Protein AF-A0A974PK27-F1 (afdb_monomer_lite)

InterPro domains:
  IPR002821 Hydantoinase A/oxoprolinase [PF01968] (205-498)
  IPR008040 Hydantoinase/oxoprolinase, N-terminal [PF05378] (9-183)
  IPR045079 Oxoprolinase-like [PTHR11365] (3-705)

Sequence (883 aa):
MTDTVRLSFDIGGTFTDFVLQDPARGRTRFWKTLSTPHAPEKAVVKGIKELLEAEGVPASRVGMLLHATTVATNAILERKGSKTALITTKGFRDVLLLGRQKRYSTYNMHLAKPEPLIQRRDIFELDERMFLRGRAPKAPNAAEIDALLAQITQAGYEAVAVCLLHAYQDPAHERLVGERAQALGLAIDVSLSSDVSPRYREYERTSTVVANAYVKPIVARYVKRLETALKAEGIGADLYIMQSNGGLVSPELATGMPVRIVESGPAAGVLMCRAVGIEENIKDLLTFDMGGTTAKLGAIDNGEPAILPTFEVDQVQYTKGSGLPLNISAIELLEIGAGGGSIATPHLGGIRIGPESAGSEPGPVCYGRGGTKPTVTDANLVLGYLNPGAFNGGNMQLDLAGAREAIRVHVAGPLGLSIEEAALGIHLMATANMDRALRIVSVERGRDPRRYALVGFGGAGPVHAARLARSLNIPQLILPRGAGVGSAVGLLAADPKVDYALTRLIPIAPGSATAIRLLRDELRARADSDLDRLSGTGERTRGLVASARYTGQGYEISFPVPDPDMPEAEFLASFRAAFGEAYKRTYGYHDAERAIEAVDWTFHAALGIGAGLSATSTQGDGDSVIGRRRAWFDPGTQGIEIDIHDRYRMAPGVAVTGPCVIEEAETTIVLLAGDRAEISACGNLVIAIGGRHERQSHHPVAGLEHPRLHRRGNGLNPAPHRLLGSRARGGRLLHRRVRPSRPPAFAGQFHPRPSRLHAGGGGHRLRHVSRRDAEARRCGGAQRQRPRLRSFPRLLHGDAGLRGRPLLRLDRQHRPSCGRGRRGAGLAEGHRCDRGLSGRHPHPAGEAGARRRVRCRADAHHHRQCAHPGGGGRRSRRPAQRQ

Secondary structure (DSSP, 8-state):
-TT-EEEEEEE-SSEEEEEEEEGGGTEEEEEEEE--TT-HHHHHHHHHHHHHHHTT--GGGEEEEEEE-SHHHHHHHTT----EEEEEETT-TTHHHHTT---SSSS-SSPPPPPPSS-GGGEEEE--B--TTS--SBPPPHHHHHHHHHHHHHTT-SEEEEE-TTTTT--HHHHHHHHHHHHTT---EEEEHHHH---S-HHHHHHHHHHHHHHHHHHHHHHHHHHHHHHHTT--PEEEEE-TTS-EE-HHHHHHSGGGGTTHHHHHHHHHHHHHHHHTT--SEEEEEE-SS-EEEEEEETTEE-EESSEEES-GGG-TTSSEEE-S-EE-EEEES-STTEEEEEETTEEEEEEEE-TTTT--GGG-SS--S-BHHHHHHHTT-S-TTTBTTTTB---HHHHHHHHIIIIIHHHT--HHHHHHHHHHHHHHHHHHHHHHHTGGGT--GGGSEEEEESSSHHHHHHHHHHHHT-SEEEE-TTGGGHHHHHHHTPPBEEEEEEEEEEESSTTHHHHHHHHHHHHHHHHHHHHTTS-----EEEEEEEEEEETT-S--EEEEPP-TTS-HHHHHHHHHHHHHHHHHHHHS---SSS-EEEEEEEEEEEES-PPP---------S--EEEEEEE--STT---EEEEEEEGGGPPTT-EEESSEEEE-SS-EEEEPTT-EEEE-TTS-EEEEPPPP-----PPPPP---------------PPPPP----------------PPPP---------PPP---------------------------------------------------------------------------------------------------------------------------------

pLDDT: mean 76.93, std 25.9, range [23.77, 98.75]

Organism: NCBI:txid2528964

Structure (mmCIF, N/CA/C/O backbone):
data_AF-A0A974PK27-F1
#
_entry.id   AF-A0A974PK27-F1
#
loop_
_atom_site.group_PDB
_atom_site.id
_atom_site.type_symbol
_atom_site.label_atom_id
_atom_site.label_alt_id
_atom_site.label_comp_id
_atom_site.label_asym_id
_atom_site.label_entity_id
_atom_site.label_seq_id
_atom_site.pdbx_PDB_ins_code
_atom_site.Cartn_x
_atom_site.Cartn_y
_atom_site.Cartn_z
_atom_site.occupancy
_atom_site.B_iso_or_equiv
_atom_site.auth_seq_id
_atom_site.auth_comp_id
_atom_site.auth_asym_id
_atom_site.auth_atom_id
_atom_site.pdbx_PDB_model_num
ATOM 1 N N . MET A 1 1 ? 24.725 -12.686 19.088 1.00 44.31 1 MET A N 1
ATOM 2 C CA . MET A 1 1 ? 23.774 -11.779 18.401 1.00 44.31 1 MET A CA 1
ATOM 3 C C . MET A 1 1 ? 22.470 -11.565 19.178 1.00 44.31 1 MET A C 1
ATOM 5 O O . MET A 1 1 ? 21.659 -10.769 18.745 1.00 44.31 1 MET A O 1
ATOM 9 N N . THR A 1 2 ? 22.251 -12.227 20.317 1.00 50.44 2 THR A N 1
ATOM 10 C CA . THR A 1 2 ? 20.979 -12.221 21.067 1.00 50.44 2 THR A CA 1
ATOM 11 C C . THR A 1 2 ? 20.660 -10.939 21.843 1.00 50.44 2 THR A C 1
ATOM 13 O O . THR A 1 2 ? 19.598 -10.878 22.445 1.00 50.44 2 THR A O 1
ATOM 16 N N . ASP A 1 3 ? 21.544 -9.938 21.858 1.00 67.56 3 ASP A N 1
ATOM 17 C CA . ASP A 1 3 ? 21.475 -8.798 22.790 1.00 67.56 3 ASP A CA 1
ATOM 18 C C . ASP A 1 3 ? 21.112 -7.452 22.124 1.00 67.56 3 ASP A C 1
ATOM 20 O O . ASP A 1 3 ? 21.290 -6.385 22.709 1.00 67.56 3 ASP A O 1
ATOM 24 N N . THR A 1 4 ? 20.614 -7.483 20.884 1.00 85.38 4 THR A N 1
ATOM 25 C CA . THR A 1 4 ? 20.129 -6.292 20.172 1.00 85.38 4 THR A CA 1
ATOM 26 C C . THR A 1 4 ? 18.604 -6.210 20.156 1.00 85.38 4 THR A C 1
ATOM 28 O O . THR A 1 4 ? 17.903 -7.219 20.067 1.00 85.38 4 THR A O 1
ATOM 31 N N . VAL A 1 5 ? 18.085 -4.983 20.216 1.00 88.94 5 VAL A N 1
ATOM 32 C CA . VAL A 1 5 ? 16.661 -4.671 20.052 1.00 88.94 5 VAL A CA 1
ATOM 33 C C . VAL A 1 5 ? 16.352 -4.300 18.602 1.00 88.94 5 VAL A C 1
ATOM 35 O O . VAL A 1 5 ? 17.207 -3.778 17.876 1.00 88.94 5 VAL A O 1
ATOM 38 N N . ARG A 1 6 ? 15.105 -4.542 18.196 1.00 90.62 6 ARG A N 1
ATOM 39 C CA . ARG A 1 6 ? 14.528 -4.066 16.933 1.00 90.62 6 ARG A CA 1
ATOM 40 C C . ARG A 1 6 ? 13.573 -2.919 17.240 1.00 90.62 6 ARG A C 1
ATOM 42 O O . ARG A 1 6 ? 12.838 -2.996 18.224 1.00 90.62 6 ARG A O 1
ATOM 49 N N . LEU A 1 7 ? 13.562 -1.882 16.411 1.00 91.88 7 LEU A N 1
ATOM 50 C CA . LEU A 1 7 ? 12.651 -0.751 16.573 1.00 91.88 7 LEU A CA 1
ATOM 51 C C . LEU A 1 7 ? 12.021 -0.389 15.226 1.00 91.88 7 LEU A C 1
ATOM 53 O O . LEU A 1 7 ? 12.726 -0.178 14.242 1.00 91.88 7 LEU A O 1
ATOM 57 N N . SER A 1 8 ? 10.695 -0.307 15.177 1.00 92.31 8 SER A N 1
ATOM 58 C CA . SER A 1 8 ? 9.945 0.153 14.008 1.00 92.31 8 SER A CA 1
ATOM 59 C C . SER A 1 8 ? 9.270 1.502 14.248 1.00 92.31 8 SER A C 1
ATOM 61 O O . SER A 1 8 ? 8.926 1.829 15.386 1.00 92.31 8 SER A O 1
ATOM 63 N N . PHE A 1 9 ? 9.067 2.282 13.182 1.00 91.00 9 PHE A N 1
ATOM 64 C CA . PHE A 1 9 ? 8.298 3.526 13.230 1.00 91.00 9 PHE A CA 1
ATOM 65 C C . PHE A 1 9 ? 7.570 3.867 11.918 1.00 91.00 9 PHE A C 1
ATOM 67 O O . PHE A 1 9 ? 8.159 3.876 10.830 1.00 91.00 9 PHE A O 1
ATOM 74 N N . ASP A 1 10 ? 6.286 4.212 12.039 1.00 87.00 10 ASP A N 1
ATOM 75 C CA . ASP A 1 10 ? 5.441 4.730 10.954 1.00 87.00 10 ASP A CA 1
ATOM 76 C C . ASP A 1 10 ? 5.075 6.198 11.227 1.00 87.00 10 ASP A C 1
ATOM 78 O O . ASP A 1 10 ? 4.744 6.570 12.356 1.00 87.00 10 ASP A O 1
ATOM 82 N N . ILE A 1 11 ? 5.161 7.050 10.202 1.00 81.50 11 ILE A N 1
ATOM 83 C CA . ILE A 1 11 ? 4.958 8.502 10.329 1.00 81.50 11 ILE A CA 1
ATOM 84 C C . ILE A 1 11 ? 3.573 8.872 9.794 1.00 81.50 11 ILE A C 1
ATOM 86 O O . ILE A 1 11 ? 3.398 9.224 8.621 1.00 81.50 11 ILE A O 1
ATOM 90 N N . GLY A 1 12 ? 2.585 8.809 10.687 1.00 70.38 12 GLY A N 1
ATOM 91 C CA . GLY A 1 12 ? 1.215 9.236 10.430 1.00 70.38 12 GLY A CA 1
ATOM 92 C C . GLY A 1 12 ? 1.042 10.761 10.418 1.00 70.38 12 GLY A C 1
ATOM 93 O O . GLY A 1 12 ? 1.946 11.533 10.747 1.00 70.38 12 GLY A O 1
ATOM 94 N N . GLY A 1 13 ? -0.160 11.218 10.050 1.00 65.00 13 GLY A N 1
ATOM 95 C CA . GLY A 1 13 ? -0.478 12.651 9.956 1.00 65.00 13 GLY A CA 1
ATOM 96 C C . GLY A 1 13 ? -0.530 13.384 11.304 1.00 65.00 13 GLY A C 1
ATOM 97 O O . GLY A 1 13 ? -0.137 14.545 11.375 1.00 65.00 13 GLY A O 1
ATOM 98 N N . THR A 1 14 ? -0.982 12.709 12.368 1.00 64.81 14 THR A N 1
ATOM 99 C CA . THR A 1 14 ? -1.138 13.291 13.720 1.00 64.81 14 THR A CA 1
ATOM 100 C C . THR A 1 14 ? -0.116 12.741 14.721 1.00 64.81 14 THR A C 1
ATOM 102 O O . THR A 1 14 ? 0.417 13.497 15.533 1.00 64.81 14 THR A O 1
ATOM 105 N N . PHE A 1 15 ? 0.181 11.441 14.647 1.00 73.75 15 PHE A N 1
ATOM 106 C CA . PHE A 1 15 ? 1.148 10.754 15.504 1.00 73.75 15 PHE A CA 1
ATOM 107 C C . PHE A 1 15 ? 2.158 9.970 14.662 1.00 73.75 15 PHE A C 1
ATOM 109 O O . PHE A 1 15 ? 1.799 9.395 13.630 1.00 73.75 15 PHE A O 1
ATOM 116 N N . THR A 1 16 ? 3.401 9.935 15.138 1.00 82.06 16 THR A N 1
ATOM 117 C CA . THR A 1 16 ? 4.390 8.925 14.770 1.00 82.06 16 THR A CA 1
ATOM 118 C C . THR A 1 16 ? 4.261 7.781 15.768 1.00 82.06 16 THR A C 1
ATOM 120 O O . THR A 1 16 ? 4.385 7.996 16.979 1.00 82.06 16 THR A O 1
ATOM 123 N N . ASP A 1 17 ? 4.022 6.581 15.253 1.00 85.25 17 ASP A N 1
ATOM 124 C CA . ASP A 1 17 ? 3.828 5.367 16.041 1.00 85.25 17 ASP A CA 1
ATOM 125 C C . ASP A 1 17 ? 5.118 4.550 16.036 1.00 85.25 17 ASP A C 1
ATOM 127 O O . ASP A 1 17 ? 5.694 4.322 14.971 1.00 85.25 17 ASP A O 1
ATOM 131 N N . PHE A 1 18 ? 5.558 4.088 17.207 1.00 88.19 18 PHE A N 1
ATOM 132 C CA . PHE A 1 18 ? 6.787 3.312 17.377 1.00 88.19 18 PHE A CA 1
ATOM 133 C C . PHE A 1 18 ? 6.501 1.976 18.066 1.00 88.19 18 PHE A C 1
ATOM 135 O O . PHE A 1 18 ? 5.677 1.904 18.984 1.00 88.19 18 PHE A O 1
ATOM 142 N N . VAL A 1 19 ? 7.250 0.935 17.692 1.00 88.94 19 VAL A N 1
ATOM 143 C CA . VAL A 1 19 ? 7.321 -0.315 18.461 1.00 88.94 19 VAL A CA 1
ATOM 144 C C . VAL A 1 19 ? 8.775 -0.696 18.706 1.00 88.94 19 VAL A C 1
ATOM 146 O O . VAL A 1 19 ? 9.557 -0.802 17.765 1.00 88.94 19 VAL A O 1
ATOM 149 N N . LEU A 1 20 ? 9.135 -0.943 19.965 1.00 90.06 20 LEU A N 1
ATOM 150 C CA . LEU A 1 20 ? 10.399 -1.572 20.349 1.00 90.06 20 LEU A CA 1
ATOM 151 C C . LEU A 1 20 ? 10.142 -3.035 20.712 1.00 90.06 20 LEU A C 1
ATOM 153 O O . LEU A 1 20 ? 9.235 -3.352 21.483 1.00 90.06 20 LEU A O 1
ATOM 157 N N . GLN A 1 21 ? 10.973 -3.925 20.181 1.00 87.94 21 GLN A N 1
ATOM 158 C CA . GLN A 1 21 ? 11.006 -5.339 20.528 1.00 87.94 21 GLN A CA 1
ATOM 159 C C . GLN A 1 21 ? 12.394 -5.679 21.083 1.00 87.94 21 GLN A C 1
ATOM 161 O O . GLN A 1 21 ? 13.405 -5.455 20.416 1.00 87.94 21 GLN A O 1
ATOM 166 N N . ASP A 1 22 ? 12.439 -6.231 22.297 1.00 86.75 22 ASP A N 1
ATOM 167 C CA . ASP A 1 22 ? 13.645 -6.747 22.956 1.00 86.75 22 ASP A CA 1
ATOM 168 C C . ASP A 1 22 ? 13.536 -8.283 23.046 1.00 86.75 22 ASP A C 1
ATOM 170 O O . ASP A 1 22 ? 12.944 -8.798 24.004 1.00 86.75 22 ASP A O 1
ATOM 174 N N . PRO A 1 23 ? 14.053 -9.035 22.047 1.00 78.50 23 PRO A N 1
ATOM 175 C CA . PRO A 1 23 ? 13.940 -10.493 22.010 1.00 78.50 23 PRO A CA 1
ATOM 176 C C . PRO A 1 23 ? 14.640 -11.173 23.189 1.00 78.50 23 PRO A C 1
ATOM 178 O O . PRO A 1 23 ? 14.166 -12.205 23.653 1.00 78.50 23 PRO A O 1
ATOM 181 N N . ALA A 1 24 ? 15.715 -10.576 23.721 1.00 78.25 24 ALA A N 1
ATOM 182 C CA . ALA A 1 24 ? 16.441 -11.099 24.880 1.00 78.25 24 ALA A CA 1
ATOM 183 C C . ALA A 1 24 ? 15.567 -11.148 26.142 1.00 78.25 24 ALA A C 1
ATOM 185 O O . ALA A 1 24 ? 15.741 -12.015 26.995 1.00 78.25 24 ALA A O 1
ATOM 186 N N . ARG A 1 25 ? 14.623 -10.205 26.256 1.00 76.19 25 ARG A N 1
ATOM 187 C CA . ARG A 1 25 ? 13.682 -10.089 27.379 1.00 76.19 25 ARG A CA 1
ATOM 188 C C . ARG A 1 25 ? 12.269 -10.582 27.043 1.00 76.19 25 ARG A C 1
ATOM 190 O O . ARG A 1 25 ? 11.398 -10.503 27.904 1.00 76.19 25 ARG A O 1
ATOM 197 N N . GLY A 1 26 ? 12.012 -11.008 25.803 1.00 74.44 26 GLY A N 1
ATOM 198 C CA . GLY A 1 26 ? 10.676 -11.361 25.298 1.00 74.44 26 GLY A CA 1
ATOM 199 C C . GLY A 1 26 ? 9.662 -10.204 25.279 1.00 74.44 26 GLY A C 1
ATOM 200 O O . GLY A 1 26 ? 8.463 -10.450 25.145 1.00 74.44 26 GLY A O 1
ATOM 201 N N . ARG A 1 27 ? 10.111 -8.948 25.439 1.00 77.31 27 ARG A N 1
ATOM 202 C CA . ARG A 1 27 ? 9.247 -7.777 25.686 1.00 77.31 27 ARG A CA 1
ATOM 203 C C . ARG A 1 27 ? 9.004 -6.976 24.408 1.00 77.31 27 ARG A C 1
ATOM 205 O O . ARG A 1 27 ? 9.947 -6.592 23.719 1.00 77.31 27 ARG A O 1
ATOM 212 N N . THR A 1 28 ? 7.735 -6.659 24.162 1.00 81.50 28 THR A N 1
ATOM 213 C CA . THR A 1 28 ? 7.287 -5.712 23.130 1.00 81.50 28 THR A CA 1
ATOM 214 C C . THR A 1 28 ? 6.751 -4.446 23.804 1.00 81.50 28 THR A C 1
ATOM 216 O O . THR A 1 28 ? 6.160 -4.511 24.892 1.00 81.50 28 THR A O 1
ATOM 219 N N . ARG A 1 29 ? 6.990 -3.283 23.193 1.00 84.38 29 ARG A N 1
ATOM 220 C CA . ARG A 1 29 ? 6.629 -1.966 23.728 1.00 84.38 29 ARG A CA 1
ATOM 221 C C . ARG A 1 29 ? 6.136 -1.027 22.646 1.00 84.38 29 ARG A C 1
ATOM 223 O O . ARG A 1 29 ? 6.773 -0.908 21.608 1.00 84.38 29 ARG A O 1
ATOM 230 N N . PHE A 1 30 ? 5.024 -0.357 22.923 1.00 84.19 30 PHE A N 1
ATOM 231 C CA . PHE A 1 30 ? 4.359 0.583 22.026 1.00 84.19 30 PHE A CA 1
ATOM 232 C C . PHE A 1 30 ? 4.574 2.011 22.535 1.00 84.19 30 PHE A C 1
ATOM 234 O O . PHE A 1 30 ? 4.524 2.245 23.742 1.00 84.19 30 PHE A O 1
ATOM 241 N N . TRP A 1 31 ? 4.813 2.960 21.631 1.00 83.69 31 TRP A N 1
ATOM 242 C CA . TRP A 1 31 ? 4.993 4.375 21.965 1.00 83.69 31 TRP A CA 1
ATOM 243 C C . TRP A 1 31 ? 4.398 5.263 20.873 1.00 83.69 31 TRP A C 1
ATOM 245 O O . TRP A 1 31 ? 4.343 4.871 19.706 1.00 83.69 31 TRP A O 1
ATOM 255 N N . LYS A 1 32 ? 3.963 6.469 21.244 1.00 81.06 32 LYS A N 1
ATOM 256 C CA . LYS A 1 32 ? 3.419 7.470 20.320 1.00 81.06 32 LYS A CA 1
ATOM 257 C C . LYS A 1 32 ? 3.998 8.841 20.645 1.00 81.06 32 LYS A C 1
ATOM 259 O O . LYS A 1 32 ? 3.929 9.288 21.786 1.00 81.06 32 LYS A O 1
ATOM 264 N N . THR A 1 33 ? 4.485 9.538 19.625 1.00 82.06 33 THR A N 1
ATOM 265 C CA . THR A 1 33 ? 4.924 10.940 19.722 1.00 82.06 33 THR A CA 1
ATOM 266 C C . THR A 1 33 ? 4.158 11.759 18.682 1.00 82.06 33 THR A C 1
ATOM 268 O O . THR A 1 33 ? 3.818 11.251 17.617 1.00 82.06 33 THR A O 1
ATOM 271 N N . LEU A 1 34 ? 3.854 13.029 18.966 1.00 74.50 34 LEU A N 1
ATOM 272 C CA . LEU A 1 34 ? 3.188 13.911 17.997 1.00 74.50 34 LEU A CA 1
ATOM 273 C C . LEU A 1 34 ? 4.033 14.074 16.722 1.00 74.50 34 LEU A C 1
ATOM 275 O O . LEU A 1 34 ? 5.234 14.355 16.795 1.00 74.50 34 LEU A O 1
ATOM 279 N N . SER A 1 35 ? 3.394 13.944 15.558 1.00 73.56 35 SER A N 1
ATOM 280 C CA . SER A 1 35 ? 4.042 14.157 14.260 1.00 73.56 35 SER A CA 1
ATOM 281 C C . SER A 1 35 ? 4.536 15.599 14.115 1.00 73.56 35 SER A C 1
ATOM 283 O O . SER A 1 35 ? 3.941 16.544 14.628 1.00 73.56 35 SER A O 1
ATOM 285 N N . THR A 1 36 ? 5.618 15.803 13.362 1.00 78.44 36 THR A N 1
ATOM 286 C CA . THR A 1 36 ? 6.130 17.143 13.019 1.00 78.44 36 THR A CA 1
ATOM 287 C C . THR A 1 36 ? 6.260 17.257 11.496 1.00 78.44 36 THR A C 1
ATOM 289 O O . THR A 1 36 ? 7.342 17.010 10.962 1.00 78.44 36 THR A O 1
ATOM 292 N N . PRO A 1 37 ? 5.184 17.611 10.761 1.00 70.06 37 PRO A N 1
ATOM 293 C CA . PRO A 1 37 ? 5.133 17.472 9.298 1.00 70.06 37 PRO A CA 1
ATOM 294 C C . PRO A 1 37 ? 6.232 18.212 8.520 1.00 70.06 37 PRO A C 1
ATOM 296 O O . PRO A 1 37 ? 6.652 17.761 7.459 1.00 70.06 37 PRO A O 1
ATOM 299 N N . HIS A 1 38 ? 6.735 19.332 9.049 1.00 71.88 38 HIS A N 1
ATOM 30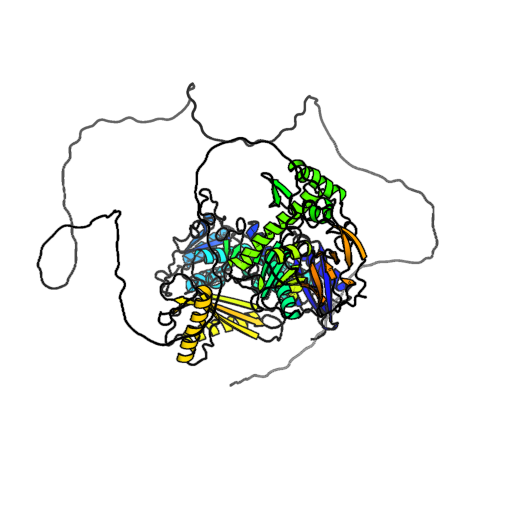0 C CA . HIS A 1 38 ? 7.798 20.123 8.414 1.00 71.88 38 HIS A CA 1
ATOM 301 C C . HIS A 1 38 ? 9.226 19.645 8.739 1.00 71.88 38 HIS A C 1
ATOM 303 O O . HIS A 1 38 ? 10.176 20.118 8.119 1.00 71.88 38 HIS A O 1
ATOM 309 N N . ALA A 1 39 ? 9.390 18.740 9.708 1.00 76.94 39 ALA A N 1
ATOM 310 C CA . ALA A 1 39 ? 10.678 18.182 10.125 1.00 76.94 39 ALA A CA 1
ATOM 311 C C . ALA A 1 39 ? 10.494 16.760 10.707 1.00 76.94 39 ALA A C 1
ATOM 313 O O . ALA A 1 39 ? 10.780 16.534 11.888 1.00 76.94 39 ALA A O 1
ATOM 314 N N . PRO A 1 40 ? 9.968 15.798 9.918 1.00 81.69 40 PRO A N 1
ATOM 315 C CA . PRO A 1 40 ? 9.559 14.482 10.419 1.00 81.69 40 PRO A CA 1
ATOM 316 C C . PRO A 1 40 ? 10.716 13.701 11.053 1.00 81.69 40 PRO A C 1
ATOM 318 O O . PRO A 1 40 ? 10.512 12.996 12.038 1.00 81.69 40 PRO A O 1
ATOM 321 N N . GLU A 1 41 ? 11.947 13.891 10.564 1.00 84.75 41 GLU A N 1
ATOM 322 C CA . GLU A 1 41 ? 13.147 13.291 11.159 1.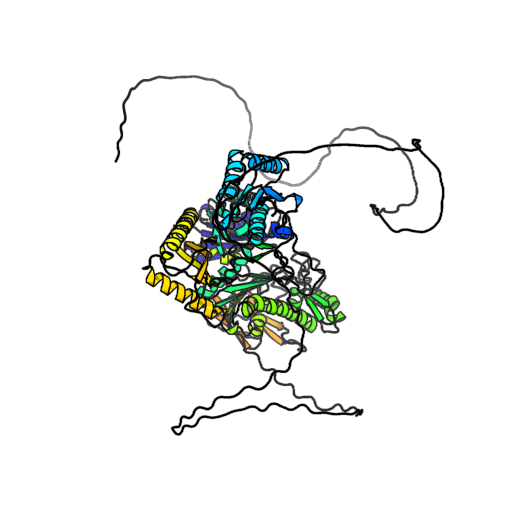00 84.75 41 GLU A CA 1
ATOM 323 C C . GLU A 1 41 ? 13.363 13.666 12.642 1.00 84.75 41 GLU A C 1
ATOM 325 O O . GLU A 1 41 ? 13.895 12.860 13.404 1.00 84.75 41 GLU A O 1
ATOM 330 N N . LYS A 1 42 ? 12.892 14.842 13.088 1.00 84.00 42 LYS A N 1
ATOM 331 C CA . LYS A 1 42 ? 12.998 15.276 14.492 1.00 84.00 42 LYS A CA 1
ATOM 332 C C . LYS A 1 42 ? 11.987 14.581 15.399 1.00 84.00 42 LYS A C 1
ATOM 334 O O . LYS A 1 42 ? 12.326 14.259 16.533 1.00 84.00 42 LYS A O 1
ATOM 339 N N . ALA A 1 43 ? 10.772 14.335 14.905 1.00 84.75 43 ALA A N 1
ATOM 340 C CA . ALA A 1 43 ? 9.758 13.578 15.642 1.00 84.75 43 ALA A CA 1
ATOM 341 C C . ALA A 1 43 ? 10.201 12.120 15.840 1.00 84.75 43 ALA A C 1
ATOM 343 O O . ALA A 1 43 ? 10.053 11.583 16.934 1.00 84.75 43 ALA A O 1
ATOM 344 N N . VAL A 1 44 ? 10.816 11.519 14.811 1.00 90.00 44 VAL A N 1
ATOM 345 C CA . VAL A 1 44 ? 11.410 10.174 14.884 1.00 90.00 44 VAL A CA 1
ATOM 346 C C . VAL A 1 44 ? 12.525 10.111 15.925 1.00 90.00 44 VAL A C 1
ATOM 348 O O . VAL A 1 44 ? 12.446 9.295 16.838 1.00 90.00 44 VAL A O 1
ATOM 351 N N . VAL A 1 45 ? 13.535 10.986 15.833 1.00 88.75 45 VAL A N 1
ATOM 352 C CA . VAL A 1 45 ? 14.647 11.013 16.801 1.00 88.75 45 VAL A CA 1
ATOM 353 C C . VAL A 1 45 ? 14.145 11.222 18.229 1.00 88.75 45 VAL A C 1
ATOM 355 O O . VAL A 1 45 ? 14.559 10.494 19.131 1.00 88.75 45 VAL A O 1
ATOM 358 N N . LYS A 1 46 ? 13.214 12.163 18.432 1.00 88.69 46 LYS A N 1
ATOM 359 C CA . LYS A 1 46 ? 12.618 12.416 19.744 1.00 88.69 46 LYS A CA 1
ATOM 360 C C . LYS A 1 46 ? 11.924 11.163 20.299 1.00 88.69 46 LYS A C 1
ATOM 362 O O . LYS A 1 46 ? 12.236 10.760 21.412 1.00 88.69 46 LYS A O 1
ATOM 367 N N . GLY A 1 47 ? 11.021 10.545 19.536 1.00 89.12 47 GLY A N 1
ATOM 368 C CA . GLY A 1 47 ? 10.250 9.392 20.014 1.00 89.12 47 GLY A CA 1
ATOM 369 C C . GLY A 1 47 ? 11.095 8.135 20.237 1.00 89.12 47 GLY A C 1
ATOM 370 O O . GLY A 1 47 ? 10.873 7.428 21.215 1.00 89.12 47 GLY A O 1
ATOM 371 N N . ILE A 1 48 ? 12.123 7.899 19.408 1.00 91.62 48 ILE A N 1
ATOM 372 C CA . ILE A 1 48 ? 13.117 6.840 19.658 1.00 91.62 48 ILE A CA 1
ATOM 373 C C . ILE A 1 48 ? 13.830 7.086 20.990 1.00 91.62 48 ILE A C 1
ATOM 375 O O . ILE A 1 48 ? 13.958 6.163 21.790 1.00 91.62 48 ILE A O 1
ATOM 379 N N . LYS A 1 49 ? 14.272 8.321 21.247 1.00 89.81 49 LYS A N 1
ATOM 380 C CA . LYS A 1 49 ? 14.976 8.678 22.481 1.00 89.81 49 LYS A CA 1
ATOM 381 C C . LYS A 1 49 ? 14.102 8.500 23.721 1.00 89.81 49 LYS A C 1
ATOM 383 O O . LYS A 1 49 ? 14.520 7.814 24.646 1.00 89.81 49 LYS A O 1
ATOM 388 N N . GLU A 1 50 ? 12.882 9.038 23.701 1.00 90.25 50 GLU A N 1
ATOM 389 C CA . GLU A 1 50 ? 11.908 8.892 24.791 1.00 90.25 50 GLU A CA 1
ATOM 390 C C . GLU A 1 50 ? 11.619 7.409 25.104 1.00 90.25 50 GLU A C 1
ATOM 392 O O . GLU A 1 50 ? 11.622 7.012 26.267 1.00 90.25 50 GLU A O 1
ATOM 397 N N . LEU A 1 51 ? 11.451 6.568 24.075 1.00 90.75 51 LEU A N 1
ATOM 398 C CA . LEU A 1 51 ? 11.214 5.126 24.216 1.00 90.75 51 LEU A CA 1
ATOM 399 C C . LEU A 1 51 ? 12.438 4.359 24.754 1.00 90.75 51 LEU A C 1
ATOM 401 O O . LEU A 1 51 ? 12.294 3.471 25.596 1.00 90.75 51 LEU A O 1
ATOM 405 N N . LEU A 1 52 ? 13.646 4.693 24.291 1.00 90.94 52 LEU A N 1
ATOM 406 C CA . LEU A 1 52 ? 14.893 4.085 24.772 1.00 90.94 52 LEU A CA 1
ATOM 407 C C . LEU A 1 52 ? 15.196 4.464 26.230 1.00 90.94 52 LEU A C 1
ATOM 409 O O . LEU A 1 52 ? 15.613 3.604 27.009 1.00 90.94 52 LEU A O 1
ATOM 413 N N . GLU A 1 53 ? 14.948 5.720 26.608 1.00 90.56 53 GLU A N 1
ATOM 414 C CA . GLU A 1 53 ? 15.076 6.209 27.985 1.00 90.56 53 GLU A CA 1
ATOM 415 C C . GLU A 1 53 ? 14.038 5.543 28.909 1.00 90.56 53 GLU A C 1
ATOM 417 O O . GLU A 1 53 ? 14.410 5.039 29.970 1.00 90.56 53 GLU A O 1
ATOM 422 N N . ALA A 1 54 ? 12.771 5.440 28.485 1.00 87.94 54 ALA A N 1
ATOM 423 C CA . ALA A 1 54 ? 11.695 4.818 29.266 1.00 87.94 54 ALA A CA 1
ATOM 424 C C . ALA A 1 54 ? 11.905 3.314 29.543 1.00 87.94 54 ALA A C 1
ATOM 426 O O . ALA A 1 54 ? 11.521 2.824 30.605 1.00 87.94 54 ALA A O 1
ATOM 427 N N . GLU A 1 55 ? 12.525 2.575 28.618 1.00 88.38 55 GLU A N 1
ATOM 428 C CA . GLU A 1 55 ? 12.785 1.132 28.760 1.00 88.38 55 GLU A CA 1
ATOM 429 C C . GLU A 1 55 ? 14.226 0.791 29.186 1.00 88.38 55 GLU A C 1
ATOM 431 O O . GLU A 1 55 ? 14.599 -0.387 29.250 1.00 88.38 55 GLU A O 1
ATOM 436 N N . GLY A 1 56 ? 15.050 1.800 29.491 1.00 88.25 56 GLY A N 1
ATOM 437 C CA . GLY A 1 56 ? 16.430 1.612 29.947 1.00 88.25 56 GLY A CA 1
ATOM 438 C C . GLY A 1 56 ? 17.308 0.872 28.929 1.00 88.25 56 GLY A C 1
ATOM 439 O O . GLY A 1 56 ? 18.104 0.005 29.303 1.00 88.25 56 GLY A O 1
ATOM 440 N N . VAL A 1 57 ? 17.135 1.161 27.636 1.00 88.69 57 VAL A N 1
ATOM 441 C CA . VAL A 1 57 ? 17.885 0.532 26.539 1.00 88.69 57 VAL A CA 1
ATOM 442 C C . VAL A 1 57 ? 18.872 1.545 25.946 1.00 88.69 57 VAL A C 1
ATOM 444 O O . VAL A 1 57 ? 18.441 2.544 25.378 1.00 88.69 57 VAL A O 1
ATOM 447 N N . PRO A 1 58 ? 20.197 1.318 26.015 1.00 88.69 58 PRO A N 1
ATOM 448 C CA . PRO A 1 58 ? 21.159 2.207 25.370 1.00 88.69 58 PRO A CA 1
ATOM 449 C C . PRO A 1 58 ? 21.042 2.126 23.841 1.00 88.69 58 PRO A C 1
ATOM 451 O O . PRO A 1 58 ? 20.861 1.042 23.284 1.00 88.69 58 PRO A O 1
ATOM 454 N N . ALA A 1 59 ? 21.222 3.259 23.154 1.00 87.38 59 ALA A N 1
ATOM 455 C CA . ALA A 1 59 ? 21.122 3.366 21.692 1.00 87.38 59 ALA A CA 1
ATOM 456 C C . ALA A 1 59 ? 22.011 2.361 20.927 1.00 87.38 59 ALA A C 1
ATOM 458 O O . ALA A 1 59 ? 21.631 1.887 19.859 1.00 87.38 59 ALA A O 1
ATOM 459 N N . SER A 1 60 ? 23.150 1.965 21.503 1.00 88.06 60 SER A N 1
ATOM 460 C CA . SER A 1 60 ? 24.061 0.951 20.953 1.00 88.06 60 SER A CA 1
ATOM 461 C C . SER A 1 60 ? 23.505 -0.482 20.933 1.00 88.06 60 SER A C 1
ATOM 463 O O . SER A 1 60 ? 24.073 -1.325 20.243 1.00 88.06 60 SER A O 1
ATOM 465 N N . ARG A 1 61 ? 22.407 -0.782 21.648 1.00 89.19 61 ARG A N 1
ATOM 466 C CA . ARG A 1 61 ? 21.673 -2.058 21.515 1.00 89.19 61 ARG A CA 1
ATOM 467 C C . ARG A 1 61 ? 20.670 -2.047 20.360 1.00 89.19 61 ARG A C 1
ATOM 469 O O . ARG A 1 61 ? 20.164 -3.114 20.025 1.00 89.19 61 ARG A O 1
ATOM 476 N N . VAL A 1 62 ? 20.354 -0.908 19.737 1.00 90.50 62 VAL A N 1
ATOM 477 C CA . VAL A 1 62 ? 19.470 -0.893 18.558 1.00 90.50 62 VAL A CA 1
ATOM 478 C C . VAL A 1 62 ? 20.235 -1.494 17.380 1.00 90.50 62 VAL A C 1
ATOM 480 O O . VAL A 1 62 ? 21.177 -0.892 16.878 1.00 90.50 62 VAL A O 1
ATOM 483 N N . GLY A 1 63 ? 19.848 -2.698 16.957 1.00 87.88 63 GLY A N 1
ATOM 484 C CA . GLY A 1 63 ? 20.479 -3.379 15.821 1.00 87.88 63 GLY A CA 1
ATOM 485 C C . GLY A 1 63 ? 19.783 -3.113 14.487 1.00 87.88 63 GLY A C 1
ATOM 486 O O . GLY A 1 63 ? 20.396 -3.251 13.435 1.00 87.88 63 GLY A O 1
ATOM 487 N N . MET A 1 64 ? 18.499 -2.747 14.523 1.00 89.38 64 MET A N 1
ATOM 488 C CA . MET A 1 64 ? 17.635 -2.693 13.344 1.00 89.38 64 MET A CA 1
ATOM 489 C C . MET A 1 64 ? 16.560 -1.616 13.510 1.00 89.38 64 MET A C 1
ATOM 491 O O . MET A 1 64 ? 15.839 -1.614 14.512 1.00 89.38 64 MET A O 1
ATOM 495 N N . LEU A 1 65 ? 16.443 -0.741 12.510 1.00 92.56 65 LEU A N 1
ATOM 496 C CA . LEU A 1 65 ? 15.413 0.288 12.385 1.00 92.56 65 LEU A CA 1
ATOM 497 C C . LEU A 1 65 ? 14.522 -0.006 11.175 1.00 92.56 65 LEU A C 1
ATOM 499 O O . LEU A 1 65 ? 15.022 -0.137 10.061 1.00 92.56 65 LEU A O 1
ATOM 503 N N . LEU A 1 66 ? 13.208 -0.085 11.379 1.00 92.81 66 LEU A N 1
ATOM 504 C CA . LEU A 1 66 ? 12.232 -0.432 10.340 1.00 92.81 66 LEU A CA 1
ATOM 505 C C . LEU A 1 66 ? 11.258 0.726 10.119 1.00 92.81 66 LEU A C 1
ATOM 507 O O . LEU A 1 66 ? 10.663 1.218 11.075 1.00 92.81 66 LEU A O 1
ATOM 511 N N . HIS A 1 67 ? 11.080 1.171 8.878 1.00 92.25 67 HIS A N 1
ATOM 512 C CA . HIS A 1 67 ? 10.418 2.445 8.604 1.00 92.25 67 HIS A CA 1
ATOM 513 C C . HIS A 1 67 ? 9.446 2.396 7.416 1.00 92.25 67 HIS A C 1
ATOM 515 O O . HIS A 1 67 ? 9.795 1.914 6.340 1.00 92.25 67 HIS A O 1
ATOM 521 N N . ALA A 1 68 ? 8.251 2.971 7.582 1.00 89.44 68 ALA A N 1
ATOM 522 C CA . ALA A 1 68 ? 7.333 3.293 6.485 1.00 89.44 68 ALA A CA 1
ATOM 523 C C . ALA A 1 68 ? 7.088 4.807 6.387 1.00 89.44 68 ALA A C 1
ATOM 525 O O . ALA A 1 68 ? 7.142 5.525 7.387 1.00 89.44 68 ALA A O 1
ATOM 526 N N . THR A 1 69 ? 6.847 5.311 5.171 1.00 85.44 69 THR A N 1
ATOM 527 C CA . THR A 1 69 ? 6.766 6.759 4.928 1.00 85.44 69 THR A CA 1
ATOM 528 C C . THR A 1 69 ? 5.732 7.146 3.879 1.00 85.44 69 THR A C 1
ATOM 530 O O . THR A 1 69 ? 5.588 6.511 2.835 1.00 85.44 69 THR A O 1
ATOM 533 N N . THR A 1 70 ? 5.046 8.257 4.136 1.00 85.06 70 THR A N 1
ATOM 534 C CA . THR A 1 70 ? 4.075 8.881 3.228 1.00 85.06 70 THR A CA 1
ATOM 535 C C . THR A 1 70 ? 4.706 9.924 2.298 1.00 85.06 70 THR A C 1
ATOM 537 O O . THR A 1 70 ? 4.030 10.430 1.407 1.00 85.06 70 THR A O 1
ATOM 540 N N . VAL A 1 71 ? 6.007 10.228 2.437 1.00 87.81 71 VAL A N 1
ATOM 541 C CA . VAL A 1 71 ? 6.697 11.305 1.691 1.00 87.81 71 VAL A CA 1
ATOM 542 C C . VAL A 1 71 ? 6.560 11.168 0.167 1.00 87.81 71 VAL A C 1
ATOM 544 O O . VAL A 1 71 ? 6.326 12.168 -0.512 1.00 87.81 71 VAL A O 1
ATOM 547 N N . ALA A 1 72 ? 6.663 9.951 -0.378 1.00 90.81 72 ALA A N 1
ATOM 548 C CA . ALA A 1 72 ? 6.489 9.710 -1.813 1.00 90.81 72 ALA A CA 1
ATOM 549 C C . ALA A 1 72 ? 5.023 9.887 -2.257 1.00 90.81 72 ALA A C 1
ATOM 551 O O . ALA A 1 72 ? 4.759 10.558 -3.255 1.00 90.81 72 ALA A O 1
ATOM 552 N N . THR A 1 73 ? 4.072 9.344 -1.488 1.00 89.31 73 THR A N 1
ATOM 553 C CA . THR A 1 73 ? 2.628 9.474 -1.740 1.00 89.31 73 THR A CA 1
ATOM 554 C C . THR A 1 73 ? 2.192 10.940 -1.726 1.00 89.31 73 THR A C 1
ATOM 556 O O . THR A 1 73 ? 1.582 11.414 -2.681 1.00 89.31 73 THR A O 1
ATOM 559 N N . ASN A 1 74 ? 2.565 11.692 -0.689 1.00 87.69 74 ASN A N 1
ATOM 560 C CA . ASN A 1 74 ? 2.146 13.083 -0.514 1.00 87.69 74 ASN A CA 1
ATOM 561 C C . ASN A 1 74 ? 2.744 13.994 -1.596 1.00 87.69 74 ASN A C 1
ATOM 563 O O . ASN A 1 74 ? 2.044 14.854 -2.122 1.00 87.69 74 ASN A O 1
ATOM 567 N N . ALA A 1 75 ? 4.000 13.774 -2.008 1.00 90.75 75 ALA A N 1
ATOM 568 C CA . ALA A 1 75 ? 4.602 14.522 -3.116 1.00 90.75 75 ALA A CA 1
ATOM 569 C C . ALA A 1 75 ? 3.840 14.334 -4.446 1.00 90.75 75 ALA A C 1
ATOM 571 O O . ALA A 1 75 ? 3.728 15.281 -5.228 1.00 90.75 75 ALA A O 1
ATOM 572 N N . ILE A 1 76 ? 3.282 13.141 -4.684 1.00 92.50 76 ILE A N 1
ATOM 573 C CA . ILE A 1 76 ? 2.441 12.819 -5.846 1.00 92.50 76 ILE A CA 1
ATOM 574 C C . ILE A 1 76 ? 1.043 13.442 -5.709 1.00 92.50 76 ILE A C 1
ATOM 576 O O . ILE A 1 76 ? 0.619 14.189 -6.596 1.00 92.50 76 ILE A O 1
ATOM 580 N N . LEU A 1 77 ? 0.338 13.174 -4.604 1.00 88.56 77 LEU A N 1
ATOM 581 C CA . LEU A 1 77 ? -1.035 13.645 -4.380 1.00 88.56 77 LEU A CA 1
ATOM 582 C C . LEU A 1 77 ? -1.113 15.177 -4.338 1.00 88.56 77 LEU A C 1
ATOM 584 O O . LEU A 1 77 ? -1.920 15.776 -5.040 1.00 88.56 77 LEU A O 1
ATOM 588 N N . GLU A 1 78 ? -0.218 15.831 -3.595 1.00 89.19 78 GLU A N 1
ATOM 589 C CA . GLU A 1 78 ? -0.188 17.293 -3.464 1.00 89.19 78 GLU A CA 1
ATOM 590 C C . GLU A 1 78 ? 0.438 18.006 -4.680 1.00 89.19 78 GLU A C 1
ATOM 592 O O . GLU A 1 78 ? 0.506 19.236 -4.692 1.00 89.19 78 GLU A O 1
ATOM 597 N N . ARG A 1 79 ? 0.924 17.256 -5.686 1.00 93.25 79 ARG A N 1
ATOM 598 C CA . ARG A 1 79 ? 1.699 17.758 -6.842 1.00 93.25 79 ARG A CA 1
ATOM 599 C C . ARG A 1 79 ? 2.901 18.627 -6.428 1.00 93.25 79 ARG A C 1
ATOM 601 O O . ARG A 1 79 ? 3.196 19.657 -7.035 1.00 93.25 79 ARG A O 1
ATOM 608 N N . LYS A 1 80 ? 3.619 18.181 -5.391 1.00 92.56 80 LYS A N 1
ATOM 609 C CA . LYS A 1 80 ? 4.816 18.824 -4.809 1.00 92.56 80 LYS A CA 1
ATOM 610 C C . LYS A 1 80 ? 6.101 18.035 -5.079 1.00 92.56 80 LYS A C 1
ATOM 612 O O . LYS A 1 80 ? 7.005 18.022 -4.248 1.00 92.56 80 LYS A O 1
ATOM 617 N N . GLY A 1 81 ? 6.176 17.357 -6.223 1.00 93.38 81 GLY A N 1
ATOM 618 C CA . GLY A 1 81 ? 7.400 16.708 -6.692 1.00 93.38 81 GLY A CA 1
ATOM 619 C C . GLY A 1 81 ? 8.489 17.693 -7.118 1.00 93.38 81 GLY A C 1
ATOM 620 O O . GLY A 1 81 ? 8.261 18.894 -7.269 1.00 93.38 81 GLY A O 1
ATOM 621 N N . SER A 1 82 ? 9.684 17.157 -7.344 1.00 95.94 82 SER A N 1
ATOM 622 C CA . SER A 1 82 ? 10.817 17.898 -7.894 1.00 95.94 82 SER A CA 1
ATOM 623 C C . SER A 1 82 ? 10.618 18.218 -9.375 1.00 95.94 82 SER A C 1
ATOM 625 O O . SER A 1 82 ? 9.923 17.499 -10.103 1.00 95.94 82 SER A O 1
ATOM 627 N N . LYS A 1 83 ? 11.234 19.305 -9.853 1.00 97.12 83 LYS A N 1
ATOM 628 C CA . LYS A 1 83 ? 11.017 19.786 -11.225 1.00 97.12 83 LYS A CA 1
ATOM 629 C C . LYS A 1 83 ? 11.585 18.776 -12.228 1.00 97.12 83 LYS A C 1
ATOM 631 O O . LYS A 1 83 ? 12.798 18.661 -12.376 1.00 97.12 83 LYS A O 1
ATOM 636 N N . THR A 1 84 ? 10.705 18.064 -12.928 1.00 98.44 84 THR A N 1
ATOM 637 C CA . THR A 1 84 ? 11.053 16.847 -13.681 1.00 98.44 84 THR A CA 1
ATOM 638 C C . THR A 1 84 ? 10.777 16.988 -15.172 1.00 98.44 84 THR A C 1
ATOM 640 O O . THR A 1 84 ? 9.717 17.475 -15.561 1.00 98.44 84 THR A O 1
ATOM 643 N N . ALA A 1 85 ? 11.722 16.535 -15.996 1.00 98.44 85 ALA A N 1
ATOM 644 C CA . ALA A 1 85 ? 11.564 16.402 -17.442 1.00 98.44 85 ALA A CA 1
ATOM 645 C C . ALA A 1 85 ? 11.277 14.943 -17.845 1.00 98.44 85 ALA A C 1
ATOM 647 O O . ALA A 1 85 ? 11.628 14.008 -17.125 1.00 98.44 85 ALA A O 1
ATOM 648 N N . LEU A 1 86 ? 10.691 14.741 -19.027 1.00 98.75 86 LEU A N 1
ATOM 649 C CA . LEU A 1 86 ? 10.567 13.425 -19.669 1.00 98.75 86 LEU A CA 1
ATOM 650 C C . LEU A 1 86 ? 11.230 13.447 -21.047 1.00 98.75 86 LEU A C 1
ATOM 652 O O . LEU A 1 86 ? 10.859 14.270 -21.874 1.00 98.75 86 LEU A O 1
ATOM 656 N N . ILE A 1 87 ? 12.133 12.510 -21.326 1.00 98.69 87 ILE A N 1
ATOM 657 C CA . ILE A 1 87 ? 12.606 12.197 -22.682 1.00 98.69 87 ILE A CA 1
ATOM 658 C C . ILE A 1 87 ? 11.820 10.984 -23.193 1.00 98.69 87 ILE A C 1
ATOM 660 O O . ILE A 1 87 ? 11.788 9.938 -22.541 1.00 98.69 87 ILE A O 1
ATOM 664 N N . THR A 1 88 ? 11.184 11.102 -24.358 1.00 98.44 88 THR A N 1
ATOM 665 C CA . THR A 1 88 ? 10.449 9.998 -24.998 1.00 98.44 88 THR A CA 1
ATOM 666 C C . THR A 1 88 ? 10.733 9.903 -26.499 1.00 98.44 88 THR A C 1
ATOM 668 O O . THR A 1 88 ? 11.302 10.818 -27.092 1.00 98.44 88 THR A O 1
ATOM 671 N N . THR A 1 89 ? 10.348 8.790 -27.125 1.00 97.94 89 THR A N 1
ATOM 672 C CA . THR A 1 89 ? 10.483 8.580 -28.573 1.00 97.94 89 THR A CA 1
ATOM 673 C C . THR A 1 89 ? 9.724 9.652 -29.358 1.00 97.94 89 THR A C 1
ATOM 675 O O . THR A 1 89 ? 8.573 9.971 -29.053 1.00 97.94 89 THR A O 1
ATOM 678 N N . LYS A 1 90 ? 10.328 10.178 -30.423 1.00 97.81 90 LYS A N 1
ATOM 679 C CA . LYS A 1 90 ? 9.700 11.164 -31.314 1.00 97.81 90 LYS A CA 1
ATOM 680 C C . LYS A 1 90 ? 8.335 10.701 -31.845 1.00 97.81 90 LYS A C 1
ATOM 682 O O . LYS A 1 90 ? 8.179 9.589 -32.356 1.00 97.81 90 LYS A O 1
ATOM 687 N N . GLY A 1 91 ? 7.338 11.572 -31.708 1.00 96.88 91 GLY A N 1
ATOM 688 C CA . GLY A 1 91 ? 5.922 11.313 -31.963 1.00 96.88 91 GLY A CA 1
ATOM 689 C C . GLY A 1 91 ? 5.119 10.847 -30.739 1.00 96.88 91 GLY A C 1
ATOM 690 O O . GLY A 1 91 ? 3.909 10.678 -30.864 1.00 96.88 91 GLY A O 1
ATOM 691 N N . PHE A 1 92 ? 5.747 10.624 -29.574 1.00 96.75 92 PHE A N 1
ATOM 692 C CA . PHE A 1 92 ? 5.095 10.059 -28.376 1.00 96.75 92 PHE A CA 1
ATOM 693 C C . PHE A 1 92 ? 4.984 11.051 -27.202 1.00 96.75 92 PHE A C 1
ATOM 695 O O . PHE A 1 92 ? 4.500 10.694 -26.127 1.00 96.75 92 PHE A O 1
ATOM 702 N N . ARG A 1 93 ? 5.309 12.333 -27.431 1.00 96.81 93 ARG A N 1
ATOM 703 C CA . ARG A 1 93 ? 5.195 13.438 -26.457 1.00 96.81 93 ARG A CA 1
ATOM 704 C C . ARG A 1 93 ? 3.851 13.536 -25.723 1.00 96.81 93 ARG A C 1
ATOM 706 O O . ARG A 1 93 ? 3.809 13.985 -24.584 1.00 96.81 93 ARG A O 1
ATOM 713 N N . ASP A 1 94 ? 2.755 13.135 -26.365 1.00 96.50 94 ASP A N 1
ATOM 714 C CA . ASP A 1 94 ? 1.390 13.292 -25.846 1.00 96.50 94 ASP A CA 1
ATOM 715 C C . ASP A 1 94 ? 0.839 12.072 -25.080 1.00 96.50 94 ASP A C 1
ATOM 717 O O . ASP A 1 94 ? -0.301 12.113 -24.614 1.00 96.50 94 ASP A O 1
ATOM 721 N N . VAL A 1 95 ? 1.626 11.000 -24.897 1.00 95.88 95 VAL A N 1
ATOM 722 C CA . VAL A 1 95 ? 1.185 9.741 -24.251 1.00 95.88 95 VAL A CA 1
ATOM 723 C C . VAL A 1 95 ? 0.505 9.965 -22.892 1.00 95.88 95 VAL A C 1
ATOM 725 O O . VAL A 1 95 ? -0.563 9.402 -22.650 1.00 95.88 95 VAL A O 1
ATOM 728 N N . LEU A 1 96 ? 1.062 10.822 -22.028 1.00 94.50 96 LEU A N 1
ATOM 729 C CA . LEU A 1 96 ? 0.490 11.111 -20.702 1.00 94.50 96 LEU A CA 1
ATOM 730 C C . LEU A 1 96 ? -0.849 11.868 -20.760 1.00 94.50 96 LEU A C 1
ATOM 732 O O . LEU A 1 96 ? -1.703 11.668 -19.902 1.00 94.50 96 LEU A O 1
ATOM 736 N N . LEU A 1 97 ? -1.046 12.719 -21.771 1.00 92.44 97 LEU A N 1
ATOM 737 C CA . LEU A 1 97 ? -2.225 13.585 -21.926 1.00 92.44 97 LEU A CA 1
ATOM 738 C C . LEU A 1 97 ? -3.381 12.847 -22.617 1.00 92.44 97 LEU A C 1
ATOM 740 O O . LEU A 1 97 ? -4.565 13.047 -22.317 1.00 92.44 97 LEU A O 1
ATOM 744 N N . LEU A 1 98 ? -3.041 11.962 -23.554 1.00 92.81 98 LEU A N 1
ATOM 745 C CA . LEU A 1 98 ? -3.985 11.062 -24.208 1.00 92.81 98 LEU A CA 1
ATOM 746 C C . LEU A 1 98 ? -4.437 9.959 -23.245 1.00 92.81 98 LEU A C 1
ATOM 748 O O . LEU A 1 98 ? -5.643 9.696 -23.140 1.00 92.81 98 LEU A O 1
ATOM 752 N N . GLY A 1 99 ? -3.492 9.361 -22.515 1.00 91.75 99 GLY A N 1
ATOM 753 C CA . GLY A 1 99 ? -3.715 8.162 -21.717 1.00 91.75 99 GLY A CA 1
ATOM 754 C C . GLY A 1 99 ? -4.278 7.021 -22.563 1.00 91.75 99 GLY A C 1
ATOM 755 O O . GLY A 1 99 ? -4.095 6.962 -23.779 1.00 91.75 99 GLY A O 1
ATOM 756 N N . ARG A 1 100 ? -5.059 6.134 -21.942 1.00 89.31 100 ARG A N 1
ATOM 757 C CA . ARG A 1 100 ? -5.759 5.046 -22.656 1.00 89.31 100 ARG A CA 1
ATOM 758 C C . ARG A 1 100 ? -7.073 5.465 -23.329 1.00 89.31 100 ARG A C 1
ATOM 760 O O . ARG A 1 100 ? -7.815 4.593 -23.763 1.00 89.31 100 ARG A O 1
ATOM 767 N N . GLN A 1 101 ? -7.391 6.765 -23.367 1.00 87.69 101 GLN A N 1
ATOM 768 C CA . GLN A 1 101 ? -8.666 7.338 -23.851 1.00 87.69 101 GLN A CA 1
ATOM 769 C C . GLN A 1 101 ? -9.951 6.765 -23.200 1.00 87.69 101 GLN A C 1
ATOM 771 O O . GLN A 1 101 ? -11.063 7.077 -23.624 1.00 87.69 101 GLN A O 1
ATOM 776 N N . LYS A 1 102 ? -9.819 5.960 -22.139 1.00 83.75 102 LYS A N 1
ATOM 777 C CA . LYS A 1 102 ? -10.933 5.401 -21.365 1.00 83.75 102 LYS A CA 1
ATOM 778 C C . LYS A 1 102 ? -11.606 6.496 -20.533 1.00 83.75 102 LYS A C 1
ATOM 780 O O . LYS A 1 102 ? -10.939 7.402 -20.039 1.00 83.75 102 LYS A O 1
ATOM 785 N N . ARG A 1 103 ? -12.921 6.377 -20.342 1.00 87.25 103 ARG A N 1
ATOM 786 C CA . ARG A 1 103 ? -13.703 7.196 -19.405 1.00 87.25 103 ARG A CA 1
ATOM 787 C C . ARG A 1 103 ? -14.112 6.325 -18.222 1.00 87.25 103 ARG A C 1
ATOM 789 O O . ARG A 1 103 ? -14.903 5.405 -18.406 1.00 87.25 103 ARG A O 1
ATOM 796 N N . TYR A 1 104 ? -13.582 6.612 -17.033 1.00 86.12 104 TYR A N 1
ATOM 797 C CA . TYR A 1 104 ? -13.916 5.877 -15.805 1.00 86.12 104 TYR A CA 1
ATOM 798 C C . TYR A 1 104 ? -15.396 6.038 -15.418 1.00 86.12 104 TYR A C 1
ATOM 800 O O . TYR A 1 104 ? -16.032 5.079 -14.997 1.00 86.12 104 TYR A O 1
ATOM 808 N N . SER A 1 105 ? -15.992 7.205 -15.689 1.00 86.31 105 SER A N 1
ATOM 809 C CA . SER A 1 105 ? -17.449 7.374 -15.729 1.00 86.31 105 SER A CA 1
ATOM 810 C C . SER A 1 105 ? -17.942 7.384 -17.180 1.00 86.31 105 SER A C 1
ATOM 812 O O . SER A 1 105 ? -17.795 8.371 -17.901 1.00 86.31 105 SER A O 1
ATOM 814 N N . THR A 1 106 ? -18.528 6.270 -17.630 1.00 86.88 106 THR A N 1
ATOM 815 C CA . THR A 1 106 ? -18.925 6.062 -19.042 1.00 86.88 106 THR A CA 1
ATOM 816 C C . THR A 1 106 ? -20.044 7.004 -19.512 1.00 86.88 106 THR A C 1
ATOM 818 O O . THR A 1 106 ? -20.109 7.342 -20.696 1.00 86.88 106 THR A O 1
ATOM 821 N N . TYR A 1 107 ? -20.901 7.475 -18.604 1.00 89.44 107 TYR A N 1
ATOM 822 C CA . TYR A 1 107 ? -22.017 8.370 -18.936 1.00 89.44 107 TYR A CA 1
ATOM 823 C C . TYR A 1 107 ? -21.708 9.855 -18.714 1.00 89.44 107 TYR A C 1
ATOM 825 O O . TYR A 1 107 ? -22.384 10.705 -19.286 1.00 89.44 107 TYR A O 1
ATOM 833 N N . ASN A 1 108 ? -20.656 10.196 -17.961 1.00 86.69 108 ASN A N 1
ATOM 834 C CA . ASN A 1 108 ? -20.236 11.587 -17.825 1.00 86.69 108 ASN A CA 1
ATOM 835 C C . ASN A 1 108 ? -19.520 12.056 -19.108 1.00 86.69 108 ASN A C 1
ATOM 837 O O . ASN A 1 108 ? -18.493 11.502 -19.515 1.00 86.69 108 ASN A O 1
ATOM 841 N N . MET A 1 109 ? -20.079 13.079 -19.759 1.00 87.75 109 MET A N 1
ATOM 842 C CA . MET A 1 109 ? -19.486 13.736 -20.932 1.00 87.75 109 MET A CA 1
ATOM 843 C C . MET A 1 109 ? -18.545 14.889 -20.551 1.00 87.75 109 MET A C 1
ATOM 845 O O . MET A 1 109 ? -17.673 15.250 -21.334 1.00 87.75 109 MET A O 1
ATOM 849 N N . HIS A 1 110 ? -18.670 15.420 -19.333 1.00 88.38 110 HIS A N 1
ATOM 850 C CA . HIS A 1 110 ? -17.846 16.495 -18.769 1.00 88.38 110 HIS A CA 1
ATOM 851 C C . HIS A 1 110 ? -16.756 15.937 -17.836 1.00 88.38 110 HIS A C 1
ATOM 853 O O . HIS A 1 110 ? -16.380 16.555 -16.842 1.00 88.38 110 HIS A O 1
ATOM 859 N N . LEU A 1 111 ? -16.285 14.721 -18.124 1.00 86.44 111 LEU A N 1
ATOM 860 C CA . LEU A 1 111 ? -15.350 13.987 -17.282 1.00 86.44 111 LEU A CA 1
ATOM 861 C C . LEU A 1 111 ? -13.940 14.590 -17.355 1.00 86.44 111 LEU A C 1
ATOM 863 O O . LEU A 1 111 ? -13.294 14.535 -18.403 1.00 86.44 111 LEU A O 1
ATOM 867 N N . ALA A 1 112 ? -13.434 15.096 -16.231 1.00 83.81 112 ALA A N 1
ATOM 868 C CA . ALA A 1 112 ? -12.023 15.438 -16.099 1.00 83.81 112 ALA A CA 1
ATOM 869 C C . ALA A 1 112 ? -11.163 14.161 -16.092 1.00 83.81 112 ALA A C 1
ATOM 871 O O . ALA A 1 112 ? -11.467 13.200 -15.379 1.00 83.81 112 ALA A O 1
ATOM 872 N N . LYS A 1 113 ? -10.080 14.151 -16.875 1.00 84.62 113 LYS A N 1
ATOM 873 C CA . LYS A 1 113 ? -8.992 13.172 -16.717 1.00 84.62 113 LYS A CA 1
ATOM 874 C C . LYS A 1 113 ? -8.129 13.555 -15.501 1.00 84.62 113 LYS A C 1
ATOM 876 O O . LYS A 1 113 ? -8.067 14.748 -15.203 1.00 84.62 113 LYS A O 1
ATOM 881 N N . PRO A 1 114 ? -7.418 12.608 -14.864 1.00 84.50 114 PRO A N 1
ATOM 882 C CA . PRO A 1 114 ? -6.355 12.953 -13.920 1.00 84.50 114 PRO A CA 1
ATOM 883 C C . PRO A 1 114 ? -5.291 13.822 -14.607 1.00 84.50 114 PRO A C 1
ATOM 885 O O . PRO A 1 114 ? -4.891 13.543 -15.741 1.00 84.50 114 PRO A O 1
ATOM 888 N N . GLU A 1 115 ? -4.830 14.875 -13.929 1.00 88.81 115 GLU A N 1
ATOM 889 C CA . GLU A 1 115 ? -3.744 15.724 -14.428 1.00 88.81 115 GLU A CA 1
ATOM 890 C C . GLU A 1 115 ? -2.388 15.016 -14.226 1.00 88.81 115 GLU A C 1
ATOM 892 O O . GLU A 1 115 ? -2.078 14.633 -13.091 1.00 88.81 115 GLU A O 1
ATOM 897 N N . PRO A 1 116 ? -1.566 14.824 -15.279 1.00 92.81 116 PRO A N 1
ATOM 898 C CA . PRO A 1 116 ? -0.242 14.217 -15.145 1.00 92.81 116 PRO A CA 1
ATOM 899 C C . PRO A 1 116 ? 0.709 15.024 -14.250 1.00 92.81 116 PRO A C 1
ATOM 901 O O . PRO A 1 116 ? 0.580 16.235 -14.110 1.00 92.81 116 PRO A O 1
ATOM 904 N N . LEU A 1 117 ? 1.727 14.358 -13.697 1.00 96.50 117 LEU A N 1
ATOM 905 C CA . LEU A 1 117 ? 2.711 14.970 -12.785 1.00 96.50 117 LEU A CA 1
ATOM 906 C C . LEU A 1 117 ? 3.618 16.031 -13.443 1.00 96.50 117 LEU A C 1
ATOM 908 O O . LEU A 1 117 ? 4.250 16.818 -12.743 1.00 96.50 117 LEU A O 1
ATOM 912 N N . ILE A 1 118 ? 3.693 16.048 -14.778 1.00 97.19 118 ILE A N 1
ATOM 913 C CA . ILE A 1 118 ? 4.493 16.984 -15.584 1.00 97.19 118 ILE A CA 1
ATOM 914 C C . ILE A 1 118 ? 3.653 17.532 -16.744 1.00 97.19 118 ILE A C 1
ATOM 916 O O . ILE A 1 118 ? 2.765 16.844 -17.255 1.00 97.19 118 ILE A O 1
ATOM 920 N N . GLN A 1 119 ? 3.933 18.756 -17.195 1.00 96.44 119 GLN A N 1
ATOM 921 C CA . GLN A 1 119 ? 3.171 19.403 -18.265 1.00 96.44 119 GLN A CA 1
ATOM 922 C C . GLN A 1 119 ? 3.807 19.135 -19.638 1.00 96.44 119 GLN A C 1
ATOM 924 O O . GLN A 1 119 ? 4.993 18.840 -19.759 1.00 96.44 119 GLN A O 1
ATOM 929 N N . ARG A 1 120 ? 3.038 19.298 -20.726 1.00 96.38 120 ARG A N 1
ATOM 930 C CA . ARG A 1 120 ? 3.485 19.001 -22.109 1.00 96.38 120 ARG A CA 1
ATOM 931 C C . ARG A 1 120 ? 4.813 19.666 -22.513 1.00 96.38 120 ARG A C 1
ATOM 933 O O . ARG A 1 120 ? 5.555 19.136 -23.343 1.00 96.38 120 ARG A O 1
ATOM 940 N N . ARG A 1 121 ? 5.084 20.856 -21.968 1.00 96.69 121 ARG A N 1
ATOM 941 C CA . ARG A 1 121 ? 6.306 21.634 -22.235 1.00 96.69 121 ARG A CA 1
ATOM 942 C C . ARG A 1 121 ? 7.556 20.999 -21.612 1.00 96.69 121 ARG A C 1
ATOM 944 O O . ARG A 1 121 ? 8.636 21.189 -22.153 1.00 96.69 121 ARG A O 1
ATOM 951 N N . ASP A 1 122 ? 7.376 20.233 -20.537 1.00 97.94 122 ASP A N 1
ATOM 952 C CA . ASP A 1 122 ? 8.425 19.552 -19.772 1.00 97.94 122 ASP A CA 1
ATOM 953 C C . ASP A 1 122 ? 8.769 18.169 -20.387 1.00 97.94 122 ASP A C 1
ATOM 955 O O . ASP A 1 122 ? 9.662 17.460 -19.923 1.00 97.94 122 ASP A O 1
ATOM 959 N N . ILE A 1 123 ? 8.063 17.784 -21.461 1.00 98.38 123 ILE A N 1
ATOM 960 C CA . ILE A 1 123 ? 8.297 16.568 -22.246 1.00 98.38 123 ILE A CA 1
ATOM 961 C C . ILE A 1 123 ? 9.096 16.919 -23.508 1.00 98.38 123 ILE A C 1
ATOM 963 O O . ILE A 1 123 ? 8.696 17.794 -24.281 1.00 98.38 123 ILE A O 1
ATOM 967 N N . PHE A 1 124 ? 10.189 16.196 -23.722 1.00 98.44 124 PHE A N 1
ATOM 968 C CA . PHE A 1 124 ? 11.160 16.302 -24.805 1.00 98.44 124 PHE A CA 1
ATOM 969 C C . PHE A 1 124 ? 11.133 15.029 -25.663 1.00 98.44 124 PHE A C 1
ATOM 971 O O . PHE A 1 124 ? 10.717 13.961 -25.208 1.00 98.44 124 PHE A O 1
ATOM 978 N N . GLU A 1 125 ? 11.580 15.137 -26.912 1.00 98.19 125 GLU A N 1
ATOM 979 C CA . GLU A 1 125 ? 11.545 14.043 -27.884 1.00 98.19 125 GLU A CA 1
ATOM 980 C C . GLU A 1 125 ? 12.949 13.733 -28.403 1.00 98.19 125 GLU A C 1
ATOM 982 O O . GLU A 1 125 ? 13.654 14.644 -28.829 1.00 98.19 125 GLU A O 1
ATOM 987 N N . LEU A 1 126 ? 13.317 12.451 -28.387 1.00 98.31 126 LEU A N 1
ATOM 988 C CA . LEU A 1 126 ? 14.543 11.905 -28.970 1.00 98.31 126 LEU A CA 1
ATOM 989 C C . LEU A 1 126 ? 14.197 11.206 -30.292 1.00 98.31 126 LEU A C 1
ATOM 991 O O . LEU A 1 126 ? 13.252 10.412 -30.350 1.00 98.31 126 LEU A O 1
ATOM 995 N N . ASP A 1 127 ? 14.937 11.487 -31.363 1.00 97.56 127 ASP A N 1
ATOM 996 C CA . ASP A 1 127 ? 14.690 10.961 -32.711 1.00 97.56 127 ASP A CA 1
ATOM 997 C C . ASP A 1 127 ? 15.239 9.533 -32.910 1.00 97.56 127 ASP A C 1
ATOM 999 O O . ASP A 1 127 ? 15.999 9.234 -33.831 1.00 97.56 127 ASP A O 1
ATOM 1003 N N . GLU A 1 128 ? 14.834 8.639 -32.014 1.00 96.50 128 GLU A N 1
ATOM 1004 C CA . GLU A 1 128 ? 15.146 7.211 -31.987 1.00 96.50 128 GLU A CA 1
ATOM 1005 C C . GLU A 1 128 ? 13.965 6.374 -32.512 1.00 96.50 128 GLU A C 1
ATOM 1007 O O . GLU A 1 128 ? 12.824 6.840 -32.584 1.00 96.50 128 GLU A O 1
ATOM 1012 N N . ARG A 1 129 ? 14.213 5.107 -32.871 1.00 95.94 129 ARG A N 1
ATOM 1013 C CA . ARG A 1 129 ? 13.144 4.111 -32.953 1.00 95.94 129 ARG A CA 1
ATOM 1014 C C . ARG A 1 129 ? 13.619 2.678 -32.715 1.00 95.94 129 ARG A C 1
ATOM 1016 O O . ARG A 1 129 ? 14.457 2.170 -33.459 1.00 95.94 129 ARG A O 1
ATOM 1023 N N . MET A 1 130 ? 12.962 1.996 -31.777 1.00 92.81 130 MET A N 1
ATOM 1024 C CA . MET A 1 130 ? 13.001 0.538 -31.581 1.00 92.81 130 MET A CA 1
ATOM 1025 C C . MET A 1 130 ? 11.717 -0.160 -32.097 1.00 92.81 130 MET A C 1
ATOM 1027 O O . MET A 1 130 ? 10.637 0.440 -32.137 1.00 92.81 130 MET A O 1
ATOM 1031 N N . PHE A 1 131 ? 11.810 -1.440 -32.480 1.00 88.50 131 PHE A N 1
ATOM 1032 C CA . PHE A 1 131 ? 10.674 -2.334 -32.770 1.00 88.50 131 PHE A CA 1
ATOM 1033 C C . PHE A 1 131 ? 10.559 -3.476 -31.742 1.00 88.50 131 PHE A C 1
ATOM 1035 O O . PHE A 1 131 ? 11.536 -3.857 -31.106 1.00 88.50 131 PHE A O 1
ATOM 1042 N N . LEU A 1 132 ? 9.379 -4.108 -31.667 1.00 79.44 132 LEU A N 1
ATOM 1043 C CA . LEU A 1 132 ? 9.015 -5.186 -30.726 1.00 79.44 132 LEU A CA 1
ATOM 1044 C C . LEU A 1 132 ? 9.986 -6.387 -30.634 1.00 79.44 132 LEU A C 1
ATOM 1046 O O . LEU A 1 132 ? 9.921 -7.125 -29.663 1.00 79.44 132 LEU A O 1
ATOM 1050 N N . ARG A 1 133 ? 10.875 -6.609 -31.610 1.00 79.38 133 ARG A N 1
ATOM 1051 C CA . ARG A 1 133 ? 11.868 -7.707 -31.602 1.00 79.38 133 ARG A CA 1
ATOM 1052 C C . ARG A 1 133 ? 13.316 -7.228 -31.392 1.00 79.38 133 ARG A C 1
ATOM 1054 O O . ARG A 1 133 ? 14.222 -7.805 -31.980 1.00 79.38 133 ARG A O 1
ATOM 1061 N N . GLY A 1 134 ? 13.538 -6.123 -30.673 1.00 72.06 134 GLY A N 1
ATOM 1062 C CA . GLY A 1 134 ? 14.885 -5.560 -30.442 1.00 72.06 134 GLY A CA 1
ATOM 1063 C C . GLY A 1 134 ? 15.577 -5.011 -31.702 1.00 72.06 134 GLY A C 1
ATOM 1064 O O . GLY A 1 134 ? 16.739 -4.629 -31.681 1.00 72.06 134 GLY A O 1
ATOM 1065 N N . ARG A 1 135 ? 14.878 -4.955 -32.844 1.00 84.06 135 ARG A N 1
ATOM 1066 C CA . ARG A 1 135 ? 15.407 -4.321 -34.055 1.00 84.06 135 ARG A CA 1
ATOM 1067 C C . ARG A 1 135 ? 15.250 -2.812 -33.920 1.00 84.06 135 ARG A C 1
ATOM 1069 O O . ARG A 1 135 ? 14.122 -2.329 -33.983 1.00 84.06 135 ARG A O 1
ATOM 1076 N N . ALA A 1 136 ? 16.358 -2.085 -33.844 1.00 87.56 136 ALA A N 1
ATOM 1077 C CA . ALA A 1 136 ? 16.395 -0.630 -33.951 1.00 87.56 136 ALA A CA 1
ATOM 1078 C C . ALA A 1 136 ? 16.447 -0.183 -35.431 1.00 87.56 136 ALA A C 1
ATOM 1080 O O . ALA A 1 136 ? 17.523 -0.191 -36.030 1.00 87.56 136 ALA A O 1
ATOM 1081 N N . PRO A 1 137 ? 15.327 0.206 -36.081 1.00 88.19 137 PRO A N 1
ATOM 1082 C CA . PRO A 1 137 ? 15.372 0.881 -37.382 1.00 88.19 137 PRO A CA 1
ATOM 1083 C C . PRO A 1 137 ? 16.029 2.268 -37.318 1.00 88.19 137 PRO A C 1
ATOM 1085 O O . PRO A 1 137 ? 16.419 2.781 -38.365 1.00 88.19 137 PRO A O 1
ATOM 1088 N N . LYS A 1 138 ? 16.146 2.878 -36.128 1.00 92.31 138 LYS A N 1
ATOM 1089 C CA . LYS A 1 138 ? 16.899 4.118 -35.919 1.00 92.31 138 LYS A CA 1
ATOM 1090 C C . LYS A 1 138 ? 17.527 4.148 -34.523 1.00 92.31 138 LYS A C 1
ATOM 1092 O O . LYS A 1 138 ? 16.816 4.220 -33.524 1.00 92.31 138 LYS A O 1
ATOM 1097 N N . ALA A 1 139 ? 18.855 4.102 -34.467 1.00 93.75 139 ALA A N 1
ATOM 1098 C CA . ALA A 1 139 ? 19.600 4.343 -33.236 1.00 93.75 139 ALA A CA 1
ATOM 1099 C C . ALA A 1 139 ? 19.557 5.842 -32.860 1.00 93.75 139 ALA A C 1
ATOM 1101 O O . ALA A 1 139 ? 19.517 6.682 -33.765 1.00 93.75 139 ALA A O 1
ATOM 1102 N N . PRO A 1 140 ? 19.566 6.195 -31.562 1.00 94.69 140 PRO A N 1
ATOM 1103 C CA . PRO A 1 140 ? 19.674 7.580 -31.112 1.00 94.69 140 PRO A CA 1
ATOM 1104 C C . PRO A 1 140 ? 21.054 8.176 -31.424 1.00 94.69 140 PRO A C 1
ATOM 1106 O O . PRO A 1 140 ? 22.064 7.472 -31.456 1.00 94.69 140 PRO A O 1
ATOM 1109 N N . ASN A 1 141 ? 21.111 9.495 -31.604 1.00 95.88 141 ASN A N 1
ATOM 1110 C CA . ASN A 1 141 ? 22.360 10.226 -31.802 1.00 95.88 141 ASN A CA 1
ATOM 1111 C C . ASN A 1 141 ? 22.920 10.719 -30.454 1.00 95.88 141 ASN A C 1
ATOM 1113 O O . ASN A 1 141 ? 22.246 11.455 -29.737 1.00 95.88 141 ASN A O 1
ATOM 1117 N N . ALA A 1 142 ? 24.169 10.377 -30.125 1.00 95.44 142 ALA A N 1
ATOM 1118 C CA . ALA A 1 142 ? 24.812 10.821 -28.884 1.00 95.44 142 ALA A CA 1
ATOM 1119 C C . ALA A 1 142 ? 24.867 12.356 -28.750 1.00 95.44 142 ALA A C 1
ATOM 1121 O O . ALA A 1 142 ? 24.605 12.875 -27.671 1.00 95.44 142 ALA A O 1
ATOM 1122 N N . ALA A 1 143 ? 25.103 13.093 -29.842 1.00 96.75 143 ALA A N 1
ATOM 1123 C CA . ALA A 1 143 ? 25.118 14.560 -29.813 1.00 96.75 143 ALA A CA 1
ATOM 1124 C C . ALA A 1 143 ? 23.717 15.177 -29.610 1.00 96.75 143 ALA A C 1
ATOM 1126 O O . ALA A 1 143 ? 23.596 16.287 -29.098 1.00 96.75 143 ALA A O 1
ATOM 1127 N N . GLU A 1 144 ? 22.655 14.458 -29.988 1.00 97.81 144 GLU A N 1
ATOM 1128 C CA . GLU A 1 144 ? 21.265 14.850 -29.720 1.00 97.81 144 GLU A CA 1
ATOM 1129 C C . GLU A 1 144 ? 20.909 14.606 -28.247 1.00 97.81 144 GLU A C 1
ATOM 1131 O O . GLU A 1 144 ? 20.335 15.482 -27.605 1.00 97.81 144 GLU A O 1
ATOM 1136 N N . ILE A 1 145 ? 21.328 13.461 -27.690 1.00 97.81 145 ILE A N 1
ATOM 1137 C CA . ILE A 1 145 ? 21.215 13.160 -26.256 1.00 97.81 145 ILE A CA 1
ATOM 1138 C C . ILE A 1 145 ? 21.944 14.230 -25.429 1.00 97.81 145 ILE A C 1
ATOM 1140 O O . ILE A 1 145 ? 21.343 14.813 -24.529 1.00 97.81 145 ILE A O 1
ATOM 1144 N N . ASP A 1 146 ? 23.204 14.529 -25.754 1.00 97.19 146 ASP A N 1
ATOM 1145 C CA . ASP A 1 146 ? 24.015 15.517 -25.035 1.00 97.19 146 ASP A CA 1
ATOM 1146 C C . ASP A 1 146 ? 23.369 16.914 -25.067 1.00 97.19 146 ASP A C 1
ATOM 1148 O O . ASP A 1 146 ? 23.295 17.591 -24.040 1.00 97.19 146 ASP A O 1
ATOM 1152 N N . ALA A 1 147 ? 22.844 17.332 -26.226 1.00 96.69 147 ALA A N 1
ATOM 1153 C CA . ALA A 1 147 ? 22.156 18.612 -26.382 1.00 96.69 147 ALA A CA 1
ATOM 1154 C C . ALA A 1 147 ? 20.838 18.679 -25.588 1.00 96.69 147 ALA A C 1
ATOM 1156 O O . ALA A 1 147 ? 20.572 19.690 -24.936 1.00 96.69 147 ALA A O 1
ATOM 1157 N N . LEU A 1 148 ? 20.036 17.606 -25.593 1.00 96.94 148 LEU A N 1
ATOM 1158 C CA . LEU A 1 148 ? 18.809 17.510 -24.793 1.00 96.94 148 LEU A CA 1
ATOM 1159 C C . LEU A 1 148 ? 19.116 17.555 -23.290 1.00 96.94 148 LEU A C 1
ATOM 1161 O O . LEU A 1 148 ? 18.494 18.322 -22.558 1.00 96.94 148 LEU A O 1
ATOM 1165 N N . LEU A 1 149 ? 20.103 16.787 -22.824 1.00 97.06 149 LEU A N 1
ATOM 1166 C CA . LEU A 1 149 ? 20.521 16.769 -21.419 1.00 97.06 149 LEU A CA 1
ATOM 1167 C C . LEU A 1 149 ? 21.073 18.129 -20.961 1.00 97.06 149 LEU A C 1
ATOM 1169 O O . LEU A 1 149 ? 20.742 18.595 -19.866 1.00 97.06 149 LEU A O 1
ATOM 1173 N N . ALA A 1 150 ? 21.863 18.802 -21.804 1.00 94.69 150 ALA A N 1
ATOM 1174 C CA . ALA A 1 150 ? 22.345 20.155 -21.540 1.00 94.69 150 ALA A CA 1
ATOM 1175 C C . ALA A 1 150 ? 21.190 21.170 -21.475 1.00 94.69 150 ALA A C 1
ATOM 1177 O O . ALA A 1 150 ? 21.131 21.957 -20.532 1.00 94.69 150 ALA A O 1
ATOM 1178 N N . GLN A 1 151 ? 20.235 21.118 -22.414 1.00 95.81 151 GLN A N 1
ATOM 1179 C CA . GLN A 1 151 ? 19.041 21.972 -22.409 1.00 95.81 151 GLN A CA 1
ATOM 1180 C C . GLN A 1 151 ? 18.197 21.768 -21.141 1.00 95.81 151 GLN A C 1
ATOM 1182 O O . GLN A 1 151 ? 17.719 22.737 -20.549 1.00 95.81 151 GLN A O 1
ATOM 1187 N N . ILE A 1 152 ? 18.023 20.519 -20.708 1.00 96.56 152 ILE A N 1
ATOM 1188 C CA . ILE A 1 152 ? 17.259 20.163 -19.508 1.00 96.56 152 ILE A CA 1
ATOM 1189 C C . ILE A 1 152 ? 17.977 20.672 -18.243 1.00 96.56 152 ILE A C 1
ATOM 1191 O O . ILE A 1 152 ? 17.363 21.366 -17.431 1.00 96.56 152 ILE A O 1
ATOM 1195 N N . THR A 1 153 ? 19.283 20.435 -18.094 1.00 94.31 153 THR A N 1
ATOM 1196 C CA . THR A 1 153 ? 20.043 20.954 -16.940 1.00 94.31 153 THR A CA 1
ATOM 1197 C C . THR A 1 153 ? 20.055 22.491 -16.910 1.00 94.31 153 THR A C 1
ATOM 1199 O O . THR A 1 153 ? 19.821 23.085 -15.861 1.00 94.31 153 THR A O 1
ATOM 1202 N N . GLN A 1 154 ? 20.228 23.164 -18.057 1.00 94.19 154 GLN A N 1
ATOM 1203 C CA . GLN A 1 154 ? 20.169 24.634 -18.156 1.00 94.19 154 GLN A CA 1
ATOM 1204 C C . GLN A 1 154 ? 18.779 25.205 -17.838 1.00 94.19 154 GLN A C 1
ATOM 1206 O O . GLN A 1 154 ? 18.669 26.289 -17.270 1.00 94.19 154 GLN A O 1
ATOM 1211 N N . ALA A 1 155 ? 17.709 24.470 -18.151 1.00 95.44 155 ALA A N 1
ATOM 1212 C CA . ALA A 1 155 ? 16.349 24.818 -17.751 1.00 95.44 155 ALA A CA 1
ATOM 1213 C C . ALA A 1 155 ? 16.062 24.540 -16.257 1.00 95.44 155 ALA A C 1
ATOM 1215 O O . ALA A 1 155 ? 14.946 24.801 -15.796 1.00 95.44 155 ALA A O 1
ATOM 1216 N N . GLY A 1 156 ? 17.033 24.030 -15.493 1.00 95.31 156 GLY A N 1
ATOM 1217 C CA . GLY A 1 156 ? 16.944 23.834 -14.046 1.00 95.31 156 GLY A CA 1
ATOM 1218 C C . GLY A 1 156 ? 15.978 22.730 -13.619 1.00 95.31 156 GLY A C 1
ATOM 1219 O O . GLY A 1 156 ? 15.312 22.884 -12.599 1.00 95.31 156 GLY A O 1
ATOM 1220 N N . TYR A 1 157 ? 15.833 21.664 -14.413 1.00 97.50 157 TYR A N 1
ATOM 1221 C CA . TYR A 1 157 ? 15.169 20.440 -13.952 1.00 97.50 157 TYR A CA 1
ATOM 1222 C C . TYR A 1 157 ? 16.092 19.678 -12.985 1.00 97.50 157 TYR A C 1
ATOM 1224 O O . TYR A 1 157 ? 17.295 19.594 -13.214 1.00 97.50 157 TYR A O 1
ATOM 1232 N N . GLU A 1 158 ? 15.529 19.118 -11.916 1.00 96.50 158 GLU A N 1
ATOM 1233 C CA . GLU A 1 158 ? 16.248 18.305 -10.922 1.00 96.50 158 GLU A CA 1
ATOM 1234 C C . GLU A 1 158 ? 16.334 16.827 -11.327 1.00 96.50 158 GLU A C 1
ATOM 1236 O O . GLU A 1 158 ? 17.239 16.122 -10.886 1.00 96.50 158 GLU A O 1
ATOM 1241 N N . ALA A 1 159 ? 15.394 16.348 -12.149 1.00 97.81 159 ALA A N 1
ATOM 1242 C CA . ALA A 1 159 ? 15.284 14.942 -12.528 1.00 97.81 159 ALA A CA 1
ATOM 1243 C C . ALA A 1 159 ? 14.807 14.751 -13.978 1.00 97.81 159 ALA A C 1
ATOM 1245 O O . ALA A 1 159 ? 14.108 15.598 -14.544 1.00 97.81 159 ALA A O 1
ATOM 1246 N N . VAL A 1 160 ? 15.159 13.603 -14.565 1.00 98.31 160 VAL A N 1
ATOM 1247 C CA . VAL A 1 160 ? 14.767 13.187 -15.919 1.00 98.31 160 VAL A CA 1
ATOM 1248 C C . VAL A 1 160 ? 14.226 11.765 -15.895 1.00 98.31 160 VAL A C 1
ATOM 1250 O O . VAL A 1 160 ? 14.942 10.814 -15.584 1.00 98.31 160 VAL A O 1
ATOM 1253 N N . ALA A 1 161 ? 12.973 11.605 -16.299 1.00 98.62 161 ALA A N 1
ATOM 1254 C CA . ALA A 1 161 ? 12.444 10.317 -16.713 1.00 98.62 161 ALA A CA 1
ATOM 1255 C C . ALA A 1 161 ? 12.812 10.054 -18.180 1.00 98.62 161 ALA A C 1
ATOM 1257 O O . ALA A 1 161 ? 12.688 10.941 -19.023 1.00 98.62 161 ALA A O 1
ATOM 1258 N N . VAL A 1 162 ? 13.210 8.829 -18.509 1.00 98.62 162 VAL A N 1
ATOM 1259 C CA . VAL A 1 162 ? 13.415 8.383 -19.892 1.00 98.62 162 VAL A CA 1
ATOM 1260 C C . VAL A 1 162 ? 12.430 7.252 -20.164 1.00 98.62 162 VAL A C 1
ATOM 1262 O O . VAL A 1 162 ? 12.412 6.271 -19.427 1.00 98.62 162 VAL A O 1
ATOM 1265 N N . CYS A 1 163 ? 11.581 7.398 -21.184 1.00 98.44 163 CYS A N 1
ATOM 1266 C CA . CYS A 1 163 ? 10.646 6.357 -21.609 1.00 98.44 163 CYS A CA 1
ATOM 1267 C C . CYS A 1 163 ? 10.578 6.271 -23.135 1.00 98.44 163 CYS A C 1
ATOM 1269 O O . CYS A 1 163 ? 9.753 6.928 -23.779 1.00 98.44 163 CYS A O 1
ATOM 1271 N N . LEU A 1 164 ? 11.423 5.423 -23.707 1.00 97.50 164 LEU A N 1
ATOM 1272 C CA . LEU A 1 164 ? 11.464 5.107 -25.128 1.00 97.50 164 LEU A CA 1
ATOM 1273 C C . LEU A 1 164 ? 10.580 3.884 -25.425 1.00 97.50 164 LEU A C 1
ATOM 1275 O O . LEU A 1 164 ? 10.175 3.123 -24.532 1.00 97.50 164 LEU A O 1
ATOM 1279 N N . LEU A 1 165 ? 10.211 3.694 -26.689 1.00 95.50 165 LEU A N 1
ATOM 1280 C CA . LEU A 1 165 ? 9.384 2.559 -27.094 1.00 95.50 165 LEU A CA 1
ATOM 1281 C C . LEU A 1 165 ? 10.178 1.253 -27.072 1.00 95.50 165 LEU A C 1
ATOM 1283 O O . LEU A 1 165 ? 11.343 1.209 -27.433 1.00 95.50 165 LEU A O 1
ATOM 1287 N N . HIS A 1 166 ? 9.521 0.169 -26.653 1.00 94.44 166 HIS A N 1
ATOM 1288 C CA . HIS A 1 166 ? 10.104 -1.177 -26.555 1.00 94.44 166 HIS A CA 1
ATOM 1289 C C . HIS A 1 166 ? 11.383 -1.307 -25.697 1.00 94.44 166 HIS A C 1
ATOM 1291 O O . HIS A 1 166 ? 11.977 -2.381 -25.683 1.00 94.44 166 HIS A O 1
ATOM 1297 N N . ALA A 1 167 ? 11.734 -0.298 -24.889 1.00 94.69 167 ALA A N 1
ATOM 1298 C CA . ALA A 1 167 ? 12.859 -0.342 -23.945 1.00 94.69 167 ALA A CA 1
ATOM 1299 C C . ALA A 1 167 ? 12.768 -1.469 -22.891 1.00 94.69 167 ALA A C 1
ATOM 1301 O O . ALA A 1 167 ? 13.774 -1.890 -22.331 1.00 94.69 167 ALA A O 1
ATOM 1302 N N . TYR A 1 168 ? 11.561 -1.999 -22.654 1.00 92.50 168 TYR A N 1
ATOM 1303 C CA . TYR A 1 168 ? 11.333 -3.201 -21.844 1.00 92.50 168 TYR A CA 1
ATOM 1304 C C . TYR A 1 168 ? 11.889 -4.490 -22.478 1.00 92.50 168 TYR A C 1
ATOM 1306 O O . TYR A 1 168 ? 12.132 -5.462 -21.773 1.00 92.50 168 TYR A O 1
ATOM 1314 N N . GLN A 1 169 ? 12.047 -4.516 -23.806 1.00 89.50 169 GLN A N 1
ATOM 1315 C CA . GLN A 1 169 ? 12.491 -5.674 -24.585 1.00 89.50 169 GLN A CA 1
ATOM 1316 C C . GLN A 1 169 ? 13.968 -5.564 -24.981 1.00 89.50 169 GLN A C 1
ATOM 1318 O O . GLN A 1 169 ? 14.658 -6.581 -25.021 1.00 89.50 169 GLN A O 1
ATOM 1323 N N . ASP A 1 170 ? 14.431 -4.348 -25.277 1.00 92.12 170 ASP A N 1
ATOM 1324 C CA . ASP A 1 170 ? 15.841 -4.009 -25.465 1.00 92.12 170 ASP A CA 1
ATOM 1325 C C . ASP A 1 170 ? 16.105 -2.607 -24.873 1.00 92.12 170 ASP A C 1
ATOM 1327 O O . ASP A 1 170 ? 15.619 -1.613 -25.422 1.00 92.12 170 ASP A O 1
ATOM 1331 N N . PRO A 1 171 ? 16.846 -2.506 -23.754 1.00 94.25 171 PRO A N 1
ATOM 1332 C CA . PRO A 1 171 ? 17.056 -1.255 -23.033 1.00 94.25 171 PRO A CA 1
ATOM 1333 C C . PRO A 1 171 ? 18.204 -0.396 -23.586 1.00 94.25 171 PRO A C 1
ATOM 1335 O O . PRO A 1 171 ? 18.464 0.672 -23.030 1.00 94.25 171 PRO A O 1
ATOM 1338 N N . ALA A 1 172 ? 18.921 -0.827 -24.634 1.00 95.00 172 ALA A N 1
ATOM 1339 C CA . ALA A 1 172 ? 20.179 -0.204 -25.064 1.00 95.00 172 ALA A CA 1
ATOM 1340 C C . ALA A 1 172 ? 20.072 1.312 -25.322 1.00 95.00 172 ALA A C 1
ATOM 1342 O O . ALA A 1 172 ? 20.958 2.075 -24.938 1.00 95.00 172 ALA A O 1
ATOM 1343 N N . HIS A 1 173 ? 18.966 1.769 -25.917 1.00 96.69 173 HIS A N 1
ATOM 1344 C CA . HIS A 1 173 ? 18.743 3.193 -26.186 1.00 96.69 173 HIS A CA 1
ATOM 1345 C C . HIS A 1 173 ? 18.515 4.028 -24.913 1.00 96.69 173 HIS A C 1
ATOM 1347 O O . HIS A 1 173 ? 18.927 5.183 -24.872 1.00 96.69 173 HIS A O 1
ATOM 1353 N N . GLU A 1 174 ? 17.876 3.472 -23.876 1.00 97.75 174 GLU A N 1
ATOM 1354 C CA . GLU A 1 174 ? 17.683 4.176 -22.598 1.00 97.75 174 GLU A CA 1
ATOM 1355 C C . GLU A 1 174 ? 18.968 4.190 -21.769 1.00 97.75 174 GLU A C 1
ATOM 1357 O O . GLU A 1 174 ? 19.326 5.228 -21.212 1.00 97.75 174 GLU A O 1
ATOM 1362 N N . ARG A 1 175 ? 19.700 3.068 -21.749 1.00 97.06 175 ARG A N 1
ATOM 1363 C CA . ARG A 1 175 ? 20.997 2.962 -21.064 1.00 97.06 175 ARG A CA 1
ATOM 1364 C C . ARG A 1 175 ? 21.996 3.983 -21.590 1.00 97.06 175 ARG A C 1
ATOM 1366 O O . ARG A 1 175 ? 22.577 4.700 -20.783 1.00 97.06 175 ARG A O 1
ATOM 1373 N N . LEU A 1 176 ? 22.074 4.164 -22.912 1.00 97.19 176 LEU A N 1
ATOM 1374 C CA . LEU A 1 176 ? 22.909 5.206 -23.510 1.00 97.19 176 LEU A CA 1
ATOM 1375 C C . LEU A 1 176 ? 22.565 6.611 -22.980 1.00 97.19 176 LEU A C 1
ATOM 1377 O O . LEU A 1 176 ? 23.475 7.388 -22.708 1.00 97.19 176 LEU A O 1
ATOM 1381 N N . VAL A 1 177 ? 21.285 6.955 -22.781 1.00 97.38 177 VAL A N 1
ATOM 1382 C CA . VAL A 1 177 ? 20.899 8.266 -22.213 1.00 97.38 177 VAL A CA 1
ATOM 1383 C C . VAL A 1 177 ? 21.411 8.424 -20.775 1.00 97.38 177 VAL A C 1
ATOM 1385 O O . VAL A 1 177 ? 21.928 9.488 -20.428 1.00 97.38 177 VAL A O 1
ATOM 1388 N N . GLY A 1 178 ? 21.331 7.368 -19.958 1.00 96.19 178 GLY A N 1
ATOM 1389 C CA . GLY A 1 178 ? 21.912 7.349 -18.610 1.00 96.19 178 GLY A CA 1
ATOM 1390 C C . GLY A 1 178 ? 23.441 7.470 -18.617 1.00 96.19 178 GLY A C 1
ATOM 1391 O O . GLY A 1 178 ? 23.999 8.303 -17.902 1.00 96.19 178 GLY A O 1
ATOM 1392 N N . GLU A 1 179 ? 24.114 6.706 -19.478 1.00 96.19 179 GLU A N 1
ATOM 1393 C CA . GLU A 1 179 ? 25.570 6.728 -19.666 1.00 96.19 179 GLU A CA 1
ATOM 1394 C C . GLU A 1 179 ? 26.072 8.111 -20.114 1.00 96.19 179 GLU A C 1
ATOM 1396 O O . GLU A 1 179 ? 27.066 8.603 -19.578 1.00 96.19 179 GLU A O 1
ATOM 1401 N N . ARG A 1 180 ? 25.375 8.785 -21.045 1.00 96.38 180 ARG A N 1
ATOM 1402 C CA . ARG A 1 180 ? 25.700 10.168 -21.445 1.00 96.38 180 ARG A CA 1
ATOM 1403 C C . ARG A 1 180 ? 25.521 11.151 -20.289 1.00 96.38 180 ARG A C 1
ATOM 1405 O O . ARG A 1 180 ? 26.413 11.963 -20.058 1.00 96.38 180 ARG A O 1
ATOM 1412 N N . ALA A 1 181 ? 24.427 11.064 -19.529 1.00 94.75 181 ALA A N 1
ATOM 1413 C CA . ALA A 1 181 ? 24.197 11.945 -18.381 1.00 94.75 181 ALA A CA 1
ATOM 1414 C C . ALA A 1 181 ? 25.286 11.801 -17.303 1.00 94.75 181 ALA A C 1
ATOM 1416 O O . ALA A 1 181 ? 25.779 12.808 -16.790 1.00 94.75 181 ALA A O 1
ATOM 1417 N N . GLN A 1 182 ? 25.715 10.565 -17.022 1.00 93.56 182 GLN A N 1
ATOM 1418 C CA . GLN A 1 182 ? 26.821 10.287 -16.107 1.00 93.56 182 GLN A CA 1
ATOM 1419 C C . GLN A 1 182 ? 28.167 10.787 -16.662 1.00 93.56 182 GLN A C 1
ATOM 1421 O O . GLN A 1 182 ? 28.922 11.432 -15.936 1.00 93.56 182 GLN A O 1
ATOM 1426 N N . ALA A 1 183 ? 28.463 10.541 -17.943 1.00 93.88 183 ALA A N 1
ATOM 1427 C CA . ALA A 1 183 ? 29.710 10.965 -18.586 1.00 93.88 183 ALA A CA 1
ATOM 1428 C C . ALA A 1 183 ? 29.856 12.496 -18.697 1.00 93.88 183 ALA A C 1
ATOM 1430 O O . ALA A 1 183 ? 30.974 13.007 -18.689 1.00 93.88 183 ALA A O 1
ATOM 1431 N N . LEU A 1 184 ? 28.740 13.227 -18.776 1.00 92.81 184 LEU A N 1
ATOM 1432 C CA . LEU A 1 184 ? 28.700 14.693 -18.752 1.00 92.81 184 LEU A CA 1
ATOM 1433 C C . LEU A 1 184 ? 28.781 15.287 -17.330 1.00 92.81 184 LEU A C 1
ATOM 1435 O O . LEU A 1 184 ? 28.854 16.506 -17.193 1.00 92.81 184 LEU A O 1
ATOM 1439 N N . GLY A 1 185 ? 28.758 14.461 -16.275 1.00 88.56 185 GLY A N 1
ATOM 1440 C CA . GLY A 1 185 ? 28.853 14.914 -14.881 1.00 88.56 185 GLY A CA 1
ATOM 1441 C C . GLY A 1 185 ? 27.678 15.784 -14.417 1.00 88.56 185 GLY A C 1
ATOM 1442 O O . GLY A 1 185 ? 27.844 16.621 -13.530 1.00 88.56 185 GLY A O 1
ATOM 1443 N N . LEU A 1 186 ? 26.502 15.633 -15.034 1.00 86.38 186 LEU A N 1
ATOM 1444 C CA . LEU A 1 186 ? 25.346 16.491 -14.772 1.00 86.38 186 LEU A CA 1
ATOM 1445 C C . LEU A 1 186 ? 24.733 16.184 -13.400 1.00 86.38 186 LEU A C 1
ATOM 1447 O O . LEU A 1 186 ? 24.427 15.036 -13.084 1.00 86.38 186 LEU A O 1
ATOM 1451 N N . ALA A 1 187 ? 24.493 17.226 -12.602 1.00 87.06 187 ALA A N 1
ATOM 1452 C CA . ALA A 1 187 ? 23.846 17.128 -11.293 1.00 87.06 187 ALA A CA 1
ATOM 1453 C C . ALA A 1 187 ? 22.316 16.969 -11.426 1.00 87.06 187 ALA A C 1
ATOM 1455 O O . ALA A 1 187 ? 21.557 17.833 -10.989 1.00 87.06 187 ALA A O 1
ATOM 1456 N N . ILE A 1 188 ? 21.872 15.890 -12.080 1.00 92.06 188 ILE A N 1
ATOM 1457 C CA . ILE A 1 188 ? 20.467 15.642 -12.419 1.00 92.06 188 ILE A CA 1
ATOM 1458 C C . ILE A 1 188 ? 20.090 14.161 -12.257 1.00 92.06 188 ILE A C 1
ATOM 1460 O O . ILE A 1 188 ? 20.820 13.260 -12.670 1.00 92.06 188 ILE A O 1
ATOM 1464 N N . ASP A 1 189 ? 18.936 13.898 -11.646 1.00 94.38 189 ASP A N 1
ATOM 1465 C CA . ASP A 1 189 ? 18.506 12.549 -11.273 1.00 94.38 189 ASP A CA 1
ATOM 1466 C C . ASP A 1 189 ? 17.837 11.808 -12.445 1.00 94.38 189 ASP A C 1
ATOM 1468 O O . ASP A 1 189 ? 16.665 12.026 -12.755 1.00 94.38 189 ASP A O 1
ATOM 1472 N N . VAL A 1 190 ? 18.558 10.897 -13.103 1.00 96.75 190 VAL A N 1
ATOM 1473 C CA . VAL A 1 190 ? 17.997 10.080 -14.196 1.00 96.75 190 VAL A CA 1
ATOM 1474 C C . VAL A 1 190 ? 17.209 8.876 -13.649 1.00 96.75 190 VAL A C 1
ATOM 1476 O O . VAL A 1 190 ? 17.579 8.263 -12.641 1.00 96.75 190 VAL A O 1
ATOM 1479 N N . SER A 1 191 ? 16.103 8.538 -14.318 1.00 98.19 191 SER A N 1
ATOM 1480 C CA . SER A 1 191 ? 15.319 7.305 -14.143 1.00 98.19 191 SER A CA 1
ATOM 1481 C C . SER A 1 191 ? 14.990 6.695 -15.509 1.00 98.19 191 SER A C 1
ATOM 1483 O O . SER A 1 191 ? 14.321 7.338 -16.319 1.00 98.19 191 SER A O 1
ATOM 1485 N N . LEU A 1 192 ? 15.428 5.458 -15.762 1.00 98.25 192 LEU A N 1
ATOM 1486 C CA . LEU A 1 192 ? 15.156 4.729 -17.008 1.00 98.25 192 LEU A CA 1
ATOM 1487 C C . LEU A 1 192 ? 13.905 3.851 -16.868 1.00 98.25 192 LEU A C 1
ATOM 1489 O O . LEU A 1 192 ? 13.698 3.204 -15.835 1.00 98.25 192 LEU A O 1
ATOM 1493 N N . SER A 1 193 ? 13.068 3.796 -17.904 1.00 97.75 193 SER A N 1
ATOM 1494 C CA . SER A 1 193 ? 11.859 2.972 -17.895 1.00 97.75 193 SER A CA 1
ATOM 1495 C C . SER A 1 193 ? 12.175 1.478 -17.933 1.00 97.75 193 SER A C 1
ATOM 1497 O O . SER A 1 193 ? 11.453 0.703 -17.308 1.00 97.75 193 SER A O 1
ATOM 1499 N N . SER A 1 194 ? 13.293 1.082 -18.551 1.00 95.88 194 SER A N 1
ATOM 1500 C CA . SER A 1 194 ? 13.845 -0.280 -18.506 1.00 95.88 194 SER A CA 1
ATOM 1501 C C . SER A 1 194 ? 14.187 -0.778 -17.103 1.00 95.88 194 SER A C 1
ATOM 1503 O O . SER A 1 194 ? 14.254 -1.983 -16.874 1.00 95.88 194 SER A O 1
ATOM 1505 N N . ASP A 1 195 ? 14.425 0.130 -16.160 1.00 94.56 195 ASP A N 1
ATOM 1506 C CA . ASP A 1 195 ? 14.936 -0.239 -14.842 1.00 94.56 195 ASP A CA 1
ATOM 1507 C C . ASP A 1 195 ? 13.836 -0.104 -13.788 1.00 94.56 195 ASP A C 1
ATOM 1509 O O . ASP A 1 195 ? 13.675 -0.988 -12.946 1.00 94.56 195 ASP A O 1
ATOM 1513 N N . VAL A 1 196 ? 13.042 0.970 -13.878 1.00 95.31 196 VAL A N 1
ATOM 1514 C CA . VAL A 1 196 ? 11.906 1.251 -12.988 1.00 95.31 196 VAL A CA 1
ATOM 1515 C C . VAL A 1 196 ? 10.687 0.388 -13.325 1.00 95.31 196 VAL A C 1
ATOM 1517 O O . VAL A 1 196 ? 9.990 -0.067 -12.420 1.00 95.31 196 VAL A O 1
ATOM 1520 N N . SER A 1 197 ? 10.393 0.173 -14.612 1.00 95.44 197 SER A N 1
ATOM 1521 C CA . SER A 1 197 ? 9.201 -0.565 -15.046 1.00 95.44 197 SER A CA 1
ATOM 1522 C C . SER A 1 197 ? 9.372 -1.197 -16.441 1.00 95.44 197 SER A C 1
ATOM 1524 O O . SER A 1 197 ? 8.733 -0.751 -17.399 1.00 95.44 197 SER A O 1
ATOM 1526 N N . PRO A 1 198 ? 10.211 -2.244 -16.593 1.00 94.12 198 PRO A N 1
ATOM 1527 C CA . PRO A 1 198 ? 10.438 -2.952 -17.860 1.00 94.12 198 PRO A CA 1
ATOM 1528 C C . PRO A 1 198 ? 9.242 -3.807 -18.303 1.00 94.12 198 PRO A C 1
ATOM 1530 O O . PRO A 1 198 ? 9.370 -4.998 -18.579 1.00 94.12 198 PRO A O 1
ATOM 1533 N N . ARG A 1 199 ? 8.058 -3.202 -18.409 1.00 92.12 199 ARG A N 1
ATOM 1534 C CA . ARG A 1 199 ? 6.847 -3.846 -18.912 1.00 92.12 199 ARG A CA 1
ATOM 1535 C C . ARG A 1 199 ? 6.322 -3.183 -20.180 1.00 92.12 199 ARG A C 1
ATOM 1537 O O . ARG A 1 199 ? 6.519 -1.987 -20.438 1.00 92.12 199 ARG A O 1
ATOM 1544 N N . TYR A 1 200 ? 5.632 -3.980 -20.987 1.00 86.88 200 TYR A N 1
ATOM 1545 C CA . TYR A 1 200 ? 4.879 -3.488 -22.127 1.00 86.88 200 TYR A CA 1
ATOM 1546 C C . TYR A 1 200 ? 3.688 -2.627 -21.678 1.00 86.88 200 TYR A C 1
ATOM 1548 O O . TYR A 1 200 ? 3.355 -2.563 -20.496 1.00 86.88 200 TYR A O 1
ATOM 1556 N N . ARG A 1 201 ? 3.053 -1.952 -22.646 1.00 90.75 201 ARG A N 1
ATOM 1557 C CA . ARG A 1 201 ? 2.094 -0.845 -22.452 1.00 90.75 201 ARG A CA 1
ATOM 1558 C C . ARG A 1 201 ? 2.804 0.444 -21.989 1.00 90.75 201 ARG A C 1
ATOM 1560 O O . ARG A 1 201 ? 3.341 0.576 -20.897 1.00 90.75 201 ARG A O 1
ATOM 1567 N N . GLU A 1 202 ? 2.885 1.385 -22.922 1.00 93.94 202 GLU A N 1
ATOM 1568 C CA . GLU A 1 202 ? 3.654 2.627 -22.867 1.00 93.94 202 GLU A CA 1
ATOM 1569 C C . GLU A 1 202 ? 3.101 3.678 -21.899 1.00 93.94 202 GLU A C 1
ATOM 1571 O O . GLU A 1 202 ? 3.892 4.231 -21.151 1.00 93.94 202 GLU A O 1
ATOM 1576 N N . TYR A 1 203 ? 1.785 3.916 -21.837 1.00 95.31 203 TYR A N 1
ATOM 1577 C CA . TYR A 1 203 ? 1.210 4.925 -20.934 1.00 95.31 203 TYR A CA 1
ATOM 1578 C C . TYR A 1 203 ? 1.512 4.632 -19.461 1.00 95.31 203 TYR A C 1
ATOM 1580 O O . TYR A 1 203 ? 1.998 5.496 -18.734 1.00 95.31 203 TYR A O 1
ATOM 1588 N N . GLU A 1 204 ? 1.273 3.394 -19.040 1.00 95.19 204 GLU A N 1
ATOM 1589 C CA . GLU A 1 204 ? 1.469 2.930 -17.674 1.00 95.19 204 GLU A CA 1
ATOM 1590 C C . GLU A 1 204 ? 2.966 2.917 -17.317 1.00 95.19 204 GLU A C 1
ATOM 1592 O O . GLU A 1 204 ? 3.351 3.387 -16.245 1.00 95.19 204 GLU A O 1
ATOM 1597 N N . ARG A 1 205 ? 3.841 2.499 -18.248 1.00 96.38 205 ARG A N 1
ATOM 1598 C CA . ARG A 1 205 ? 5.300 2.598 -18.073 1.00 96.38 205 ARG A CA 1
ATOM 1599 C C . ARG A 1 205 ? 5.776 4.053 -17.958 1.00 96.38 205 ARG A C 1
ATOM 1601 O O . ARG A 1 205 ? 6.509 4.357 -17.020 1.00 96.38 205 ARG A O 1
ATOM 1608 N N . THR A 1 206 ? 5.344 4.954 -18.850 1.00 98.00 206 THR A N 1
ATOM 1609 C CA . THR A 1 206 ? 5.700 6.386 -18.806 1.00 98.00 206 THR A CA 1
ATOM 1610 C C . THR A 1 206 ? 5.230 7.034 -17.504 1.00 98.00 206 THR A C 1
ATOM 1612 O O . THR A 1 206 ? 6.015 7.721 -16.859 1.00 98.00 206 THR A O 1
ATOM 1615 N N . SER A 1 207 ? 3.988 6.769 -17.086 1.00 97.56 207 SER A N 1
ATOM 1616 C CA . SER A 1 207 ? 3.429 7.231 -15.808 1.00 97.56 207 SER A CA 1
ATOM 1617 C C . SER A 1 207 ? 4.306 6.802 -14.624 1.00 97.56 207 SER A C 1
ATOM 1619 O O . SER A 1 207 ? 4.697 7.632 -13.805 1.00 97.56 207 SER A O 1
ATOM 1621 N N . THR A 1 208 ? 4.724 5.532 -14.596 1.00 97.44 208 THR A N 1
ATOM 1622 C CA . THR A 1 208 ? 5.545 4.965 -13.511 1.00 97.44 208 THR A CA 1
ATOM 1623 C C . THR A 1 208 ? 6.953 5.566 -13.444 1.00 97.44 208 THR A C 1
ATOM 1625 O O . THR A 1 208 ? 7.409 5.934 -12.363 1.00 97.44 208 THR A O 1
ATOM 1628 N N . VAL A 1 209 ? 7.660 5.699 -14.576 1.00 98.19 209 VAL A N 1
ATOM 1629 C CA . VAL A 1 209 ? 9.026 6.266 -14.576 1.00 98.19 209 VAL A CA 1
ATOM 1630 C C . VAL A 1 209 ? 9.030 7.778 -14.327 1.00 98.19 209 VAL A C 1
ATOM 1632 O O . VAL A 1 209 ? 9.931 8.277 -13.653 1.00 98.19 209 VAL A O 1
ATOM 1635 N N . VAL A 1 210 ? 7.996 8.501 -14.778 1.00 98.38 210 VAL A N 1
ATOM 1636 C CA . VAL A 1 210 ? 7.803 9.915 -14.425 1.00 98.38 210 VAL A CA 1
ATOM 1637 C C . VAL A 1 210 ? 7.524 10.066 -12.935 1.00 98.38 210 VAL A C 1
ATOM 1639 O O . VAL A 1 210 ? 8.189 10.877 -12.302 1.00 98.38 210 VAL A O 1
ATOM 1642 N N . ALA A 1 211 ? 6.636 9.257 -12.346 1.00 98.00 211 ALA A N 1
ATOM 1643 C CA . ALA A 1 211 ? 6.401 9.269 -10.902 1.00 98.00 211 ALA A CA 1
ATOM 1644 C C . ALA A 1 211 ? 7.683 8.985 -10.100 1.00 98.00 211 ALA A C 1
ATOM 1646 O O . ALA A 1 211 ? 7.948 9.676 -9.119 1.00 98.00 211 ALA A O 1
ATOM 1647 N N . ASN A 1 212 ? 8.519 8.041 -10.554 1.00 98.12 212 ASN A N 1
ATOM 1648 C CA . ASN A 1 212 ? 9.810 7.755 -9.926 1.00 98.12 212 ASN A CA 1
ATOM 1649 C C . ASN A 1 212 ? 10.743 8.974 -9.939 1.00 98.12 212 ASN A C 1
ATOM 1651 O O . ASN A 1 212 ? 11.198 9.396 -8.880 1.00 98.12 212 ASN A O 1
ATOM 1655 N N . ALA A 1 213 ? 10.988 9.570 -11.111 1.00 98.25 213 ALA A N 1
ATOM 1656 C CA . ALA A 1 213 ? 11.834 10.760 -11.238 1.00 98.25 213 ALA A CA 1
ATOM 1657 C C . ALA A 1 213 ? 11.288 11.952 -10.423 1.00 98.25 213 ALA A C 1
ATOM 1659 O O . ALA A 1 213 ? 12.050 12.638 -9.744 1.00 98.25 213 ALA A O 1
ATOM 1660 N N . TYR A 1 214 ? 9.965 12.136 -10.421 1.00 98.00 214 TYR A N 1
ATOM 1661 C CA . TYR A 1 214 ? 9.256 13.229 -9.750 1.00 98.00 214 TYR A CA 1
ATOM 1662 C C . TYR A 1 214 ? 9.443 13.253 -8.227 1.00 98.00 214 TYR A C 1
ATOM 1664 O O . TYR A 1 214 ? 9.539 14.331 -7.639 1.00 98.00 214 TYR A O 1
ATOM 1672 N N . VAL A 1 215 ? 9.548 12.088 -7.576 1.00 97.00 215 VAL A N 1
ATOM 1673 C CA . VAL A 1 215 ? 9.764 12.006 -6.117 1.00 97.00 215 VAL A CA 1
ATOM 1674 C C . VAL A 1 215 ? 11.225 11.761 -5.718 1.00 97.00 215 VAL A C 1
ATOM 1676 O O . VAL A 1 215 ? 11.569 11.950 -4.550 1.00 97.00 215 VAL A O 1
ATOM 1679 N N . LYS A 1 216 ? 12.103 11.368 -6.652 1.00 96.81 216 LYS A N 1
ATOM 1680 C CA . LYS A 1 216 ? 13.459 10.879 -6.342 1.00 96.81 216 LYS A CA 1
ATOM 1681 C C . LYS A 1 216 ? 14.346 11.864 -5.572 1.00 96.81 216 LYS A C 1
ATOM 1683 O O . LYS A 1 216 ? 14.796 11.481 -4.487 1.00 96.81 216 LYS A O 1
ATOM 1688 N N . PRO A 1 217 ? 14.500 13.138 -5.980 1.00 95.88 217 PRO A N 1
ATOM 1689 C CA . PRO A 1 217 ? 15.291 14.087 -5.199 1.00 95.88 217 PRO A CA 1
ATOM 1690 C C . PRO A 1 217 ? 14.679 14.380 -3.818 1.00 95.88 217 PRO A C 1
ATOM 1692 O O . PRO A 1 217 ? 15.401 14.672 -2.867 1.00 95.88 217 PRO A O 1
ATOM 1695 N N . ILE A 1 218 ? 13.352 14.283 -3.662 1.00 94.19 218 ILE A N 1
ATOM 1696 C CA . ILE A 1 218 ? 12.664 14.507 -2.379 1.00 94.19 218 ILE A CA 1
ATOM 1697 C C . ILE A 1 218 ? 12.939 13.358 -1.410 1.00 94.19 218 ILE A C 1
ATOM 1699 O O . ILE A 1 218 ? 13.359 13.612 -0.279 1.00 94.19 218 ILE A O 1
ATOM 1703 N N . VAL A 1 219 ? 12.753 12.111 -1.852 1.00 94.50 219 VAL A N 1
ATOM 1704 C CA . VAL A 1 219 ? 12.999 10.922 -1.023 1.00 94.50 219 VAL A CA 1
ATOM 1705 C C . VAL A 1 219 ? 14.484 10.815 -0.669 1.00 94.50 219 VAL A C 1
ATOM 1707 O O . VAL A 1 219 ? 14.803 10.636 0.504 1.00 94.50 219 VAL A O 1
ATOM 1710 N N . ALA A 1 220 ? 15.397 11.054 -1.617 1.00 94.88 220 ALA A N 1
ATOM 1711 C CA . ALA A 1 220 ? 16.838 11.096 -1.347 1.00 94.88 220 ALA A CA 1
ATOM 1712 C C . ALA A 1 220 ? 17.215 12.165 -0.300 1.00 94.88 220 ALA A C 1
ATOM 1714 O O . ALA A 1 220 ? 17.953 11.883 0.648 1.00 94.88 220 ALA A O 1
ATOM 1715 N N . ARG A 1 221 ? 16.659 13.383 -0.405 1.00 93.62 221 ARG A N 1
ATOM 1716 C CA . ARG A 1 221 ? 16.853 14.443 0.603 1.00 93.62 221 ARG A CA 1
ATOM 1717 C C . ARG A 1 221 ? 16.227 14.110 1.957 1.00 93.62 221 ARG A C 1
ATOM 1719 O O . ARG A 1 221 ? 16.720 14.608 2.966 1.00 93.62 221 ARG A O 1
ATOM 1726 N N . TYR A 1 222 ? 15.140 13.341 2.004 1.00 92.00 222 TYR A N 1
ATOM 1727 C CA . TYR A 1 222 ? 14.500 12.915 3.251 1.00 92.00 222 TYR A CA 1
ATOM 1728 C C . TYR A 1 222 ? 15.322 11.839 3.969 1.00 92.00 222 TYR A C 1
ATOM 1730 O O . TYR A 1 222 ? 15.750 12.063 5.101 1.00 92.00 222 TYR A O 1
ATOM 1738 N N . VAL A 1 223 ? 15.614 10.732 3.283 1.00 93.44 223 VAL A N 1
ATOM 1739 C CA . VAL A 1 223 ? 16.385 9.597 3.811 1.00 93.44 223 VAL A CA 1
ATOM 1740 C C . VAL A 1 223 ? 17.736 10.062 4.357 1.00 93.44 223 VAL A C 1
ATOM 1742 O O . VAL A 1 223 ? 18.053 9.797 5.515 1.00 93.44 223 VAL A O 1
ATOM 1745 N N . LYS A 1 224 ? 18.469 10.887 3.598 1.00 93.69 224 LYS A N 1
ATOM 1746 C CA . LYS A 1 224 ? 19.762 11.430 4.035 1.00 93.69 224 LYS A CA 1
ATOM 1747 C C . LYS A 1 224 ? 19.675 12.275 5.316 1.00 93.69 224 LYS A C 1
ATOM 1749 O O . LYS A 1 224 ? 20.609 12.251 6.120 1.00 93.69 224 LYS A O 1
ATOM 1754 N N . ARG A 1 225 ? 18.583 13.025 5.540 1.00 92.81 225 ARG A N 1
ATOM 1755 C CA . ARG A 1 225 ? 18.379 13.759 6.807 1.00 92.81 225 ARG A CA 1
ATOM 1756 C C . ARG A 1 225 ? 18.104 12.808 7.964 1.00 92.81 225 ARG A C 1
ATOM 1758 O O . ARG A 1 225 ? 18.693 12.993 9.024 1.00 92.81 225 ARG A O 1
ATOM 1765 N N . LEU A 1 226 ? 17.250 11.807 7.751 1.00 91.94 226 LEU A N 1
ATOM 1766 C CA . LEU A 1 226 ? 16.916 10.793 8.750 1.00 91.94 226 LEU A CA 1
ATOM 1767 C C . LEU A 1 226 ? 18.169 10.030 9.203 1.00 91.94 226 LEU A C 1
ATOM 1769 O O . LEU A 1 226 ? 18.461 10.004 10.394 1.00 91.94 226 LEU A O 1
ATOM 1773 N N . GLU A 1 227 ? 18.971 9.516 8.268 1.00 92.50 227 GLU A N 1
ATOM 1774 C CA . GLU A 1 227 ? 20.259 8.882 8.580 1.00 92.50 227 GLU A CA 1
ATOM 1775 C C . GLU A 1 227 ? 21.202 9.796 9.372 1.00 92.50 227 GLU A C 1
ATOM 1777 O O . GLU A 1 227 ? 21.819 9.360 10.341 1.00 92.50 227 GLU A O 1
ATOM 1782 N N . THR A 1 228 ? 21.334 11.060 8.954 1.00 92.69 228 THR A N 1
ATOM 1783 C CA . THR A 1 228 ? 22.225 12.030 9.612 1.00 92.69 228 THR A CA 1
ATOM 1784 C C . THR A 1 228 ? 21.772 12.298 11.049 1.00 92.69 228 THR A C 1
ATOM 1786 O O . THR A 1 228 ? 22.605 12.381 11.946 1.00 92.69 228 THR A O 1
ATOM 1789 N N . ALA A 1 229 ? 20.459 12.393 11.279 1.00 90.25 229 ALA A N 1
ATOM 1790 C CA . ALA A 1 229 ? 19.881 12.618 12.599 1.00 90.25 229 ALA A CA 1
ATOM 1791 C C . ALA A 1 229 ? 20.033 11.391 13.521 1.00 90.25 229 ALA A C 1
ATOM 1793 O O . ALA A 1 229 ? 20.420 11.545 14.676 1.00 90.25 229 ALA A O 1
ATOM 1794 N N . LEU A 1 230 ? 19.822 10.175 13.004 1.00 90.62 230 LEU A N 1
ATOM 1795 C CA . LEU A 1 230 ? 20.041 8.922 13.743 1.00 90.62 230 LEU A CA 1
ATOM 1796 C C . LEU A 1 230 ? 21.517 8.744 14.142 1.00 90.62 230 LEU A C 1
ATOM 1798 O O . LEU A 1 230 ? 21.822 8.457 15.300 1.00 90.62 230 LEU A O 1
ATOM 1802 N N . LYS A 1 231 ? 22.439 8.996 13.202 1.00 89.62 231 LYS A N 1
ATOM 1803 C CA . LYS A 1 231 ? 23.892 8.927 13.433 1.00 89.62 231 LYS A CA 1
ATOM 1804 C C . LYS A 1 231 ? 24.368 9.978 14.450 1.00 89.62 231 LYS A C 1
ATOM 1806 O O . LYS A 1 231 ? 25.315 9.710 15.184 1.00 89.62 231 LYS A O 1
ATOM 1811 N N . ALA A 1 232 ? 23.702 11.134 14.547 1.00 88.44 232 ALA A N 1
ATOM 1812 C CA . ALA A 1 232 ? 24.019 12.176 15.530 1.00 88.44 232 ALA A CA 1
ATOM 1813 C C . ALA A 1 232 ? 23.668 11.792 16.984 1.00 88.44 232 ALA A C 1
ATOM 1815 O O . ALA A 1 232 ? 24.396 12.175 17.895 1.00 88.44 232 ALA A O 1
ATOM 1816 N N . GLU A 1 233 ? 22.617 10.993 17.207 1.00 83.88 233 GLU A N 1
ATOM 1817 C CA . GLU A 1 233 ? 22.275 10.432 18.531 1.00 83.88 233 GLU A CA 1
ATOM 1818 C C . GLU A 1 233 ? 23.020 9.109 18.832 1.00 83.88 233 GLU A C 1
ATOM 1820 O O . GLU A 1 233 ? 22.704 8.411 19.794 1.00 83.88 233 GLU A O 1
ATOM 1825 N N . GLY A 1 234 ? 24.007 8.730 18.010 1.00 84.81 234 GLY A N 1
ATOM 1826 C CA . GLY A 1 234 ? 24.803 7.511 18.199 1.00 84.81 234 GLY A CA 1
ATOM 1827 C C . GLY A 1 234 ? 24.102 6.206 17.801 1.00 84.81 234 GLY A C 1
ATOM 1828 O O . GLY A 1 234 ? 24.596 5.128 18.135 1.00 84.81 234 GLY A O 1
ATOM 1829 N N . ILE A 1 235 ? 22.977 6.269 17.080 1.00 86.56 235 ILE A N 1
ATOM 1830 C CA . ILE A 1 235 ? 22.262 5.080 16.603 1.00 86.56 235 ILE A CA 1
ATOM 1831 C C . ILE A 1 235 ? 22.935 4.581 15.316 1.00 86.56 235 ILE A C 1
ATOM 1833 O O . ILE A 1 235 ? 22.690 5.091 14.223 1.00 86.56 235 ILE A O 1
ATOM 1837 N N . GLY A 1 236 ? 23.798 3.573 15.457 1.00 80.31 236 GLY A N 1
ATOM 1838 C CA . GLY A 1 236 ? 24.511 2.906 14.356 1.00 80.31 236 GLY A CA 1
ATOM 1839 C C . GLY A 1 236 ? 23.756 1.737 13.710 1.00 80.31 236 GLY A C 1
ATOM 1840 O O . GLY A 1 236 ? 24.393 0.874 13.117 1.00 80.31 236 GLY A O 1
ATOM 1841 N N . ALA A 1 237 ? 22.435 1.672 13.883 1.00 85.25 237 ALA A N 1
ATOM 1842 C CA . ALA A 1 237 ? 21.583 0.578 13.422 1.00 85.25 237 ALA A CA 1
ATOM 1843 C C . ALA A 1 237 ? 21.363 0.584 11.901 1.00 85.25 237 ALA A C 1
ATOM 1845 O O . ALA A 1 237 ? 21.287 1.650 11.284 1.00 85.25 237 ALA A O 1
ATOM 1846 N N . ASP A 1 238 ? 21.141 -0.597 11.319 1.00 86.62 238 ASP A N 1
ATOM 1847 C CA . ASP A 1 238 ? 20.729 -0.713 9.919 1.00 86.62 238 ASP A CA 1
ATOM 1848 C C . ASP A 1 238 ? 19.284 -0.223 9.735 1.00 86.62 238 ASP A C 1
ATOM 1850 O O . ASP A 1 238 ? 18.368 -0.682 10.425 1.00 86.62 238 ASP A O 1
ATOM 1854 N N . LEU A 1 239 ? 19.082 0.708 8.798 1.00 91.44 239 LEU A N 1
ATOM 1855 C CA . LEU A 1 239 ? 17.779 1.291 8.468 1.00 91.44 239 LEU A CA 1
ATOM 1856 C C . LEU A 1 239 ? 17.170 0.605 7.242 1.00 91.44 239 LEU A C 1
ATOM 1858 O O . LEU A 1 239 ? 17.734 0.661 6.152 1.00 91.44 239 LEU A O 1
ATOM 1862 N N . TYR A 1 240 ? 15.973 0.051 7.403 1.00 92.50 240 TYR A N 1
ATOM 1863 C CA . TYR A 1 240 ? 15.198 -0.576 6.338 1.00 92.50 240 TYR A CA 1
ATOM 1864 C C . TYR A 1 240 ? 13.909 0.195 6.071 1.00 92.50 240 TYR A C 1
ATOM 1866 O O . TYR A 1 240 ? 13.223 0.628 6.999 1.00 92.50 240 TYR A O 1
ATOM 1874 N N . ILE A 1 241 ? 13.567 0.345 4.793 1.00 93.50 241 ILE A N 1
ATOM 1875 C CA . ILE A 1 241 ? 12.396 1.095 4.335 1.00 93.50 241 ILE A CA 1
ATOM 1876 C C . ILE A 1 241 ? 11.401 0.139 3.670 1.00 93.50 241 ILE A C 1
ATOM 1878 O O . ILE A 1 241 ? 11.768 -0.672 2.819 1.00 93.50 241 ILE A O 1
ATOM 1882 N N . MET A 1 242 ? 10.138 0.249 4.077 1.00 93.69 242 MET A N 1
ATOM 1883 C CA . MET A 1 242 ? 9.006 -0.521 3.573 1.00 93.69 242 MET A CA 1
ATOM 1884 C C . MET A 1 242 ? 8.653 -0.143 2.130 1.00 93.69 242 MET A C 1
ATOM 1886 O O . MET A 1 242 ? 8.566 1.035 1.779 1.00 93.69 242 MET A O 1
ATOM 1890 N N . GLN A 1 243 ? 8.396 -1.154 1.307 1.00 93.50 243 GLN A N 1
ATOM 1891 C CA . GLN A 1 243 ? 7.878 -1.039 -0.051 1.00 93.50 243 GLN A CA 1
ATOM 1892 C C . GLN A 1 243 ? 6.362 -1.261 -0.105 1.00 93.50 243 GLN A C 1
ATOM 1894 O O . GLN A 1 243 ? 5.769 -1.901 0.763 1.00 93.50 243 GLN A O 1
ATOM 1899 N N . SER A 1 244 ? 5.730 -0.803 -1.186 1.00 92.31 244 SER A N 1
ATOM 1900 C CA . SER A 1 244 ? 4.298 -0.985 -1.456 1.00 92.31 244 SER A CA 1
ATOM 1901 C C . SER A 1 244 ? 3.853 -2.456 -1.393 1.00 92.31 244 SER A C 1
ATOM 1903 O O . SER A 1 244 ? 2.701 -2.732 -1.080 1.00 92.31 244 SER A O 1
ATOM 1905 N N . ASN A 1 245 ? 4.741 -3.414 -1.693 1.00 91.44 245 ASN A N 1
ATOM 1906 C CA . ASN A 1 245 ? 4.478 -4.864 -1.726 1.00 91.44 245 ASN A CA 1
ATOM 1907 C C . ASN A 1 245 ? 4.654 -5.588 -0.369 1.00 91.44 245 ASN A C 1
ATOM 1909 O O . ASN A 1 245 ? 4.685 -6.827 -0.343 1.00 91.44 245 ASN A O 1
ATOM 1913 N N . GLY A 1 246 ? 4.841 -4.834 0.720 1.00 91.00 246 GLY A N 1
ATOM 1914 C CA . GLY A 1 246 ? 5.101 -5.358 2.061 1.00 91.00 246 GLY A CA 1
ATOM 1915 C C . GLY A 1 246 ? 6.545 -5.806 2.328 1.00 91.00 246 GLY A C 1
ATOM 1916 O O . GLY A 1 246 ? 6.798 -6.430 3.354 1.00 91.00 246 GLY A O 1
ATOM 1917 N N . GLY A 1 247 ? 7.480 -5.555 1.408 1.00 91.44 247 GLY A N 1
ATOM 1918 C CA . GLY A 1 247 ? 8.890 -5.914 1.562 1.00 91.44 247 GLY A CA 1
ATOM 1919 C C . GLY A 1 247 ? 9.744 -4.804 2.167 1.00 91.44 247 GLY A C 1
ATOM 1920 O O . GLY A 1 247 ? 9.547 -3.629 1.865 1.00 91.44 247 GLY A O 1
ATOM 1921 N N . LEU A 1 248 ? 10.738 -5.171 2.974 1.00 92.12 248 LEU A N 1
ATOM 1922 C CA . LEU A 1 248 ? 11.778 -4.247 3.441 1.00 92.12 248 LEU A CA 1
ATOM 1923 C C . LEU A 1 248 ? 12.971 -4.204 2.467 1.00 92.12 248 LEU A C 1
ATOM 1925 O O . LEU A 1 248 ? 13.399 -5.243 1.960 1.00 92.12 248 LEU A O 1
ATOM 1929 N N . VAL A 1 249 ? 13.547 -3.018 2.239 1.00 92.44 249 VAL A N 1
ATOM 1930 C CA . VAL A 1 249 ? 14.792 -2.824 1.462 1.00 92.44 249 VAL A CA 1
ATOM 1931 C C . VAL A 1 249 ? 15.719 -1.776 2.089 1.00 92.44 249 VAL A C 1
ATOM 1933 O O . VAL A 1 249 ? 15.307 -1.028 2.975 1.00 92.44 249 VAL A O 1
ATOM 1936 N N . SER A 1 250 ? 16.966 -1.699 1.612 1.00 92.06 250 SER A N 1
ATOM 1937 C CA . SER A 1 250 ? 17.945 -0.701 2.062 1.00 92.06 250 SER A CA 1
ATOM 1938 C C . SER A 1 250 ? 17.592 0.739 1.630 1.00 92.06 250 SER A C 1
ATOM 1940 O O . SER A 1 250 ? 16.802 0.937 0.693 1.00 92.06 250 SER A O 1
ATOM 1942 N N . PRO A 1 251 ? 18.210 1.766 2.248 1.00 92.75 251 PRO A N 1
ATOM 1943 C CA . PRO A 1 251 ? 17.985 3.166 1.895 1.00 92.75 251 PRO A CA 1
ATOM 1944 C C . PRO A 1 251 ? 18.389 3.494 0.448 1.00 92.75 251 PRO A C 1
ATOM 1946 O O . PRO A 1 251 ? 17.729 4.297 -0.213 1.00 92.75 251 PRO A O 1
ATOM 1949 N N . GLU A 1 252 ? 19.425 2.846 -0.091 1.00 91.06 252 GLU A N 1
ATOM 1950 C CA . GLU A 1 252 ? 19.897 3.019 -1.474 1.00 91.06 252 GLU A CA 1
ATOM 1951 C C . GLU A 1 252 ? 18.885 2.464 -2.484 1.00 91.06 252 GLU A C 1
ATOM 1953 O O . GLU A 1 252 ? 18.615 3.087 -3.510 1.00 91.06 252 GLU A O 1
ATOM 1958 N N . LEU A 1 253 ? 18.273 1.312 -2.187 1.00 90.88 253 LEU A N 1
ATOM 1959 C CA . LEU A 1 253 ? 17.235 0.719 -3.034 1.00 90.88 253 LEU A CA 1
ATOM 1960 C C . LEU A 1 253 ? 15.952 1.562 -3.017 1.00 90.88 253 LEU A C 1
ATOM 1962 O O . LEU A 1 253 ? 15.367 1.825 -4.073 1.00 90.88 253 LEU A O 1
ATOM 1966 N N . ALA A 1 254 ? 15.548 2.043 -1.838 1.00 93.12 254 ALA A N 1
ATOM 1967 C CA . ALA A 1 254 ? 14.395 2.926 -1.678 1.00 93.12 254 ALA A CA 1
ATOM 1968 C C . ALA A 1 254 ? 14.593 4.299 -2.349 1.00 93.12 254 ALA A C 1
ATOM 1970 O O . ALA A 1 254 ? 13.652 4.836 -2.927 1.00 93.12 254 ALA A O 1
ATOM 1971 N N . THR A 1 255 ? 15.805 4.864 -2.325 1.00 94.31 255 THR A N 1
ATOM 1972 C CA . THR A 1 255 ? 16.122 6.138 -3.003 1.00 94.31 255 THR A CA 1
ATOM 1973 C C . THR A 1 255 ? 16.417 5.976 -4.497 1.00 94.31 255 THR A C 1
ATOM 1975 O O . THR A 1 255 ? 16.203 6.916 -5.262 1.00 94.31 255 THR A O 1
ATOM 1978 N N . GLY A 1 256 ? 16.831 4.790 -4.953 1.00 92.44 256 GLY A N 1
ATOM 1979 C CA . GLY A 1 256 ? 16.975 4.466 -6.374 1.00 92.44 256 GLY A CA 1
ATOM 1980 C C . GLY A 1 256 ? 15.633 4.280 -7.095 1.00 92.44 256 GLY A C 1
ATOM 1981 O O . GLY A 1 256 ? 15.444 4.812 -8.193 1.00 92.44 256 GLY A O 1
ATOM 1982 N N . MET A 1 257 ? 14.685 3.566 -6.471 1.00 93.62 257 MET A N 1
ATOM 1983 C CA . MET A 1 257 ? 13.341 3.304 -7.019 1.00 93.62 257 MET A CA 1
ATOM 1984 C C . MET A 1 257 ? 12.198 3.745 -6.080 1.00 93.62 257 MET A C 1
ATOM 1986 O O . MET A 1 257 ? 11.353 2.926 -5.712 1.00 93.62 257 MET A O 1
ATOM 1990 N N . PRO A 1 258 ? 12.120 5.034 -5.704 1.00 95.50 258 PRO A N 1
ATOM 1991 C CA . PRO A 1 258 ? 11.180 5.554 -4.707 1.00 95.50 258 PRO A CA 1
ATOM 1992 C C . PRO A 1 258 ? 9.706 5.491 -5.117 1.00 95.50 258 PRO A C 1
ATOM 1994 O O . PRO A 1 258 ? 8.834 5.648 -4.266 1.00 95.50 258 PRO A O 1
ATOM 1997 N N . VAL A 1 259 ? 9.388 5.201 -6.383 1.00 95.06 259 VAL A N 1
ATOM 1998 C CA . VAL A 1 259 ? 8.009 4.842 -6.746 1.00 95.06 259 VAL A CA 1
ATOM 1999 C C . VAL A 1 259 ? 7.545 3.588 -5.983 1.00 95.06 259 VAL A C 1
ATOM 2001 O O . VAL A 1 259 ? 6.385 3.512 -5.598 1.00 95.06 259 VAL A O 1
ATOM 2004 N N . ARG A 1 260 ? 8.458 2.656 -5.655 1.00 93.62 260 ARG A N 1
ATOM 2005 C CA . ARG A 1 260 ? 8.188 1.419 -4.893 1.00 93.62 260 ARG A CA 1
ATOM 2006 C C . ARG A 1 260 ? 7.894 1.628 -3.400 1.00 93.62 260 ARG A C 1
ATOM 2008 O O . ARG A 1 260 ? 7.649 0.636 -2.723 1.00 93.62 260 ARG A O 1
ATOM 2015 N N . ILE A 1 261 ? 7.958 2.853 -2.869 1.00 92.69 261 ILE A N 1
ATOM 2016 C CA . ILE A 1 261 ? 7.599 3.155 -1.464 1.00 92.69 261 ILE A CA 1
ATOM 2017 C C . ILE A 1 261 ? 6.329 4.015 -1.338 1.00 92.69 261 ILE A C 1
ATOM 2019 O O . ILE A 1 261 ? 5.962 4.430 -0.237 1.00 92.69 261 ILE A O 1
ATOM 2023 N N . VAL A 1 262 ? 5.640 4.272 -2.456 1.00 90.81 262 VAL A N 1
ATOM 2024 C CA . VAL A 1 262 ? 4.312 4.901 -2.470 1.00 90.81 262 VAL A CA 1
ATOM 2025 C C . VAL A 1 262 ? 3.317 3.970 -1.768 1.00 90.81 262 VAL A C 1
ATOM 2027 O O . VAL A 1 262 ? 3.312 2.768 -2.016 1.00 90.81 262 VAL A O 1
ATOM 2030 N N . GLU A 1 263 ? 2.509 4.520 -0.861 1.00 84.19 263 GLU A N 1
ATOM 2031 C CA . GLU A 1 263 ? 1.533 3.779 -0.030 1.00 84.19 263 GLU A CA 1
ATOM 2032 C C . GLU A 1 263 ? 2.149 2.680 0.877 1.00 84.19 263 GLU A C 1
ATOM 2034 O O . GLU A 1 263 ? 1.472 1.744 1.301 1.00 84.19 263 GLU A O 1
ATOM 2039 N N . SER A 1 264 ? 3.427 2.822 1.260 1.00 85.38 264 SER A N 1
ATOM 2040 C CA . SER A 1 264 ? 4.142 1.835 2.096 1.00 85.38 264 SER A CA 1
ATOM 2041 C C . SER A 1 264 ? 3.668 1.732 3.560 1.00 85.38 264 SER A C 1
ATOM 2043 O O . SER A 1 264 ? 3.720 0.647 4.133 1.00 85.38 264 SER A O 1
ATOM 2045 N N . GLY A 1 265 ? 3.166 2.815 4.170 1.00 80.38 265 GLY A N 1
ATOM 2046 C CA . GLY A 1 265 ? 2.572 2.788 5.523 1.00 80.38 265 GLY A CA 1
ATOM 2047 C C . GLY A 1 265 ? 1.334 1.881 5.617 1.00 80.38 265 GLY A C 1
ATOM 2048 O O . GLY A 1 265 ? 1.346 0.913 6.378 1.00 80.38 265 GLY A O 1
ATOM 2049 N N . PRO A 1 266 ? 0.296 2.113 4.786 1.00 81.44 266 PRO A N 1
ATOM 2050 C CA . PRO A 1 266 ? -0.863 1.226 4.648 1.00 81.44 266 PRO A CA 1
ATOM 2051 C C . PRO A 1 266 ? -0.532 -0.266 4.472 1.00 81.44 266 PRO A C 1
ATOM 2053 O O . PRO A 1 266 ? -1.207 -1.113 5.059 1.00 81.44 266 PRO A O 1
ATOM 2056 N N . ALA A 1 267 ? 0.520 -0.599 3.713 1.00 87.12 267 ALA A N 1
ATOM 2057 C CA . ALA A 1 267 ? 0.957 -1.982 3.503 1.00 87.12 267 ALA A CA 1
ATOM 2058 C C . ALA A 1 267 ? 1.345 -2.688 4.817 1.00 87.12 267 ALA A C 1
ATOM 2060 O O . ALA A 1 267 ? 1.003 -3.856 5.010 1.00 87.12 267 ALA A O 1
ATOM 2061 N N . ALA A 1 268 ? 1.984 -1.983 5.755 1.00 87.31 268 ALA A N 1
ATOM 2062 C CA . ALA A 1 268 ? 2.379 -2.562 7.037 1.00 87.31 268 ALA A CA 1
ATOM 2063 C C . ALA A 1 268 ? 1.166 -2.991 7.888 1.00 87.31 268 ALA A C 1
ATOM 2065 O O . ALA A 1 268 ? 1.207 -4.042 8.525 1.00 87.31 268 ALA A O 1
ATOM 2066 N N . GLY A 1 269 ? 0.043 -2.266 7.827 1.00 88.38 269 GLY A N 1
ATOM 2067 C CA . GLY A 1 269 ? -1.200 -2.670 8.499 1.00 88.38 269 GLY A CA 1
ATOM 2068 C C . GLY A 1 269 ? -1.708 -4.055 8.062 1.00 88.38 269 GLY A C 1
ATOM 2069 O O . GLY A 1 269 ? -2.174 -4.834 8.891 1.00 88.38 269 GLY A O 1
ATOM 2070 N N . VAL A 1 270 ? -1.539 -4.415 6.784 1.00 91.88 270 VAL A N 1
ATOM 2071 C CA . VAL A 1 270 ? -1.894 -5.751 6.267 1.00 91.88 270 VAL A CA 1
ATOM 2072 C C . VAL A 1 270 ? -0.898 -6.819 6.730 1.00 91.88 270 VAL A C 1
ATOM 2074 O O . VAL A 1 270 ? -1.302 -7.940 7.029 1.00 91.88 270 VAL A O 1
ATOM 2077 N N . LEU A 1 271 ? 0.390 -6.489 6.869 1.00 90.81 271 LEU A N 1
ATOM 2078 C CA . LEU A 1 271 ? 1.390 -7.418 7.418 1.00 90.81 271 LEU A CA 1
ATOM 2079 C C . LEU A 1 271 ? 1.137 -7.739 8.896 1.00 90.81 271 LEU A C 1
ATOM 2081 O O . LEU A 1 271 ? 1.306 -8.886 9.305 1.00 90.81 271 LEU A O 1
ATOM 2085 N N . MET A 1 272 ? 0.656 -6.769 9.678 1.00 89.62 272 MET A N 1
ATOM 2086 C CA . MET A 1 272 ? 0.166 -7.021 11.037 1.00 89.62 272 MET A CA 1
ATOM 2087 C C . MET A 1 272 ? -1.008 -8.011 11.016 1.00 89.62 272 MET A C 1
ATOM 2089 O O . MET A 1 272 ? -0.978 -9.004 11.739 1.00 89.62 272 MET A O 1
ATOM 2093 N N . CYS A 1 273 ? -1.989 -7.826 10.125 1.00 92.31 273 CYS A N 1
ATOM 2094 C CA . CYS A 1 273 ? -3.082 -8.792 9.966 1.00 92.31 273 CYS A CA 1
ATOM 2095 C C . CYS A 1 273 ? -2.591 -10.187 9.536 1.00 92.31 273 CYS A C 1
ATOM 2097 O O . CYS A 1 273 ? -3.150 -11.183 9.986 1.00 92.31 273 CYS A O 1
ATOM 2099 N N . ARG A 1 274 ? -1.530 -10.287 8.721 1.00 92.00 274 ARG A N 1
ATOM 2100 C CA . ARG A 1 274 ? -0.895 -11.573 8.376 1.00 92.00 274 ARG A CA 1
ATOM 2101 C C . ARG A 1 274 ? -0.254 -12.229 9.598 1.00 92.00 274 ARG A C 1
ATOM 2103 O O . ARG A 1 274 ? -0.418 -13.431 9.777 1.00 92.00 274 ARG A O 1
ATOM 2110 N N . ALA A 1 275 ? 0.432 -11.464 10.448 1.00 88.56 275 ALA A N 1
ATOM 2111 C CA . ALA A 1 275 ? 0.998 -11.983 11.693 1.00 88.56 275 ALA A CA 1
ATOM 2112 C C . ALA A 1 275 ? -0.097 -12.539 12.623 1.00 88.56 275 ALA A C 1
ATOM 2114 O O . ALA A 1 275 ? 0.038 -13.657 13.109 1.00 88.56 275 ALA A O 1
ATOM 2115 N N . VAL A 1 276 ? -1.220 -11.825 12.766 1.00 90.19 276 VAL A N 1
ATOM 2116 C CA . VAL A 1 276 ? -2.417 -12.300 13.489 1.00 90.19 276 VAL A CA 1
ATOM 2117 C C . VAL A 1 276 ? -3.003 -13.563 12.845 1.00 90.19 276 VAL A C 1
ATOM 2119 O O . VAL A 1 276 ? -3.378 -14.497 13.545 1.00 90.19 276 VAL A O 1
ATOM 2122 N N . GLY A 1 277 ? -3.043 -13.646 11.511 1.00 92.50 277 GLY A N 1
ATOM 2123 C CA . GLY A 1 277 ? -3.456 -14.859 10.796 1.00 92.50 277 GLY A CA 1
ATOM 2124 C C . GLY A 1 277 ? -2.552 -16.066 11.052 1.00 92.50 277 GLY A C 1
ATOM 2125 O O . GLY A 1 277 ? -3.030 -17.196 11.097 1.00 92.50 277 GLY A O 1
ATOM 2126 N N . ILE A 1 278 ? -1.255 -15.841 11.271 1.00 90.12 278 ILE A N 1
ATOM 2127 C CA . ILE A 1 278 ? -0.306 -16.892 11.659 1.00 90.12 278 ILE A CA 1
ATOM 2128 C C . ILE A 1 278 ? -0.510 -17.292 13.131 1.00 90.12 278 ILE A C 1
ATOM 2130 O O . ILE A 1 278 ? -0.523 -18.486 13.417 1.00 90.12 278 ILE A O 1
ATOM 2134 N N . GLU A 1 279 ? -0.728 -16.333 14.041 1.00 88.25 279 GLU A N 1
ATOM 2135 C CA . GLU A 1 279 ? -1.055 -16.597 15.456 1.00 88.25 279 GLU A CA 1
ATOM 2136 C C . GLU A 1 279 ? -2.345 -17.422 15.617 1.00 88.25 279 GLU A C 1
ATOM 2138 O O . GLU A 1 279 ? -2.349 -18.443 16.299 1.00 88.25 279 GLU A O 1
ATOM 2143 N N . GLU A 1 280 ? -3.430 -17.009 14.959 1.00 90.50 280 GLU A N 1
ATOM 2144 C CA . GLU A 1 280 ? -4.754 -17.642 15.068 1.00 90.50 280 GLU A CA 1
ATOM 2145 C C . GLU A 1 280 ? -4.960 -18.803 14.065 1.00 90.50 280 GLU A C 1
ATOM 2147 O O . GLU A 1 280 ? -6.037 -19.397 14.013 1.00 90.50 280 GLU A O 1
ATOM 2152 N N . ASN A 1 281 ? -3.944 -19.144 13.255 1.00 93.00 281 ASN A N 1
ATOM 2153 C CA . ASN A 1 281 ? -3.980 -20.174 12.199 1.00 93.00 281 ASN A CA 1
ATOM 2154 C C . ASN A 1 281 ? -5.100 -19.973 11.142 1.00 93.00 281 ASN A C 1
ATOM 2156 O O . ASN A 1 281 ? -5.709 -20.928 10.652 1.00 93.00 281 ASN A O 1
ATOM 2160 N N . ILE A 1 282 ? -5.363 -18.720 10.755 1.00 95.25 282 ILE A N 1
ATOM 2161 C CA . ILE A 1 282 ? -6.371 -18.329 9.757 1.00 95.25 282 ILE A CA 1
ATOM 2162 C C . ILE A 1 282 ? -5.686 -17.708 8.535 1.00 95.25 282 ILE A C 1
ATOM 2164 O O . ILE A 1 282 ? -4.959 -16.722 8.626 1.00 95.25 282 ILE A O 1
ATOM 2168 N N . LYS A 1 283 ? -5.943 -18.300 7.363 1.00 96.00 283 LYS A N 1
ATOM 2169 C CA . LYS A 1 283 ? -5.233 -17.999 6.106 1.00 96.00 283 LYS A CA 1
ATOM 2170 C C . LYS A 1 283 ? -5.959 -17.035 5.166 1.00 96.00 283 LYS A C 1
ATOM 2172 O O . LYS A 1 283 ? -5.304 -16.354 4.384 1.00 96.00 283 LYS A O 1
ATOM 2177 N N . ASP A 1 284 ? -7.285 -16.988 5.236 1.00 96.94 284 ASP A N 1
ATOM 2178 C CA . ASP A 1 284 ? -8.118 -16.108 4.417 1.00 96.94 284 ASP A CA 1
ATOM 2179 C C . ASP A 1 284 ? -8.619 -14.967 5.323 1.00 96.94 284 ASP A C 1
ATOM 2181 O O . ASP A 1 284 ? -9.469 -15.182 6.191 1.00 96.94 284 ASP A O 1
ATOM 2185 N N . LEU A 1 285 ? -8.067 -13.757 5.167 1.00 97.50 285 LEU A N 1
ATOM 2186 C CA . LEU A 1 285 ? -8.408 -12.587 5.992 1.00 97.50 285 LEU A CA 1
ATOM 2187 C C . LEU A 1 285 ? -8.769 -11.367 5.144 1.00 97.50 285 LEU A C 1
ATOM 2189 O O . LEU A 1 285 ? -8.114 -11.065 4.148 1.00 97.50 285 LEU A O 1
ATOM 2193 N N . LEU A 1 286 ? -9.794 -10.634 5.567 1.00 97.38 286 LEU A N 1
ATOM 2194 C CA . LEU A 1 286 ? -10.038 -9.262 5.129 1.00 97.38 286 LEU A CA 1
ATOM 2195 C C . LEU A 1 286 ? -9.515 -8.317 6.212 1.00 97.38 286 LEU A C 1
ATOM 2197 O O . LEU A 1 286 ? -9.685 -8.582 7.401 1.00 97.38 286 LEU A O 1
ATOM 2201 N N . THR A 1 287 ? -8.879 -7.217 5.821 1.00 95.25 287 THR A N 1
ATOM 2202 C CA . THR A 1 287 ? -8.260 -6.268 6.759 1.00 95.25 287 THR A CA 1
ATOM 2203 C C . THR A 1 287 ? -9.047 -4.965 6.803 1.00 95.25 287 THR A C 1
ATOM 2205 O O . THR A 1 287 ? -9.521 -4.502 5.765 1.00 95.25 287 THR A O 1
ATOM 2208 N N . PHE A 1 288 ? -9.173 -4.358 7.983 1.00 94.31 288 PHE A N 1
ATOM 2209 C CA . PHE A 1 288 ? -9.892 -3.100 8.182 1.00 94.31 288 PHE A CA 1
ATOM 2210 C C . PHE A 1 288 ? -9.212 -2.230 9.251 1.00 94.31 288 PHE A C 1
ATOM 2212 O O . PHE A 1 288 ? -9.413 -2.421 10.450 1.00 94.31 288 PHE A O 1
ATOM 2219 N N . ASP A 1 289 ? -8.420 -1.263 8.789 1.00 91.25 289 ASP A N 1
ATOM 2220 C CA . ASP A 1 289 ? -7.947 -0.114 9.570 1.00 91.25 289 ASP A CA 1
ATOM 2221 C C . ASP A 1 289 ? -8.985 1.012 9.487 1.00 91.25 289 ASP A C 1
ATOM 2223 O O . ASP A 1 289 ? -9.490 1.295 8.399 1.00 91.25 289 ASP A O 1
ATOM 2227 N N . MET A 1 290 ? -9.266 1.706 10.589 1.00 88.94 290 MET A N 1
ATOM 2228 C CA . MET A 1 290 ? -9.969 2.992 10.558 1.00 88.94 290 MET A CA 1
ATOM 2229 C C . MET A 1 290 ? -9.445 3.937 11.641 1.00 88.94 290 MET A C 1
ATOM 2231 O O . MET A 1 290 ? -9.498 3.649 12.840 1.00 88.94 290 MET A O 1
ATOM 2235 N N . GLY A 1 291 ? -8.986 5.108 11.197 1.00 84.25 291 GLY A N 1
ATOM 2236 C CA . GLY A 1 291 ? -8.494 6.192 12.041 1.00 84.25 291 GLY A CA 1
ATOM 2237 C C . GLY A 1 291 ? -9.428 7.406 12.069 1.00 84.25 291 GLY A C 1
ATOM 2238 O O . GLY A 1 291 ? -10.630 7.324 11.814 1.00 84.25 291 GLY A O 1
ATOM 2239 N N . GLY A 1 292 ? -8.859 8.575 12.377 1.00 77.75 292 GLY A N 1
ATOM 2240 C CA . GLY A 1 292 ? -9.607 9.836 12.457 1.00 77.75 292 GLY A CA 1
ATOM 2241 C C . GLY A 1 292 ? -10.068 10.397 11.105 1.00 77.75 292 GLY A C 1
ATOM 2242 O O . GLY A 1 292 ? -11.085 11.077 11.051 1.00 77.75 292 GLY A O 1
ATOM 2243 N N . THR A 1 293 ? -9.366 10.112 10.008 1.00 74.56 293 THR A N 1
ATOM 2244 C CA . THR A 1 293 ? -9.620 10.724 8.686 1.00 74.56 293 THR A CA 1
ATOM 2245 C C . THR A 1 293 ? -10.033 9.721 7.614 1.00 74.56 293 THR A C 1
ATOM 2247 O O . THR A 1 293 ? -10.883 10.038 6.782 1.00 74.56 293 THR A O 1
ATOM 2250 N N . THR A 1 294 ? -9.451 8.522 7.634 1.00 82.81 294 THR A N 1
ATOM 2251 C CA . THR A 1 294 ? -9.641 7.485 6.614 1.00 82.81 294 THR A CA 1
ATOM 2252 C C . THR A 1 294 ? -9.785 6.093 7.225 1.00 82.81 294 THR A C 1
ATOM 2254 O O . THR A 1 294 ? -9.387 5.851 8.370 1.00 82.81 294 THR A O 1
ATOM 2257 N N . ALA A 1 295 ? -10.317 5.175 6.421 1.00 87.88 295 ALA A N 1
ATOM 2258 C CA . ALA A 1 295 ? -10.267 3.736 6.642 1.00 87.88 295 ALA A CA 1
ATOM 2259 C C . ALA A 1 295 ? -9.523 3.065 5.486 1.00 87.88 295 ALA A C 1
ATOM 2261 O O . ALA A 1 295 ? -9.586 3.550 4.358 1.00 87.88 295 ALA A O 1
ATOM 2262 N N . LYS A 1 296 ? -8.827 1.958 5.749 1.00 89.94 296 LYS A N 1
ATOM 2263 C CA . LYS A 1 296 ? -8.032 1.228 4.754 1.00 89.94 296 LYS A CA 1
ATOM 2264 C C . LYS A 1 296 ? -8.403 -0.243 4.797 1.00 89.94 296 LYS A C 1
ATOM 2266 O O . LYS A 1 296 ? -8.402 -0.864 5.860 1.00 89.94 296 LYS A O 1
ATOM 2271 N N . LEU A 1 297 ? -8.752 -0.780 3.635 1.00 92.62 297 LEU A N 1
ATOM 2272 C CA . LEU A 1 297 ? -9.278 -2.128 3.484 1.00 92.62 297 LEU A CA 1
ATOM 2273 C C . LEU A 1 297 ? -8.397 -2.925 2.524 1.00 92.62 297 LEU A C 1
ATOM 2275 O O . LEU A 1 297 ? -7.873 -2.368 1.563 1.00 92.62 297 LEU A O 1
ATOM 2279 N N . GLY A 1 298 ? -8.238 -4.218 2.780 1.00 94.31 298 GLY A N 1
ATOM 2280 C CA . GLY A 1 298 ? -7.346 -5.092 2.018 1.00 94.31 298 GLY A CA 1
ATOM 2281 C C . GLY A 1 298 ? -7.655 -6.568 2.247 1.00 94.31 298 GLY A C 1
ATOM 2282 O O . GLY A 1 298 ? -8.643 -6.909 2.906 1.00 94.31 298 GLY A O 1
ATOM 2283 N N . ALA A 1 299 ? -6.830 -7.446 1.677 1.00 95.38 299 ALA A N 1
ATOM 2284 C CA . ALA A 1 299 ? -7.034 -8.890 1.734 1.00 95.38 299 ALA A CA 1
ATOM 2285 C C . ALA A 1 299 ? -5.723 -9.684 1.848 1.00 95.38 299 ALA A C 1
ATOM 2287 O O . ALA A 1 299 ? -4.679 -9.297 1.318 1.00 95.38 299 ALA A O 1
ATOM 2288 N N . ILE A 1 300 ? -5.821 -10.834 2.506 1.00 96.00 300 ILE A N 1
ATOM 2289 C CA . ILE A 1 300 ? -4.812 -11.888 2.600 1.00 96.00 300 ILE A CA 1
ATOM 2290 C C . ILE A 1 300 ? -5.501 -13.165 2.118 1.00 96.00 300 ILE A C 1
ATOM 2292 O O . ILE A 1 300 ? -6.560 -13.529 2.633 1.00 96.00 300 ILE A O 1
ATOM 2296 N N . ASP A 1 301 ? -4.919 -13.824 1.121 1.00 93.19 301 ASP A N 1
ATOM 2297 C CA . ASP A 1 301 ? -5.464 -15.027 0.497 1.00 93.19 301 ASP A CA 1
ATOM 2298 C C . ASP A 1 301 ? -4.499 -16.196 0.733 1.00 93.19 301 ASP A C 1
ATOM 2300 O O . ASP A 1 301 ? -3.338 -16.143 0.326 1.00 93.19 301 ASP A O 1
ATOM 2304 N N . ASN A 1 302 ? -4.969 -17.297 1.326 1.00 92.25 302 ASN A N 1
ATOM 2305 C CA . ASN A 1 302 ? -4.168 -18.499 1.607 1.00 92.25 302 ASN A CA 1
ATOM 2306 C C . ASN A 1 302 ? -2.917 -18.266 2.498 1.00 92.25 302 ASN A C 1
ATOM 2308 O O . ASN A 1 302 ? -2.031 -19.121 2.539 1.00 92.25 302 ASN A O 1
ATOM 2312 N N . GLY A 1 303 ? -2.866 -17.162 3.251 1.00 91.94 303 GLY A N 1
ATOM 2313 C CA . GLY A 1 303 ? -1.776 -16.782 4.162 1.00 91.94 303 GLY A CA 1
ATOM 2314 C C . GLY A 1 303 ? -0.826 -15.704 3.625 1.00 91.94 303 GLY A C 1
ATOM 2315 O O . GLY A 1 303 ? 0.018 -15.215 4.375 1.00 91.94 303 GLY A O 1
ATOM 2316 N N . GLU A 1 304 ? -0.979 -15.289 2.364 1.00 90.06 304 GLU A N 1
ATOM 2317 C CA . GLU A 1 304 ? -0.165 -14.232 1.753 1.00 90.06 304 GLU A CA 1
ATOM 2318 C C . GLU A 1 304 ? -0.987 -12.970 1.457 1.00 90.06 304 GLU A C 1
ATOM 2320 O O . GLU A 1 304 ? -2.142 -13.085 1.035 1.00 90.06 304 GLU A O 1
ATOM 2325 N N . PRO A 1 305 ? -0.435 -11.754 1.652 1.00 92.62 305 PRO A N 1
ATOM 2326 C CA . PRO A 1 305 ? -1.121 -10.522 1.282 1.00 92.62 305 PRO A CA 1
ATOM 2327 C C . PRO A 1 305 ? -1.412 -10.527 -0.216 1.00 92.62 305 PRO A C 1
ATOM 2329 O O . PRO A 1 305 ? -0.528 -10.820 -1.025 1.00 92.62 305 PRO A O 1
ATOM 2332 N N . ALA A 1 306 ? -2.635 -10.177 -0.600 1.00 91.44 306 ALA A N 1
ATOM 2333 C CA . ALA A 1 306 ? -2.981 -10.043 -2.005 1.00 91.44 306 ALA A CA 1
ATOM 2334 C C . ALA A 1 306 ? -2.109 -8.951 -2.649 1.00 91.44 306 ALA A C 1
ATOM 2336 O O . ALA A 1 306 ? -2.009 -7.854 -2.109 1.00 91.44 306 ALA A O 1
ATOM 2337 N N . ILE A 1 307 ? -1.474 -9.236 -3.791 1.00 89.38 307 ILE A N 1
ATOM 2338 C CA . ILE A 1 307 ? -0.597 -8.287 -4.498 1.00 89.38 307 ILE A CA 1
ATOM 2339 C C . ILE A 1 307 ? -1.228 -7.880 -5.832 1.00 89.38 307 ILE A C 1
ATOM 2341 O O . ILE A 1 307 ? -1.551 -8.727 -6.667 1.00 89.38 307 ILE A O 1
ATOM 2345 N N . LEU A 1 308 ? -1.336 -6.574 -6.075 1.00 88.06 308 LEU A N 1
ATOM 2346 C CA . LEU A 1 308 ? -1.611 -6.016 -7.395 1.00 88.06 308 LEU A CA 1
ATOM 2347 C C . LEU A 1 308 ? -0.284 -5.757 -8.130 1.00 88.06 308 LEU A C 1
ATOM 2349 O O . LEU A 1 308 ? 0.604 -5.119 -7.567 1.00 88.06 308 LEU A O 1
ATOM 2353 N N . PRO A 1 309 ? -0.130 -6.182 -9.400 1.00 87.19 309 PRO A N 1
ATOM 2354 C CA . PRO A 1 309 ? 1.074 -5.894 -10.184 1.00 87.19 309 PRO A CA 1
ATOM 2355 C C . PRO A 1 309 ? 1.109 -4.449 -10.714 1.00 87.19 309 PRO A C 1
ATOM 2357 O O . PRO A 1 309 ? 2.151 -3.997 -11.192 1.00 87.19 309 PRO A O 1
ATOM 2360 N N . THR A 1 310 ? -0.032 -3.757 -10.693 1.00 87.94 310 THR A N 1
ATOM 2361 C CA . THR A 1 310 ? -0.226 -2.363 -11.107 1.00 87.94 310 THR A CA 1
ATOM 2362 C C . THR A 1 310 ? -1.397 -1.803 -10.300 1.00 87.94 310 THR A C 1
ATOM 2364 O O . THR A 1 310 ? -2.444 -2.453 -10.239 1.00 87.94 310 THR A O 1
ATOM 2367 N N . PHE A 1 311 ? -1.259 -0.600 -9.744 1.00 89.38 311 PHE A N 1
ATOM 2368 C CA . PHE A 1 311 ? -2.357 0.134 -9.097 1.00 89.38 311 PHE A CA 1
ATOM 2369 C C . PHE A 1 311 ? -2.481 1.563 -9.651 1.00 89.38 311 PHE A C 1
ATOM 2371 O O . PHE A 1 311 ? -1.764 1.930 -10.584 1.00 89.38 311 PHE A O 1
ATOM 2378 N N . GLU A 1 312 ? -3.427 2.349 -9.139 1.00 89.69 312 GLU A N 1
ATOM 2379 C CA . GLU A 1 312 ? -3.651 3.747 -9.523 1.00 89.69 312 GLU A CA 1
ATOM 2380 C C . GLU A 1 312 ? -3.645 4.630 -8.271 1.00 89.69 312 GLU A C 1
ATOM 2382 O O . GLU A 1 312 ? -4.458 4.415 -7.378 1.00 89.69 312 GLU A O 1
ATOM 2387 N N . VAL A 1 313 ? -2.777 5.642 -8.236 1.00 89.00 313 VAL A N 1
ATOM 2388 C CA . VAL A 1 313 ? -2.807 6.709 -7.218 1.00 89.00 313 VAL A CA 1
ATOM 2389 C C . VAL A 1 313 ? -3.766 7.820 -7.641 1.00 89.00 313 VAL A C 1
ATOM 2391 O O . VAL A 1 313 ? -4.030 7.979 -8.833 1.00 89.00 313 VAL A O 1
ATOM 2394 N N . ASP A 1 314 ? -4.229 8.642 -6.696 1.00 86.00 314 ASP A N 1
ATOM 2395 C CA . ASP A 1 314 ? -5.037 9.843 -6.985 1.00 86.00 314 ASP A CA 1
ATOM 2396 C C . ASP A 1 314 ? -6.376 9.531 -7.698 1.00 86.00 314 ASP A C 1
ATOM 2398 O O . ASP A 1 314 ? -6.786 10.198 -8.649 1.00 86.00 314 ASP A O 1
ATOM 2402 N N . GLN A 1 315 ? -7.052 8.452 -7.279 1.00 84.19 315 GLN A N 1
ATOM 2403 C CA . GLN A 1 315 ? -8.324 8.026 -7.870 1.00 84.19 315 GLN A CA 1
ATOM 2404 C C . GLN A 1 315 ? -9.512 8.894 -7.434 1.00 84.19 315 GLN A C 1
ATOM 2406 O O . GLN A 1 315 ? -9.811 9.049 -6.248 1.00 84.19 315 GLN A O 1
ATOM 2411 N N . VAL A 1 316 ? -10.307 9.331 -8.411 1.00 80.38 316 VAL A N 1
ATOM 2412 C CA . VAL A 1 316 ? -11.595 9.991 -8.183 1.00 80.38 316 VAL A CA 1
ATOM 2413 C C . VAL A 1 316 ? -12.599 8.975 -7.634 1.00 80.38 316 VAL A C 1
ATOM 2415 O O . VAL A 1 316 ? -13.097 8.112 -8.363 1.00 80.38 316 VAL A O 1
ATOM 2418 N N . GLN A 1 317 ? -12.908 9.088 -6.338 1.00 74.44 317 GLN A N 1
ATOM 2419 C CA . GLN A 1 317 ? -13.854 8.214 -5.625 1.00 74.44 317 GLN A CA 1
ATOM 2420 C C . GLN A 1 317 ? -13.536 6.716 -5.802 1.00 74.44 317 GLN A C 1
ATOM 2422 O O . GLN A 1 317 ? -14.443 5.894 -5.900 1.00 74.44 317 GLN A O 1
ATOM 2427 N N . TYR A 1 318 ? -12.243 6.375 -5.879 1.00 74.88 318 TYR A N 1
ATOM 2428 C CA . TYR A 1 318 ? -11.744 4.996 -6.029 1.00 74.88 318 TYR A CA 1
ATOM 2429 C C . TYR A 1 318 ? -12.202 4.305 -7.327 1.00 74.88 318 TYR A C 1
ATOM 2431 O O . TYR A 1 318 ? -12.195 3.080 -7.459 1.00 74.88 318 TYR A O 1
ATOM 2439 N N . THR A 1 319 ? -12.609 5.100 -8.325 1.00 81.06 319 THR A N 1
ATOM 2440 C CA . THR A 1 319 ? -13.088 4.580 -9.607 1.00 81.06 319 THR A CA 1
ATOM 2441 C C . THR A 1 319 ? -11.905 4.130 -10.460 1.00 81.06 319 THR A C 1
ATOM 2443 O O . THR A 1 319 ? -11.047 4.935 -10.821 1.00 81.06 319 THR A O 1
ATOM 2446 N N . LYS A 1 320 ? -11.875 2.858 -10.858 1.00 83.88 320 LYS A N 1
ATOM 2447 C CA . LYS A 1 320 ? -10.825 2.308 -11.728 1.00 83.88 320 LYS A CA 1
ATOM 2448 C C . LYS A 1 320 ? -10.723 3.057 -13.067 1.00 83.88 320 LYS A C 1
ATOM 2450 O O . LYS A 1 320 ? -11.723 3.267 -13.754 1.00 83.88 320 LYS A O 1
ATOM 2455 N N . GLY A 1 321 ? -9.506 3.414 -13.465 1.00 85.44 321 GLY A N 1
ATOM 2456 C CA . GLY A 1 321 ? -9.197 4.231 -14.637 1.00 85.44 321 GLY A CA 1
ATOM 2457 C C . GLY A 1 321 ? -9.328 5.741 -14.413 1.00 85.44 321 GLY A C 1
ATOM 2458 O O . GLY A 1 321 ? -9.400 6.472 -15.404 1.00 85.44 321 GLY A O 1
ATOM 2459 N N . SER A 1 322 ? -9.417 6.201 -13.160 1.00 87.06 322 SER A N 1
ATOM 2460 C CA . SER A 1 322 ? -9.509 7.630 -12.810 1.00 87.06 322 SER A CA 1
ATOM 2461 C C . SER A 1 322 ? -8.218 8.225 -12.259 1.00 87.06 322 SER A C 1
ATOM 2463 O O . SER A 1 322 ? -8.059 9.439 -12.345 1.00 87.06 322 SER A O 1
ATOM 2465 N N . GLY A 1 323 ? -7.319 7.394 -11.726 1.00 90.94 323 GLY A N 1
ATOM 2466 C CA . GLY A 1 323 ? -6.044 7.823 -11.159 1.00 90.94 323 GLY A CA 1
ATOM 2467 C C . GLY A 1 323 ? -4.872 7.723 -12.139 1.00 90.94 323 GLY A C 1
ATOM 2468 O O . GLY A 1 323 ? -5.031 7.385 -13.316 1.00 90.94 323 GLY A O 1
ATOM 2469 N N . LEU A 1 324 ? -3.668 7.994 -11.639 1.00 92.44 324 LEU A N 1
ATOM 2470 C CA . LEU A 1 324 ? -2.412 7.812 -12.369 1.00 92.44 324 LEU A CA 1
ATOM 2471 C C . LEU A 1 324 ? -1.906 6.369 -12.165 1.00 92.44 324 LEU A C 1
ATOM 2473 O O . LEU A 1 324 ? -1.651 5.981 -11.025 1.00 92.44 324 LEU A O 1
ATOM 2477 N N . PRO A 1 325 ? -1.743 5.549 -13.222 1.00 93.62 325 PRO A N 1
ATOM 2478 C CA . PRO A 1 325 ? -1.331 4.156 -13.065 1.00 93.62 325 PRO A CA 1
ATOM 2479 C C . PRO A 1 325 ? 0.164 4.020 -12.744 1.00 93.62 325 PRO A C 1
ATOM 2481 O O . PRO A 1 325 ? 1.000 4.648 -13.402 1.00 93.62 325 PRO A O 1
ATOM 2484 N N . LEU A 1 326 ? 0.499 3.144 -11.794 1.00 94.19 326 LEU A N 1
ATOM 2485 C CA . LEU A 1 326 ? 1.863 2.783 -11.397 1.00 94.19 326 LEU A CA 1
ATOM 2486 C C . LEU A 1 326 ? 2.074 1.264 -11.539 1.00 94.19 326 LEU A C 1
ATOM 2488 O O . LEU A 1 326 ? 1.446 0.461 -10.851 1.00 94.19 326 LEU A O 1
ATOM 2492 N N . ASN A 1 327 ? 2.976 0.863 -12.436 1.00 93.19 327 ASN A N 1
ATOM 2493 C CA . ASN A 1 327 ? 3.350 -0.524 -12.737 1.00 93.19 327 ASN A CA 1
ATOM 2494 C C . ASN A 1 327 ? 4.392 -1.055 -11.733 1.00 93.19 327 ASN A C 1
ATOM 2496 O O . ASN A 1 327 ? 5.530 -1.375 -12.098 1.00 93.19 327 ASN A O 1
ATOM 2500 N N . ILE A 1 328 ? 3.987 -1.164 -10.472 1.00 89.81 328 ILE A N 1
ATOM 2501 C CA . ILE A 1 328 ? 4.760 -1.741 -9.367 1.00 89.81 328 ILE A CA 1
ATOM 2502 C C . ILE A 1 328 ? 3.908 -2.744 -8.592 1.00 89.81 328 ILE A C 1
ATOM 2504 O O . ILE A 1 328 ? 2.687 -2.605 -8.536 1.00 89.81 328 ILE A O 1
ATOM 2508 N N . SER A 1 329 ? 4.558 -3.747 -7.999 1.00 89.38 329 SER A N 1
ATOM 2509 C CA . SER A 1 329 ? 3.919 -4.613 -7.010 1.00 89.38 329 SER A CA 1
ATOM 2510 C C . SER A 1 329 ? 3.482 -3.778 -5.807 1.00 89.38 329 SER A C 1
ATOM 2512 O O . SER A 1 329 ? 4.315 -3.094 -5.212 1.00 89.38 329 SER A O 1
ATOM 2514 N N . ALA A 1 330 ? 2.215 -3.872 -5.422 1.00 91.56 330 ALA A N 1
ATOM 2515 C CA . ALA A 1 330 ? 1.688 -3.288 -4.195 1.00 91.56 330 ALA A CA 1
ATOM 2516 C C . ALA A 1 330 ? 0.720 -4.260 -3.516 1.00 91.56 330 ALA A C 1
ATOM 2518 O O . ALA A 1 330 ? 0.064 -5.039 -4.206 1.00 91.56 330 ALA A O 1
ATOM 2519 N N . ILE A 1 331 ? 0.614 -4.221 -2.186 1.00 92.19 331 ILE A N 1
ATOM 2520 C CA . ILE A 1 331 ? -0.467 -4.910 -1.478 1.00 92.19 331 ILE A CA 1
ATOM 2521 C C . ILE A 1 331 ? -1.801 -4.337 -1.966 1.00 92.19 331 ILE A C 1
ATOM 2523 O O . ILE A 1 331 ? -1.944 -3.132 -2.171 1.00 92.19 331 ILE A O 1
ATOM 2527 N N . GLU A 1 332 ? -2.776 -5.212 -2.191 1.00 91.00 332 GLU A N 1
ATOM 2528 C CA . GLU A 1 332 ? -4.125 -4.834 -2.570 1.00 91.00 332 GLU A CA 1
ATOM 2529 C C . GLU A 1 332 ? -4.797 -4.082 -1.425 1.00 91.00 332 GLU A C 1
ATOM 2531 O O . GLU A 1 332 ? -5.250 -4.665 -0.438 1.00 91.00 332 GLU A O 1
ATOM 2536 N N . LEU A 1 333 ? -4.853 -2.767 -1.601 1.00 88.44 333 LEU A N 1
ATOM 2537 C CA . LEU A 1 333 ? -5.380 -1.814 -0.649 1.00 88.44 333 LEU A CA 1
ATOM 2538 C C . LEU A 1 333 ? -6.429 -0.921 -1.306 1.00 88.44 333 LEU A C 1
ATOM 2540 O O . LEU A 1 333 ? -6.383 -0.620 -2.500 1.00 88.44 333 LEU A O 1
ATOM 2544 N N . LEU A 1 334 ? -7.369 -0.487 -0.479 1.00 88.31 334 LEU A N 1
ATOM 2545 C CA . LEU A 1 334 ? -8.367 0.521 -0.777 1.00 88.31 334 LEU A CA 1
ATOM 2546 C C . LEU A 1 334 ? -8.476 1.439 0.441 1.00 88.31 334 LEU A C 1
ATOM 2548 O O . LEU A 1 334 ? -9.074 1.068 1.450 1.00 88.31 334 LEU A O 1
ATOM 2552 N N . GLU A 1 335 ? -7.891 2.629 0.357 1.00 85.00 335 GLU A N 1
ATOM 2553 C CA . GLU A 1 335 ? -8.146 3.697 1.324 1.00 85.00 335 GLU A CA 1
ATOM 2554 C C . GLU A 1 335 ? -9.441 4.436 0.959 1.00 85.00 335 GLU A C 1
ATOM 2556 O O . GLU A 1 335 ? -9.699 4.691 -0.213 1.00 85.00 335 GLU A O 1
ATOM 2561 N N . ILE A 1 336 ? -10.255 4.798 1.954 1.00 84.12 336 ILE A N 1
ATOM 2562 C CA . ILE A 1 336 ? -11.477 5.590 1.785 1.00 84.12 336 ILE A CA 1
ATOM 2563 C C . ILE A 1 336 ? -11.560 6.748 2.783 1.00 84.12 336 ILE A C 1
ATOM 2565 O O . ILE A 1 336 ? -11.173 6.619 3.943 1.00 84.12 336 ILE A O 1
ATOM 2569 N N . GLY A 1 337 ? -12.141 7.873 2.351 1.00 78.44 337 GLY A N 1
ATOM 2570 C CA . GLY A 1 337 ? -12.392 9.084 3.155 1.00 78.44 337 GLY A CA 1
ATOM 2571 C C . GLY A 1 337 ? -13.490 8.955 4.225 1.00 78.44 337 GLY A C 1
ATOM 2572 O O . GLY A 1 337 ? -14.325 9.852 4.371 1.00 78.44 337 GLY A O 1
ATOM 2573 N N . ALA A 1 338 ? -13.526 7.828 4.935 1.00 78.12 338 ALA A N 1
ATOM 2574 C CA . ALA A 1 338 ? -14.415 7.555 6.058 1.00 78.12 338 ALA A CA 1
ATOM 2575 C C . ALA A 1 338 ? -13.577 7.237 7.307 1.00 78.12 338 ALA A C 1
ATOM 2577 O O . ALA A 1 338 ? -13.059 6.136 7.443 1.00 78.12 338 ALA A O 1
ATOM 2578 N N . GLY A 1 339 ? -13.449 8.206 8.210 1.00 85.94 339 GLY A N 1
ATOM 2579 C CA . GLY A 1 339 ? -12.825 8.062 9.525 1.00 85.94 339 GLY A CA 1
ATOM 2580 C C . GLY A 1 339 ? -13.697 8.689 10.614 1.00 85.94 339 GLY A C 1
ATOM 2581 O O . GLY A 1 339 ? -14.756 9.247 10.324 1.00 85.94 339 GLY A O 1
ATOM 2582 N N . GLY A 1 340 ? -13.256 8.624 11.872 1.00 85.25 340 GLY A N 1
ATOM 2583 C CA . GLY A 1 340 ? -14.014 9.165 13.012 1.00 85.25 340 GLY A CA 1
ATOM 2584 C C . GLY A 1 340 ? -14.400 10.645 12.845 1.00 85.25 340 GLY A C 1
ATOM 2585 O O . GLY A 1 340 ? -15.547 11.029 13.043 1.00 85.25 340 GLY A O 1
ATOM 2586 N N . GLY A 1 341 ? -13.473 11.473 12.368 1.00 88.69 341 GLY A N 1
ATOM 2587 C CA . GLY A 1 341 ? -13.681 12.892 12.086 1.00 88.69 341 GLY A CA 1
ATOM 2588 C C . GLY A 1 341 ? -14.389 13.205 10.762 1.00 88.69 341 GLY A C 1
ATOM 2589 O O . GLY A 1 341 ? -14.497 14.382 10.426 1.00 88.69 341 GLY A O 1
ATOM 2590 N N . SER A 1 342 ? -14.846 12.221 9.974 1.00 91.44 342 SER A N 1
ATOM 2591 C CA . SER A 1 342 ? -15.624 12.499 8.754 1.00 91.44 342 SER A CA 1
ATOM 2592 C C . SER A 1 342 ? -16.939 13.198 9.110 1.00 91.44 342 SER A C 1
ATOM 2594 O O . SER A 1 342 ? -17.697 12.731 9.960 1.00 91.44 342 SER A O 1
ATOM 2596 N N . ILE A 1 343 ? -17.208 14.330 8.462 1.00 93.88 343 ILE A N 1
ATOM 2597 C CA . ILE A 1 343 ? -18.291 15.239 8.848 1.00 93.88 343 ILE A CA 1
ATOM 2598 C C . ILE A 1 343 ? -19.645 14.714 8.357 1.00 93.88 343 ILE A C 1
ATOM 2600 O O . ILE A 1 343 ? -19.789 14.316 7.197 1.00 93.88 343 ILE A O 1
ATOM 2604 N N . ALA A 1 344 ? -20.650 14.758 9.229 1.00 95.94 344 ALA A N 1
ATOM 2605 C CA . ALA A 1 344 ? -22.036 14.446 8.912 1.00 95.94 344 ALA A CA 1
ATOM 2606 C C . ALA A 1 344 ? -22.797 15.687 8.419 1.00 95.94 344 ALA A C 1
ATOM 2608 O O . ALA A 1 344 ? -22.705 16.769 8.997 1.00 95.94 344 ALA A O 1
ATOM 2609 N N . THR A 1 345 ? -23.584 15.523 7.354 1.00 95.00 345 THR A N 1
ATOM 2610 C CA . THR A 1 345 ? -24.422 16.585 6.774 1.00 95.00 345 THR A CA 1
ATOM 2611 C C . THR A 1 345 ? -25.777 16.040 6.310 1.00 95.00 345 THR A C 1
ATOM 2613 O O . THR A 1 345 ? -25.832 14.921 5.794 1.00 95.00 345 THR A O 1
ATOM 2616 N N . PRO A 1 346 ? -26.879 16.798 6.445 1.00 93.31 346 PRO A N 1
ATOM 2617 C CA . PRO A 1 346 ? -28.168 16.430 5.877 1.00 93.31 346 PRO A CA 1
ATOM 2618 C C . PRO A 1 346 ? -28.150 16.687 4.364 1.00 93.31 346 PRO A C 1
ATOM 2620 O O . PRO A 1 346 ? -27.710 17.739 3.896 1.00 93.31 346 PRO A O 1
ATOM 2623 N N . HIS A 1 347 ? -28.614 15.721 3.575 1.00 91.12 347 HIS A N 1
ATOM 2624 C CA . HIS A 1 347 ? -28.602 15.797 2.118 1.00 91.12 347 HIS A CA 1
ATOM 2625 C C . HIS A 1 347 ? -29.767 15.004 1.519 1.00 91.12 347 HIS A C 1
ATOM 2627 O O . HIS A 1 347 ? -29.869 13.798 1.729 1.00 91.12 347 HIS A O 1
ATOM 2633 N N . LEU A 1 348 ? -30.639 15.681 0.760 1.00 89.81 348 LEU A N 1
ATOM 2634 C CA . LEU A 1 348 ? -31.793 15.082 0.064 1.00 89.81 348 LEU A CA 1
ATOM 2635 C C . LEU A 1 348 ? -32.697 14.212 0.972 1.00 89.81 348 LEU A C 1
ATOM 2637 O O . LEU A 1 348 ? -33.199 13.177 0.547 1.00 89.81 348 LEU A O 1
ATOM 2641 N N . GLY A 1 349 ? -32.888 14.626 2.231 1.00 88.44 349 GLY A N 1
ATOM 2642 C CA . GLY A 1 349 ? -33.688 13.896 3.227 1.00 88.44 349 GLY A CA 1
ATOM 2643 C C . GLY A 1 349 ? -32.971 12.727 3.919 1.00 88.44 349 GLY A C 1
ATOM 2644 O O . GLY A 1 349 ? -33.575 12.064 4.753 1.00 88.44 349 GLY A O 1
ATOM 2645 N N . GLY A 1 350 ? -31.696 12.477 3.607 1.00 91.62 350 GLY A N 1
ATOM 2646 C CA . GLY A 1 350 ? -30.844 11.504 4.296 1.00 91.62 350 GLY A CA 1
ATOM 2647 C C . GLY A 1 350 ? -29.607 12.139 4.937 1.00 91.62 350 GLY A C 1
ATOM 2648 O O . GLY A 1 350 ? -29.416 13.355 4.901 1.00 91.62 350 GLY A O 1
ATOM 2649 N N . ILE A 1 351 ? -28.735 11.301 5.503 1.00 94.62 351 ILE A N 1
ATOM 2650 C CA . ILE A 1 351 ? -27.457 11.709 6.107 1.00 94.62 351 ILE A CA 1
ATOM 2651 C C . ILE A 1 351 ? -26.315 11.353 5.149 1.00 94.62 351 ILE A C 1
ATOM 2653 O O . ILE A 1 351 ? -26.168 10.197 4.752 1.00 94.62 351 ILE A O 1
ATOM 2657 N N . ARG A 1 352 ? -25.473 12.330 4.800 1.00 93.56 352 ARG A N 1
ATOM 2658 C CA . ARG A 1 352 ? -24.232 12.135 4.039 1.00 93.56 352 ARG A CA 1
ATOM 2659 C C . ARG A 1 352 ? -23.025 12.314 4.956 1.00 93.56 352 ARG A C 1
ATOM 2661 O O . ARG A 1 352 ? -22.888 13.350 5.603 1.00 93.56 352 ARG A O 1
ATOM 2668 N N . ILE A 1 353 ? -22.138 11.322 4.955 1.00 92.38 353 ILE A N 1
ATOM 2669 C CA . ILE A 1 353 ? -20.842 11.365 5.642 1.00 92.38 353 ILE A CA 1
ATOM 2670 C C . ILE A 1 353 ? -19.758 11.739 4.627 1.00 92.38 353 ILE A C 1
ATOM 2672 O O . ILE A 1 353 ? -19.651 11.097 3.581 1.00 92.38 353 ILE A O 1
ATOM 2676 N N . GLY A 1 354 ? -18.965 12.766 4.934 1.00 87.06 354 GLY A N 1
ATOM 2677 C CA . GLY A 1 354 ? -17.844 13.219 4.110 1.00 87.06 354 GLY A CA 1
ATOM 2678 C C . GLY A 1 354 ? -18.238 13.957 2.812 1.00 87.06 354 GLY A C 1
ATOM 2679 O O . GLY A 1 354 ? -19.390 14.381 2.639 1.00 87.06 354 GLY A O 1
ATOM 2680 N N . PRO A 1 355 ? -17.282 14.164 1.882 1.00 74.94 355 PRO A N 1
ATOM 2681 C CA . PRO A 1 355 ? -15.866 13.778 1.977 1.00 74.94 355 PRO A CA 1
ATOM 2682 C C . PRO A 1 355 ? -15.034 14.679 2.908 1.00 74.94 355 PRO A C 1
ATOM 2684 O O . PRO A 1 355 ? -13.891 14.353 3.201 1.00 74.94 355 PRO A O 1
ATOM 2687 N N . GLU A 1 356 ? -15.589 15.799 3.385 1.00 83.62 356 GLU A N 1
ATOM 2688 C CA . GLU A 1 356 ? -14.946 16.646 4.397 1.00 83.62 356 GLU A CA 1
ATOM 2689 C C . GLU A 1 356 ? -14.697 15.871 5.704 1.00 83.62 356 GLU A C 1
ATOM 2691 O O . GLU A 1 356 ? -15.567 15.141 6.188 1.00 83.62 356 GLU A O 1
ATOM 2696 N N . SER A 1 357 ? -13.526 16.083 6.304 1.00 82.19 357 SER A N 1
ATOM 2697 C CA . SER A 1 357 ? -13.161 15.602 7.638 1.00 82.19 357 SER A CA 1
ATOM 2698 C C . SER A 1 357 ? -12.724 16.784 8.499 1.00 82.19 357 SER A C 1
ATOM 2700 O O . SER A 1 357 ? -12.108 17.722 7.996 1.00 82.19 357 SER A O 1
ATOM 2702 N N . ALA A 1 358 ? -13.030 16.736 9.794 1.00 80.62 358 ALA A N 1
ATOM 2703 C CA . ALA A 1 358 ? -12.595 17.728 10.771 1.00 80.62 358 ALA A CA 1
ATOM 2704 C C . ALA A 1 358 ? -11.119 17.557 11.200 1.00 80.62 358 ALA A C 1
ATOM 2706 O O . ALA A 1 358 ? -10.585 18.408 11.912 1.00 80.62 358 ALA A O 1
ATOM 2707 N N . GLY A 1 359 ? -10.457 16.473 10.770 1.00 74.19 359 GLY A N 1
ATOM 2708 C CA . GLY A 1 359 ? -9.063 16.174 11.103 1.00 74.19 359 GLY A CA 1
ATOM 2709 C C . GLY A 1 359 ? -8.845 15.916 12.598 1.00 74.19 359 GLY A C 1
ATOM 2710 O O . GLY A 1 359 ? -9.731 15.417 13.290 1.00 74.19 359 GLY A O 1
ATOM 2711 N N . SER A 1 360 ? -7.653 16.256 13.096 1.00 64.75 360 SER A N 1
ATOM 2712 C CA . SER A 1 360 ? -7.351 16.325 14.536 1.00 64.75 360 SER A CA 1
ATOM 2713 C C . SER A 1 360 ? -7.508 17.737 15.113 1.00 64.75 360 SER A C 1
ATOM 2715 O O . SER A 1 360 ? -7.718 17.881 16.314 1.00 64.75 360 SER A O 1
ATOM 2717 N N . GLU A 1 361 ? -7.413 18.767 14.266 1.00 69.94 361 GLU A N 1
ATOM 2718 C CA . GLU A 1 361 ? -7.574 20.183 14.611 1.00 69.94 361 GLU A CA 1
ATOM 2719 C C . GLU A 1 361 ? -8.325 20.875 13.454 1.00 69.94 361 GLU A C 1
ATOM 2721 O O . GLU A 1 361 ? -7.860 20.793 12.314 1.00 69.94 361 GLU A O 1
ATOM 2726 N N . PRO A 1 362 ? -9.494 21.505 13.690 1.00 77.31 362 PRO A N 1
ATOM 2727 C CA . PRO A 1 362 ? -10.184 21.650 14.978 1.00 77.31 362 PRO A CA 1
ATOM 2728 C C . PRO A 1 362 ? -10.793 20.341 15.521 1.00 77.31 362 PRO A C 1
ATOM 2730 O O . PRO A 1 362 ? -11.155 20.291 16.692 1.00 77.31 362 PRO A O 1
ATOM 2733 N N . GLY A 1 363 ? -10.865 19.279 14.710 1.00 84.44 363 GLY A N 1
ATOM 2734 C CA . GLY A 1 363 ? -11.327 17.952 15.126 1.00 84.44 363 GLY A CA 1
ATOM 2735 C C . GLY A 1 363 ? -12.846 17.823 15.339 1.00 84.44 363 GLY A C 1
ATOM 2736 O O . GLY A 1 363 ? -13.593 18.784 15.127 1.00 84.44 363 GLY A O 1
ATOM 2737 N N . PRO A 1 364 ? -13.316 16.618 15.724 1.00 90.50 364 PRO A N 1
ATOM 2738 C CA . PRO A 1 364 ? -14.653 16.383 16.275 1.00 90.50 364 PRO A CA 1
ATOM 2739 C C . PRO A 1 364 ? -15.060 17.417 17.328 1.00 90.50 364 PRO A C 1
ATOM 2741 O O . PRO A 1 364 ? -14.217 17.907 18.083 1.00 90.50 364 PRO A O 1
ATOM 2744 N N . VAL A 1 365 ? -16.358 17.711 17.425 1.00 95.25 365 VAL A N 1
ATOM 2745 C CA . VAL A 1 365 ? -16.878 18.692 18.398 1.00 95.25 365 VAL A CA 1
ATOM 2746 C C . VAL A 1 365 ? -16.550 18.247 19.824 1.00 95.25 365 VAL A C 1
ATOM 2748 O O . VAL A 1 365 ? -16.072 19.040 20.635 1.00 95.25 365 VAL A O 1
ATOM 2751 N N . CYS A 1 366 ? -16.674 16.946 20.088 1.00 92.69 366 CYS A N 1
ATOM 2752 C CA . CYS A 1 366 ? -16.357 16.317 21.359 1.00 92.69 366 CYS A CA 1
ATOM 2753 C C . CYS A 1 366 ? -14.890 16.453 21.799 1.00 92.69 366 CYS A C 1
ATOM 2755 O O . CYS A 1 366 ? -14.601 16.176 22.955 1.00 92.69 366 CYS A O 1
ATOM 2757 N N . TYR A 1 367 ? -13.951 16.869 20.939 1.00 89.56 367 TYR A N 1
ATOM 2758 C CA . TYR A 1 367 ? -12.563 17.133 21.357 1.00 89.56 367 TYR A CA 1
ATOM 2759 C C . TYR A 1 367 ? -12.395 18.509 22.029 1.00 89.56 367 TYR A C 1
ATOM 2761 O O . TYR A 1 367 ? -11.309 18.811 22.521 1.00 89.56 367 TYR A O 1
ATOM 2769 N N . GLY A 1 368 ? -13.414 19.381 22.009 1.00 87.25 368 GLY A N 1
ATOM 2770 C CA . GLY A 1 368 ? -13.368 20.716 22.624 1.00 87.25 368 GLY A CA 1
ATOM 2771 C C . GLY A 1 368 ? -12.423 21.721 21.941 1.00 87.25 368 GLY A C 1
ATOM 2772 O O . GLY A 1 368 ? -12.271 22.848 22.407 1.00 87.25 368 GLY A O 1
ATOM 2773 N N . ARG A 1 369 ? -11.795 21.354 20.815 1.00 85.81 369 ARG A N 1
ATOM 2774 C CA . ARG A 1 369 ? -10.760 22.137 20.103 1.00 85.81 369 ARG A CA 1
ATOM 2775 C C . ARG A 1 369 ? -11.319 23.113 19.052 1.00 85.81 369 ARG A C 1
ATOM 2777 O O . ARG A 1 369 ? -10.643 23.456 18.085 1.00 85.81 369 ARG A O 1
ATOM 2784 N N . GLY A 1 370 ? -12.560 23.570 19.232 1.00 86.88 370 GLY A N 1
ATOM 2785 C CA . GLY A 1 370 ? -13.241 24.484 18.303 1.00 86.88 370 GLY A CA 1
ATOM 2786 C C . GLY A 1 370 ? -13.913 23.808 17.099 1.00 86.88 370 GLY A C 1
ATOM 2787 O O . GLY A 1 370 ? -14.297 24.495 16.150 1.00 86.88 370 GLY A O 1
ATOM 2788 N N . GLY A 1 371 ? -14.070 22.480 17.117 1.00 90.81 371 GLY A N 1
ATOM 2789 C CA . GLY A 1 371 ? -14.922 21.763 16.165 1.00 90.81 371 GLY A CA 1
ATOM 2790 C C . GLY A 1 371 ? -16.382 22.214 16.292 1.00 90.81 371 GLY A C 1
ATOM 2791 O O . GLY A 1 371 ? -16.860 22.454 17.396 1.00 90.81 371 GLY A O 1
ATOM 2792 N N . THR A 1 372 ? -17.093 22.358 15.169 1.00 93.62 372 THR A N 1
ATOM 2793 C CA . THR A 1 372 ? -18.484 22.876 15.146 1.00 93.62 372 THR A CA 1
ATOM 2794 C C . THR A 1 372 ? -19.468 22.042 14.323 1.00 93.62 372 THR A C 1
ATOM 2796 O O . THR A 1 372 ? -20.663 22.072 14.600 1.00 93.62 372 THR A O 1
ATOM 2799 N N . LYS A 1 373 ? -18.999 21.273 13.330 1.00 95.44 373 LYS A N 1
ATOM 2800 C CA . LYS A 1 373 ? -19.839 20.341 12.558 1.00 95.44 373 LYS A CA 1
ATOM 2801 C C . LYS A 1 373 ? -19.741 18.935 13.174 1.00 95.44 373 LYS A C 1
ATOM 2803 O O . LYS A 1 373 ? -18.618 18.513 13.444 1.00 95.44 373 LYS A O 1
ATOM 2808 N N . PRO A 1 374 ? -20.848 18.187 13.339 1.00 97.06 374 PRO A N 1
ATOM 2809 C CA . PRO A 1 374 ? -20.809 16.848 13.924 1.00 97.06 374 PRO A CA 1
ATOM 2810 C C . PRO A 1 374 ? -20.090 15.836 13.021 1.00 97.06 374 PRO A C 1
ATOM 2812 O O . PRO A 1 374 ? -20.163 15.904 11.791 1.00 97.06 374 PRO A O 1
ATOM 2815 N N . THR A 1 375 ? -19.434 14.866 13.647 1.00 96.75 375 THR A N 1
ATOM 2816 C CA . THR A 1 375 ? -18.634 13.810 13.011 1.00 96.75 375 THR A CA 1
ATOM 2817 C C . THR A 1 375 ? -19.101 12.405 13.419 1.00 96.75 375 THR A C 1
ATOM 2819 O O . THR A 1 375 ? -20.028 12.243 14.216 1.00 96.75 375 THR A O 1
ATOM 2822 N N . VAL A 1 376 ? -18.463 11.361 12.881 1.00 96.19 376 VAL A N 1
ATOM 2823 C CA . VAL A 1 376 ? -18.725 9.966 13.280 1.00 96.19 376 VAL A CA 1
ATOM 2824 C C . VAL A 1 376 ? -18.284 9.704 14.730 1.00 96.19 376 VAL A C 1
ATOM 2826 O O . VAL A 1 376 ? -18.977 8.985 15.444 1.00 96.19 376 VAL A O 1
ATOM 2829 N N . THR A 1 377 ? -17.204 10.333 15.209 1.00 94.94 377 THR A N 1
ATOM 2830 C CA . THR A 1 377 ? -16.772 10.265 16.618 1.00 94.94 377 THR A CA 1
ATOM 2831 C C . THR A 1 377 ? -17.805 10.899 17.549 1.00 94.94 377 THR A C 1
ATOM 2833 O O . THR A 1 377 ? -18.157 10.289 18.556 1.00 94.94 377 THR A O 1
ATOM 2836 N N . ASP A 1 378 ? -18.351 12.069 17.187 1.00 97.12 378 ASP A N 1
ATOM 2837 C CA . ASP A 1 378 ? -19.418 12.724 17.961 1.00 97.12 378 ASP A CA 1
ATOM 2838 C C . ASP A 1 378 ? -20.645 11.808 18.091 1.00 97.12 378 ASP A C 1
ATOM 2840 O O . ASP A 1 378 ? -21.201 11.645 19.175 1.00 97.12 378 ASP A O 1
ATOM 2844 N N . ALA A 1 379 ? -21.035 11.146 16.997 1.00 97.69 379 ALA A N 1
ATOM 2845 C CA . ALA A 1 379 ? -22.133 10.187 17.006 1.00 97.69 379 ALA A CA 1
ATOM 2846 C C . ALA A 1 379 ? -21.826 8.944 17.855 1.00 97.69 379 ALA A C 1
ATOM 2848 O O . ALA A 1 379 ? -22.654 8.551 18.671 1.00 97.69 379 ALA A O 1
ATOM 2849 N N . ASN A 1 380 ? -20.637 8.350 17.721 1.00 97.19 380 ASN A N 1
ATOM 2850 C CA . ASN A 1 380 ? -20.228 7.186 18.513 1.00 97.19 380 ASN A CA 1
ATOM 2851 C C . ASN A 1 380 ? -20.187 7.498 20.025 1.00 97.19 380 ASN A C 1
ATOM 2853 O O . ASN A 1 380 ? -20.550 6.646 20.834 1.00 97.19 380 ASN A O 1
ATOM 2857 N N . LEU A 1 381 ? -19.823 8.726 20.414 1.00 97.00 381 LEU A N 1
ATOM 2858 C CA . LEU A 1 381 ? -19.914 9.197 21.799 1.00 97.00 381 LEU A CA 1
ATOM 2859 C C . LEU A 1 381 ? -21.371 9.330 22.271 1.00 97.00 381 LEU A C 1
ATOM 2861 O O . LEU A 1 381 ? -21.722 8.830 23.337 1.00 97.00 381 LEU A O 1
ATOM 2865 N N . VAL A 1 382 ? -22.238 9.949 21.464 1.00 97.69 382 VAL A N 1
ATOM 2866 C CA . VAL A 1 382 ? -23.670 10.118 21.782 1.00 97.69 382 VAL A CA 1
ATOM 2867 C C . VAL A 1 382 ? -24.422 8.784 21.865 1.00 97.69 382 VAL A C 1
ATOM 2869 O O . VAL A 1 382 ? -25.353 8.665 22.656 1.00 97.69 382 VAL A O 1
ATOM 2872 N N . LEU A 1 383 ? -23.995 7.768 21.111 1.00 97.56 383 LEU A N 1
ATOM 2873 C CA . LEU A 1 383 ? -24.534 6.402 21.162 1.00 97.56 383 LEU A CA 1
ATOM 2874 C C . LEU A 1 383 ? -24.066 5.585 22.378 1.00 97.56 383 LEU A C 1
ATOM 2876 O O . LEU A 1 383 ? -24.467 4.427 22.501 1.00 97.56 383 LEU A O 1
ATOM 2880 N N . GLY A 1 384 ? -23.222 6.150 23.248 1.00 95.69 384 GLY A N 1
ATOM 2881 C CA . GLY A 1 384 ? -22.645 5.472 24.414 1.00 95.69 384 GLY A CA 1
ATOM 2882 C C . GLY A 1 384 ? -21.462 4.548 24.097 1.00 95.69 384 GLY A C 1
ATOM 2883 O O . GLY A 1 384 ? -20.899 3.947 25.012 1.00 95.69 384 GLY A O 1
ATOM 2884 N N . TYR A 1 385 ? -21.049 4.436 22.829 1.00 95.75 385 TYR A N 1
ATOM 2885 C CA . TYR A 1 385 ? -19.970 3.530 22.421 1.00 95.75 385 TYR A CA 1
ATOM 2886 C C . TYR A 1 385 ? -18.583 4.004 22.870 1.00 95.75 385 TYR A C 1
ATOM 2888 O O . TYR A 1 385 ? -17.690 3.177 22.985 1.00 95.75 385 TYR A O 1
ATOM 2896 N N . LEU A 1 386 ? -18.385 5.306 23.106 1.00 94.06 386 LEU A N 1
ATOM 2897 C CA . LEU A 1 386 ? -17.113 5.871 23.575 1.00 94.06 386 LEU A CA 1
ATOM 2898 C C . LEU A 1 386 ? -17.224 6.370 25.020 1.00 94.06 386 LEU A C 1
ATOM 2900 O O . LEU A 1 386 ? -18.258 6.901 25.429 1.00 94.06 386 LEU A O 1
ATOM 2904 N N . ASN A 1 387 ? -16.135 6.247 25.778 1.00 90.75 387 ASN A N 1
ATOM 2905 C CA . ASN A 1 387 ? -16.049 6.748 27.146 1.00 90.75 387 ASN A CA 1
ATOM 2906 C C . ASN A 1 387 ? -15.709 8.254 27.166 1.00 90.75 387 ASN A C 1
ATOM 2908 O O . ASN A 1 387 ? -14.631 8.625 26.694 1.00 90.75 387 ASN A O 1
ATOM 2912 N N . PRO A 1 388 ? -16.557 9.134 27.738 1.00 87.94 388 PRO A N 1
ATOM 2913 C CA . PRO A 1 388 ? -16.260 10.565 27.814 1.00 87.94 388 PRO A CA 1
ATOM 2914 C C . PRO A 1 388 ? -15.114 10.914 28.776 1.00 87.94 388 PRO A C 1
ATOM 2916 O O . PRO A 1 388 ? -14.514 11.975 28.630 1.00 87.94 388 PRO A O 1
ATOM 2919 N N . GLY A 1 389 ? -14.811 10.060 29.760 1.00 83.12 389 GLY A N 1
ATOM 2920 C CA . GLY A 1 389 ? -13.792 10.320 30.783 1.00 83.12 389 GLY A CA 1
ATOM 2921 C C . GLY A 1 389 ? -12.438 9.646 30.542 1.00 83.12 389 GLY A C 1
ATOM 2922 O O . GLY A 1 389 ? -11.457 10.056 31.156 1.00 83.12 389 GLY A O 1
ATOM 2923 N N . ALA A 1 390 ? -12.373 8.628 29.676 1.00 74.06 390 ALA A N 1
ATOM 2924 C CA . ALA A 1 390 ? -11.201 7.754 29.528 1.00 74.06 390 ALA A CA 1
ATOM 2925 C C . ALA A 1 390 ? -10.588 7.725 28.111 1.00 74.06 390 ALA A C 1
ATOM 2927 O O . ALA A 1 390 ? -9.741 6.878 27.824 1.00 74.06 390 ALA A O 1
ATOM 2928 N N . PHE A 1 391 ? -10.988 8.624 27.205 1.00 76.25 391 PHE A N 1
ATOM 2929 C CA . PHE A 1 391 ? -10.563 8.566 25.803 1.00 76.25 391 PHE A CA 1
ATOM 2930 C C . PHE A 1 391 ? -9.038 8.710 25.637 1.00 76.25 391 PHE A C 1
ATOM 2932 O O . PHE A 1 391 ? -8.399 9.540 26.291 1.00 76.25 391 PHE A O 1
ATOM 2939 N N . ASN A 1 392 ? -8.457 7.893 24.747 1.00 69.12 392 ASN A N 1
ATOM 2940 C CA . ASN A 1 392 ? -7.011 7.795 24.512 1.00 69.12 392 ASN A CA 1
ATOM 2941 C C . ASN A 1 392 ? -6.228 7.589 25.831 1.00 69.12 392 ASN A C 1
ATOM 2943 O O . ASN A 1 392 ? -5.378 8.403 26.205 1.00 69.12 392 ASN A O 1
ATOM 2947 N N . GLY A 1 393 ? -6.568 6.535 26.580 1.00 66.38 393 GLY A N 1
ATOM 2948 C CA . GLY A 1 393 ? -5.956 6.194 27.870 1.00 66.38 393 GLY A CA 1
ATOM 2949 C C . GLY A 1 393 ? -6.147 7.258 28.958 1.00 66.38 393 GLY A C 1
ATOM 2950 O O . GLY A 1 393 ? -5.230 7.503 29.734 1.00 66.38 393 GLY A O 1
ATOM 2951 N N . GLY A 1 394 ? -7.287 7.956 28.965 1.00 71.56 394 GLY A N 1
ATOM 2952 C CA . GLY A 1 394 ? -7.579 9.054 29.897 1.00 71.56 394 GLY A CA 1
ATOM 2953 C C . GLY A 1 394 ? -6.868 10.380 29.601 1.00 71.56 394 GLY A C 1
ATOM 2954 O O . GLY A 1 394 ? -7.057 11.346 30.335 1.00 71.56 394 GLY A O 1
ATOM 2955 N N . ASN A 1 395 ? -6.091 10.475 28.516 1.00 68.75 395 ASN A N 1
ATOM 2956 C CA . ASN A 1 395 ? -5.378 11.707 28.147 1.00 68.75 395 ASN A CA 1
ATOM 2957 C C . ASN A 1 395 ? -6.291 12.792 27.540 1.00 68.75 395 ASN A C 1
ATOM 2959 O O . ASN A 1 395 ? -5.827 13.895 27.246 1.00 68.75 395 ASN A O 1
ATOM 2963 N N . MET A 1 396 ? -7.574 12.495 27.315 1.00 77.38 396 MET A N 1
ATOM 2964 C CA . MET A 1 396 ? -8.562 13.439 26.798 1.00 77.38 396 MET A CA 1
ATOM 2965 C C . MET A 1 396 ? -9.942 13.165 27.408 1.00 77.38 396 MET A C 1
ATOM 2967 O O . MET A 1 396 ? -10.454 12.052 27.321 1.00 77.38 396 MET A O 1
ATOM 2971 N N . GLN A 1 397 ? -10.565 14.198 27.979 1.00 87.06 397 GLN A N 1
ATOM 2972 C CA . GLN A 1 397 ? -12.000 14.190 28.272 1.00 87.06 397 GLN A CA 1
ATOM 2973 C C . GLN A 1 397 ? -12.774 14.673 27.042 1.00 87.06 397 GLN A C 1
ATOM 2975 O O . GLN A 1 397 ? -12.305 15.567 26.334 1.00 87.06 397 GLN A O 1
ATOM 2980 N N . LEU A 1 398 ? -13.944 14.083 26.789 1.00 90.62 398 LEU A N 1
ATOM 2981 C CA . LEU A 1 398 ? -14.772 14.387 25.624 1.00 90.62 398 LEU A CA 1
ATOM 2982 C C . LEU A 1 398 ? -16.036 15.164 25.997 1.00 90.62 398 LEU A C 1
ATOM 2984 O O . LEU A 1 398 ? -16.791 14.765 26.886 1.00 90.62 398 LEU A O 1
ATOM 2988 N N . ASP A 1 399 ? -16.318 16.228 25.248 1.00 94.50 399 ASP A N 1
ATOM 2989 C CA . ASP A 1 399 ? -17.539 17.018 25.396 1.00 94.50 399 ASP A CA 1
ATOM 2990 C C . ASP A 1 399 ? -18.750 16.321 24.747 1.00 94.50 399 ASP A C 1
ATOM 2992 O O . ASP A 1 399 ? -19.081 16.516 23.573 1.00 94.50 399 ASP A O 1
ATOM 2996 N N . LEU A 1 400 ? -19.440 15.509 25.551 1.00 95.75 400 LEU A N 1
ATOM 2997 C CA . LEU A 1 400 ? -20.722 14.902 25.194 1.00 95.75 400 LEU A CA 1
ATOM 2998 C C . LEU A 1 400 ? -21.827 15.953 24.964 1.00 95.75 400 LEU A C 1
ATOM 3000 O O . LEU A 1 400 ? -22.726 15.711 24.160 1.00 95.75 400 LEU A O 1
ATOM 3004 N N . ALA A 1 401 ? -21.795 17.109 25.635 1.00 96.44 401 ALA A N 1
ATOM 3005 C CA . ALA A 1 401 ? -22.833 18.129 25.487 1.00 96.44 401 ALA A CA 1
ATOM 3006 C C . ALA A 1 401 ? -22.711 18.843 24.131 1.00 96.44 401 ALA A C 1
ATOM 3008 O O . ALA A 1 401 ? -23.695 18.914 23.389 1.00 96.44 401 ALA A O 1
ATOM 3009 N N . GLY A 1 402 ? -21.501 19.271 23.762 1.00 96.69 402 GLY A N 1
ATOM 3010 C CA . GLY A 1 402 ? -21.183 19.812 22.441 1.00 96.69 402 GLY A CA 1
ATOM 3011 C C . GLY A 1 402 ? -21.475 18.823 21.311 1.00 96.69 402 GLY A C 1
ATOM 3012 O O . GLY A 1 402 ? -22.093 19.201 20.315 1.00 96.69 402 GLY A O 1
ATOM 3013 N N . ALA A 1 403 ? -21.139 17.538 21.484 1.00 97.31 403 ALA A N 1
ATOM 3014 C CA . ALA A 1 403 ? -21.474 16.488 20.517 1.00 97.31 403 ALA A CA 1
ATOM 3015 C C . ALA A 1 403 ? -22.994 16.360 20.286 1.00 97.31 403 ALA A C 1
ATOM 3017 O O . ALA A 1 403 ? -23.456 16.351 19.140 1.00 97.31 403 ALA A O 1
ATOM 3018 N N . ARG A 1 404 ? -23.789 16.314 21.369 1.00 98.12 404 ARG A N 1
ATOM 3019 C CA . ARG A 1 404 ? -25.261 16.264 21.296 1.00 98.12 404 ARG A CA 1
ATOM 3020 C C . ARG A 1 404 ? -25.838 17.507 20.624 1.00 98.12 404 ARG A C 1
ATOM 3022 O O . ARG A 1 404 ? -26.707 17.372 19.765 1.00 98.12 404 ARG A O 1
ATOM 3029 N N . GLU A 1 405 ? -25.352 18.694 20.976 1.00 97.88 405 GLU A N 1
ATOM 3030 C CA . GLU A 1 405 ? -25.833 19.961 20.417 1.00 97.88 405 GLU A CA 1
ATOM 3031 C C . GLU A 1 405 ? -25.496 20.099 18.925 1.00 97.88 405 GLU A C 1
ATOM 3033 O O . GLU A 1 405 ? -26.367 20.447 18.126 1.00 97.88 405 GLU A O 1
ATOM 3038 N N . ALA A 1 406 ? -24.281 19.739 18.507 1.00 97.75 406 ALA A N 1
ATOM 3039 C CA . ALA A 1 406 ? -23.890 19.768 17.100 1.00 97.75 406 ALA A CA 1
ATOM 3040 C C . ALA A 1 406 ? -24.718 18.794 16.245 1.00 97.75 406 ALA A C 1
ATOM 3042 O O . ALA A 1 406 ? -25.165 19.159 15.153 1.00 97.75 406 ALA A O 1
ATOM 3043 N N . ILE A 1 407 ? -24.988 17.580 16.744 1.00 98.31 407 ILE A N 1
ATOM 3044 C CA . ILE A 1 407 ? -25.892 16.627 16.079 1.00 98.31 407 ILE A CA 1
ATOM 3045 C C . ILE A 1 407 ? -27.322 17.183 16.039 1.00 98.31 407 ILE A C 1
ATOM 3047 O O . ILE A 1 407 ? -27.960 17.123 14.984 1.00 98.31 407 ILE A O 1
ATOM 3051 N N . ARG A 1 408 ? -27.814 17.781 17.135 1.00 98.06 408 ARG A N 1
ATOM 3052 C CA . ARG A 1 408 ? -29.150 18.394 17.210 1.00 98.06 408 ARG A CA 1
ATOM 3053 C C . ARG A 1 408 ? -29.337 19.497 16.167 1.00 98.06 408 ARG A C 1
ATOM 3055 O O . ARG A 1 408 ? -30.324 19.474 15.432 1.00 98.06 408 ARG A O 1
ATOM 3062 N N . VAL A 1 409 ? -28.402 20.445 16.105 1.00 97.44 409 VAL A N 1
ATOM 3063 C CA . VAL A 1 409 ? -28.461 21.625 15.228 1.00 97.44 409 VAL A CA 1
ATOM 3064 C C . VAL A 1 409 ? -28.263 21.251 13.762 1.00 97.44 409 VAL A C 1
ATOM 3066 O O . VAL A 1 409 ? -29.017 21.715 12.908 1.00 97.44 409 VAL A O 1
ATOM 3069 N N . HIS A 1 410 ? -27.263 20.422 13.450 1.00 96.94 410 HIS A N 1
ATOM 3070 C CA . HIS A 1 410 ? -26.845 20.212 12.064 1.00 96.94 410 HIS A CA 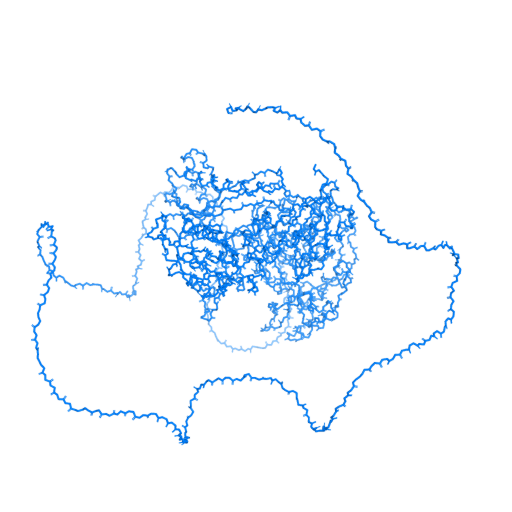1
ATOM 3071 C C . HIS A 1 410 ? -27.452 18.983 11.386 1.00 96.94 410 HIS A C 1
ATOM 3073 O O . HIS A 1 410 ? -27.459 18.955 10.159 1.00 96.94 410 HIS A O 1
ATOM 3079 N N . VAL A 1 411 ? -27.968 17.988 12.122 1.00 97.31 411 VAL A N 1
ATOM 3080 C CA . VAL A 1 411 ? -28.494 16.743 11.525 1.00 97.31 411 VAL A CA 1
ATOM 3081 C C . VAL A 1 411 ? -29.901 16.398 12.013 1.00 97.31 411 VAL A C 1
ATOM 3083 O O . VAL A 1 411 ? -30.784 16.206 11.182 1.00 97.31 411 VAL A O 1
ATOM 3086 N N . ALA A 1 412 ? -30.140 16.347 13.326 1.00 96.88 412 ALA A N 1
ATOM 3087 C CA . ALA A 1 412 ? -31.410 15.870 13.876 1.00 96.88 412 ALA A CA 1
ATOM 3088 C C . ALA A 1 412 ? -32.573 16.829 13.569 1.00 96.88 412 ALA A C 1
ATOM 3090 O O . ALA A 1 412 ? -33.555 16.426 12.950 1.00 96.88 412 ALA A O 1
ATOM 3091 N N . GLY A 1 413 ? -32.426 18.116 13.910 1.00 96.38 413 GLY A N 1
ATOM 3092 C CA . GLY A 1 413 ? -33.422 19.154 13.626 1.00 96.38 413 GLY A CA 1
ATOM 3093 C C . GLY A 1 413 ? -33.760 19.287 12.132 1.00 96.38 413 GLY A C 1
ATOM 3094 O O . GLY A 1 413 ? -34.938 19.211 11.787 1.00 96.38 413 GLY A O 1
ATOM 3095 N N . PRO A 1 414 ? -32.767 19.410 11.227 1.00 96.12 414 PRO A N 1
ATOM 3096 C CA . PRO A 1 414 ? -32.998 19.469 9.779 1.00 96.12 414 PRO A CA 1
ATOM 3097 C C . PRO A 1 414 ? -33.664 18.234 9.149 1.00 96.12 414 PRO A C 1
ATOM 3099 O O . PRO A 1 414 ? -34.147 18.335 8.023 1.00 96.12 414 PRO A O 1
ATOM 3102 N N . LEU A 1 415 ? -33.675 17.083 9.833 1.00 96.19 415 LEU A N 1
ATOM 3103 C CA . LEU A 1 415 ? -34.295 15.837 9.361 1.00 96.19 415 LEU A CA 1
ATOM 3104 C C . LEU A 1 415 ? -35.539 15.417 10.170 1.00 96.19 415 LEU A C 1
ATOM 3106 O O . LEU A 1 415 ? -36.175 14.429 9.815 1.00 96.19 415 LEU A O 1
ATOM 3110 N N . GLY A 1 416 ? -35.900 16.146 11.232 1.00 95.25 416 GLY A N 1
ATOM 3111 C CA . GLY A 1 416 ? -37.030 15.808 12.108 1.00 95.25 416 GLY A CA 1
ATOM 3112 C C . GLY A 1 416 ? -36.812 14.566 12.986 1.00 95.25 416 GLY A C 1
ATOM 3113 O O . GLY A 1 416 ? -37.783 13.904 13.341 1.00 95.25 416 GLY A O 1
ATOM 3114 N N . LEU A 1 417 ? -35.558 14.237 13.312 1.00 95.00 417 LEU A N 1
ATOM 3115 C CA . LEU A 1 417 ? -35.169 13.061 14.106 1.00 95.00 417 LEU A CA 1
ATOM 3116 C C . LEU A 1 417 ? -34.875 13.424 15.571 1.00 95.00 417 LEU A C 1
ATOM 3118 O O . LEU A 1 417 ? -34.558 14.576 15.880 1.00 95.00 417 LEU A O 1
ATOM 3122 N N . SER A 1 418 ? -34.879 12.430 16.466 1.00 95.56 418 SER A N 1
ATOM 3123 C CA . SER A 1 418 ? -34.200 12.564 17.765 1.00 95.56 418 SER A CA 1
ATOM 3124 C C . SER A 1 418 ? -32.672 12.653 17.601 1.00 95.56 418 SER A C 1
ATOM 3126 O O . SER A 1 418 ? -32.113 12.320 16.550 1.00 95.56 418 SER A O 1
ATOM 3128 N N . ILE A 1 419 ? -31.970 13.107 18.646 1.00 96.75 419 ILE A N 1
ATOM 3129 C CA . ILE A 1 419 ? -30.500 13.222 18.639 1.00 96.75 419 ILE A CA 1
ATOM 3130 C C . ILE A 1 419 ? -29.869 11.824 18.525 1.00 96.75 419 ILE A C 1
ATOM 3132 O O . ILE A 1 419 ? -28.897 11.629 17.799 1.00 96.75 419 ILE A O 1
ATOM 3136 N N . GLU A 1 420 ? -30.468 10.847 19.198 1.00 96.75 420 GLU A N 1
ATOM 3137 C CA . GLU A 1 420 ? -30.069 9.445 19.263 1.00 96.75 420 GLU A CA 1
ATOM 3138 C C . GLU A 1 420 ? -30.270 8.735 17.913 1.00 96.75 420 GLU A C 1
ATOM 3140 O O . GLU A 1 420 ? -29.370 8.044 17.438 1.00 96.75 420 GLU A O 1
ATOM 3145 N N . GLU A 1 421 ? -31.405 8.953 17.239 1.00 95.81 421 GLU A N 1
ATOM 3146 C CA . GLU A 1 421 ? -31.642 8.429 15.884 1.00 95.81 421 GLU A CA 1
ATOM 3147 C C . GLU A 1 421 ? -30.736 9.088 14.843 1.00 95.81 421 GLU A C 1
ATOM 3149 O O . GLU A 1 421 ? -30.241 8.407 13.944 1.00 95.81 421 GLU A O 1
ATOM 3154 N N . ALA A 1 422 ? -30.477 10.393 14.966 1.00 96.88 422 ALA A N 1
ATOM 3155 C CA . ALA A 1 422 ? -29.529 11.091 14.105 1.00 96.88 422 ALA A CA 1
ATOM 3156 C C . ALA A 1 422 ? -28.099 10.559 14.299 1.00 96.88 422 ALA A C 1
ATOM 3158 O O . ALA A 1 422 ? -27.420 10.272 13.313 1.00 96.88 422 ALA A O 1
ATOM 3159 N N . ALA A 1 423 ? -27.658 10.350 15.544 1.00 97.81 423 ALA A N 1
ATOM 3160 C CA . ALA A 1 423 ? -26.368 9.736 15.854 1.00 97.81 423 ALA A CA 1
ATOM 3161 C C . ALA A 1 423 ? -26.276 8.298 15.310 1.00 97.81 423 ALA A C 1
ATOM 3163 O O . ALA A 1 423 ? -25.297 7.946 14.646 1.00 97.81 423 ALA A O 1
ATOM 3164 N N . LEU A 1 424 ? -27.319 7.481 15.490 1.00 97.25 424 LEU A N 1
ATOM 3165 C CA . LEU A 1 424 ? -27.347 6.115 14.961 1.00 97.25 424 LEU A CA 1
ATOM 3166 C C . LEU A 1 424 ? -27.331 6.117 13.427 1.00 97.25 424 LEU A C 1
ATOM 3168 O O . LEU A 1 424 ? -26.621 5.322 12.815 1.00 97.25 424 LEU A O 1
ATOM 3172 N N . GLY A 1 425 ? -28.043 7.053 12.798 1.00 96.44 425 GLY A N 1
ATOM 3173 C CA . GLY A 1 425 ? -28.011 7.278 11.357 1.00 96.44 425 GLY A CA 1
ATOM 3174 C C . GLY A 1 425 ? -26.623 7.677 10.844 1.00 96.44 425 GLY A C 1
ATOM 3175 O O . GLY A 1 425 ? -26.190 7.155 9.817 1.00 96.44 425 GLY A O 1
ATOM 3176 N N . ILE A 1 426 ? -25.884 8.525 11.570 1.00 97.31 426 ILE A N 1
ATOM 3177 C CA . ILE A 1 426 ? -24.486 8.873 11.259 1.00 97.31 426 ILE A CA 1
ATOM 3178 C C . ILE A 1 426 ? -23.597 7.622 11.306 1.00 97.31 426 ILE A C 1
ATOM 3180 O O . ILE A 1 426 ? -22.909 7.320 10.327 1.00 97.31 426 ILE A O 1
ATOM 3184 N N . HIS A 1 427 ? -23.655 6.859 12.402 1.00 96.50 427 HIS A N 1
ATOM 3185 C CA . HIS A 1 427 ? -22.880 5.628 12.578 1.00 96.50 427 HIS A CA 1
ATOM 3186 C C . HIS A 1 427 ? -23.200 4.578 11.498 1.00 96.50 427 HIS A C 1
ATOM 3188 O O . HIS A 1 427 ? -22.293 3.988 10.900 1.00 96.50 427 HIS A O 1
ATOM 3194 N N . LEU A 1 428 ? -24.484 4.355 11.202 1.00 95.06 428 LEU A N 1
ATOM 3195 C CA . LEU A 1 428 ? -24.926 3.398 10.186 1.00 95.06 428 LEU A CA 1
ATOM 3196 C C . LEU A 1 428 ? -24.561 3.848 8.765 1.00 95.06 428 LEU A C 1
ATOM 3198 O O . LEU A 1 428 ? -24.163 3.005 7.964 1.00 95.06 428 LEU A O 1
ATOM 3202 N N . MET A 1 429 ? -24.615 5.146 8.444 1.00 93.94 429 MET A N 1
ATOM 3203 C CA . MET A 1 429 ? -24.195 5.652 7.129 1.00 93.94 429 MET A CA 1
ATOM 3204 C C . MET A 1 429 ? -22.675 5.618 6.934 1.00 93.94 429 MET A C 1
ATOM 3206 O O . MET A 1 429 ? -22.218 5.305 5.832 1.00 93.94 429 MET A O 1
ATOM 3210 N N . ALA A 1 430 ? -21.884 5.856 7.986 1.00 93.50 430 ALA A N 1
ATOM 3211 C CA . ALA A 1 430 ? -20.440 5.621 7.955 1.00 93.50 430 ALA A CA 1
ATOM 3212 C C . ALA A 1 430 ? -20.141 4.132 7.707 1.00 93.50 430 ALA A C 1
ATOM 3214 O O . ALA A 1 430 ? -19.414 3.785 6.776 1.00 93.50 430 ALA A O 1
ATOM 3215 N N . THR A 1 431 ? -20.797 3.243 8.456 1.00 93.88 431 THR A N 1
ATOM 3216 C CA . THR A 1 431 ? -20.696 1.785 8.280 1.00 93.88 431 THR A CA 1
ATOM 3217 C C . THR A 1 431 ? -21.108 1.347 6.866 1.00 93.88 431 THR A C 1
ATOM 3219 O O . THR A 1 431 ? -20.414 0.550 6.245 1.00 93.88 431 THR A O 1
ATOM 3222 N N . ALA A 1 432 ? -22.174 1.913 6.292 1.00 92.50 432 ALA A N 1
ATOM 3223 C CA . ALA A 1 432 ? -22.633 1.601 4.934 1.00 92.50 432 ALA A CA 1
ATOM 3224 C C . ALA A 1 432 ? -21.699 2.122 3.820 1.00 92.50 432 ALA A C 1
ATOM 3226 O O . ALA A 1 432 ? -21.669 1.554 2.727 1.00 92.50 432 ALA A O 1
ATOM 3227 N N . ASN A 1 433 ? -20.920 3.181 4.070 1.00 89.69 433 ASN A N 1
ATOM 3228 C CA . ASN A 1 433 ? -19.820 3.571 3.181 1.00 89.69 433 ASN A CA 1
ATOM 3229 C C . ASN A 1 433 ? -18.692 2.528 3.211 1.00 89.69 433 ASN A C 1
ATOM 3231 O O . ASN A 1 433 ? -18.165 2.168 2.159 1.00 89.69 433 ASN A O 1
ATOM 3235 N N . MET A 1 434 ? -18.357 2.021 4.398 1.00 92.88 434 MET A N 1
ATOM 3236 C CA . MET A 1 434 ? -17.276 1.052 4.591 1.00 92.88 434 MET A CA 1
ATOM 3237 C C . MET A 1 434 ? -17.653 -0.359 4.095 1.00 92.88 434 MET A C 1
ATOM 3239 O O . MET A 1 434 ? -16.817 -1.014 3.482 1.00 92.88 434 MET A O 1
ATOM 3243 N N . ASP A 1 435 ? -18.918 -0.789 4.216 1.00 93.31 435 ASP A N 1
ATOM 3244 C CA . ASP A 1 435 ? -19.444 -2.022 3.590 1.00 93.31 435 ASP A CA 1
ATOM 3245 C C . ASP A 1 435 ? -19.256 -2.010 2.063 1.00 93.31 435 ASP A C 1
ATOM 3247 O O . ASP A 1 435 ? -18.760 -2.983 1.492 1.00 93.31 435 ASP A O 1
ATOM 3251 N N . ARG A 1 436 ? -19.571 -0.887 1.397 1.00 90.75 436 ARG A N 1
ATOM 3252 C CA . ARG A 1 436 ? -19.352 -0.735 -0.052 1.00 90.75 436 ARG A CA 1
ATOM 3253 C C . ARG A 1 436 ? -17.881 -0.896 -0.432 1.00 90.75 436 ARG A C 1
ATOM 3255 O O . ARG A 1 436 ? -17.585 -1.605 -1.387 1.00 90.75 436 ARG A O 1
ATOM 3262 N N . ALA A 1 437 ? -16.965 -0.290 0.319 1.00 88.62 437 ALA A N 1
ATOM 3263 C CA . ALA A 1 437 ? -15.533 -0.436 0.065 1.00 88.62 437 ALA A CA 1
ATOM 3264 C C . ALA A 1 437 ? -15.032 -1.864 0.340 1.00 88.62 437 ALA A C 1
ATOM 3266 O O . ALA A 1 437 ? -14.271 -2.420 -0.450 1.00 88.62 437 ALA A O 1
ATOM 3267 N N . LEU A 1 438 ? -15.530 -2.510 1.398 1.00 91.69 438 LEU A N 1
ATOM 3268 C CA . LEU A 1 438 ? -15.168 -3.887 1.728 1.00 91.69 438 LEU A CA 1
ATOM 3269 C C . LEU A 1 438 ? -15.638 -4.880 0.646 1.00 91.69 438 LEU A C 1
ATOM 3271 O O . LEU A 1 438 ? -14.965 -5.882 0.412 1.00 91.69 438 LEU A O 1
ATOM 3275 N N . ARG A 1 439 ? -16.720 -4.585 -0.096 1.00 92.25 439 ARG A N 1
ATOM 3276 C CA . ARG A 1 439 ? -17.132 -5.344 -1.302 1.00 92.25 439 ARG A CA 1
ATOM 3277 C C . ARG A 1 439 ? -16.158 -5.196 -2.476 1.00 92.25 439 ARG A C 1
ATOM 3279 O O . ARG A 1 439 ? -15.929 -6.185 -3.170 1.00 92.25 439 ARG A O 1
ATOM 3286 N N . ILE A 1 440 ? -15.554 -4.020 -2.670 1.00 89.75 440 ILE A N 1
ATOM 3287 C CA . ILE A 1 440 ? -14.588 -3.758 -3.757 1.00 89.75 440 ILE A CA 1
ATOM 3288 C C . ILE A 1 440 ? -13.296 -4.573 -3.569 1.00 89.75 440 ILE A C 1
ATOM 3290 O O . ILE A 1 440 ? -12.726 -5.052 -4.550 1.00 89.75 440 ILE A O 1
ATOM 3294 N N . VAL A 1 441 ? -12.847 -4.778 -2.322 1.00 90.25 441 VAL A N 1
ATOM 3295 C CA . VAL A 1 441 ? -11.682 -5.637 -2.009 1.00 90.25 441 VAL A CA 1
ATOM 3296 C C . VAL A 1 441 ? -12.035 -7.116 -1.804 1.00 90.25 441 VAL A C 1
ATOM 3298 O O . VAL A 1 441 ? -11.130 -7.943 -1.718 1.00 90.25 441 VAL A O 1
ATOM 3301 N N . SER A 1 442 ? -13.320 -7.488 -1.764 1.00 92.62 442 SER A N 1
ATOM 3302 C CA . SER A 1 442 ? -13.757 -8.885 -1.609 1.00 92.62 442 SER A CA 1
ATOM 3303 C C . SER A 1 442 ? -14.542 -9.403 -2.821 1.00 92.62 442 SER A C 1
ATOM 3305 O O . SER A 1 442 ? -13.960 -10.004 -3.726 1.00 92.62 442 SER A O 1
ATOM 3307 N N . VAL A 1 443 ? -15.850 -9.152 -2.861 1.00 89.88 443 VAL A N 1
ATOM 3308 C CA . VAL A 1 443 ? -16.792 -9.687 -3.857 1.00 89.88 443 VAL A CA 1
ATOM 3309 C C . VAL A 1 443 ? -16.395 -9.312 -5.289 1.00 89.88 443 VAL A C 1
ATOM 3311 O O . VAL A 1 443 ? -16.401 -10.173 -6.166 1.00 89.88 443 VAL A O 1
ATOM 3314 N N . GLU A 1 444 ? -15.977 -8.067 -5.536 1.00 87.94 444 GLU A N 1
ATOM 3315 C CA . GLU A 1 444 ? -15.546 -7.619 -6.875 1.00 87.94 444 GLU A CA 1
ATOM 3316 C C . GLU A 1 444 ? -14.196 -8.215 -7.319 1.00 87.94 444 GLU A C 1
ATOM 3318 O O . GLU A 1 444 ? -13.831 -8.132 -8.493 1.00 87.94 444 GLU A O 1
ATOM 3323 N N . ARG A 1 445 ? -13.469 -8.864 -6.401 1.00 86.25 445 ARG A N 1
ATOM 3324 C CA . ARG A 1 445 ? -12.243 -9.636 -6.667 1.00 86.25 445 ARG A CA 1
ATOM 3325 C C . ARG A 1 445 ? -12.479 -11.149 -6.681 1.00 86.25 445 ARG A C 1
ATOM 3327 O O . ARG A 1 445 ? -11.530 -11.910 -6.834 1.00 86.25 445 ARG A O 1
ATOM 3334 N N . GLY A 1 446 ? -13.731 -11.593 -6.546 1.00 87.69 446 GLY A N 1
ATOM 3335 C CA . GLY A 1 446 ? -14.103 -13.009 -6.507 1.00 87.69 446 GLY A CA 1
ATOM 3336 C C . GLY A 1 446 ? -13.903 -13.687 -5.146 1.00 87.69 446 GLY A C 1
ATOM 3337 O O . GLY A 1 446 ? -14.027 -14.908 -5.061 1.00 87.69 446 GLY A O 1
ATOM 3338 N N . ARG A 1 447 ? -13.620 -12.925 -4.080 1.00 91.75 447 ARG A N 1
ATOM 3339 C CA . ARG A 1 447 ? -13.533 -13.446 -2.708 1.00 91.75 447 ARG A CA 1
ATOM 3340 C C . ARG A 1 447 ? -14.936 -13.569 -2.115 1.00 91.75 447 ARG A C 1
ATOM 3342 O O . ARG A 1 447 ? -15.733 -12.638 -2.210 1.00 91.75 447 ARG A O 1
ATOM 3349 N N . ASP A 1 448 ? -15.229 -14.701 -1.480 1.00 93.19 448 ASP A N 1
ATOM 3350 C CA . ASP A 1 448 ? -16.482 -14.941 -0.754 1.00 93.19 448 ASP A CA 1
ATOM 3351 C C . ASP A 1 448 ? -16.284 -14.607 0.735 1.00 93.19 448 ASP A C 1
ATOM 3353 O O . ASP A 1 448 ? -15.643 -15.401 1.426 1.00 93.19 448 ASP A O 1
ATOM 3357 N N . PRO A 1 449 ? -16.821 -13.486 1.267 1.00 95.00 449 PRO A N 1
ATOM 3358 C CA . PRO A 1 449 ? -16.527 -13.035 2.632 1.00 95.00 449 PRO A CA 1
ATOM 3359 C C . PRO A 1 449 ? -16.864 -14.056 3.725 1.00 95.00 449 PRO A C 1
ATOM 3361 O O . PRO A 1 449 ? -16.283 -14.012 4.803 1.00 95.00 449 PRO A O 1
ATOM 3364 N N . ARG A 1 450 ? -17.757 -15.015 3.442 1.00 95.31 450 ARG A N 1
ATOM 3365 C CA . ARG A 1 450 ? -18.156 -16.087 4.371 1.00 95.31 450 ARG A CA 1
ATOM 3366 C C . ARG A 1 450 ? -17.031 -17.083 4.678 1.00 95.31 450 ARG A C 1
ATOM 3368 O O . ARG A 1 450 ? -17.164 -17.866 5.612 1.00 95.31 450 ARG A O 1
ATOM 3375 N N . ARG A 1 451 ? -15.959 -17.088 3.875 1.00 94.88 451 ARG A N 1
ATOM 3376 C CA . ARG A 1 451 ? -14.753 -17.910 4.075 1.00 94.88 451 ARG A CA 1
ATOM 3377 C C . ARG A 1 451 ? -13.634 -17.214 4.851 1.00 94.88 451 ARG A C 1
ATOM 3379 O O . ARG A 1 451 ? -12.687 -17.886 5.240 1.00 94.88 451 ARG A O 1
ATOM 3386 N N . TYR A 1 452 ? -13.715 -15.897 5.006 1.00 97.19 452 TYR A N 1
ATOM 3387 C CA . TYR A 1 452 ? -12.649 -15.076 5.568 1.00 97.19 452 TYR A CA 1
ATOM 3388 C C . TYR A 1 452 ? -12.976 -14.752 7.032 1.00 97.19 452 TYR A C 1
ATOM 3390 O O . TYR A 1 452 ? -14.143 -14.782 7.422 1.00 97.19 452 TYR A O 1
ATOM 3398 N N . ALA A 1 453 ? -11.975 -14.383 7.830 1.00 97.69 453 ALA A N 1
ATOM 3399 C CA . ALA A 1 453 ? -12.206 -13.579 9.035 1.00 97.69 453 ALA A CA 1
ATOM 3400 C C . ALA A 1 453 ? -11.896 -12.099 8.747 1.00 97.69 453 ALA A C 1
ATOM 3402 O O . ALA A 1 453 ? -11.125 -11.783 7.838 1.00 97.69 453 ALA A O 1
ATOM 3403 N N . LEU A 1 454 ? -12.501 -11.181 9.500 1.00 97.75 454 LEU A N 1
ATOM 3404 C CA . LEU A 1 454 ? -12.181 -9.751 9.444 1.00 97.75 454 LEU A CA 1
ATOM 3405 C C . LEU A 1 454 ? -11.163 -9.426 10.542 1.00 97.75 454 LEU A C 1
ATOM 3407 O O . LEU A 1 454 ? -11.429 -9.718 11.702 1.00 97.75 454 LEU A O 1
ATOM 3411 N N . VAL A 1 455 ? -10.037 -8.792 10.213 1.00 96.44 455 VAL A N 1
ATOM 3412 C CA . VAL A 1 455 ? -9.131 -8.208 11.218 1.00 96.44 455 VAL A CA 1
ATOM 3413 C C . VAL A 1 455 ? -9.415 -6.712 11.322 1.00 96.44 455 VAL A C 1
ATOM 3415 O O . VAL A 1 455 ? -9.199 -5.976 10.357 1.00 96.44 455 VAL A O 1
ATOM 3418 N N . GLY A 1 456 ? -9.935 -6.273 12.470 1.00 93.75 456 GLY A N 1
ATOM 3419 C CA . GLY A 1 456 ? -10.326 -4.882 12.722 1.00 93.75 456 GLY A CA 1
ATOM 3420 C C . GLY A 1 456 ? -9.330 -4.162 13.631 1.00 93.75 456 GLY A C 1
ATOM 3421 O O . GLY A 1 456 ? -9.026 -4.654 14.714 1.00 93.75 456 GLY A O 1
ATOM 3422 N N . PHE A 1 457 ? -8.823 -3.004 13.211 1.00 90.12 457 PHE A N 1
ATOM 3423 C CA . PHE A 1 457 ? -7.838 -2.227 13.971 1.00 90.12 457 PHE A CA 1
ATOM 3424 C C . PHE A 1 457 ? -7.891 -0.722 13.645 1.00 90.12 457 PHE A C 1
ATOM 3426 O O . PHE A 1 457 ? -8.808 -0.247 12.971 1.00 90.12 457 PHE A O 1
ATOM 3433 N N . GLY A 1 458 ? -6.938 0.045 14.182 1.00 85.56 458 GLY A N 1
ATOM 3434 C CA . GLY A 1 458 ? -6.995 1.505 14.209 1.00 85.56 458 GLY A CA 1
ATOM 3435 C C . GLY A 1 458 ? -7.926 2.019 15.314 1.00 85.56 458 GLY A C 1
ATOM 3436 O O . GLY A 1 458 ? -8.724 1.274 15.879 1.00 85.56 458 GLY A O 1
ATOM 3437 N N . GLY A 1 459 ? -7.823 3.309 15.645 1.00 81.62 459 GLY A N 1
ATOM 3438 C CA . GLY A 1 459 ? -8.525 3.894 16.798 1.00 81.62 459 GLY A CA 1
ATOM 3439 C C . GLY A 1 459 ? -10.059 3.872 16.715 1.00 81.62 459 GLY A C 1
ATOM 3440 O O . GLY A 1 459 ? -10.719 3.903 17.751 1.00 81.62 459 GLY A O 1
ATOM 3441 N N . ALA A 1 460 ? -10.640 3.791 15.512 1.00 86.81 460 ALA A N 1
ATOM 3442 C CA . ALA A 1 460 ? -12.091 3.798 15.293 1.00 86.81 460 ALA A CA 1
ATOM 3443 C C . ALA A 1 460 ? -12.642 2.513 14.639 1.00 86.81 460 ALA A C 1
ATOM 3445 O O . ALA A 1 460 ? -13.854 2.295 14.668 1.00 86.81 460 ALA A O 1
ATOM 3446 N N . GLY A 1 461 ? -11.792 1.643 14.081 1.00 90.69 461 GLY A N 1
ATOM 3447 C CA . GLY A 1 461 ? -12.224 0.417 13.391 1.00 90.69 461 GLY A CA 1
ATOM 3448 C C . GLY A 1 461 ? -13.043 -0.534 14.271 1.00 90.69 461 GLY A C 1
ATOM 3449 O O . GLY A 1 461 ? -14.159 -0.894 13.885 1.00 90.69 461 GLY A O 1
ATOM 3450 N N . PRO A 1 462 ? -12.570 -0.888 15.479 1.00 93.25 462 PRO A N 1
ATOM 3451 C CA . PRO A 1 462 ? -13.295 -1.732 16.434 1.00 93.25 462 PRO A CA 1
ATOM 3452 C C . PRO A 1 462 ? -14.725 -1.281 16.776 1.00 93.25 462 PRO A C 1
ATOM 3454 O O . PRO A 1 462 ? -15.583 -2.127 17.030 1.00 93.25 462 PRO A O 1
ATOM 3457 N N . VAL A 1 463 ? -15.020 0.022 16.684 1.00 94.31 463 VAL A N 1
ATOM 3458 C CA . VAL A 1 463 ? -16.360 0.589 16.932 1.00 94.31 463 VAL A CA 1
ATOM 3459 C C . VAL A 1 463 ? -17.358 0.213 15.823 1.00 94.31 463 VAL A C 1
ATOM 3461 O O . VAL A 1 463 ? -18.561 0.126 16.062 1.00 94.31 463 VAL A O 1
ATOM 3464 N N . HIS A 1 464 ? -16.876 -0.029 14.599 1.00 95.44 464 HIS A N 1
ATOM 3465 C CA . HIS A 1 464 ? -17.698 -0.340 13.420 1.00 95.44 464 HIS A CA 1
ATOM 3466 C C . HIS A 1 464 ? -17.584 -1.803 12.948 1.00 95.44 464 HIS A C 1
ATOM 3468 O O . HIS A 1 464 ? -18.468 -2.299 12.240 1.00 95.44 464 HIS A O 1
ATOM 3474 N N . ALA A 1 465 ? -16.513 -2.509 13.325 1.00 95.44 465 ALA A N 1
ATOM 3475 C CA . ALA A 1 465 ? -16.128 -3.785 12.724 1.00 95.44 465 ALA A CA 1
ATOM 3476 C C . ALA A 1 465 ? -17.176 -4.907 12.874 1.00 95.44 465 ALA A C 1
ATOM 3478 O O . ALA A 1 465 ? -17.418 -5.634 11.909 1.00 95.44 465 ALA A O 1
ATOM 3479 N N . ALA A 1 466 ? -17.861 -5.019 14.020 1.00 95.81 466 ALA A N 1
ATOM 3480 C CA . ALA A 1 466 ? -18.898 -6.040 14.227 1.00 95.81 466 ALA A CA 1
ATOM 3481 C C . ALA A 1 466 ? -20.082 -5.882 13.251 1.00 95.81 466 ALA A C 1
ATOM 3483 O O . ALA A 1 466 ? -20.559 -6.859 12.664 1.00 95.81 466 ALA A O 1
ATOM 3484 N N . ARG A 1 467 ? -20.517 -4.638 12.984 1.00 95.06 467 ARG A N 1
ATOM 3485 C CA . ARG A 1 467 ? -21.568 -4.363 11.988 1.00 95.06 467 ARG A CA 1
ATOM 3486 C C . ARG A 1 467 ? -21.091 -4.650 10.563 1.00 95.06 467 ARG A C 1
ATOM 3488 O O . ARG A 1 467 ? -21.874 -5.177 9.773 1.00 95.06 467 ARG A O 1
ATOM 3495 N N . LEU A 1 468 ? -19.827 -4.360 10.239 1.00 94.81 468 LEU A N 1
ATOM 3496 C CA . LEU A 1 468 ? -19.239 -4.664 8.927 1.00 94.81 468 LEU A CA 1
ATOM 3497 C C . LEU A 1 468 ? -19.162 -6.172 8.673 1.00 94.81 468 LEU A C 1
ATOM 3499 O O . LEU A 1 468 ? -19.658 -6.640 7.644 1.00 94.81 468 LEU A O 1
ATOM 3503 N N . ALA A 1 469 ? -18.660 -6.946 9.637 1.00 96.31 469 ALA A N 1
ATOM 3504 C CA . ALA A 1 469 ? -18.633 -8.401 9.551 1.00 96.31 469 ALA A CA 1
ATOM 3505 C C . ALA A 1 469 ? -20.047 -8.981 9.337 1.00 96.31 469 ALA A C 1
ATOM 3507 O O . ALA A 1 469 ? -20.290 -9.715 8.375 1.00 96.31 469 ALA A O 1
ATOM 3508 N N . ARG A 1 470 ? -21.026 -8.543 10.142 1.00 94.81 470 ARG A N 1
ATOM 3509 C CA . ARG A 1 470 ? -22.435 -8.969 10.043 1.00 94.81 470 ARG A CA 1
ATOM 3510 C C . ARG A 1 470 ? -23.124 -8.531 8.734 1.00 94.81 470 ARG A C 1
ATOM 3512 O O . ARG A 1 470 ? -24.000 -9.238 8.226 1.00 94.81 470 ARG A O 1
ATOM 3519 N N . SER A 1 471 ? -22.727 -7.401 8.140 1.00 93.00 471 SER A N 1
ATOM 3520 C CA . SER A 1 471 ? -23.291 -6.904 6.870 1.00 93.00 471 SER A CA 1
ATOM 3521 C C . SER A 1 471 ? -22.890 -7.744 5.647 1.00 93.00 471 SER A C 1
ATOM 3523 O O . SER A 1 471 ? -23.723 -7.959 4.757 1.00 93.00 471 SER A O 1
ATOM 3525 N N . LEU A 1 472 ? -21.678 -8.314 5.657 1.00 92.69 472 LEU A N 1
ATOM 3526 C CA . LEU A 1 472 ? -21.174 -9.245 4.638 1.00 92.69 472 LEU A CA 1
ATOM 3527 C C . LEU A 1 472 ? -21.350 -10.730 4.998 1.00 92.69 472 LEU A C 1
ATOM 3529 O O . LEU A 1 472 ? -21.203 -11.586 4.125 1.00 92.69 472 LEU A O 1
ATOM 3533 N N . ASN A 1 473 ? -21.762 -11.031 6.233 1.00 94.94 473 ASN A N 1
ATOM 3534 C CA . ASN A 1 473 ? -21.858 -12.382 6.803 1.00 94.94 473 ASN A CA 1
ATOM 3535 C C . ASN A 1 473 ? -20.482 -13.068 6.929 1.00 94.94 473 ASN A C 1
ATOM 3537 O O . ASN A 1 473 ? -20.342 -14.263 6.672 1.00 94.94 473 ASN A O 1
ATOM 3541 N N . ILE A 1 474 ? -19.474 -12.288 7.322 1.00 96.94 474 ILE A N 1
ATOM 3542 C CA . ILE A 1 474 ? -18.176 -12.783 7.787 1.00 96.94 474 ILE A CA 1
ATOM 3543 C C . ILE A 1 474 ? -18.413 -13.438 9.164 1.00 96.94 474 ILE A C 1
ATOM 3545 O O . ILE A 1 474 ? -18.975 -12.772 10.038 1.00 96.94 474 ILE A O 1
ATOM 3549 N N . PRO A 1 475 ? -18.042 -14.714 9.378 1.00 96.31 475 PRO A N 1
ATOM 3550 C CA . PRO A 1 475 ? -18.375 -15.451 10.602 1.00 96.31 475 PRO A CA 1
ATOM 3551 C C . PRO A 1 475 ? -17.564 -15.020 11.833 1.00 96.31 475 PRO A C 1
ATOM 3553 O O . PRO A 1 475 ? -18.001 -15.236 12.963 1.00 96.31 475 PRO A O 1
ATOM 3556 N N . GLN A 1 476 ? -16.383 -14.436 11.624 1.00 96.94 476 GLN A N 1
ATOM 3557 C CA . GLN A 1 476 ? -15.396 -14.183 12.669 1.00 96.94 476 GLN A CA 1
ATOM 3558 C C . GLN A 1 476 ? -14.742 -12.811 12.482 1.00 96.94 476 GLN A C 1
ATOM 3560 O O . GLN A 1 476 ? -14.390 -12.415 11.368 1.00 96.94 476 GLN A O 1
ATOM 3565 N N . LEU A 1 477 ? -14.565 -12.102 13.590 1.00 97.31 477 LEU A N 1
ATOM 3566 C CA . LEU A 1 477 ? -13.853 -10.835 13.697 1.00 97.31 477 LEU A CA 1
ATOM 3567 C C . LEU A 1 477 ? -12.718 -11.007 14.716 1.00 97.31 477 LEU A C 1
ATOM 3569 O O . LEU A 1 477 ? -12.917 -11.618 15.759 1.00 97.31 477 LEU A O 1
ATOM 3573 N N . ILE A 1 478 ? -11.530 -10.496 14.413 1.00 95.88 478 ILE A N 1
ATOM 3574 C CA . ILE A 1 478 ? -10.333 -10.618 15.251 1.00 95.88 478 ILE A CA 1
ATOM 3575 C C . ILE A 1 478 ? -9.775 -9.220 15.481 1.00 95.88 478 ILE A C 1
ATOM 3577 O O . ILE A 1 478 ? -9.541 -8.491 14.514 1.00 95.88 478 ILE A O 1
ATOM 3581 N N . LEU A 1 479 ? -9.558 -8.838 16.740 1.00 92.69 479 LEU A N 1
ATOM 3582 C CA . LEU A 1 479 ? -8.912 -7.571 17.071 1.00 92.69 479 LEU A CA 1
ATOM 3583 C C . LEU A 1 479 ? -7.528 -7.820 17.699 1.00 92.69 479 LEU A C 1
ATOM 3585 O O . LEU A 1 479 ? -7.438 -8.460 18.758 1.00 92.69 479 LEU A O 1
ATOM 3589 N N . PRO A 1 480 ? -6.444 -7.317 17.084 1.00 88.31 480 PRO A N 1
ATOM 3590 C CA . PRO A 1 480 ? -5.084 -7.556 17.548 1.00 88.31 480 PRO A CA 1
ATOM 3591 C C . PRO A 1 480 ? -4.816 -6.913 18.909 1.00 88.31 480 PRO A C 1
ATOM 3593 O O . PRO A 1 480 ? -5.501 -5.973 19.326 1.00 88.31 480 PRO A O 1
ATOM 3596 N N . ARG A 1 481 ? -3.775 -7.382 19.597 1.00 79.88 481 ARG A N 1
ATOM 3597 C CA . ARG A 1 481 ? -3.138 -6.623 20.687 1.00 79.88 481 ARG A CA 1
ATOM 3598 C C . ARG A 1 481 ? -2.506 -5.341 20.126 1.00 79.88 481 ARG A C 1
ATOM 3600 O O . ARG A 1 481 ? -1.820 -5.399 19.110 1.00 79.88 481 ARG A O 1
ATOM 3607 N N . GLY A 1 482 ? -2.704 -4.197 20.785 1.00 71.12 482 GLY A N 1
ATOM 3608 C CA . GLY A 1 482 ? -2.129 -2.919 20.337 1.00 71.12 482 GLY A CA 1
ATOM 3609 C C . GLY A 1 482 ? -2.731 -2.403 19.023 1.00 71.12 482 GLY A C 1
ATOM 3610 O O . GLY A 1 482 ? -2.016 -1.858 18.182 1.00 71.12 482 GLY A O 1
ATOM 3611 N N . ALA A 1 483 ? -4.046 -2.570 18.829 1.00 70.12 483 ALA A N 1
ATOM 3612 C CA . ALA A 1 483 ? -4.759 -2.189 17.604 1.00 70.12 483 ALA A CA 1
ATOM 3613 C C . ALA A 1 483 ? -4.540 -0.722 17.173 1.00 70.12 483 ALA A C 1
ATOM 3615 O O . ALA A 1 483 ? -4.605 -0.412 15.982 1.00 70.12 483 ALA A O 1
ATOM 3616 N N . GLY A 1 484 ? -4.225 0.167 18.122 1.00 69.19 484 GLY A N 1
ATOM 3617 C CA . GLY A 1 484 ? -3.889 1.569 17.876 1.00 69.19 484 GLY A CA 1
ATOM 3618 C C . GLY A 1 484 ? -2.504 1.850 17.271 1.00 69.19 484 GLY A C 1
ATOM 3619 O O . GLY A 1 484 ? -2.264 3.000 16.919 1.00 69.19 484 GLY A O 1
ATOM 3620 N N . VAL A 1 485 ? -1.603 0.864 17.144 1.00 71.94 485 VAL A N 1
ATOM 3621 C CA . VAL A 1 485 ? -0.247 1.008 16.548 1.00 71.94 485 VAL A CA 1
ATOM 3622 C C . VAL A 1 485 ? 0.039 -0.024 15.439 1.00 71.94 485 VAL A C 1
ATOM 3624 O O . VAL A 1 485 ? 1.192 -0.343 15.137 1.00 71.94 485 VAL A O 1
ATOM 3627 N N . GLY A 1 486 ? -1.017 -0.562 14.816 1.00 75.38 486 GLY A N 1
ATOM 3628 C CA . GLY A 1 486 ? -0.955 -1.714 13.904 1.00 75.38 486 GLY A CA 1
ATOM 3629 C C . GLY A 1 486 ? 0.076 -1.620 12.768 1.00 75.38 486 GLY A C 1
ATOM 3630 O O . GLY A 1 486 ? 0.752 -2.610 12.495 1.00 75.38 486 GLY A O 1
ATOM 3631 N N . SER A 1 487 ? 0.272 -0.449 12.147 1.00 79.31 487 SER A N 1
ATOM 3632 C CA . SER A 1 487 ? 1.296 -0.266 11.100 1.00 79.31 487 SER A CA 1
ATOM 3633 C C . SER A 1 487 ? 2.714 -0.522 11.617 1.00 79.31 487 SER A C 1
ATOM 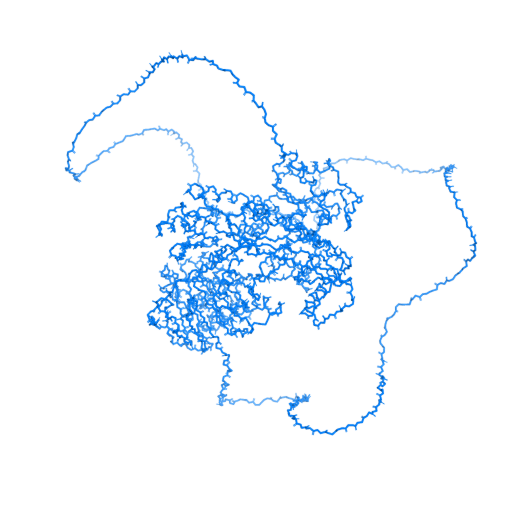3635 O O . SER A 1 487 ? 3.489 -1.247 10.996 1.00 79.31 487 SER A O 1
ATOM 3637 N N . ALA A 1 488 ? 3.061 0.035 12.780 1.00 82.50 488 ALA A N 1
ATOM 3638 C CA . ALA A 1 488 ? 4.393 -0.118 13.353 1.00 82.50 488 ALA A CA 1
ATOM 3639 C C . ALA A 1 488 ? 4.625 -1.546 13.885 1.00 82.50 488 ALA A C 1
ATOM 3641 O O . ALA A 1 488 ? 5.738 -2.065 13.784 1.00 82.50 488 ALA A O 1
ATOM 3642 N N . VAL A 1 489 ? 3.574 -2.239 14.338 1.00 83.50 489 VAL A N 1
ATOM 3643 C CA . VAL A 1 489 ? 3.621 -3.686 14.621 1.00 83.50 489 VAL A CA 1
ATOM 3644 C C . VAL A 1 489 ? 3.907 -4.483 13.341 1.00 83.50 489 VAL A C 1
ATOM 3646 O O . VAL A 1 489 ? 4.792 -5.337 13.325 1.00 83.50 489 VAL A O 1
ATOM 3649 N N . GLY A 1 490 ? 3.220 -4.167 12.242 1.00 87.00 490 GLY A N 1
ATOM 3650 C CA . GLY A 1 490 ? 3.392 -4.845 10.955 1.00 87.00 490 GLY A CA 1
ATOM 3651 C C . GLY A 1 490 ? 4.759 -4.640 10.303 1.00 87.00 490 GLY A C 1
ATOM 3652 O O . GLY A 1 490 ? 5.225 -5.524 9.589 1.00 87.00 490 GLY A O 1
ATOM 3653 N N . LEU A 1 491 ? 5.444 -3.530 10.603 1.00 89.12 491 LEU A N 1
ATOM 3654 C CA . LEU A 1 491 ? 6.840 -3.321 10.206 1.00 89.12 491 LEU A CA 1
ATOM 3655 C C . LEU A 1 491 ? 7.788 -4.371 10.811 1.00 89.12 491 LEU A C 1
ATOM 3657 O O . LEU A 1 491 ? 8.699 -4.806 10.119 1.00 89.12 491 LEU A O 1
ATOM 3661 N N . LEU A 1 492 ? 7.577 -4.813 12.060 1.00 86.62 492 LEU A N 1
ATOM 3662 C CA . LEU A 1 492 ? 8.415 -5.842 12.710 1.00 86.62 492 LEU A CA 1
ATOM 3663 C C . LEU A 1 492 ? 8.177 -7.254 12.157 1.00 86.62 492 LEU A C 1
ATOM 3665 O O . LEU A 1 492 ? 9.095 -8.077 12.167 1.00 86.62 492 LEU A O 1
ATOM 3669 N N . ALA A 1 493 ? 6.963 -7.514 11.666 1.00 84.25 493 ALA A N 1
ATOM 3670 C CA . ALA A 1 493 ? 6.561 -8.769 11.030 1.00 84.25 493 ALA A CA 1
ATOM 3671 C C . ALA A 1 493 ? 6.931 -8.847 9.533 1.00 84.25 493 ALA A C 1
ATOM 3673 O O . ALA A 1 493 ? 6.634 -9.845 8.876 1.00 84.25 493 ALA A O 1
ATOM 3674 N N . ALA A 1 494 ? 7.544 -7.797 8.980 1.00 88.12 494 ALA A N 1
ATOM 3675 C CA . ALA A 1 494 ? 7.934 -7.732 7.581 1.00 88.12 494 ALA A CA 1
ATOM 3676 C C . ALA A 1 494 ? 9.281 -8.420 7.322 1.00 88.12 494 ALA A C 1
ATOM 3678 O O . ALA A 1 494 ? 10.237 -8.252 8.081 1.00 88.12 494 ALA A O 1
ATOM 3679 N N . ASP A 1 495 ? 9.375 -9.131 6.200 1.00 88.69 495 ASP A N 1
ATOM 3680 C CA . ASP A 1 495 ? 10.635 -9.675 5.701 1.00 88.69 495 ASP A CA 1
ATOM 3681 C C . ASP A 1 495 ? 11.294 -8.721 4.688 1.00 88.69 495 ASP A C 1
ATOM 3683 O O . ASP A 1 495 ? 10.612 -8.113 3.851 1.00 88.69 495 ASP A O 1
ATOM 3687 N N . PRO A 1 496 ? 12.633 -8.621 4.690 1.00 89.69 496 PRO A N 1
ATOM 3688 C CA . PRO A 1 496 ? 13.389 -8.128 3.550 1.00 89.69 496 PRO A CA 1
ATOM 3689 C C . PRO A 1 496 ? 13.035 -8.894 2.273 1.00 89.69 496 PRO A C 1
ATOM 3691 O O . PRO A 1 496 ? 13.197 -10.113 2.204 1.00 89.69 496 PRO A O 1
ATOM 3694 N N . LYS A 1 497 ? 12.512 -8.186 1.267 1.00 90.50 497 LYS A N 1
ATOM 3695 C CA . LYS A 1 497 ? 11.892 -8.784 0.074 1.00 90.50 497 LYS A CA 1
ATOM 3696 C C . LYS A 1 497 ? 12.039 -7.872 -1.136 1.00 90.50 497 LYS A C 1
ATOM 3698 O O . LYS A 1 497 ? 11.836 -6.664 -1.047 1.00 90.50 497 LYS A O 1
ATOM 3703 N N . VAL A 1 498 ? 12.324 -8.477 -2.285 1.00 90.88 498 VAL A N 1
ATOM 3704 C CA . VAL A 1 498 ? 12.502 -7.794 -3.568 1.00 90.88 498 VAL A CA 1
ATOM 3705 C C . VAL A 1 498 ? 11.718 -8.484 -4.686 1.00 90.88 498 VAL A C 1
ATOM 3707 O O . VAL A 1 498 ? 11.785 -9.700 -4.869 1.00 90.88 498 VAL A O 1
ATOM 3710 N N . ASP A 1 499 ? 11.001 -7.671 -5.466 1.00 91.31 499 ASP A N 1
ATOM 3711 C CA . ASP A 1 499 ? 10.282 -8.098 -6.669 1.00 91.31 499 ASP A CA 1
ATOM 3712 C C . ASP A 1 499 ? 10.933 -7.504 -7.931 1.00 91.31 499 ASP A C 1
ATOM 3714 O O . ASP A 1 499 ? 11.224 -6.299 -7.991 1.00 91.31 499 ASP A O 1
ATOM 3718 N N . TYR A 1 500 ? 11.067 -8.309 -8.985 1.00 92.12 500 TYR A N 1
ATOM 3719 C CA . TYR A 1 500 ? 11.465 -7.851 -10.321 1.00 92.12 500 TYR A CA 1
ATOM 3720 C C . TYR A 1 500 ? 10.483 -8.383 -11.358 1.00 92.12 500 TYR A C 1
ATOM 3722 O O . TYR A 1 500 ? 10.446 -9.582 -11.627 1.00 92.12 500 TYR A O 1
ATOM 3730 N N . ALA A 1 501 ? 9.695 -7.475 -11.937 1.00 91.88 501 ALA A N 1
ATOM 3731 C CA . ALA A 1 501 ? 8.708 -7.775 -12.968 1.00 91.88 501 ALA A CA 1
ATOM 3732 C C . ALA A 1 501 ? 9.148 -7.207 -14.325 1.00 91.88 501 ALA A C 1
ATOM 3734 O O . ALA A 1 501 ? 9.344 -5.993 -14.426 1.00 91.88 501 ALA A O 1
ATOM 3735 N N . LEU A 1 502 ? 9.258 -8.048 -15.360 1.00 93.56 502 LEU A N 1
ATOM 3736 C CA . LEU A 1 502 ? 9.580 -7.629 -16.732 1.00 93.56 502 LEU A CA 1
ATOM 3737 C C . LEU A 1 502 ? 8.738 -8.339 -17.802 1.00 93.56 502 LEU A C 1
ATOM 3739 O O . LEU A 1 502 ? 8.262 -9.451 -17.585 1.00 93.56 502 LEU A O 1
ATOM 3743 N N . THR A 1 503 ? 8.589 -7.724 -18.977 1.00 93.50 503 THR A N 1
ATOM 3744 C CA . THR A 1 503 ? 8.035 -8.386 -20.171 1.00 93.50 503 THR A CA 1
ATOM 3745 C C . THR A 1 503 ? 9.149 -9.061 -20.967 1.00 93.50 503 THR A C 1
ATOM 3747 O O . THR A 1 503 ? 10.068 -8.392 -21.438 1.00 93.50 503 THR A O 1
ATOM 3750 N N . ARG A 1 504 ? 9.023 -10.365 -21.227 1.00 91.88 504 ARG A N 1
ATOM 3751 C CA . ARG A 1 504 ? 9.810 -11.072 -22.250 1.00 91.88 504 ARG A CA 1
ATOM 3752 C C . ARG A 1 504 ? 8.919 -12.144 -22.871 1.00 91.88 504 ARG A C 1
ATOM 3754 O O . ARG A 1 504 ? 8.576 -13.118 -22.210 1.00 91.88 504 ARG A O 1
ATOM 3761 N N . LEU A 1 505 ? 8.518 -11.944 -24.126 1.00 91.56 505 LEU A N 1
ATOM 3762 C CA . LEU A 1 505 ? 7.549 -12.819 -24.793 1.00 91.56 505 LEU A CA 1
ATOM 3763 C C . LEU A 1 505 ? 8.186 -14.177 -25.126 1.00 91.56 505 LEU A C 1
ATOM 3765 O O . LEU A 1 505 ? 9.102 -14.243 -25.945 1.00 91.56 505 LEU A O 1
ATOM 3769 N N . ILE A 1 506 ? 7.691 -15.252 -24.507 1.00 94.06 506 ILE A N 1
ATOM 3770 C CA . ILE A 1 506 ? 8.163 -16.630 -24.714 1.00 94.06 506 ILE A CA 1
ATOM 3771 C C . ILE A 1 506 ? 6.963 -17.523 -25.088 1.00 94.06 506 ILE A C 1
ATOM 3773 O O . ILE A 1 506 ? 6.077 -17.754 -24.258 1.00 94.06 506 ILE A O 1
ATOM 3777 N N . PRO A 1 507 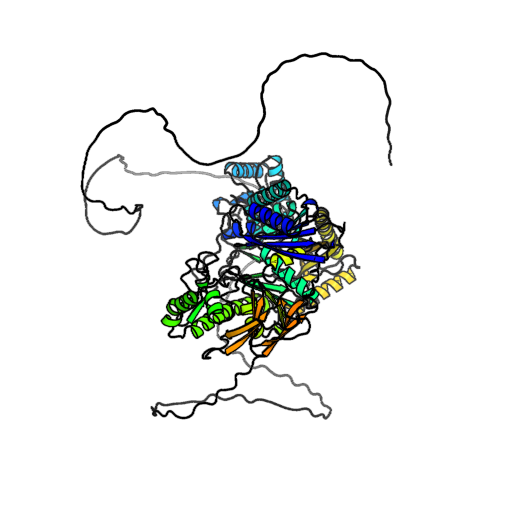? 6.907 -18.048 -26.327 1.00 95.12 507 PRO A N 1
ATOM 3778 C CA . PRO A 1 507 ? 5.961 -19.094 -26.711 1.00 95.12 507 PRO A CA 1
ATOM 3779 C C . PRO A 1 507 ? 6.252 -20.408 -25.972 1.00 95.12 507 PRO A C 1
ATOM 3781 O O . PRO A 1 507 ? 7.402 -20.837 -25.900 1.00 95.12 507 PRO A O 1
ATOM 3784 N N . ILE A 1 508 ? 5.214 -21.076 -25.460 1.00 96.25 508 ILE A N 1
ATOM 3785 C CA . ILE A 1 508 ? 5.354 -22.314 -24.673 1.00 96.25 508 ILE A CA 1
ATOM 3786 C C . ILE A 1 508 ? 5.410 -23.534 -25.605 1.00 96.25 508 ILE A C 1
ATOM 3788 O O . ILE A 1 508 ? 4.396 -24.167 -25.934 1.00 96.25 508 ILE A O 1
ATOM 3792 N N . ALA A 1 509 ? 6.632 -23.809 -26.057 1.00 95.31 509 ALA A N 1
ATOM 3793 C CA . ALA A 1 509 ? 7.019 -24.805 -27.053 1.00 95.31 509 ALA A CA 1
ATOM 3794 C C . ALA A 1 509 ? 8.400 -25.415 -26.699 1.00 95.31 509 ALA A C 1
ATOM 3796 O O . ALA A 1 509 ? 9.071 -24.885 -25.810 1.00 95.31 509 ALA A O 1
ATOM 3797 N N . PRO A 1 510 ? 8.854 -26.496 -27.366 1.00 95.25 510 PRO A N 1
ATOM 3798 C CA . PRO A 1 510 ? 10.163 -27.101 -27.103 1.00 95.25 510 PRO A CA 1
ATOM 3799 C C . PRO A 1 510 ? 11.330 -26.104 -27.184 1.00 95.25 510 PRO A C 1
ATOM 3801 O O . PRO A 1 510 ? 11.457 -25.362 -28.158 1.00 95.25 510 PRO A O 1
ATOM 3804 N N . GLY A 1 511 ? 12.173 -26.106 -26.151 1.00 93.56 511 GLY A N 1
ATOM 3805 C CA . GLY A 1 511 ? 13.276 -25.167 -25.928 1.00 93.56 511 GLY A CA 1
ATOM 3806 C C . GLY A 1 511 ? 12.898 -23.965 -25.050 1.00 93.56 511 GLY A C 1
ATOM 3807 O O . GLY A 1 511 ? 13.754 -23.130 -24.745 1.00 93.56 511 GLY A O 1
ATOM 3808 N N . SER A 1 512 ? 11.634 -23.852 -24.625 1.00 95.19 512 SER A N 1
ATOM 3809 C CA . SER A 1 512 ? 11.193 -22.746 -23.767 1.00 95.19 512 SER A CA 1
ATOM 3810 C C . SER A 1 512 ? 11.660 -22.901 -22.320 1.00 95.19 512 SER A C 1
ATOM 3812 O O . SER A 1 512 ? 11.930 -21.877 -21.690 1.00 95.19 512 SER A O 1
ATOM 3814 N N . ALA A 1 513 ? 11.865 -24.125 -21.807 1.00 96.19 513 ALA A N 1
ATOM 3815 C CA . ALA A 1 513 ? 12.397 -24.308 -20.453 1.00 96.19 513 ALA A CA 1
ATOM 3816 C C . ALA A 1 513 ? 13.793 -23.679 -20.318 1.00 96.19 513 ALA A C 1
ATOM 3818 O O . ALA A 1 513 ? 14.057 -22.970 -19.349 1.00 96.19 513 ALA A O 1
ATOM 3819 N N . THR A 1 514 ? 14.665 -23.830 -21.325 1.00 96.38 514 THR A N 1
ATOM 3820 C CA . THR A 1 514 ? 15.990 -23.182 -21.356 1.00 96.38 514 THR A CA 1
ATOM 3821 C C . THR A 1 514 ? 15.892 -21.653 -21.331 1.00 96.38 514 THR A C 1
ATOM 3823 O O . THR A 1 514 ? 16.596 -21.004 -20.558 1.00 96.38 514 THR A O 1
ATOM 3826 N N . ALA A 1 515 ? 15.000 -21.059 -22.132 1.00 95.06 515 ALA A N 1
ATOM 3827 C CA . ALA A 1 515 ? 14.812 -19.606 -22.170 1.00 95.06 515 ALA A CA 1
ATOM 3828 C C . ALA A 1 515 ? 14.275 -19.048 -20.837 1.00 95.06 515 ALA A C 1
ATOM 3830 O O . ALA A 1 515 ? 14.704 -17.984 -20.385 1.00 95.06 515 ALA A O 1
ATOM 3831 N N . ILE A 1 516 ? 13.371 -19.787 -20.188 1.00 97.38 516 ILE A N 1
ATOM 3832 C CA . ILE A 1 516 ? 12.783 -19.436 -18.890 1.00 97.38 516 ILE A CA 1
ATOM 3833 C C . ILE A 1 516 ? 13.807 -19.615 -17.762 1.00 97.38 516 ILE A C 1
ATOM 3835 O O . ILE A 1 516 ? 13.893 -18.759 -16.888 1.00 97.38 516 ILE A O 1
ATOM 3839 N N . ARG A 1 517 ? 14.642 -20.661 -17.812 1.00 96.75 517 ARG A N 1
ATOM 3840 C CA . ARG A 1 517 ? 15.754 -20.900 -16.876 1.00 96.75 517 ARG A CA 1
ATOM 3841 C C . ARG A 1 517 ? 16.783 -19.766 -16.920 1.00 96.75 517 ARG A C 1
ATOM 3843 O O . ARG A 1 517 ? 17.154 -19.246 -15.875 1.00 96.75 517 ARG A O 1
ATOM 3850 N N . LEU A 1 518 ? 17.174 -19.313 -18.116 1.00 96.06 518 LEU A N 1
ATOM 3851 C CA . LEU A 1 518 ? 18.074 -18.162 -18.283 1.00 96.06 518 LEU A CA 1
ATOM 3852 C C . LEU A 1 518 ? 17.469 -16.860 -17.729 1.00 96.06 518 LEU A C 1
ATOM 3854 O O . LEU A 1 518 ? 18.156 -16.122 -17.030 1.00 96.06 518 LEU A O 1
ATOM 3858 N N . LEU A 1 519 ? 16.180 -16.599 -17.980 1.00 95.50 519 LEU A N 1
ATOM 3859 C CA . LEU A 1 519 ? 15.468 -15.441 -17.419 1.00 95.50 519 LEU A CA 1
ATOM 3860 C C . LEU A 1 519 ? 15.327 -15.525 -15.888 1.00 95.50 519 LEU A C 1
ATOM 3862 O O . LEU A 1 519 ? 15.514 -14.524 -15.198 1.00 95.50 519 LEU A O 1
ATOM 3866 N N . ARG A 1 520 ? 15.023 -16.708 -15.343 1.00 96.81 520 ARG A N 1
ATOM 3867 C CA . ARG A 1 520 ? 14.958 -16.953 -13.895 1.00 96.81 520 ARG A CA 1
ATOM 3868 C C . ARG A 1 520 ? 16.302 -16.648 -13.247 1.00 96.81 520 ARG A C 1
ATOM 3870 O O . ARG A 1 520 ? 16.339 -15.996 -12.211 1.00 96.81 520 ARG A O 1
ATOM 3877 N N . ASP A 1 521 ? 17.389 -17.100 -13.859 1.00 96.06 521 ASP A N 1
ATOM 3878 C CA . ASP A 1 521 ? 18.731 -16.988 -13.300 1.00 96.06 521 ASP A CA 1
ATOM 3879 C C . ASP A 1 521 ? 19.298 -15.555 -13.440 1.00 96.06 521 ASP A C 1
ATOM 3881 O O . ASP A 1 521 ? 19.949 -15.075 -12.511 1.00 96.06 521 ASP A O 1
ATOM 3885 N N . GLU A 1 522 ? 18.953 -14.829 -14.516 1.00 94.75 522 GLU A N 1
ATOM 3886 C CA . GLU A 1 522 ? 19.162 -13.373 -14.678 1.00 94.75 522 GLU A CA 1
ATOM 3887 C C . GLU A 1 522 ? 18.489 -12.579 -13.541 1.00 94.75 522 GLU A C 1
ATOM 3889 O O . GLU A 1 522 ? 19.119 -11.737 -12.895 1.00 94.75 522 GLU A O 1
ATOM 3894 N N . LEU A 1 523 ? 17.216 -12.875 -13.256 1.00 95.25 523 LEU A N 1
ATOM 3895 C CA . LEU A 1 523 ? 16.453 -12.212 -12.196 1.00 95.25 523 LEU A CA 1
ATOM 3896 C C . LEU A 1 523 ? 16.911 -12.629 -10.788 1.00 95.25 523 LEU A C 1
ATOM 3898 O O . LEU A 1 523 ? 17.003 -11.775 -9.906 1.00 95.25 523 LEU A O 1
ATOM 3902 N N . ARG A 1 524 ? 17.263 -13.907 -10.587 1.00 95.19 524 ARG A N 1
ATOM 3903 C CA . ARG A 1 524 ? 17.812 -14.436 -9.328 1.00 95.19 524 ARG A CA 1
ATOM 3904 C C . ARG A 1 524 ? 19.110 -13.734 -8.952 1.00 95.19 524 ARG A C 1
ATOM 3906 O O . ARG A 1 524 ? 19.220 -13.265 -7.829 1.00 95.19 524 ARG A O 1
ATOM 3913 N N . ALA A 1 525 ? 20.060 -13.611 -9.882 1.00 93.81 525 ALA A N 1
ATOM 3914 C CA . ALA A 1 525 ? 21.344 -12.961 -9.614 1.00 93.81 525 ALA A CA 1
ATOM 3915 C C . ALA A 1 525 ? 21.180 -11.492 -9.180 1.00 93.81 525 ALA A C 1
ATOM 3917 O O . ALA A 1 525 ? 21.868 -11.034 -8.268 1.00 93.81 525 ALA A O 1
ATOM 3918 N N . ARG A 1 526 ? 20.227 -10.765 -9.783 1.00 91.81 526 ARG A N 1
ATOM 3919 C CA . ARG A 1 526 ? 19.879 -9.398 -9.370 1.00 91.81 526 ARG A CA 1
ATOM 3920 C C . ARG A 1 526 ? 19.237 -9.360 -7.981 1.00 91.81 526 ARG A C 1
ATOM 3922 O O . ARG A 1 526 ? 19.629 -8.535 -7.163 1.00 91.81 526 ARG A O 1
ATOM 3929 N N . ALA A 1 527 ? 18.275 -10.244 -7.725 1.00 92.12 527 ALA A N 1
ATOM 3930 C CA . ALA A 1 527 ? 17.564 -10.310 -6.453 1.00 92.12 527 ALA A CA 1
ATOM 3931 C C . ALA A 1 527 ? 18.485 -10.690 -5.288 1.00 92.12 527 ALA A C 1
ATOM 3933 O O . ALA A 1 527 ? 18.450 -10.040 -4.248 1.00 92.12 527 ALA A O 1
ATOM 3934 N N . ASP A 1 528 ? 19.347 -11.691 -5.478 1.00 89.88 528 ASP A N 1
ATOM 3935 C CA . ASP A 1 528 ? 20.356 -12.063 -4.491 1.00 89.88 528 ASP A CA 1
ATOM 3936 C C . ASP A 1 528 ? 21.335 -10.900 -4.250 1.00 89.88 528 ASP A C 1
ATOM 3938 O O . ASP A 1 528 ? 21.517 -10.525 -3.100 1.00 89.88 528 ASP A O 1
ATOM 3942 N N . SER A 1 529 ? 21.846 -10.222 -5.288 1.00 89.25 529 SER A N 1
ATOM 3943 C CA . SER A 1 529 ? 22.756 -9.070 -5.117 1.00 89.25 529 SER A CA 1
ATOM 3944 C C . SER A 1 529 ? 22.135 -7.852 -4.411 1.00 89.25 529 SER A C 1
ATOM 3946 O O . SER A 1 529 ? 22.860 -7.068 -3.793 1.00 89.25 529 SER A O 1
ATOM 3948 N N . ASP A 1 530 ? 20.818 -7.657 -4.512 1.00 88.56 530 ASP A N 1
ATOM 3949 C CA . ASP A 1 530 ? 20.099 -6.597 -3.795 1.00 88.56 530 ASP A CA 1
ATOM 3950 C C . ASP A 1 530 ? 19.748 -7.022 -2.347 1.00 88.56 530 ASP A C 1
ATOM 3952 O O . ASP A 1 530 ? 19.771 -6.173 -1.456 1.00 88.56 530 ASP A O 1
ATOM 3956 N N . LEU A 1 531 ? 19.509 -8.318 -2.080 1.00 85.94 531 LEU A N 1
ATOM 3957 C CA . LEU A 1 531 ? 19.348 -8.879 -0.724 1.00 85.94 531 LEU A CA 1
ATOM 3958 C C . LEU A 1 531 ? 20.681 -9.025 0.036 1.00 85.94 531 LEU A C 1
ATOM 3960 O O . LEU A 1 531 ? 20.700 -8.897 1.255 1.00 85.94 531 LEU A O 1
ATOM 3964 N N . ASP A 1 532 ? 21.802 -9.242 -0.658 1.00 84.00 532 ASP A N 1
ATOM 3965 C CA . ASP A 1 532 ? 23.152 -9.360 -0.079 1.00 84.00 532 ASP A CA 1
ATOM 3966 C C . ASP A 1 532 ? 23.639 -8.060 0.593 1.00 84.00 532 ASP A C 1
ATOM 3968 O O . ASP A 1 532 ? 24.620 -8.073 1.334 1.00 84.00 532 ASP A O 1
ATOM 3972 N N . ARG A 1 533 ? 22.957 -6.930 0.351 1.00 77.62 533 ARG A N 1
ATOM 3973 C CA . ARG A 1 533 ? 23.223 -5.633 1.006 1.00 77.62 533 ARG A CA 1
ATOM 3974 C C . ARG A 1 533 ? 22.480 -5.461 2.332 1.00 77.62 533 ARG A C 1
ATOM 3976 O O . ARG A 1 533 ? 22.569 -4.395 2.932 1.00 77.62 533 ARG A O 1
ATOM 3983 N N . LEU A 1 534 ? 21.705 -6.460 2.752 1.00 76.31 534 LEU A N 1
ATOM 3984 C CA . LEU A 1 534 ? 20.825 -6.408 3.916 1.00 76.31 534 LEU A CA 1
ATOM 3985 C C . LEU A 1 534 ? 21.406 -7.303 5.021 1.00 76.31 534 LEU A C 1
ATOM 3987 O O . LEU A 1 534 ? 21.708 -8.474 4.792 1.00 76.31 534 LEU A O 1
ATOM 3991 N N . SER A 1 535 ? 21.571 -6.760 6.225 1.00 66.06 535 SER A N 1
ATOM 3992 C CA . SER A 1 535 ? 22.217 -7.460 7.337 1.00 66.06 535 SER A CA 1
ATOM 3993 C C . SER A 1 535 ? 21.327 -8.557 7.923 1.00 66.06 535 SER A C 1
ATOM 3995 O O . SER A 1 535 ? 20.445 -8.299 8.743 1.00 66.06 535 SER A O 1
ATOM 3997 N N . GLY A 1 536 ? 21.607 -9.813 7.573 1.00 65.44 536 GLY A N 1
ATOM 3998 C CA . GLY A 1 536 ? 21.073 -10.965 8.295 1.00 65.44 536 GLY A CA 1
ATOM 3999 C C . GLY A 1 536 ? 21.293 -12.306 7.599 1.00 65.44 536 GLY A C 1
ATOM 4000 O O . GLY A 1 536 ? 21.596 -12.382 6.412 1.00 65.44 536 GLY A O 1
ATOM 4001 N N . THR A 1 537 ? 21.124 -13.387 8.358 1.00 66.69 537 THR A N 1
ATOM 4002 C CA . THR A 1 537 ? 21.359 -14.772 7.911 1.00 66.69 537 THR A CA 1
ATOM 4003 C C . THR A 1 537 ? 20.072 -15.598 7.982 1.00 66.69 537 THR A C 1
ATOM 4005 O O . THR A 1 537 ? 20.035 -16.655 8.609 1.00 66.69 537 THR A O 1
ATOM 4008 N N . GLY A 1 538 ? 18.996 -15.060 7.407 1.00 74.69 538 GLY A N 1
ATOM 4009 C CA . GLY A 1 538 ? 17.710 -15.747 7.269 1.00 74.69 538 GLY A CA 1
ATOM 4010 C C . GLY A 1 538 ? 17.695 -16.793 6.149 1.00 74.69 538 GLY A C 1
ATOM 4011 O O . GLY A 1 538 ? 18.590 -16.837 5.302 1.00 74.69 538 GLY A O 1
ATOM 4012 N N . GLU A 1 539 ? 16.646 -17.614 6.105 1.00 84.75 539 GLU A N 1
ATOM 4013 C CA . GLU A 1 539 ? 16.384 -18.501 4.965 1.00 84.75 539 GLU A CA 1
ATOM 4014 C C . GLU A 1 539 ? 15.923 -17.687 3.741 1.00 84.75 539 GLU A C 1
ATOM 4016 O O . GLU A 1 539 ? 15.142 -16.744 3.879 1.00 84.75 539 GLU A O 1
ATOM 4021 N N . ARG A 1 540 ? 16.392 -18.034 2.533 1.00 87.69 540 ARG A N 1
ATOM 4022 C CA . ARG A 1 540 ? 15.984 -17.356 1.287 1.00 87.69 540 ARG A CA 1
ATOM 4023 C C . ARG A 1 540 ? 14.860 -18.099 0.582 1.00 87.69 540 ARG A C 1
ATOM 4025 O O . ARG A 1 540 ? 15.111 -19.087 -0.108 1.00 87.69 540 ARG A O 1
ATOM 4032 N N . THR A 1 541 ? 13.648 -17.561 0.664 1.00 90.56 541 THR A N 1
ATOM 4033 C CA . THR A 1 541 ? 12.533 -18.001 -0.181 1.00 90.56 541 THR A CA 1
ATOM 4034 C C . THR A 1 541 ? 12.619 -17.316 -1.547 1.00 90.56 541 THR A C 1
ATOM 4036 O O . THR A 1 541 ? 13.027 -16.158 -1.666 1.00 90.56 541 THR A O 1
ATOM 4039 N N . ARG A 1 542 ? 12.287 -18.048 -2.615 1.00 93.00 542 ARG A N 1
ATOM 4040 C CA . ARG A 1 542 ? 12.348 -17.572 -4.006 1.00 93.00 542 ARG A CA 1
ATOM 4041 C C . ARG A 1 542 ? 11.170 -18.136 -4.797 1.00 93.00 542 ARG A C 1
ATOM 4043 O O . ARG A 1 542 ? 10.779 -19.278 -4.574 1.00 93.00 542 ARG A O 1
ATOM 4050 N N . GLY A 1 543 ? 10.643 -17.374 -5.751 1.00 93.69 543 GLY A N 1
ATOM 4051 C CA . GLY A 1 543 ? 9.549 -17.816 -6.617 1.00 93.69 543 GLY A CA 1
ATOM 4052 C C . GLY A 1 543 ? 9.519 -17.084 -7.956 1.00 93.69 543 GLY A C 1
ATOM 4053 O O . GLY A 1 543 ? 9.902 -15.919 -8.045 1.00 93.69 543 GLY A O 1
ATOM 4054 N N . LEU A 1 544 ? 9.045 -17.765 -8.999 1.00 96.25 544 LEU A N 1
ATOM 4055 C CA . LEU A 1 544 ? 8.818 -17.192 -10.326 1.00 96.25 544 LEU A CA 1
ATOM 4056 C C . LEU A 1 544 ? 7.332 -17.314 -10.681 1.00 96.25 544 LEU A C 1
ATOM 4058 O O . LEU A 1 544 ? 6.750 -18.394 -10.587 1.00 96.25 544 LEU A O 1
ATOM 4062 N N . VAL A 1 545 ? 6.729 -16.210 -11.110 1.00 95.56 545 VAL A N 1
ATOM 4063 C CA . VAL A 1 545 ? 5.339 -16.122 -11.571 1.00 95.56 545 VAL A CA 1
ATOM 4064 C C . VAL A 1 545 ? 5.344 -15.696 -13.034 1.00 95.56 545 VAL A C 1
ATOM 4066 O O . VAL A 1 545 ? 5.981 -14.705 -13.389 1.00 95.56 545 VAL A O 1
ATOM 4069 N N . ALA A 1 546 ? 4.619 -16.423 -13.883 1.00 96.69 546 ALA A N 1
ATOM 4070 C CA . ALA A 1 546 ? 4.382 -16.041 -15.270 1.00 96.69 546 ALA A CA 1
ATOM 4071 C C . ALA A 1 546 ? 2.969 -15.487 -15.408 1.00 96.69 546 ALA A C 1
ATOM 4073 O O . ALA A 1 546 ? 2.025 -16.041 -14.851 1.00 96.69 546 ALA A O 1
ATOM 4074 N N . SER A 1 547 ? 2.818 -14.429 -16.199 1.00 95.50 547 SER A N 1
ATOM 4075 C CA . SER A 1 547 ? 1.529 -13.978 -16.715 1.00 95.50 547 SER A CA 1
ATOM 4076 C C . SER A 1 547 ? 1.442 -14.381 -18.183 1.00 95.50 547 SER A C 1
ATOM 4078 O O . SER A 1 547 ? 2.129 -13.815 -19.039 1.00 95.50 547 SER A O 1
ATOM 4080 N N . ALA A 1 548 ? 0.637 -15.406 -18.461 1.00 96.31 548 ALA A N 1
ATOM 4081 C CA . ALA A 1 548 ? 0.505 -16.007 -19.786 1.00 96.31 548 ALA A CA 1
ATOM 4082 C C . ALA A 1 548 ? -0.928 -15.925 -20.314 1.00 96.31 548 ALA A C 1
ATOM 4084 O O . ALA A 1 548 ? -1.870 -15.615 -19.586 1.00 96.31 548 ALA A O 1
ATOM 4085 N N . ARG A 1 549 ? -1.085 -16.182 -21.609 1.00 95.62 549 ARG A N 1
ATOM 4086 C CA . ARG A 1 549 ? -2.354 -16.096 -22.336 1.00 95.62 549 ARG A CA 1
ATOM 4087 C C . ARG A 1 549 ? -2.385 -17.102 -23.475 1.00 95.62 549 ARG A C 1
ATOM 4089 O O . ARG A 1 549 ? -1.330 -17.517 -23.958 1.00 95.62 549 ARG A O 1
ATOM 4096 N N . TYR A 1 550 ? -3.569 -17.437 -23.980 1.00 96.25 550 TYR A N 1
ATOM 4097 C CA . TYR A 1 550 ? -3.630 -18.112 -25.272 1.00 96.25 550 TYR A CA 1
ATOM 4098 C C . TYR A 1 550 ? -3.221 -17.153 -26.392 1.00 96.25 550 TYR A C 1
ATOM 4100 O O . TYR A 1 550 ? -3.580 -15.972 -26.382 1.00 96.25 550 TYR A O 1
ATOM 4108 N N . THR A 1 551 ? -2.522 -17.660 -27.407 1.00 92.88 551 THR A N 1
ATOM 4109 C CA . THR A 1 551 ? -2.098 -16.854 -28.557 1.00 92.88 551 THR A CA 1
ATOM 4110 C C . THR A 1 551 ? -3.302 -16.150 -29.202 1.00 92.88 551 THR A C 1
ATOM 4112 O O . THR A 1 551 ? -4.353 -16.757 -29.451 1.00 92.88 551 THR A O 1
ATOM 4115 N N . GLY A 1 552 ? -3.157 -14.843 -29.437 1.00 89.12 552 GLY A N 1
ATOM 4116 C CA . GLY A 1 552 ? -4.209 -13.965 -29.964 1.00 89.12 552 GLY A CA 1
ATOM 4117 C C . GLY A 1 552 ? -5.159 -13.358 -28.920 1.00 89.12 552 GLY A C 1
ATOM 4118 O O . GLY A 1 552 ? -6.049 -12.603 -29.305 1.00 89.12 552 GLY A O 1
ATOM 4119 N N . GLN A 1 553 ? -5.005 -13.647 -27.623 1.00 92.31 553 GLN A N 1
ATOM 4120 C CA . GLN A 1 553 ? -5.711 -12.917 -26.560 1.00 92.31 553 GLN A CA 1
ATOM 4121 C C . GLN A 1 553 ? -5.009 -11.593 -26.209 1.00 92.31 553 GLN A C 1
ATOM 4123 O O . GLN A 1 553 ? -3.810 -11.436 -26.422 1.00 92.31 553 GLN A O 1
ATOM 4128 N N . GLY A 1 554 ? -5.767 -10.640 -25.656 1.00 86.06 554 GLY A N 1
ATOM 4129 C CA . GLY A 1 554 ? -5.263 -9.329 -25.214 1.00 86.06 554 GLY A CA 1
ATOM 4130 C C . GLY A 1 554 ? -5.070 -9.178 -23.699 1.00 86.06 554 GLY A C 1
ATOM 4131 O O . GLY A 1 554 ? -4.765 -8.076 -23.247 1.00 86.06 554 GLY A O 1
ATOM 4132 N N . TYR A 1 555 ? -5.290 -10.250 -22.931 1.00 86.56 555 TYR A N 1
ATOM 4133 C CA . TYR A 1 555 ? -5.222 -10.271 -21.469 1.00 86.56 555 TYR A CA 1
ATOM 4134 C C . TYR A 1 555 ? -4.536 -11.544 -20.980 1.00 86.56 555 TYR A C 1
ATOM 4136 O O . TYR A 1 555 ? -4.699 -12.609 -21.574 1.00 86.56 555 TYR A O 1
ATOM 4144 N N . GLU A 1 556 ? -3.788 -11.401 -19.895 1.00 92.12 556 GLU A N 1
ATOM 4145 C CA . GLU A 1 556 ? -2.953 -12.421 -19.272 1.00 92.12 556 GLU A CA 1
ATOM 4146 C C . GLU A 1 556 ? -3.572 -12.949 -17.965 1.00 92.12 556 GLU A C 1
ATOM 4148 O O . GLU A 1 556 ? -4.369 -12.262 -17.324 1.00 92.12 556 GLU A O 1
ATOM 4153 N N . ILE A 1 557 ? -3.168 -14.151 -17.547 1.00 92.00 557 ILE A N 1
ATOM 4154 C CA . ILE A 1 557 ? -3.455 -14.739 -16.232 1.00 92.00 557 ILE A CA 1
ATOM 4155 C C . ILE A 1 557 ? -2.128 -15.098 -15.566 1.00 92.00 557 ILE A C 1
ATOM 4157 O O . ILE A 1 557 ? -1.276 -15.726 -16.197 1.00 92.00 557 ILE A O 1
ATOM 4161 N N . SER A 1 558 ? -1.965 -14.707 -14.303 1.00 92.38 558 SER A N 1
ATOM 4162 C CA . SER A 1 558 ? -0.756 -14.946 -13.510 1.00 92.38 558 SER A CA 1
ATOM 4163 C C . SER A 1 558 ? -0.831 -16.259 -12.722 1.00 92.38 558 SER A C 1
ATOM 4165 O O . SER A 1 558 ? -1.851 -16.547 -12.097 1.00 92.38 558 SER A O 1
ATOM 4167 N N . PHE A 1 559 ? 0.247 -17.046 -12.725 1.00 93.81 559 PHE A N 1
ATOM 4168 C CA . PHE A 1 559 ? 0.369 -18.303 -11.974 1.00 93.81 559 PHE A CA 1
ATOM 4169 C C . PHE A 1 559 ? 1.843 -18.629 -11.655 1.00 93.81 559 PHE A C 1
ATOM 4171 O O . PHE A 1 559 ? 2.737 -18.183 -12.383 1.00 93.81 559 PHE A O 1
ATOM 4178 N N . PRO A 1 560 ? 2.125 -19.397 -10.582 1.00 95.19 560 PRO A N 1
ATOM 4179 C CA . PRO A 1 560 ? 3.471 -19.885 -10.291 1.00 95.19 560 PRO A CA 1
ATOM 4180 C C . PRO A 1 560 ? 4.011 -20.753 -11.430 1.00 95.19 560 PRO A C 1
ATOM 4182 O O . PRO A 1 560 ? 3.304 -21.614 -11.957 1.00 95.19 560 PRO A O 1
ATOM 4185 N N . VAL A 1 561 ? 5.269 -20.537 -11.797 1.00 97.06 561 VAL A N 1
ATOM 4186 C CA . VAL A 1 561 ? 5.957 -21.303 -12.840 1.00 97.06 561 VAL A CA 1
ATOM 4187 C C . VAL A 1 561 ? 6.487 -22.605 -12.226 1.00 97.06 561 VAL A C 1
ATOM 4189 O O . VAL A 1 561 ? 7.202 -22.529 -11.226 1.00 97.06 561 VAL A O 1
ATOM 4192 N N . PRO A 1 562 ? 6.167 -23.790 -12.790 1.00 96.44 562 PRO A N 1
ATOM 4193 C CA . PRO A 1 562 ? 6.823 -25.048 -12.419 1.00 96.44 562 PRO A CA 1
ATOM 4194 C C . PRO A 1 562 ? 8.339 -24.952 -12.604 1.00 96.44 562 PRO A C 1
ATOM 4196 O O . PRO A 1 562 ? 8.803 -24.117 -13.375 1.00 96.44 562 PRO A O 1
ATOM 4199 N N . ASP A 1 563 ? 9.126 -25.792 -11.935 1.00 94.62 563 ASP A N 1
ATOM 4200 C CA . ASP A 1 563 ? 10.584 -25.647 -11.974 1.00 94.62 563 ASP A CA 1
ATOM 4201 C C . ASP A 1 563 ? 11.149 -25.824 -13.404 1.00 94.62 563 ASP A C 1
ATOM 4203 O O . ASP A 1 563 ? 11.065 -26.921 -13.961 1.00 94.62 563 ASP A O 1
ATOM 4207 N N . PRO A 1 564 ? 11.749 -24.784 -14.025 1.00 94.25 564 PRO A N 1
ATOM 4208 C CA . PRO A 1 564 ? 12.333 -24.899 -15.358 1.00 94.25 564 PRO A CA 1
ATOM 4209 C C . PRO A 1 564 ? 13.623 -25.731 -15.384 1.00 94.25 564 PRO A C 1
ATOM 4211 O O . PRO A 1 564 ? 14.181 -25.907 -16.472 1.00 94.25 564 PRO A O 1
ATOM 4214 N N . ASP A 1 565 ? 14.109 -26.233 -14.238 1.00 95.75 565 ASP A N 1
ATOM 4215 C CA . ASP A 1 565 ? 15.173 -27.240 -14.183 1.00 95.75 565 ASP A CA 1
ATOM 4216 C C . ASP A 1 565 ? 14.712 -28.671 -14.530 1.00 95.75 565 ASP A C 1
ATOM 4218 O O . ASP A 1 565 ? 15.550 -29.474 -14.952 1.00 95.75 565 ASP A O 1
ATOM 4222 N N . MET A 1 566 ? 13.400 -28.951 -14.486 1.00 96.19 566 MET A N 1
ATOM 4223 C CA . MET A 1 566 ? 12.781 -30.215 -14.927 1.00 96.19 566 MET A CA 1
ATOM 4224 C C . MET A 1 566 ? 13.108 -30.583 -16.395 1.00 96.19 566 MET A C 1
ATOM 4226 O O . MET A 1 566 ? 13.429 -29.706 -17.207 1.00 96.19 566 MET A O 1
ATOM 4230 N N . PRO A 1 567 ? 12.970 -31.868 -16.790 1.00 96.50 567 PRO A N 1
ATOM 4231 C CA . PRO A 1 567 ? 13.009 -32.281 -18.193 1.00 96.50 567 PRO A CA 1
ATOM 4232 C C . PRO A 1 567 ? 11.994 -31.503 -19.049 1.00 96.50 567 PRO A C 1
ATOM 4234 O O . PRO A 1 567 ? 10.833 -31.373 -18.672 1.00 96.50 567 PRO A O 1
ATOM 4237 N N . GLU A 1 568 ? 12.401 -31.030 -20.234 1.00 95.50 568 GLU A N 1
ATOM 4238 C CA . GLU A 1 568 ? 11.608 -30.120 -21.091 1.00 95.50 568 GLU A CA 1
ATOM 4239 C C . GLU A 1 568 ? 10.156 -30.594 -21.317 1.00 95.50 568 GLU A C 1
ATOM 4241 O O . GLU A 1 568 ? 9.225 -29.796 -21.233 1.00 95.50 568 GLU A O 1
ATOM 4246 N N . ALA A 1 569 ? 9.935 -31.891 -21.560 1.00 96.00 569 ALA A N 1
ATOM 4247 C CA . ALA A 1 569 ? 8.595 -32.444 -21.779 1.00 96.00 569 ALA A CA 1
ATOM 4248 C C . ALA A 1 569 ? 7.702 -32.397 -20.520 1.00 96.00 569 ALA A C 1
ATOM 4250 O O . ALA A 1 569 ? 6.510 -32.103 -20.617 1.00 96.00 569 ALA A O 1
ATOM 4251 N N . GLU A 1 570 ? 8.280 -32.647 -19.343 1.00 97.06 570 GLU A N 1
ATOM 4252 C CA . GLU A 1 570 ? 7.596 -32.600 -18.046 1.00 97.06 570 GLU A CA 1
ATOM 4253 C C . GLU A 1 570 ? 7.309 -31.153 -17.626 1.00 97.06 570 GLU A C 1
ATOM 4255 O O . GLU A 1 570 ? 6.195 -30.839 -17.198 1.00 97.06 570 GLU A O 1
ATOM 4260 N N . PHE A 1 571 ? 8.269 -30.249 -17.849 1.00 97.12 571 PHE A N 1
ATOM 4261 C CA . PHE A 1 571 ? 8.081 -28.811 -17.669 1.00 97.12 571 PHE A CA 1
ATOM 4262 C C . PHE A 1 571 ? 6.937 -28.280 -18.545 1.00 97.12 571 PHE A C 1
ATOM 4264 O O . PHE A 1 571 ? 6.031 -27.618 -18.041 1.00 97.12 571 PHE A O 1
ATOM 4271 N N . LEU A 1 572 ? 6.927 -28.601 -19.845 1.00 96.50 572 LEU A N 1
ATOM 4272 C CA . LEU A 1 572 ? 5.886 -28.152 -20.778 1.00 96.50 572 LEU A CA 1
ATOM 4273 C C . LEU A 1 572 ? 4.491 -28.674 -20.405 1.00 96.50 572 LEU A C 1
ATOM 4275 O O . LEU A 1 572 ? 3.512 -27.928 -20.516 1.00 96.50 572 LEU A O 1
ATOM 4279 N N . ALA A 1 573 ? 4.389 -29.926 -19.950 1.00 95.56 573 ALA A N 1
ATOM 4280 C CA . ALA A 1 573 ? 3.137 -30.496 -19.456 1.00 95.56 573 ALA A CA 1
ATOM 4281 C C . ALA A 1 573 ? 2.669 -29.791 -18.170 1.00 95.56 573 ALA A C 1
ATOM 4283 O O . ALA A 1 573 ? 1.523 -29.343 -18.089 1.00 95.56 573 ALA A O 1
ATOM 4284 N N . SER A 1 574 ? 3.574 -29.609 -17.206 1.00 96.69 574 SER A N 1
ATOM 4285 C CA . SER A 1 574 ? 3.300 -28.940 -15.930 1.00 96.69 574 SER A CA 1
ATOM 4286 C C . SER A 1 574 ? 2.899 -27.475 -16.117 1.00 96.69 574 SER A C 1
ATOM 4288 O O . SER A 1 574 ? 1.957 -27.004 -15.482 1.00 96.69 574 SER A O 1
ATOM 4290 N N . PHE A 1 575 ? 3.553 -26.751 -17.030 1.00 97.12 575 PHE A N 1
ATOM 4291 C CA . PHE A 1 575 ? 3.246 -25.351 -17.335 1.00 97.12 575 PHE A CA 1
ATOM 4292 C C . PHE A 1 575 ? 1.853 -25.214 -17.967 1.00 97.12 575 PHE A C 1
ATOM 4294 O O . PHE A 1 575 ? 1.083 -24.324 -17.600 1.00 97.12 575 PHE A O 1
ATOM 4301 N N . ARG A 1 576 ? 1.493 -26.130 -18.878 1.00 96.00 576 ARG A N 1
ATOM 4302 C CA . ARG A 1 576 ? 0.147 -26.206 -19.474 1.00 96.00 576 ARG A CA 1
ATOM 4303 C C . ARG A 1 576 ? -0.923 -26.529 -18.433 1.00 96.00 576 ARG A C 1
ATOM 4305 O O . ARG A 1 576 ? -1.981 -25.903 -18.459 1.00 96.00 576 ARG A O 1
ATOM 4312 N N . ALA A 1 577 ? -0.645 -27.439 -17.500 1.00 95.50 577 ALA A N 1
ATOM 4313 C CA . ALA A 1 577 ? -1.553 -27.759 -16.401 1.00 95.50 577 ALA A CA 1
ATOM 4314 C C . ALA A 1 577 ? -1.752 -26.563 -15.449 1.00 95.50 577 ALA A C 1
ATOM 4316 O O . ALA A 1 577 ? -2.891 -26.184 -15.180 1.00 95.50 577 ALA A O 1
ATOM 4317 N N . ALA A 1 578 ? -0.669 -25.915 -15.008 1.00 96.50 578 ALA A N 1
ATOM 4318 C CA . ALA A 1 578 ? -0.719 -24.762 -14.106 1.00 96.50 578 ALA A CA 1
ATOM 4319 C C . ALA A 1 578 ? -1.482 -23.570 -14.716 1.00 96.50 578 ALA A C 1
ATOM 4321 O O . ALA A 1 578 ? -2.370 -23.006 -14.070 1.00 96.50 578 ALA A O 1
ATOM 4322 N N . PHE A 1 579 ? -1.211 -23.238 -15.985 1.00 96.88 579 PHE A N 1
ATOM 4323 C CA . PHE A 1 579 ? -1.989 -22.241 -16.726 1.00 96.88 579 PHE A CA 1
ATOM 4324 C C . PHE A 1 579 ? -3.458 -22.660 -16.876 1.00 96.88 579 PHE A C 1
ATOM 4326 O O . PHE A 1 579 ? -4.356 -21.844 -16.679 1.00 96.88 579 PHE A O 1
ATOM 4333 N N . GLY A 1 580 ? -3.714 -23.934 -17.186 1.00 95.81 580 GLY A N 1
ATOM 4334 C CA . GLY A 1 580 ? -5.056 -24.489 -17.338 1.00 95.81 580 GLY A CA 1
ATOM 4335 C C . GLY A 1 580 ? -5.913 -24.360 -16.078 1.00 95.81 580 GLY A C 1
ATOM 4336 O O . GLY A 1 580 ? -7.067 -23.946 -16.171 1.00 95.81 580 GLY A O 1
ATOM 4337 N N . GLU A 1 581 ? -5.359 -24.651 -14.900 1.00 94.81 581 GLU A N 1
ATOM 4338 C CA . GLU A 1 581 ? -6.057 -24.480 -13.618 1.00 94.81 581 GLU A CA 1
ATOM 4339 C C . GLU A 1 581 ? -6.270 -23.007 -13.250 1.00 94.81 581 GLU A C 1
ATOM 4341 O O . GLU A 1 581 ? -7.343 -22.642 -12.761 1.00 94.81 581 GLU A O 1
ATOM 4346 N N . ALA A 1 582 ? -5.301 -22.132 -13.536 1.00 92.50 582 ALA A N 1
ATOM 4347 C CA . ALA A 1 582 ? -5.475 -20.691 -13.363 1.00 92.50 582 ALA A CA 1
ATOM 4348 C C . ALA A 1 582 ? -6.587 -20.143 -14.281 1.00 92.50 582 ALA A C 1
ATOM 4350 O O . ALA A 1 582 ? -7.453 -19.393 -13.830 1.00 92.50 582 ALA A O 1
ATOM 4351 N N . TYR A 1 583 ? -6.636 -20.588 -15.541 1.00 93.81 583 TYR A N 1
ATOM 4352 C CA . TYR A 1 583 ? -7.667 -20.193 -16.503 1.00 93.81 583 TYR A CA 1
ATOM 4353 C C . TYR A 1 583 ? -9.056 -20.726 -16.113 1.00 93.81 583 TYR A C 1
ATOM 4355 O O . TYR A 1 583 ? -10.022 -19.958 -16.130 1.00 93.81 583 TYR A O 1
ATOM 4363 N N . LYS A 1 584 ? -9.169 -21.987 -15.663 1.00 92.75 584 LYS A N 1
ATOM 4364 C CA . LYS A 1 584 ? -10.417 -22.541 -15.096 1.00 92.75 584 LYS A CA 1
ATOM 4365 C C . LYS A 1 584 ? -10.912 -21.721 -13.911 1.00 92.75 584 LYS A C 1
ATOM 4367 O O . LYS A 1 584 ? -12.102 -21.425 -13.842 1.00 92.75 584 LYS A O 1
ATOM 4372 N N . ARG A 1 585 ? -10.015 -21.324 -13.004 1.00 86.44 585 ARG A N 1
ATOM 4373 C CA . ARG A 1 585 ? -10.355 -20.527 -11.815 1.00 86.44 585 ARG A CA 1
ATOM 4374 C C . ARG A 1 585 ? -10.917 -19.149 -12.175 1.00 86.44 585 ARG A C 1
ATOM 4376 O O . ARG A 1 585 ? -11.828 -18.685 -11.499 1.00 86.44 585 ARG A O 1
ATOM 4383 N N . THR A 1 586 ? -10.404 -18.511 -13.229 1.00 85.06 586 THR A N 1
ATOM 4384 C CA . THR A 1 586 ? -10.861 -17.183 -13.674 1.00 85.06 586 THR A CA 1
ATOM 4385 C C . THR A 1 586 ? -12.100 -17.231 -14.576 1.00 85.06 586 THR A C 1
ATOM 4387 O O . THR A 1 586 ? -12.951 -16.350 -14.479 1.00 85.06 586 THR A O 1
ATOM 4390 N N . TYR A 1 587 ? -12.214 -18.229 -15.462 1.00 87.94 587 TYR A N 1
ATOM 4391 C CA . TYR A 1 587 ? -13.194 -18.229 -16.562 1.00 87.94 587 TYR A CA 1
ATOM 4392 C C . TYR A 1 587 ? -14.115 -19.462 -16.629 1.00 87.94 587 TYR A C 1
ATOM 4394 O O . TYR A 1 587 ? -15.002 -19.504 -17.478 1.00 87.94 587 TYR A O 1
ATOM 4402 N N . GLY A 1 588 ? -13.935 -20.466 -15.767 1.00 90.31 588 GLY A N 1
ATOM 4403 C CA . GLY A 1 588 ? -14.790 -21.660 -15.684 1.00 90.31 588 GLY A CA 1
ATOM 4404 C C . GLY A 1 588 ? -14.543 -22.748 -16.742 1.00 90.31 588 GLY A C 1
ATOM 4405 O O . GLY A 1 588 ? -15.214 -23.776 -16.719 1.00 90.31 588 GLY A O 1
ATOM 4406 N N . TYR A 1 589 ? -13.588 -22.560 -17.658 1.00 91.88 589 TYR A N 1
ATOM 4407 C CA . TYR A 1 589 ? -13.196 -23.543 -18.681 1.00 91.88 589 TYR A CA 1
ATOM 4408 C C . TYR A 1 589 ? -11.684 -23.483 -18.951 1.00 91.88 589 TYR A C 1
ATOM 4410 O O . TYR A 1 589 ? -10.997 -22.628 -18.410 1.00 91.88 589 TYR A O 1
ATOM 4418 N N . HIS A 1 590 ? -11.165 -24.366 -19.806 1.00 91.75 590 HIS A N 1
ATOM 4419 C CA . HIS A 1 590 ? -9.870 -24.185 -20.479 1.00 91.75 590 HIS A CA 1
ATOM 4420 C C . HIS A 1 590 ? -9.891 -24.853 -21.859 1.00 91.75 590 HIS A C 1
ATOM 4422 O O . HIS A 1 590 ? -10.701 -25.751 -22.099 1.00 91.75 590 HIS A O 1
ATOM 4428 N N . ASP A 1 591 ? -8.969 -24.444 -22.721 1.00 91.06 591 ASP A N 1
ATOM 4429 C CA . ASP A 1 591 ? -8.605 -25.086 -23.985 1.00 91.06 591 ASP A CA 1
ATOM 4430 C C . ASP A 1 591 ? -7.222 -25.749 -23.807 1.00 91.06 591 ASP A C 1
ATOM 4432 O O . ASP A 1 591 ? -6.257 -25.087 -23.423 1.00 91.06 591 ASP A O 1
ATOM 4436 N N . ALA A 1 592 ? -7.122 -27.066 -23.992 1.00 86.44 592 ALA A N 1
ATOM 4437 C CA . ALA A 1 592 ? -5.880 -27.802 -23.724 1.00 86.44 592 ALA A CA 1
ATOM 4438 C C . ALA A 1 592 ? -4.894 -27.787 -24.909 1.00 86.44 592 ALA A C 1
ATOM 4440 O O . ALA A 1 592 ? -3.684 -27.932 -24.714 1.00 86.44 592 ALA A O 1
ATOM 4441 N N . GLU A 1 593 ? -5.399 -27.610 -26.133 1.00 88.25 593 GLU A N 1
ATOM 4442 C CA . GLU A 1 593 ? -4.612 -27.731 -27.365 1.00 88.25 593 GLU A CA 1
ATOM 4443 C C . GLU A 1 593 ? -4.033 -26.383 -27.803 1.00 88.25 593 GLU A C 1
ATOM 4445 O O . GLU A 1 593 ? -2.911 -26.311 -28.317 1.00 88.25 593 GLU A O 1
ATOM 4450 N N . ARG A 1 594 ? -4.774 -25.293 -27.574 1.00 94.12 594 ARG A N 1
ATOM 4451 C CA . ARG A 1 594 ? -4.405 -23.958 -28.044 1.00 94.12 594 ARG A CA 1
ATOM 4452 C C . ARG A 1 594 ? -3.053 -23.489 -27.501 1.00 94.12 594 ARG A C 1
ATOM 4454 O O . ARG A 1 594 ? -2.715 -23.650 -26.330 1.00 94.12 594 ARG A O 1
ATOM 4461 N N . ALA A 1 595 ? -2.274 -22.867 -28.385 1.00 95.38 595 ALA A N 1
ATOM 4462 C CA . ALA A 1 595 ? -0.950 -22.345 -28.070 1.00 95.38 595 ALA A CA 1
ATOM 4463 C C . ALA A 1 595 ? -0.991 -21.276 -26.962 1.00 95.38 595 ALA A C 1
ATOM 4465 O O . ALA A 1 595 ? -1.894 -20.435 -26.927 1.00 95.38 595 ALA A O 1
ATOM 4466 N N . ILE A 1 596 ? 0.015 -21.314 -26.084 1.00 96.94 596 ILE A N 1
ATOM 4467 C CA . ILE A 1 596 ? 0.191 -20.405 -24.947 1.00 96.94 596 ILE A CA 1
ATOM 4468 C C . ILE A 1 596 ? 1.416 -19.525 -25.209 1.00 96.94 596 ILE A C 1
ATOM 4470 O O . ILE A 1 596 ? 2.459 -20.003 -25.661 1.00 96.94 596 ILE A O 1
ATOM 4474 N N . GLU A 1 597 ? 1.290 -18.244 -24.893 1.00 95.31 597 GLU A N 1
ATOM 4475 C CA . GLU A 1 597 ? 2.367 -17.258 -24.881 1.00 95.31 597 GLU A CA 1
ATOM 4476 C C . GLU A 1 597 ? 2.486 -16.697 -23.460 1.00 95.31 597 GLU A C 1
ATOM 4478 O O . GLU A 1 597 ? 1.518 -16.153 -22.925 1.00 95.31 597 GLU A O 1
ATOM 4483 N N . ALA A 1 598 ? 3.658 -16.835 -22.843 1.00 95.88 598 ALA A N 1
ATOM 4484 C CA . ALA A 1 598 ? 3.985 -16.139 -21.606 1.00 95.88 598 ALA A CA 1
ATOM 4485 C C . ALA A 1 598 ? 4.565 -14.759 -21.940 1.00 95.88 598 ALA A C 1
ATOM 4487 O O . ALA A 1 598 ? 5.389 -14.629 -22.847 1.00 95.88 598 ALA A O 1
ATOM 4488 N N . VAL A 1 599 ? 4.082 -13.725 -21.249 1.00 93.81 599 VAL A N 1
ATOM 4489 C CA . VAL A 1 599 ? 4.297 -12.319 -21.623 1.00 93.81 599 VAL A CA 1
ATOM 4490 C C . VAL A 1 599 ? 5.128 -11.607 -20.563 1.00 93.81 599 VAL A C 1
ATOM 4492 O O . VAL A 1 599 ? 6.225 -11.132 -20.861 1.00 93.81 599 VAL A O 1
ATOM 4495 N N . ASP A 1 600 ? 4.620 -11.576 -19.331 1.00 94.25 600 ASP A N 1
ATOM 4496 C CA . ASP A 1 600 ? 5.265 -10.927 -18.191 1.00 94.25 600 ASP A CA 1
ATOM 4497 C C . ASP A 1 600 ? 5.741 -11.967 -17.174 1.00 94.25 600 ASP A C 1
ATOM 4499 O O . ASP A 1 600 ? 5.069 -12.970 -16.930 1.00 94.25 600 ASP A O 1
ATOM 4503 N N . TRP A 1 601 ? 6.884 -11.697 -16.555 1.00 95.56 601 TRP A N 1
ATOM 4504 C CA . TRP A 1 601 ? 7.538 -12.545 -15.566 1.00 95.56 601 TRP A CA 1
ATOM 4505 C C . TRP A 1 601 ? 7.806 -11.724 -14.318 1.00 95.56 601 TRP A C 1
ATOM 4507 O O . TRP A 1 601 ? 8.415 -10.660 -14.425 1.00 95.56 601 TRP A O 1
ATOM 4517 N N . THR A 1 602 ? 7.408 -12.229 -13.154 1.00 94.75 602 THR A N 1
ATOM 4518 C CA . THR A 1 602 ? 7.769 -11.642 -11.862 1.00 94.75 602 THR A CA 1
ATOM 4519 C C . THR A 1 602 ? 8.580 -12.647 -11.065 1.00 94.75 602 THR A C 1
ATOM 4521 O O . THR A 1 602 ? 8.098 -13.735 -10.752 1.00 94.75 602 THR A O 1
ATOM 4524 N N . PHE A 1 603 ? 9.817 -12.284 -10.742 1.00 95.25 603 PHE A N 1
ATOM 4525 C CA . PHE A 1 603 ? 10.638 -13.014 -9.787 1.00 95.25 603 PHE A CA 1
ATOM 4526 C C . PHE A 1 603 ? 10.534 -12.344 -8.418 1.00 95.25 603 PHE A C 1
ATOM 4528 O O . PHE A 1 603 ? 10.695 -11.126 -8.306 1.00 95.25 603 PHE A O 1
ATOM 4535 N N . HIS A 1 604 ? 10.273 -13.154 -7.400 1.00 92.69 604 HIS A N 1
ATOM 4536 C CA . HIS A 1 604 ? 10.169 -12.761 -6.003 1.00 92.69 604 HIS A CA 1
ATOM 4537 C C . HIS A 1 604 ? 11.297 -13.433 -5.219 1.00 92.69 604 HIS A C 1
ATOM 4539 O O . HIS A 1 604 ? 11.517 -14.637 -5.374 1.00 92.69 604 HIS A O 1
ATOM 4545 N N . ALA A 1 605 ? 11.971 -12.688 -4.348 1.00 92.50 605 ALA A N 1
ATOM 4546 C CA . ALA A 1 605 ? 12.857 -13.254 -3.337 1.00 92.50 605 ALA A CA 1
ATOM 4547 C C . ALA A 1 605 ? 12.658 -12.543 -1.998 1.00 92.50 605 ALA A C 1
ATOM 4549 O O . ALA A 1 605 ? 12.497 -11.322 -1.969 1.00 92.50 605 ALA A O 1
ATOM 4550 N N . ALA A 1 606 ? 12.692 -13.299 -0.904 1.00 90.69 606 ALA A N 1
ATOM 4551 C CA . ALA A 1 606 ? 12.646 -12.769 0.452 1.00 90.69 606 ALA A CA 1
ATOM 4552 C C . ALA A 1 606 ? 13.631 -13.507 1.367 1.00 90.69 606 ALA A C 1
ATOM 4554 O O . ALA A 1 606 ? 14.016 -14.647 1.100 1.00 90.69 606 ALA A O 1
ATOM 4555 N N . LEU A 1 607 ? 14.045 -12.837 2.438 1.00 87.25 607 LEU A N 1
ATOM 4556 C CA . LEU A 1 607 ? 15.021 -13.311 3.413 1.00 87.25 607 LEU A CA 1
ATOM 4557 C C . LEU A 1 607 ? 14.352 -13.351 4.792 1.00 87.25 607 LEU A C 1
ATOM 4559 O O . LEU A 1 607 ? 14.104 -12.299 5.372 1.00 87.25 607 LEU A O 1
ATOM 4563 N N . GLY A 1 608 ? 14.055 -14.552 5.293 1.00 81.62 608 GLY A N 1
ATOM 4564 C CA . GLY A 1 608 ? 13.284 -14.782 6.520 1.00 81.62 608 GLY A CA 1
ATOM 4565 C C . GLY A 1 608 ? 13.975 -14.222 7.762 1.00 81.62 608 GLY A C 1
ATOM 4566 O O . GLY A 1 608 ? 14.847 -14.873 8.339 1.00 81.62 608 GLY A O 1
ATOM 4567 N N . ILE A 1 609 ? 13.606 -13.002 8.147 1.00 72.56 609 ILE A N 1
ATOM 4568 C CA . ILE A 1 609 ? 14.192 -12.225 9.251 1.00 72.56 609 ILE A CA 1
ATOM 4569 C C . ILE A 1 609 ? 13.096 -11.590 10.116 1.00 72.56 609 ILE A C 1
ATOM 4571 O O . ILE A 1 609 ? 13.360 -11.312 11.291 1.00 72.56 609 ILE A O 1
ATOM 4575 N N . GLY A 1 610 ? 11.890 -11.370 9.578 1.00 63.72 610 GLY A N 1
ATOM 4576 C CA . GLY A 1 610 ? 10.739 -10.805 10.280 1.00 63.72 610 GLY A CA 1
ATOM 4577 C C . GLY A 1 610 ? 10.464 -11.521 11.603 1.00 63.72 610 GLY A C 1
ATOM 4578 O O . GLY A 1 610 ? 10.606 -12.738 11.721 1.00 63.72 610 GLY A O 1
ATOM 4579 N N . ALA A 1 611 ? 10.134 -10.755 12.641 1.00 65.75 611 ALA A N 1
ATOM 4580 C CA . ALA A 1 611 ? 9.862 -11.320 13.954 1.00 65.75 611 ALA A CA 1
ATOM 4581 C C . ALA A 1 611 ? 8.384 -11.690 14.083 1.00 65.75 611 ALA A C 1
ATOM 4583 O O . ALA A 1 611 ? 7.502 -10.893 13.763 1.00 65.75 611 ALA A O 1
ATOM 4584 N N . GLY A 1 612 ? 8.115 -12.866 14.653 1.00 63.09 612 GLY A N 1
ATOM 4585 C CA . GLY A 1 612 ? 6.800 -13.149 15.218 1.00 63.09 612 GLY A CA 1
ATOM 4586 C C . GLY A 1 612 ? 6.464 -12.166 16.346 1.00 63.09 612 GLY A C 1
ATOM 4587 O O . GLY A 1 612 ? 7.353 -11.598 16.996 1.00 63.09 612 GLY A O 1
ATOM 4588 N N . LEU A 1 613 ? 5.171 -11.976 16.599 1.00 64.19 613 LEU A N 1
ATOM 4589 C CA . LEU A 1 613 ? 4.705 -11.180 17.729 1.00 64.19 613 LEU A CA 1
ATOM 4590 C C . LEU A 1 613 ? 4.994 -11.955 19.024 1.00 64.19 613 LEU A C 1
ATOM 4592 O O . LEU A 1 613 ? 4.360 -12.965 19.317 1.00 64.19 613 LEU A O 1
ATOM 4596 N N . SER A 1 614 ? 5.998 -11.509 19.785 1.00 56.69 614 SER A N 1
ATOM 4597 C CA . SER A 1 614 ? 6.372 -12.146 21.055 1.00 56.69 614 SER A CA 1
ATOM 4598 C C . SER A 1 614 ? 5.200 -12.072 22.031 1.00 56.69 614 SER A C 1
ATOM 4600 O O . SER A 1 614 ? 4.750 -10.980 22.388 1.00 56.69 614 SER A O 1
ATOM 4602 N N . ALA A 1 615 ? 4.690 -13.232 22.444 1.00 53.06 615 ALA A N 1
ATOM 4603 C CA . ALA A 1 615 ? 3.465 -13.317 23.219 1.00 53.06 615 ALA A CA 1
ATOM 4604 C C . ALA A 1 615 ? 3.676 -12.915 24.689 1.00 53.06 615 ALA A C 1
ATOM 4606 O O . ALA A 1 615 ? 4.095 -13.722 25.515 1.00 53.06 615 ALA A O 1
ATOM 4607 N N . THR A 1 616 ? 3.281 -11.691 25.048 1.00 53.66 616 THR A N 1
ATOM 4608 C CA . THR A 1 616 ? 2.890 -11.385 26.431 1.00 53.66 616 THR A CA 1
ATOM 4609 C C . THR A 1 616 ? 1.497 -11.943 26.697 1.00 53.66 616 THR A C 1
ATOM 4611 O O . THR A 1 616 ? 0.529 -11.533 26.049 1.00 53.66 616 THR A O 1
ATOM 4614 N N . SER A 1 617 ? 1.392 -12.861 27.658 1.00 50.19 617 SER A N 1
ATOM 4615 C CA . SER A 1 617 ? 0.116 -13.316 28.203 1.00 50.19 617 SER A CA 1
ATOM 4616 C C . SER A 1 617 ? -0.511 -12.210 29.054 1.00 50.19 617 SER A C 1
ATOM 4618 O O . SER A 1 617 ? 0.084 -11.726 30.016 1.00 50.19 617 SER A O 1
ATOM 4620 N N . THR A 1 618 ? -1.730 -11.803 28.710 1.00 54.44 618 THR A N 1
ATOM 4621 C CA . THR A 1 618 ? -2.558 -10.956 29.573 1.00 54.44 618 THR A CA 1
ATOM 4622 C C . THR A 1 618 ? -3.134 -11.820 30.690 1.00 54.44 618 THR A C 1
ATOM 4624 O O . THR A 1 618 ? -4.107 -12.543 30.481 1.00 54.44 618 THR A O 1
ATOM 4627 N N . GLN A 1 619 ? -2.524 -11.771 31.875 1.00 56.53 619 GLN A N 1
ATOM 4628 C CA . GLN A 1 619 ? -3.107 -12.349 33.088 1.00 56.53 619 GLN A CA 1
ATOM 4629 C C . GLN A 1 619 ? -4.122 -11.369 33.688 1.00 56.53 619 GLN A C 1
ATOM 4631 O O . GLN A 1 619 ? -3.863 -10.731 34.705 1.00 56.53 619 GLN A O 1
ATOM 4636 N N . GLY A 1 620 ? -5.265 -11.234 33.012 1.00 63.81 620 GLY A N 1
ATOM 4637 C CA . GLY A 1 620 ? -6.461 -10.662 33.617 1.00 63.81 620 GLY A CA 1
ATOM 4638 C C . GLY A 1 620 ? -6.983 -11.572 34.733 1.00 63.81 620 GLY A C 1
ATOM 4639 O O . GLY A 1 620 ? -6.813 -12.791 34.674 1.00 63.81 620 GLY A O 1
ATOM 4640 N N . ASP A 1 621 ? -7.620 -10.985 35.743 1.00 72.19 621 ASP A N 1
ATOM 4641 C CA . ASP A 1 621 ? -8.257 -11.710 36.853 1.00 72.19 621 ASP A CA 1
ATOM 4642 C C . ASP A 1 621 ? -9.585 -12.380 36.443 1.00 72.19 621 ASP A C 1
ATOM 4644 O O . ASP A 1 621 ? -10.083 -13.259 37.146 1.00 72.19 621 ASP A O 1
ATOM 4648 N N . GLY A 1 622 ? -10.140 -11.998 35.287 1.00 72.50 622 GLY A N 1
ATOM 4649 C CA . GLY A 1 622 ? -11.407 -12.488 34.746 1.00 72.50 622 GLY A CA 1
ATOM 4650 C C . GLY A 1 622 ? -12.604 -11.604 35.103 1.00 72.50 622 GLY A C 1
ATOM 4651 O O . GLY A 1 622 ? -13.603 -11.624 34.377 1.00 72.50 622 GLY A O 1
ATOM 4652 N N . ASP A 1 623 ? -12.493 -10.771 36.141 1.00 84.56 623 ASP A N 1
ATOM 4653 C CA . ASP A 1 623 ? -13.492 -9.763 36.501 1.00 84.56 623 ASP A CA 1
ATOM 4654 C C . ASP A 1 623 ? -13.352 -8.550 35.575 1.00 84.56 623 ASP A C 1
ATOM 4656 O O . ASP A 1 623 ? -12.836 -7.495 35.920 1.00 84.56 623 ASP A O 1
ATOM 4660 N N . SER A 1 624 ? -13.774 -8.709 34.326 1.00 91.06 624 SER A N 1
ATOM 4661 C CA . SER A 1 624 ? -13.581 -7.657 33.326 1.00 91.06 624 SER A CA 1
ATOM 4662 C C . SER A 1 624 ? -14.527 -6.461 33.475 1.00 91.06 624 SER A C 1
ATOM 4664 O O . SER A 1 624 ? -14.252 -5.428 32.876 1.00 91.06 624 SER A O 1
ATOM 4666 N N . VAL A 1 625 ? -15.619 -6.548 34.245 1.00 93.75 625 VAL A N 1
ATOM 4667 C CA . VAL A 1 625 ? -16.639 -5.484 34.292 1.00 93.75 625 VAL A CA 1
ATOM 4668 C C . VAL A 1 625 ? -16.151 -4.289 35.118 1.00 93.75 625 VAL A C 1
ATOM 4670 O O . VAL A 1 625 ? -15.817 -4.418 36.291 1.00 93.75 625 VAL A O 1
ATOM 4673 N N . ILE A 1 626 ? -16.151 -3.102 34.508 1.00 93.06 626 ILE A N 1
ATOM 4674 C CA . ILE A 1 626 ? -15.744 -1.830 35.136 1.00 93.06 626 ILE A CA 1
ATOM 4675 C C . ILE A 1 626 ? -16.897 -0.832 35.311 1.00 93.06 626 ILE A C 1
ATOM 4677 O O . ILE A 1 626 ? -16.724 0.213 35.935 1.00 93.06 626 ILE A O 1
ATOM 4681 N N . GLY A 1 627 ? -18.087 -1.131 34.784 1.00 94.31 627 GLY A N 1
ATOM 4682 C CA . GLY A 1 627 ? -19.271 -0.300 34.982 1.00 94.31 627 GLY A CA 1
ATOM 4683 C C . GLY A 1 627 ? -20.411 -0.617 34.021 1.00 94.31 627 GLY A C 1
ATOM 4684 O O . GLY A 1 627 ? -20.400 -1.635 33.330 1.00 94.31 627 GLY A O 1
ATOM 4685 N N . ARG A 1 628 ? -21.393 0.289 33.970 1.00 95.69 628 ARG A N 1
ATOM 4686 C CA . ARG A 1 628 ? -22.520 0.258 33.028 1.00 95.69 628 ARG A CA 1
ATOM 4687 C C . ARG A 1 628 ? -22.701 1.600 32.338 1.00 95.69 628 ARG A C 1
ATOM 4689 O O . ARG A 1 628 ? -22.307 2.636 32.877 1.00 95.69 628 ARG A O 1
ATOM 4696 N N . ARG A 1 629 ? -23.283 1.574 31.141 1.00 94.12 629 ARG A N 1
ATOM 4697 C CA . ARG A 1 629 ? -23.625 2.772 30.368 1.00 94.12 629 ARG A CA 1
ATOM 4698 C C . ARG A 1 629 ? -24.842 2.498 29.493 1.00 94.12 629 ARG A C 1
ATOM 4700 O O . ARG A 1 629 ? -24.979 1.399 28.955 1.00 94.12 629 ARG A O 1
ATOM 4707 N N . ARG A 1 630 ? -25.663 3.520 29.250 1.00 96.12 630 ARG A N 1
ATOM 4708 C CA . ARG A 1 630 ? -26.708 3.453 28.226 1.00 96.12 630 ARG A CA 1
ATOM 4709 C C . ARG A 1 630 ? -26.108 3.515 26.824 1.00 96.12 630 ARG A C 1
ATOM 4711 O O . ARG A 1 630 ? -25.330 4.423 26.536 1.00 96.12 630 ARG A O 1
ATOM 4718 N N . ALA A 1 631 ? -26.504 2.590 25.955 1.00 97.00 631 ALA A N 1
ATOM 4719 C CA . ALA A 1 631 ? -26.081 2.543 24.561 1.00 97.00 631 ALA A CA 1
ATOM 4720 C C . ALA A 1 631 ? -27.244 2.254 23.596 1.00 97.00 631 ALA A C 1
ATOM 4722 O O . ALA A 1 631 ? -28.219 1.575 23.934 1.00 97.00 631 ALA A O 1
ATOM 4723 N N . TRP A 1 632 ? -27.138 2.770 22.368 1.00 96.56 632 TRP A N 1
ATOM 4724 C CA . TRP A 1 632 ? -28.183 2.689 21.341 1.00 96.56 632 TRP A CA 1
ATOM 4725 C C . TRP A 1 632 ? -27.715 1.847 20.155 1.00 96.56 632 TRP A C 1
ATOM 4727 O O . TRP A 1 632 ? -26.759 2.202 19.469 1.00 96.56 632 TRP A O 1
ATOM 4737 N N . PHE A 1 633 ? -28.395 0.730 19.888 1.00 93.94 633 PHE A N 1
ATOM 4738 C CA . PHE A 1 633 ? -27.996 -0.218 18.839 1.00 93.94 633 PHE A CA 1
ATOM 4739 C C . PHE A 1 633 ? -28.925 -0.236 17.619 1.00 93.94 633 PHE A C 1
ATOM 4741 O O . PHE A 1 633 ? -28.437 -0.486 16.511 1.00 93.94 633 PHE A O 1
ATOM 4748 N N . ASP A 1 634 ? -30.211 0.075 17.808 1.00 90.19 634 ASP A N 1
ATOM 4749 C CA . ASP A 1 634 ? -31.264 -0.069 16.798 1.00 90.19 634 ASP A CA 1
ATOM 4750 C C . ASP A 1 634 ? -32.228 1.141 16.778 1.00 90.19 634 ASP A C 1
ATOM 4752 O O . ASP A 1 634 ? -32.492 1.728 17.836 1.00 90.19 634 ASP A O 1
ATOM 4756 N N . PRO A 1 635 ? -32.763 1.541 15.602 1.00 85.88 635 PRO A N 1
ATOM 4757 C CA . PRO A 1 635 ? -33.628 2.719 15.472 1.00 85.88 635 PRO A CA 1
ATOM 4758 C C . PRO A 1 635 ? -34.927 2.614 16.279 1.00 85.88 635 PRO A C 1
ATOM 4760 O O . PRO A 1 635 ? -35.476 1.525 16.434 1.00 85.88 635 PRO A O 1
ATOM 4763 N N . GLY A 1 636 ? -35.436 3.750 16.767 1.00 81.62 636 GLY A N 1
ATOM 4764 C CA . GLY A 1 636 ? -36.669 3.815 17.563 1.00 81.62 636 GLY A CA 1
ATOM 4765 C C . GLY A 1 636 ? -36.581 3.199 18.969 1.00 81.62 636 GLY A C 1
ATOM 4766 O O . GLY A 1 636 ? -37.584 3.163 19.679 1.00 81.62 636 GLY A O 1
ATOM 4767 N N . THR A 1 637 ? -35.409 2.716 19.397 1.00 84.81 637 THR A N 1
ATOM 4768 C CA . THR A 1 637 ? -35.202 2.193 20.757 1.00 84.81 637 THR A CA 1
ATOM 4769 C C . THR A 1 637 ? -34.791 3.303 21.725 1.00 84.81 637 THR A C 1
ATOM 4771 O O . THR A 1 637 ? -34.066 4.229 21.367 1.00 84.81 637 THR A O 1
ATOM 4774 N N . GLN A 1 638 ? -35.194 3.191 22.995 1.00 86.94 638 GLN A N 1
ATOM 4775 C CA . GLN A 1 638 ? -34.786 4.135 24.048 1.00 86.94 638 GLN A CA 1
ATOM 4776 C C . GLN A 1 638 ? -33.324 3.955 24.511 1.00 86.94 638 GLN A C 1
ATOM 4778 O O . GLN A 1 638 ? -32.909 4.588 25.480 1.00 86.94 638 GLN A O 1
ATOM 4783 N N . GLY A 1 639 ? -32.547 3.077 23.870 1.00 89.81 639 GLY A N 1
ATOM 4784 C CA . GLY A 1 639 ? -31.240 2.638 24.360 1.00 89.81 639 GLY A CA 1
ATOM 4785 C C . GLY A 1 639 ? -31.353 1.734 25.591 1.00 89.81 639 GLY A C 1
ATOM 4786 O O . GLY A 1 639 ? -32.287 1.855 26.392 1.00 89.81 639 GLY A O 1
ATOM 4787 N N . ILE A 1 640 ? -30.395 0.825 25.728 1.00 95.19 640 ILE A N 1
ATOM 4788 C CA . ILE A 1 640 ? -30.311 -0.186 26.790 1.00 95.19 640 ILE A CA 1
ATOM 4789 C C . ILE A 1 640 ? -29.096 0.088 27.676 1.00 95.19 640 ILE A C 1
ATOM 4791 O O . ILE A 1 640 ? -28.082 0.578 27.184 1.00 95.19 640 ILE A O 1
ATOM 4795 N N . GLU A 1 641 ? -29.184 -0.236 28.965 1.00 96.81 641 GLU A N 1
ATOM 4796 C CA . GLU A 1 641 ? -27.984 -0.341 29.800 1.00 96.81 641 GLU A CA 1
ATOM 4797 C C . GLU A 1 641 ? -27.183 -1.569 29.369 1.00 96.81 641 GLU A C 1
ATOM 4799 O O . GLU A 1 641 ? -27.739 -2.663 29.249 1.00 96.81 641 GLU A O 1
ATOM 4804 N N . ILE A 1 642 ? -25.887 -1.377 29.146 1.00 96.50 642 ILE A N 1
ATOM 4805 C CA . ILE A 1 642 ? -24.929 -2.437 28.837 1.00 96.50 642 ILE A CA 1
ATOM 4806 C C . ILE A 1 642 ? -23.813 -2.478 29.876 1.00 96.50 642 ILE A C 1
ATOM 4808 O O . ILE A 1 642 ? -23.446 -1.447 30.444 1.00 96.50 642 ILE A O 1
ATOM 4812 N N . ASP A 1 643 ? -23.250 -3.666 30.087 1.00 96.69 643 ASP A N 1
ATOM 4813 C CA . ASP A 1 643 ? -21.995 -3.833 30.817 1.00 96.69 643 ASP A CA 1
ATOM 4814 C C . ASP A 1 643 ? -20.817 -3.280 29.992 1.00 96.69 643 ASP A C 1
ATOM 4816 O O . ASP A 1 643 ? -20.766 -3.413 28.763 1.00 96.69 643 ASP A O 1
ATOM 4820 N N . ILE A 1 644 ? -19.879 -2.632 30.685 1.00 95.88 644 ILE A N 1
ATOM 4821 C CA . ILE A 1 644 ? -18.626 -2.110 30.137 1.00 95.88 644 ILE A CA 1
ATOM 4822 C C . ILE A 1 644 ? -17.480 -2.946 30.698 1.00 95.88 644 ILE A C 1
ATOM 4824 O O . ILE A 1 644 ? -17.339 -3.061 31.918 1.00 95.88 644 ILE A O 1
ATOM 4828 N N . HIS A 1 645 ? -16.662 -3.508 29.814 1.00 94.56 645 HIS A N 1
ATOM 4829 C CA . HIS A 1 645 ? -15.545 -4.380 30.159 1.00 94.56 645 HIS A CA 1
ATOM 4830 C C . HIS A 1 645 ? -14.193 -3.699 29.903 1.00 94.56 645 HIS A C 1
ATOM 4832 O O . HIS A 1 645 ? -14.025 -3.039 28.884 1.00 94.56 645 HIS A O 1
ATOM 4838 N N . ASP A 1 646 ? -13.209 -3.913 30.771 1.00 91.12 646 ASP A N 1
ATOM 4839 C CA . ASP A 1 646 ? -11.797 -3.600 30.527 1.00 91.12 646 ASP A CA 1
ATOM 4840 C C . ASP A 1 646 ? -11.121 -4.792 29.830 1.00 91.12 646 ASP A C 1
ATOM 4842 O O . ASP A 1 646 ? -11.079 -5.900 30.381 1.00 91.12 646 ASP A O 1
ATOM 4846 N N . ARG A 1 647 ? -10.566 -4.573 28.627 1.00 89.31 647 ARG A N 1
ATOM 4847 C CA . ARG A 1 647 ? -9.854 -5.612 27.863 1.00 89.31 647 ARG A CA 1
ATOM 4848 C C . ARG A 1 647 ? -8.686 -6.219 28.648 1.00 89.31 647 ARG A C 1
ATOM 4850 O O . ARG A 1 647 ? -8.429 -7.413 28.515 1.00 89.31 647 ARG A O 1
ATOM 4857 N N . TYR A 1 648 ? -7.975 -5.433 29.454 1.00 86.12 648 TYR A N 1
ATOM 4858 C CA . TYR A 1 648 ? -6.776 -5.880 30.168 1.00 86.12 648 TYR A CA 1
ATOM 4859 C C . TYR A 1 648 ? -7.099 -6.734 31.406 1.00 86.12 648 TYR A C 1
ATOM 4861 O O . TYR A 1 648 ? -6.247 -7.508 31.843 1.00 86.12 648 TYR A O 1
ATOM 4869 N N . ARG A 1 649 ? -8.333 -6.654 31.932 1.00 88.62 649 ARG A N 1
ATOM 4870 C CA . ARG A 1 649 ? -8.849 -7.537 32.999 1.00 88.62 649 ARG A CA 1
ATOM 4871 C C . ARG A 1 649 ? -9.448 -8.850 32.470 1.00 88.62 649 ARG A C 1
ATOM 4873 O O . ARG A 1 649 ? -9.667 -9.781 33.243 1.00 88.62 649 ARG A O 1
ATOM 4880 N N . MET A 1 650 ? -9.683 -8.976 31.159 1.00 87.88 650 MET A N 1
ATOM 4881 C CA . MET A 1 650 ? -10.172 -10.223 30.556 1.00 87.88 650 MET A CA 1
ATOM 4882 C C . MET A 1 650 ? -9.126 -11.347 30.646 1.00 87.88 650 MET A C 1
ATOM 4884 O O . MET A 1 650 ? -7.989 -11.201 30.196 1.00 87.88 650 MET A O 1
ATOM 4888 N N . ALA A 1 651 ? -9.533 -12.501 31.176 1.00 82.25 651 ALA A N 1
ATOM 4889 C CA . ALA A 1 651 ? -8.718 -13.714 31.195 1.00 82.25 651 ALA A CA 1
ATOM 4890 C C . ALA A 1 651 ? -8.920 -14.550 29.907 1.00 82.25 651 ALA A C 1
ATOM 4892 O O . ALA A 1 651 ? -10.051 -14.646 29.417 1.00 82.25 651 ALA A O 1
ATOM 4893 N N . PRO A 1 652 ? -7.873 -15.202 29.362 1.00 80.75 652 PRO A N 1
ATOM 4894 C CA . PRO A 1 652 ? -8.015 -16.169 28.271 1.00 80.75 652 PRO A CA 1
ATOM 4895 C C . PRO A 1 652 ? -9.021 -17.280 28.603 1.00 80.75 652 PRO A C 1
ATOM 4897 O O . PRO A 1 652 ? -9.057 -17.779 29.727 1.00 80.75 652 PRO A O 1
ATOM 4900 N N . GLY A 1 653 ? -9.849 -17.665 27.629 1.00 73.94 653 GLY A N 1
ATOM 4901 C CA . GLY A 1 653 ? -10.921 -18.656 27.812 1.00 73.94 653 GLY A CA 1
ATOM 4902 C C . GLY A 1 653 ? -12.187 -18.150 28.527 1.00 73.94 653 GLY A C 1
ATOM 4903 O O . GLY A 1 653 ? -13.205 -18.843 28.512 1.00 73.94 653 GLY A O 1
ATOM 4904 N N . VAL A 1 654 ? -12.179 -16.945 29.114 1.00 82.62 654 VAL A N 1
ATOM 4905 C CA . VAL A 1 654 ? -13.400 -16.294 29.620 1.00 82.62 654 VAL A CA 1
ATOM 4906 C C . VAL A 1 654 ? -14.057 -15.525 28.477 1.00 82.62 654 VAL A C 1
ATOM 4908 O O . VAL A 1 654 ? -13.446 -14.644 27.870 1.00 82.62 654 VAL A O 1
ATOM 4911 N N . ALA A 1 655 ? -15.312 -15.862 28.182 1.00 88.81 655 ALA A N 1
ATOM 4912 C CA . ALA A 1 655 ? -16.042 -15.295 27.057 1.00 88.81 655 ALA A CA 1
ATOM 4913 C C . ALA A 1 655 ? -17.126 -14.300 27.484 1.00 88.81 655 ALA A C 1
ATOM 4915 O O . ALA A 1 655 ? -17.926 -14.566 28.380 1.00 88.81 655 ALA A O 1
ATOM 4916 N N . VAL A 1 656 ? -17.184 -13.181 26.769 1.00 93.06 656 VAL A N 1
ATOM 4917 C CA . VAL A 1 656 ? -18.165 -12.102 26.926 1.00 93.06 656 VAL A CA 1
ATOM 4918 C C . VAL A 1 656 ? -19.161 -12.169 25.766 1.00 93.06 656 VAL A C 1
ATOM 4920 O O . VAL A 1 656 ? -18.779 -12.449 24.631 1.00 93.06 656 VAL A O 1
ATOM 4923 N N . THR A 1 657 ? -20.448 -11.939 26.031 1.00 94.75 657 THR A N 1
ATOM 4924 C CA . THR A 1 657 ? -21.515 -11.991 25.011 1.00 94.75 657 THR A CA 1
ATOM 4925 C C . THR A 1 657 ? -22.226 -10.646 24.921 1.00 94.75 657 THR A C 1
ATOM 4927 O O . THR A 1 657 ? -22.613 -10.090 25.945 1.00 94.75 657 THR A O 1
ATOM 4930 N N . GLY A 1 658 ? -22.399 -10.125 23.705 1.00 94.50 658 GLY A N 1
ATOM 4931 C CA . GLY A 1 658 ? -23.054 -8.840 23.463 1.00 94.50 658 GLY A CA 1
ATOM 4932 C C . GLY A 1 658 ? -24.589 -8.889 23.586 1.00 94.50 658 GLY A C 1
ATOM 4933 O O . GLY A 1 658 ? -25.193 -9.959 23.442 1.00 94.50 658 GLY A O 1
ATOM 4934 N N . PRO A 1 659 ? -25.256 -7.732 23.777 1.00 95.81 659 PRO A N 1
ATOM 4935 C CA . PRO A 1 659 ? -24.726 -6.390 23.535 1.00 95.81 659 PRO A CA 1
ATOM 4936 C C . PRO A 1 659 ? -23.938 -5.827 24.724 1.00 95.81 659 PRO A C 1
ATOM 4938 O O . PRO A 1 659 ? -24.464 -5.710 25.828 1.00 95.81 659 PRO A O 1
ATOM 4941 N N . CYS A 1 660 ? -22.688 -5.440 24.481 1.00 96.56 660 CYS A N 1
ATOM 4942 C CA . CYS A 1 660 ? -21.821 -4.798 25.468 1.00 96.56 660 CYS A CA 1
ATOM 4943 C C . CYS A 1 660 ? -20.668 -4.054 24.782 1.00 96.56 660 CYS A C 1
ATOM 4945 O O . CYS A 1 660 ? -20.515 -4.101 23.556 1.00 96.56 660 CYS A O 1
ATOM 4947 N N . VAL A 1 661 ? -19.868 -3.342 25.572 1.00 96.44 661 VAL A N 1
ATOM 4948 C CA . VAL A 1 661 ? -18.678 -2.630 25.096 1.00 96.44 661 VAL A CA 1
ATOM 4949 C C . VAL A 1 661 ? -17.457 -3.121 25.865 1.00 96.44 661 VAL A C 1
ATOM 4951 O O . VAL A 1 661 ? -17.511 -3.276 27.083 1.00 96.44 661 VAL A O 1
ATOM 4954 N N . ILE A 1 662 ? -16.356 -3.351 25.149 1.00 94.25 662 ILE A N 1
ATOM 4955 C CA . ILE A 1 662 ? -15.042 -3.614 25.743 1.00 94.25 662 ILE A CA 1
ATOM 4956 C C . ILE A 1 662 ? -14.157 -2.403 25.427 1.00 94.25 662 ILE A C 1
ATOM 4958 O O . ILE A 1 662 ? -14.007 -2.026 24.265 1.00 94.25 662 ILE A O 1
ATOM 4962 N N . GLU A 1 663 ? -13.597 -1.768 26.448 1.00 91.25 663 GLU A N 1
ATOM 4963 C CA . GLU A 1 663 ? -12.711 -0.609 26.340 1.00 91.25 663 GLU A CA 1
ATOM 4964 C C . GLU A 1 663 ? -11.243 -1.064 26.438 1.00 91.25 663 GLU A C 1
ATOM 4966 O O . GLU A 1 663 ? -10.899 -1.941 27.232 1.00 91.25 663 GLU A O 1
ATOM 4971 N N . GLU A 1 664 ? -10.373 -0.475 25.615 1.00 85.44 664 GLU A N 1
ATOM 4972 C CA . GLU A 1 664 ? -8.914 -0.556 25.753 1.00 85.44 664 GLU A CA 1
ATOM 4973 C C . GLU A 1 664 ? -8.309 0.851 25.587 1.00 85.44 664 GLU A C 1
ATOM 4975 O O . GLU A 1 664 ? -9.017 1.798 25.239 1.00 85.44 664 GLU A O 1
ATOM 4980 N N . ALA A 1 665 ? -7.020 1.045 25.874 1.00 79.62 665 ALA A N 1
ATOM 4981 C CA . ALA A 1 665 ? -6.448 2.391 25.969 1.00 79.62 665 ALA A CA 1
ATOM 4982 C C . ALA A 1 665 ? -6.512 3.176 24.642 1.00 79.62 665 ALA A C 1
ATOM 4984 O O . ALA A 1 665 ? -6.712 4.394 24.651 1.00 79.62 665 ALA A O 1
ATOM 4985 N N . GLU A 1 666 ? -6.353 2.497 23.503 1.00 76.81 666 GLU A N 1
ATOM 4986 C CA . GLU A 1 666 ? -6.275 3.124 22.181 1.00 76.81 666 GLU A CA 1
ATOM 4987 C C . GLU A 1 666 ? -7.588 3.117 21.373 1.00 76.81 666 GLU A C 1
ATOM 4989 O O . GLU A 1 666 ? -7.658 3.787 20.340 1.00 76.81 666 GLU A O 1
ATOM 4994 N N . THR A 1 667 ? -8.609 2.349 21.775 1.00 86.62 667 THR A N 1
ATOM 4995 C CA . THR A 1 667 ? -9.849 2.159 20.993 1.00 86.62 667 THR A CA 1
ATOM 4996 C C . THR A 1 667 ? -10.978 1.521 21.822 1.00 86.62 667 THR A C 1
ATOM 4998 O O . THR A 1 667 ? -10.872 1.348 23.034 1.00 86.62 667 THR A O 1
ATOM 5001 N N . THR A 1 668 ? -12.118 1.217 21.200 1.00 91.81 668 THR A N 1
ATOM 5002 C CA . THR A 1 668 ? -13.291 0.664 21.886 1.00 91.81 668 THR A CA 1
ATOM 5003 C C . THR A 1 668 ? -14.038 -0.320 20.992 1.00 91.81 668 THR A C 1
ATOM 5005 O O . THR A 1 668 ? -14.375 -0.016 19.848 1.00 91.81 668 THR A O 1
ATOM 5008 N N . ILE A 1 669 ? -14.294 -1.514 21.518 1.00 94.31 669 ILE A N 1
ATOM 5009 C CA . ILE A 1 669 ? -14.947 -2.620 20.829 1.00 94.31 669 ILE A CA 1
ATOM 5010 C C . ILE A 1 669 ? -16.444 -2.576 21.124 1.00 94.31 669 ILE A C 1
ATOM 5012 O O . ILE A 1 669 ? -16.850 -2.618 22.285 1.00 94.31 669 ILE A O 1
ATOM 5016 N N . VAL A 1 670 ? -17.271 -2.562 20.079 1.00 96.00 670 VAL A N 1
ATOM 5017 C CA . VAL A 1 670 ? -18.732 -2.652 20.209 1.00 96.00 670 VAL A CA 1
ATOM 5018 C C . VAL A 1 670 ? -19.186 -4.064 19.843 1.00 96.00 670 VAL A C 1
ATOM 5020 O O . VAL A 1 670 ? -19.149 -4.439 18.669 1.00 96.00 670 VAL A O 1
ATOM 5023 N N . LEU A 1 671 ? -19.639 -4.839 20.832 1.00 96.38 671 LEU A N 1
ATOM 5024 C CA . LEU A 1 671 ? -20.287 -6.133 20.608 1.00 96.38 671 LEU A CA 1
ATOM 5025 C C . LEU A 1 671 ? -21.797 -5.935 20.484 1.00 96.38 671 LEU A C 1
ATOM 5027 O O . LEU A 1 671 ? -22.431 -5.281 21.314 1.00 96.38 671 LEU A O 1
ATOM 5031 N N . LEU A 1 672 ? -22.389 -6.510 19.443 1.00 95.75 672 LEU A N 1
ATOM 5032 C CA . LEU A 1 672 ? -23.824 -6.447 19.193 1.00 95.75 672 LEU A CA 1
ATOM 5033 C C . LEU A 1 672 ? -24.514 -7.646 19.854 1.00 95.75 672 LEU A C 1
ATOM 5035 O O . LEU A 1 672 ? -23.879 -8.644 20.194 1.00 95.75 672 LEU A O 1
ATOM 5039 N N . ALA A 1 673 ? -25.842 -7.591 19.977 1.00 94.31 673 ALA A N 1
ATOM 5040 C CA . ALA A 1 673 ? -26.622 -8.735 20.445 1.00 94.31 673 ALA A CA 1
ATOM 5041 C C . ALA A 1 673 ? -26.278 -10.007 19.645 1.00 94.31 673 ALA A C 1
ATOM 5043 O O . ALA A 1 673 ? -26.316 -9.995 18.406 1.00 94.31 673 ALA A O 1
ATOM 5044 N N . GLY A 1 674 ? -25.913 -11.071 20.366 1.00 93.50 674 GLY A N 1
ATOM 5045 C CA . GLY A 1 674 ? -25.543 -12.377 19.814 1.00 93.50 674 GLY A CA 1
ATOM 5046 C C . GLY A 1 674 ? -24.083 -12.544 19.369 1.00 93.50 674 GLY A C 1
ATOM 5047 O O . GLY A 1 674 ? -23.731 -13.647 18.961 1.00 93.50 674 GLY A O 1
ATOM 5048 N N . ASP A 1 675 ? -23.235 -11.509 19.433 1.00 96.75 675 ASP A N 1
ATOM 5049 C CA . ASP A 1 675 ? -21.783 -11.676 19.250 1.00 96.75 675 ASP A CA 1
ATOM 5050 C C . ASP A 1 675 ? -21.154 -12.273 20.523 1.00 96.75 675 ASP A C 1
ATOM 5052 O O . ASP A 1 675 ? -21.518 -11.874 21.631 1.00 96.75 675 ASP A O 1
ATOM 5056 N N . ARG A 1 676 ? -20.189 -13.193 20.386 1.00 96.38 676 ARG A N 1
ATOM 5057 C CA . ARG A 1 676 ? -19.444 -13.792 21.514 1.00 96.38 676 ARG A CA 1
ATOM 5058 C C . ARG A 1 676 ? -17.945 -13.572 21.330 1.00 96.38 676 ARG A C 1
ATOM 5060 O O . ARG A 1 676 ? -17.374 -14.075 20.366 1.00 96.38 676 ARG A O 1
ATOM 5067 N N . ALA A 1 677 ? -17.319 -12.866 22.264 1.00 95.19 677 ALA A N 1
ATOM 5068 C CA . ALA A 1 677 ? -15.902 -12.521 22.258 1.00 95.19 677 ALA A CA 1
ATOM 5069 C C . ALA A 1 677 ? -15.114 -13.303 23.316 1.00 95.19 677 ALA A C 1
ATOM 5071 O O . ALA A 1 677 ? -15.613 -13.529 24.414 1.00 95.19 677 ALA A O 1
ATOM 5072 N N . GLU A 1 678 ? -13.880 -13.683 23.002 1.00 93.00 678 GLU A N 1
ATOM 5073 C CA . GLU A 1 678 ? -12.977 -14.430 23.883 1.00 93.00 678 GLU A CA 1
ATOM 5074 C C . GLU A 1 678 ? -11.526 -13.994 23.622 1.00 93.00 678 GLU A C 1
ATOM 5076 O O . GLU A 1 678 ? -11.174 -13.651 22.491 1.00 93.00 678 GLU A O 1
ATOM 5081 N N . ILE A 1 679 ? -10.677 -13.979 24.652 1.00 89.94 679 ILE A N 1
ATOM 5082 C CA . ILE A 1 679 ? -9.238 -13.720 24.488 1.00 89.94 679 ILE A CA 1
ATOM 5083 C C . ILE A 1 679 ? -8.540 -15.032 24.105 1.00 89.94 679 ILE A C 1
ATOM 5085 O O . ILE A 1 679 ? -8.609 -16.010 24.855 1.00 89.94 679 ILE A O 1
ATOM 5089 N N . SER A 1 680 ? -7.864 -15.052 22.951 1.00 87.81 680 SER A N 1
ATOM 5090 C CA . SER A 1 680 ? -7.115 -16.218 22.464 1.00 87.81 680 SER A CA 1
ATOM 5091 C C . SER A 1 680 ? -5.869 -16.503 23.316 1.00 87.81 680 SER A C 1
ATOM 5093 O O . SER A 1 680 ? -5.415 -15.665 24.099 1.00 87.81 680 SER A O 1
ATOM 5095 N N . ALA A 1 681 ? -5.241 -17.670 23.129 1.00 81.94 681 ALA A N 1
ATOM 5096 C CA . ALA A 1 681 ? -3.924 -17.952 23.718 1.00 81.94 681 ALA A CA 1
ATOM 5097 C C . ALA A 1 681 ? -2.846 -16.945 23.252 1.00 81.94 681 ALA A C 1
ATOM 5099 O O . ALA A 1 681 ? -1.898 -16.655 23.983 1.00 81.94 681 ALA A O 1
ATOM 5100 N N . CYS A 1 682 ? -3.036 -16.359 22.067 1.00 78.50 682 CYS A N 1
ATOM 5101 C CA . CYS A 1 682 ? -2.240 -15.266 21.519 1.00 78.50 682 CYS A CA 1
ATOM 5102 C C . CYS A 1 682 ? -2.775 -13.875 21.914 1.00 78.50 682 CYS A C 1
ATOM 5104 O O . CYS A 1 682 ? -2.388 -12.880 21.316 1.00 78.50 682 CYS A O 1
ATOM 5106 N N . GLY A 1 683 ? -3.640 -13.757 22.928 1.00 83.38 683 GLY A N 1
ATOM 5107 C CA . GLY A 1 683 ? -4.091 -12.483 23.505 1.00 83.38 683 GLY A CA 1
ATOM 5108 C C . GLY A 1 683 ? -4.915 -11.576 22.575 1.00 83.38 683 GLY A C 1
ATOM 5109 O O . GLY A 1 683 ? -5.254 -10.446 22.942 1.00 83.38 683 GLY A O 1
ATOM 5110 N N . ASN A 1 684 ? -5.238 -12.040 21.369 1.00 89.44 684 ASN A N 1
ATOM 5111 C CA . ASN A 1 684 ? -6.102 -11.328 20.439 1.00 89.44 684 ASN A CA 1
ATOM 5112 C C . ASN A 1 684 ? -7.561 -11.523 20.871 1.00 89.44 684 ASN A C 1
ATOM 5114 O O . ASN A 1 684 ? -7.924 -12.569 21.411 1.00 89.44 684 ASN A O 1
ATOM 5118 N N . LEU A 1 685 ? -8.405 -10.513 20.656 1.00 92.56 685 LEU A N 1
ATOM 5119 C CA . LEU A 1 685 ? -9.829 -10.624 20.963 1.00 92.56 685 LEU A CA 1
ATOM 5120 C C . LEU A 1 685 ? -10.532 -11.249 19.756 1.00 92.56 685 LEU A C 1
ATOM 5122 O O . LEU A 1 685 ? -10.684 -10.603 18.718 1.00 92.56 685 LEU A O 1
ATOM 5126 N N . VAL A 1 686 ? -10.936 -12.508 19.891 1.00 94.75 686 VAL A N 1
ATOM 5127 C CA . VAL A 1 686 ? -11.597 -13.283 18.840 1.00 94.75 686 VAL A CA 1
ATOM 5128 C C . VAL A 1 686 ? -13.101 -13.264 19.080 1.00 94.75 686 VAL A C 1
ATOM 5130 O O . VAL A 1 686 ? -13.583 -13.663 20.137 1.00 94.75 686 VAL A O 1
ATOM 5133 N N . ILE A 1 687 ? -13.849 -12.789 18.089 1.00 96.44 687 ILE A N 1
ATOM 5134 C CA . ILE A 1 687 ? -15.285 -12.526 18.159 1.00 96.44 687 ILE A CA 1
ATOM 5135 C C . ILE A 1 687 ? -15.994 -13.407 17.128 1.00 96.44 687 ILE A C 1
ATOM 5137 O O . ILE A 1 687 ? -15.851 -13.212 15.919 1.00 96.44 687 ILE A O 1
ATOM 5141 N N . ALA A 1 688 ? -16.789 -14.364 17.602 1.00 96.75 688 ALA A N 1
ATOM 5142 C CA . ALA A 1 688 ? -17.762 -15.067 16.777 1.00 96.75 688 ALA A CA 1
ATOM 5143 C C . ALA A 1 688 ? -18.960 -14.139 16.534 1.00 96.75 688 ALA A C 1
ATOM 5145 O O . ALA A 1 688 ? -19.589 -13.668 17.486 1.00 96.75 688 ALA A O 1
ATOM 5146 N N . ILE A 1 689 ? -19.259 -13.859 15.264 1.00 96.00 689 ILE A N 1
ATOM 5147 C CA . ILE A 1 689 ? -20.308 -12.909 14.888 1.00 96.00 689 ILE A CA 1
ATOM 5148 C C . ILE A 1 689 ? -21.673 -13.588 14.953 1.00 96.00 689 ILE A C 1
ATOM 5150 O O . ILE A 1 689 ? -21.927 -14.595 14.288 1.00 96.00 689 ILE A O 1
ATOM 5154 N N . GLY A 1 690 ? -22.577 -12.988 15.722 1.00 84.06 690 GLY A N 1
ATOM 5155 C CA . GLY A 1 690 ? -23.957 -13.422 15.846 1.00 84.06 690 GLY A CA 1
ATOM 5156 C C . GLY A 1 690 ? -24.656 -13.434 14.491 1.00 84.06 690 GLY A C 1
ATOM 5157 O O . GLY A 1 690 ? -24.678 -12.429 13.767 1.00 84.06 690 GLY A O 1
ATOM 5158 N N . GLY A 1 691 ? -25.259 -14.578 14.157 1.00 68.25 691 GLY A N 1
ATOM 5159 C CA . GLY A 1 691 ? -26.128 -14.704 12.993 1.00 68.25 691 GLY A CA 1
ATOM 5160 C C . GLY A 1 691 ? -27.243 -13.659 13.031 1.00 68.25 691 GLY A C 1
ATOM 5161 O O . GLY A 1 691 ? -27.688 -13.237 14.100 1.00 68.25 691 GLY A O 1
ATOM 5162 N N . ARG A 1 692 ? -27.706 -13.211 11.859 1.00 51.66 692 ARG A N 1
ATOM 5163 C CA . ARG A 1 692 ? -28.805 -12.239 11.799 1.00 51.66 692 ARG A CA 1
ATOM 5164 C C . ARG A 1 692 ? -30.028 -12.834 12.493 1.00 51.66 692 ARG A C 1
ATOM 5166 O O . ARG A 1 692 ? -30.568 -13.825 12.008 1.00 51.66 692 ARG A O 1
ATOM 5173 N N . HIS A 1 693 ? -30.510 -12.180 13.549 1.00 39.72 693 HIS A N 1
ATOM 5174 C CA . HIS A 1 693 ? -31.906 -12.329 13.931 1.00 39.72 693 HIS A CA 1
ATOM 5175 C C . HIS A 1 693 ? -32.752 -11.997 12.700 1.00 39.72 693 HIS A C 1
ATOM 5177 O O . HIS A 1 693 ? -32.745 -10.858 12.217 1.00 39.72 693 HIS A O 1
ATOM 5183 N N . GLU A 1 694 ? -33.480 -12.987 12.185 1.00 32.12 694 GLU A N 1
ATOM 5184 C CA . GLU A 1 694 ? -34.650 -12.701 11.368 1.00 32.12 694 GLU A CA 1
ATOM 5185 C C . GLU A 1 694 ? -35.540 -11.784 12.207 1.00 32.12 694 GLU A C 1
ATOM 5187 O O . GLU A 1 694 ? -35.841 -12.092 13.364 1.00 32.12 694 GLU A O 1
ATOM 5192 N N . ARG A 1 695 ? -35.885 -10.606 11.670 1.00 32.69 695 ARG A N 1
ATOM 5193 C CA . ARG A 1 695 ? -36.711 -9.644 12.403 1.00 32.69 695 ARG A CA 1
ATOM 5194 C C . ARG A 1 695 ? -38.019 -10.337 12.756 1.00 32.69 695 ARG A C 1
ATOM 5196 O O . ARG A 1 695 ? -38.800 -10.626 11.850 1.00 32.69 695 ARG A O 1
ATOM 5203 N N . GLN A 1 696 ? -38.254 -10.568 14.048 1.00 28.88 696 GLN A N 1
ATOM 5204 C CA . GLN A 1 696 ? -39.557 -11.006 14.530 1.00 28.88 696 GLN A CA 1
ATOM 5205 C C . GLN A 1 696 ? -40.589 -10.021 13.986 1.00 28.88 696 GLN A C 1
ATOM 5207 O O . GLN A 1 696 ? -40.513 -8.818 14.240 1.00 28.88 696 GLN A O 1
ATOM 5212 N N . SER A 1 697 ? -41.494 -10.522 13.150 1.00 28.73 697 SER A N 1
ATOM 5213 C CA . SER A 1 697 ? -42.497 -9.696 12.496 1.00 28.73 697 SER A CA 1
ATOM 5214 C C . SER A 1 697 ? -43.390 -9.090 13.571 1.00 28.73 697 SER A C 1
ATOM 5216 O O . SER A 1 697 ? -44.147 -9.826 14.207 1.00 28.73 697 SER A O 1
ATOM 5218 N N . HIS A 1 698 ? -43.304 -7.773 13.782 1.00 31.72 698 HIS A N 1
ATOM 5219 C CA . HIS A 1 698 ? -44.229 -7.079 14.672 1.00 31.72 698 HIS A CA 1
ATOM 5220 C C . HIS A 1 698 ? -45.664 -7.439 14.281 1.00 31.72 698 HIS A C 1
ATOM 5222 O O . HIS A 1 698 ? -46.052 -7.283 13.120 1.00 31.72 698 HIS A O 1
ATOM 5228 N N . HIS A 1 699 ? -46.444 -7.917 15.252 1.00 28.28 699 HIS A N 1
ATOM 5229 C CA . HIS A 1 699 ? -47.879 -8.072 15.066 1.00 28.28 699 HIS A CA 1
ATOM 5230 C C . HIS A 1 699 ? -48.469 -6.718 14.643 1.00 28.28 699 HIS A C 1
ATOM 5232 O O . HIS A 1 699 ? -48.165 -5.706 15.283 1.00 28.28 699 HIS A O 1
ATOM 5238 N N . PRO A 1 700 ? -49.301 -6.664 13.588 1.00 30.47 700 PRO A N 1
ATOM 5239 C CA . PRO A 1 700 ? -49.982 -5.433 13.230 1.00 30.47 700 PRO A CA 1
ATOM 5240 C C . PRO A 1 700 ? -50.942 -5.053 14.360 1.00 30.47 700 PRO A C 1
ATOM 5242 O O . PRO A 1 700 ? -51.830 -5.830 14.716 1.00 30.47 700 PRO A O 1
ATOM 5245 N N . VAL A 1 701 ? -50.762 -3.857 14.921 1.00 29.11 701 VAL A N 1
ATOM 5246 C CA . VAL A 1 701 ? -51.717 -3.277 15.872 1.00 29.11 701 VAL A CA 1
ATOM 5247 C C . VAL A 1 701 ? -53.049 -3.094 15.146 1.00 29.11 701 VAL A C 1
ATOM 5249 O O . VAL A 1 701 ? -53.108 -2.468 14.087 1.00 29.11 701 VAL A O 1
ATOM 5252 N N . ALA A 1 702 ? -54.112 -3.679 15.692 1.00 30.09 702 ALA A N 1
ATOM 5253 C CA . ALA A 1 702 ? -55.442 -3.596 15.111 1.00 30.09 702 ALA A CA 1
ATOM 5254 C C . ALA A 1 702 ? -56.126 -2.266 15.464 1.00 30.09 702 ALA A C 1
ATOM 5256 O O . ALA A 1 702 ? -56.022 -1.795 16.594 1.00 30.09 702 ALA A O 1
ATOM 5257 N N . GLY A 1 703 ? -56.896 -1.726 14.516 1.00 31.72 703 GLY A N 1
ATOM 5258 C CA . GLY A 1 703 ? -57.846 -0.639 14.761 1.00 31.72 703 GLY A CA 1
ATOM 5259 C C . GLY A 1 703 ? -57.347 0.764 14.410 1.00 31.72 703 GLY A C 1
ATOM 5260 O O . GLY A 1 703 ? -56.829 1.475 15.260 1.00 31.72 703 GLY A O 1
ATOM 5261 N N . LEU A 1 704 ? -57.621 1.188 13.173 1.00 30.00 704 LEU A N 1
ATOM 5262 C CA . LEU A 1 704 ? -57.984 2.570 12.834 1.00 30.00 704 LEU A CA 1
ATOM 5263 C C . LEU A 1 704 ? -58.677 2.559 11.461 1.00 30.00 704 LEU A C 1
ATOM 5265 O O . LEU A 1 704 ? -58.041 2.337 10.432 1.00 30.00 704 LEU A O 1
ATOM 5269 N N . GLU A 1 705 ? -60.000 2.729 11.448 1.00 31.70 705 GLU A N 1
ATOM 5270 C CA . GLU A 1 705 ? -60.792 2.770 10.214 1.00 31.70 705 GLU A CA 1
ATOM 5271 C C . GLU A 1 705 ? -60.807 4.177 9.607 1.00 31.70 705 GLU A C 1
ATOM 5273 O O . GLU A 1 705 ? -61.059 5.147 10.315 1.00 31.70 705 GLU A O 1
ATOM 5278 N N . HIS A 1 706 ? -60.654 4.288 8.283 1.00 28.47 706 HIS A N 1
ATOM 5279 C CA . HIS A 1 706 ? -61.163 5.430 7.513 1.00 28.47 706 HIS A CA 1
ATOM 5280 C C . HIS A 1 706 ? -61.386 5.059 6.025 1.00 28.47 706 HIS A C 1
ATOM 5282 O O . HIS A 1 706 ? -61.043 3.945 5.618 1.00 28.47 706 HIS A O 1
ATOM 5288 N N . PRO A 1 707 ? -62.123 5.874 5.240 1.00 33.22 707 PRO A N 1
ATOM 5289 C CA . PRO A 1 707 ? -63.196 5.319 4.415 1.00 33.22 707 PRO A CA 1
ATOM 5290 C C . PRO A 1 707 ? -62.834 5.026 2.953 1.00 33.22 707 PRO A C 1
ATOM 5292 O O . PRO A 1 707 ? -61.845 5.491 2.391 1.00 33.22 707 PRO A O 1
ATOM 5295 N N . ARG A 1 708 ? -63.725 4.259 2.313 1.00 28.34 708 ARG A N 1
ATOM 5296 C CA . ARG A 1 708 ? -63.635 3.829 0.912 1.00 28.34 708 ARG A CA 1
ATOM 5297 C C . ARG A 1 708 ? -63.677 5.016 -0.058 1.00 28.34 708 ARG A C 1
ATOM 5299 O O . ARG A 1 708 ? -64.634 5.784 -0.046 1.00 28.34 708 ARG A O 1
ATOM 5306 N N . LEU A 1 709 ? -62.745 5.049 -1.010 1.00 29.30 709 LEU A N 1
ATOM 5307 C CA . LEU A 1 709 ? -62.882 5.802 -2.260 1.00 29.30 709 LEU A CA 1
ATOM 5308 C C . LEU A 1 709 ? -62.620 4.877 -3.455 1.00 29.30 709 LEU A C 1
ATOM 5310 O O . LEU A 1 709 ? -61.558 4.271 -3.578 1.00 29.30 709 LEU A O 1
ATOM 5314 N N . HIS A 1 710 ? -63.615 4.737 -4.332 1.00 29.38 710 HIS A N 1
ATOM 5315 C CA . HIS A 1 710 ? -63.528 3.879 -5.515 1.00 29.38 710 HIS A CA 1
ATOM 5316 C C . HIS A 1 710 ? -62.639 4.484 -6.608 1.00 29.38 710 HIS A C 1
ATOM 5318 O O . HIS A 1 710 ? -62.841 5.637 -6.988 1.00 29.38 710 HIS A O 1
ATOM 5324 N N . ARG A 1 711 ? -61.851 3.638 -7.290 1.00 28.58 711 ARG A N 1
ATOM 5325 C CA . ARG A 1 711 ? -61.803 3.641 -8.765 1.00 28.58 711 ARG A CA 1
ATOM 5326 C C . ARG A 1 711 ? -61.380 2.289 -9.356 1.00 28.58 711 ARG A C 1
ATOM 5328 O O . ARG A 1 711 ? -60.715 1.485 -8.717 1.00 28.58 711 ARG A O 1
ATOM 5335 N N . ARG A 1 712 ? -61.874 2.047 -10.574 1.00 29.33 712 ARG A N 1
ATOM 5336 C CA . ARG A 1 712 ? -61.655 0.866 -11.437 1.00 29.33 712 ARG A CA 1
ATOM 5337 C C . ARG A 1 712 ? -60.204 0.881 -11.968 1.00 29.33 712 ARG A C 1
ATOM 5339 O O . ARG A 1 712 ? -59.647 1.967 -12.075 1.00 29.33 712 ARG A O 1
ATOM 5346 N N . GLY A 1 713 ? -59.572 -0.218 -12.386 1.00 27.89 713 GLY A N 1
ATOM 5347 C CA . GLY A 1 713 ? -59.989 -1.628 -12.467 1.00 27.89 713 GLY A CA 1
ATOM 5348 C C . GLY A 1 713 ? -59.174 -2.374 -13.548 1.00 27.89 713 GLY A C 1
ATOM 5349 O O . GLY A 1 713 ? -58.679 -1.723 -14.462 1.00 27.89 713 GLY A O 1
ATOM 5350 N N . ASN A 1 714 ? -59.094 -3.712 -13.467 1.00 29.61 714 ASN A N 1
ATOM 5351 C CA . ASN A 1 714 ? -58.358 -4.641 -14.360 1.00 29.61 714 ASN A CA 1
ATOM 5352 C C . ASN A 1 714 ? -56.808 -4.495 -14.362 1.00 29.61 714 ASN A C 1
ATOM 5354 O O . ASN A 1 714 ? -56.281 -3.392 -14.338 1.00 29.61 714 ASN A O 1
ATOM 5358 N N . GLY A 1 715 ? -56.007 -5.567 -14.430 1.00 28.28 715 GLY A N 1
ATOM 5359 C CA . GLY A 1 715 ? -56.335 -6.994 -14.302 1.00 28.28 715 GLY A CA 1
ATOM 5360 C C . GLY A 1 715 ? -55.156 -7.926 -14.649 1.00 28.28 715 GLY A C 1
ATOM 5361 O O . GLY A 1 715 ? -54.409 -7.635 -15.572 1.00 28.28 715 GLY A O 1
ATOM 5362 N N . LEU A 1 716 ? -55.069 -9.066 -13.944 1.00 30.23 716 LEU A N 1
ATOM 5363 C CA . LEU A 1 716 ? -54.248 -10.268 -14.217 1.00 30.23 716 LEU A CA 1
ATOM 5364 C C . LEU A 1 716 ? -52.702 -10.151 -14.201 1.00 30.23 716 LEU A C 1
ATOM 5366 O O . LEU A 1 716 ? -52.082 -9.529 -15.054 1.00 30.23 716 LEU A O 1
ATOM 5370 N N . ASN A 1 717 ? -52.078 -10.911 -13.291 1.00 27.47 717 ASN A N 1
ATOM 5371 C CA . ASN A 1 717 ? -50.670 -11.330 -13.335 1.00 27.47 717 ASN A CA 1
ATOM 5372 C C . ASN A 1 717 ? -50.554 -12.709 -12.630 1.00 27.47 717 ASN A C 1
ATOM 5374 O O . ASN A 1 717 ? -51.034 -12.814 -11.499 1.00 27.47 717 ASN A O 1
ATOM 5378 N N . PRO A 1 718 ? -50.018 -13.779 -13.256 1.00 41.12 718 PRO A N 1
ATOM 5379 C CA . PRO A 1 718 ? -50.020 -15.129 -12.675 1.00 41.12 718 PRO A CA 1
ATOM 5380 C C . PRO A 1 718 ? -48.856 -15.387 -11.698 1.00 41.12 718 PRO A C 1
ATOM 5382 O O . PRO A 1 718 ? -47.772 -14.823 -11.829 1.00 41.12 718 PRO A O 1
ATOM 5385 N N . ALA A 1 719 ? -49.071 -16.287 -10.732 1.00 28.89 719 ALA A N 1
ATOM 5386 C CA . ALA A 1 719 ? -48.096 -16.643 -9.694 1.00 28.89 719 ALA A CA 1
ATOM 5387 C C . ALA A 1 719 ? -47.253 -17.897 -10.044 1.00 28.89 719 ALA A C 1
ATOM 5389 O O . ALA A 1 719 ? -47.737 -18.779 -10.757 1.00 28.89 719 ALA A O 1
ATOM 5390 N N . PRO A 1 720 ? -46.017 -18.029 -9.516 1.00 36.22 720 PRO A N 1
ATOM 5391 C CA . PRO A 1 720 ? -45.172 -19.209 -9.710 1.00 36.22 720 PRO A CA 1
ATOM 5392 C C . PRO A 1 720 ? -45.415 -20.301 -8.650 1.00 36.22 720 PRO A C 1
ATOM 5394 O O . PRO A 1 720 ? -45.482 -20.019 -7.453 1.00 36.22 720 PRO A O 1
ATOM 5397 N N . HIS A 1 721 ? -45.456 -21.570 -9.069 1.00 29.80 721 HIS A N 1
ATOM 5398 C CA . HIS A 1 721 ? -45.500 -22.724 -8.159 1.00 29.80 721 HIS A CA 1
ATOM 5399 C C . HIS A 1 721 ? -44.099 -23.224 -7.766 1.00 29.80 721 HIS A C 1
ATOM 5401 O O . HIS A 1 721 ? -43.179 -23.259 -8.583 1.00 29.80 721 HIS A O 1
ATOM 5407 N N . ARG A 1 722 ? -43.955 -23.676 -6.512 1.00 28.72 722 ARG A N 1
ATOM 5408 C CA . ARG A 1 722 ? -42.789 -24.441 -6.028 1.00 28.72 722 ARG A CA 1
ATOM 5409 C C . ARG A 1 722 ? -42.906 -25.920 -6.423 1.00 28.72 722 ARG A C 1
ATOM 5411 O O . ARG A 1 722 ? -44.009 -26.459 -6.455 1.00 28.72 722 ARG A O 1
ATOM 5418 N N . LEU A 1 723 ? -41.765 -26.583 -6.621 1.00 27.69 723 LEU A N 1
ATOM 5419 C CA . LEU A 1 723 ? -41.641 -28.043 -6.739 1.00 27.69 723 LEU A CA 1
ATOM 5420 C C . LEU A 1 723 ? -40.908 -28.619 -5.519 1.00 27.69 723 LEU A C 1
ATOM 5422 O O . LEU A 1 723 ? -39.995 -27.983 -4.992 1.00 27.69 723 LEU A O 1
ATOM 5426 N N . LEU A 1 724 ? -41.294 -29.822 -5.085 1.00 27.81 724 LEU A N 1
ATOM 5427 C CA . LEU A 1 724 ? -40.667 -30.552 -3.978 1.00 27.81 724 LEU A CA 1
ATOM 5428 C C . LEU A 1 724 ? -40.886 -32.070 -4.128 1.00 27.81 724 LEU A C 1
ATOM 5430 O O . LEU A 1 724 ? -41.983 -32.499 -4.471 1.00 27.81 724 LEU A O 1
ATOM 5434 N N . GLY A 1 725 ? -39.859 -32.865 -3.803 1.00 27.39 725 GLY A N 1
ATOM 5435 C CA . GLY A 1 725 ? -39.903 -34.337 -3.789 1.00 27.39 725 GLY A CA 1
ATOM 5436 C C . GLY A 1 725 ? -39.824 -35.019 -5.170 1.00 27.39 725 GLY A C 1
ATOM 5437 O O . GLY A 1 725 ? -40.030 -34.385 -6.196 1.00 27.39 725 GLY A O 1
ATOM 5438 N N . SER A 1 726 ? -39.502 -36.314 -5.264 1.00 29.19 726 SER A N 1
ATOM 5439 C CA . SER A 1 726 ? -38.855 -37.218 -4.288 1.00 29.19 726 SER A CA 1
ATOM 5440 C C . SER A 1 726 ? -38.236 -38.434 -5.026 1.00 29.19 726 SER A C 1
ATOM 5442 O O . SER A 1 726 ? -38.377 -38.570 -6.240 1.00 29.19 726 SER A O 1
ATOM 5444 N N . ARG A 1 727 ? -37.477 -39.300 -4.331 1.00 29.86 727 ARG A N 1
ATOM 5445 C CA . ARG A 1 727 ? -36.767 -40.456 -4.932 1.00 29.86 727 ARG A CA 1
ATOM 5446 C C . ARG A 1 727 ? -37.619 -41.736 -4.927 1.00 29.86 727 ARG A C 1
ATOM 5448 O O . ARG A 1 727 ? -38.010 -42.157 -3.843 1.00 29.86 727 ARG A O 1
ATOM 5455 N N . ALA A 1 728 ? -37.704 -42.462 -6.050 1.00 29.06 728 ALA A N 1
ATOM 5456 C CA . ALA A 1 728 ? -37.846 -43.931 -6.050 1.00 29.06 728 ALA A CA 1
ATOM 5457 C C . ALA A 1 728 ? -37.375 -44.598 -7.367 1.00 29.06 728 ALA A C 1
ATOM 5459 O O . ALA A 1 728 ? -37.419 -44.010 -8.439 1.00 29.06 728 ALA A O 1
ATOM 5460 N N . ARG A 1 729 ? -36.885 -45.837 -7.240 1.00 30.78 729 ARG A N 1
ATOM 5461 C CA . ARG A 1 729 ? -36.209 -46.691 -8.242 1.00 30.78 729 ARG A CA 1
ATOM 5462 C C . ARG A 1 729 ? -37.165 -47.304 -9.290 1.00 30.78 729 ARG A C 1
ATOM 5464 O O . ARG A 1 729 ? -38.279 -47.654 -8.922 1.00 30.78 729 ARG A O 1
ATOM 5471 N N . GLY A 1 730 ? -36.665 -47.654 -10.488 1.00 26.66 730 GLY A N 1
ATOM 5472 C CA . GLY A 1 730 ? -37.222 -48.781 -11.271 1.00 26.66 730 GLY A CA 1
ATOM 5473 C C . GLY A 1 730 ? -36.970 -48.809 -12.793 1.00 26.66 730 GLY A C 1
ATOM 5474 O O . GLY A 1 730 ? -37.212 -47.826 -13.473 1.00 26.66 730 GLY A O 1
ATOM 5475 N N . GLY A 1 731 ? -36.583 -49.976 -13.335 1.00 26.11 731 GLY A N 1
ATOM 5476 C CA . GLY A 1 731 ? -37.061 -50.440 -14.658 1.00 26.11 731 GLY A CA 1
ATOM 5477 C C . GLY A 1 731 ? -36.359 -49.999 -15.963 1.00 26.11 731 GLY A C 1
ATOM 5478 O O . GLY A 1 731 ? -36.831 -49.118 -16.662 1.00 26.11 731 GLY A O 1
ATOM 5479 N N . ARG A 1 732 ? -35.294 -50.724 -16.332 1.00 28.73 732 ARG A N 1
ATOM 5480 C CA . ARG A 1 732 ? -34.755 -51.028 -17.689 1.00 28.73 732 ARG A CA 1
ATOM 5481 C C . ARG A 1 732 ? -35.466 -50.534 -18.988 1.00 28.73 732 ARG A C 1
ATOM 5483 O O . ARG A 1 732 ? -36.643 -50.780 -19.191 1.00 28.73 732 ARG A O 1
ATOM 5490 N N . LEU A 1 733 ? -34.606 -50.182 -19.965 1.00 27.78 733 LEU A N 1
ATOM 5491 C CA . LEU A 1 733 ? -34.688 -50.444 -21.429 1.00 27.78 733 LEU A CA 1
ATOM 5492 C C . LEU A 1 733 ? -35.777 -49.762 -22.297 1.00 27.78 733 LEU A C 1
ATOM 5494 O O . LEU A 1 733 ? -36.898 -50.246 -22.381 1.00 27.78 733 LEU A O 1
ATOM 5498 N N . LEU A 1 734 ? -35.358 -48.830 -23.172 1.00 28.06 734 LEU A N 1
ATOM 5499 C CA . LEU A 1 734 ? -35.134 -49.115 -24.613 1.00 28.06 734 LEU A CA 1
ATOM 5500 C C . LEU A 1 734 ? -34.539 -47.911 -25.381 1.00 28.06 734 LEU A C 1
ATOM 5502 O O . LEU A 1 734 ? -34.801 -46.755 -25.064 1.00 28.06 734 LEU A O 1
ATOM 5506 N N . HIS A 1 735 ? -33.756 -48.179 -26.434 1.00 29.14 735 HIS A N 1
ATOM 5507 C CA . HIS A 1 735 ? -33.278 -47.155 -27.375 1.00 29.14 735 HIS A CA 1
ATOM 5508 C C . HIS A 1 735 ? -34.289 -46.906 -28.506 1.00 29.14 735 HIS A C 1
ATOM 5510 O O . HIS A 1 735 ? -34.670 -47.849 -29.198 1.00 29.14 735 HIS A O 1
ATOM 5516 N N . ARG A 1 736 ? -34.546 -45.635 -28.847 1.00 26.70 736 ARG A N 1
ATOM 5517 C CA . ARG A 1 736 ? -34.712 -45.211 -30.254 1.00 26.70 736 ARG A CA 1
ATOM 5518 C C . ARG A 1 736 ? -34.366 -43.730 -30.449 1.00 26.70 736 ARG A C 1
ATOM 5520 O O . ARG A 1 736 ? -34.597 -42.907 -29.572 1.00 26.70 736 ARG A O 1
ATOM 5527 N N . ARG A 1 737 ? -33.761 -43.405 -31.598 1.00 29.50 737 ARG A N 1
ATOM 5528 C CA . ARG A 1 737 ? -33.365 -42.038 -31.992 1.00 29.50 737 ARG A CA 1
ATOM 5529 C C . ARG A 1 737 ? -34.533 -41.314 -32.667 1.00 29.50 737 ARG A C 1
ATOM 5531 O O . ARG A 1 737 ? -35.138 -41.891 -33.564 1.00 29.50 737 ARG A O 1
ATOM 5538 N N . VAL A 1 738 ? -34.728 -40.029 -32.366 1.00 27.45 738 VAL A N 1
ATOM 5539 C CA . VAL A 1 738 ? -35.462 -39.072 -33.219 1.00 27.45 738 VAL A CA 1
ATOM 5540 C C . VAL A 1 738 ? -34.699 -37.738 -33.228 1.00 27.45 738 VAL A C 1
ATOM 5542 O O . VAL A 1 738 ? -34.157 -37.332 -32.203 1.00 27.45 738 VAL A O 1
ATOM 5545 N N . ARG A 1 739 ? -34.611 -37.071 -34.388 1.00 32.81 739 ARG A N 1
ATOM 5546 C CA . ARG A 1 739 ? -34.041 -35.715 -34.531 1.00 32.81 739 ARG A CA 1
ATOM 5547 C C . ARG A 1 739 ? -35.138 -34.655 -34.335 1.00 32.81 739 ARG A C 1
ATOM 5549 O O . ARG A 1 739 ? -36.182 -34.805 -34.964 1.00 32.81 739 ARG A O 1
ATOM 5556 N N . PRO A 1 740 ? -34.895 -33.546 -33.615 1.00 31.83 740 PRO A N 1
ATOM 5557 C CA . PRO A 1 740 ? -35.733 -32.351 -33.707 1.00 31.83 740 PRO A CA 1
ATOM 5558 C C . PRO A 1 740 ? -35.400 -31.525 -34.961 1.00 31.83 740 PRO A C 1
ATOM 5560 O O . PRO A 1 740 ? -34.231 -31.299 -35.279 1.00 31.83 740 PRO A O 1
ATOM 5563 N N . SER A 1 741 ? -36.427 -31.047 -35.659 1.00 27.39 741 SER A N 1
ATOM 5564 C CA . SER A 1 741 ? -36.336 -30.099 -36.778 1.00 27.39 741 SER A CA 1
ATOM 5565 C C . SER A 1 741 ? -36.415 -28.639 -36.308 1.00 27.39 741 SER A C 1
ATOM 5567 O O . SER A 1 741 ? -37.087 -28.337 -35.324 1.00 27.39 741 SER A O 1
ATOM 5569 N N . ARG A 1 742 ? -35.790 -27.709 -37.047 1.00 33.53 742 ARG A N 1
ATOM 5570 C CA . ARG A 1 742 ? -36.010 -26.255 -36.882 1.00 33.53 742 ARG A CA 1
ATOM 5571 C C . ARG A 1 742 ? -37.410 -25.850 -37.360 1.00 33.53 742 ARG A C 1
ATOM 5573 O O . ARG A 1 742 ? -37.868 -26.367 -38.377 1.00 33.53 742 ARG A O 1
ATOM 5580 N N . PRO A 1 743 ? -38.018 -24.852 -36.706 1.00 34.44 743 PRO A N 1
ATOM 5581 C CA . PRO A 1 743 ? -38.493 -23.659 -37.423 1.00 34.44 743 PRO A CA 1
ATOM 5582 C C . PRO A 1 743 ? -38.199 -22.364 -36.618 1.00 34.44 743 PRO A C 1
ATOM 5584 O O . PRO A 1 743 ? -37.545 -22.429 -35.579 1.00 34.44 743 PRO A O 1
ATOM 5587 N N . PRO A 1 744 ? -38.674 -21.184 -37.053 1.00 37.62 744 PRO A N 1
ATOM 5588 C CA . PRO A 1 744 ? -38.345 -20.528 -38.318 1.00 37.62 744 PRO A CA 1
ATOM 5589 C C . PRO A 1 744 ? -37.628 -19.178 -38.077 1.00 37.62 744 PRO A C 1
ATOM 5591 O O . PRO A 1 744 ? -37.558 -18.687 -36.954 1.00 37.62 744 PRO A O 1
ATOM 5594 N N . ALA A 1 745 ? -37.117 -18.547 -39.137 1.00 28.17 745 ALA A N 1
ATOM 5595 C CA . ALA A 1 745 ? -36.573 -17.187 -39.073 1.00 28.17 745 ALA A CA 1
ATOM 5596 C C . ALA A 1 745 ? -37.529 -16.182 -39.734 1.00 28.17 745 ALA A C 1
ATOM 5598 O O . ALA A 1 745 ? -38.100 -16.479 -40.782 1.00 28.17 745 ALA A O 1
ATOM 5599 N N . PHE A 1 746 ? -37.635 -14.980 -39.165 1.00 27.67 746 PHE A N 1
ATOM 5600 C CA . PHE A 1 746 ? -38.206 -13.802 -39.824 1.00 27.67 746 PHE A CA 1
ATOM 5601 C C . PHE A 1 746 ? -37.168 -12.675 -39.830 1.00 27.67 746 PHE A C 1
ATOM 5603 O O . PHE A 1 746 ? -36.381 -12.552 -38.892 1.00 27.67 746 PHE A O 1
ATOM 5610 N N . ALA A 1 747 ? -37.128 -11.890 -40.907 1.00 29.33 747 ALA A N 1
ATOM 5611 C CA . ALA A 1 747 ? -36.027 -10.972 -41.190 1.00 29.33 747 ALA A CA 1
ATOM 5612 C C . ALA A 1 747 ? -36.447 -9.496 -41.129 1.00 29.33 747 ALA A C 1
ATOM 5614 O O . ALA A 1 747 ? -37.441 -9.105 -41.734 1.00 29.33 747 ALA A O 1
ATOM 5615 N N . GLY A 1 748 ? -35.619 -8.672 -40.481 1.00 25.62 748 GLY A N 1
ATOM 5616 C CA . GLY A 1 748 ? -35.551 -7.225 -40.695 1.00 25.62 748 GLY A CA 1
ATOM 5617 C C . GLY A 1 748 ? -34.249 -6.899 -41.427 1.00 25.62 748 GLY A C 1
ATOM 5618 O O . GLY A 1 748 ? -33.184 -7.349 -41.008 1.00 25.62 748 GLY A O 1
ATOM 5619 N N . GLN A 1 749 ? -34.322 -6.188 -42.552 1.00 28.77 749 GLN A N 1
ATOM 5620 C CA . GLN A 1 749 ? -33.177 -5.976 -43.444 1.00 28.77 749 GLN A CA 1
ATOM 5621 C C . GLN A 1 749 ? -32.466 -4.647 -43.175 1.00 28.77 749 GLN A C 1
ATOM 5623 O O . GLN A 1 749 ? -33.130 -3.625 -43.065 1.00 28.77 749 GLN A O 1
ATOM 5628 N N . PHE A 1 750 ? -31.131 -4.644 -43.246 1.00 25.89 750 PHE A N 1
ATOM 5629 C CA . PHE A 1 750 ? -30.367 -3.577 -43.907 1.00 25.89 750 PHE A CA 1
ATOM 5630 C C . PHE A 1 750 ? -29.041 -4.146 -44.442 1.00 25.89 750 PHE A C 1
ATOM 5632 O O . PHE A 1 750 ? -28.295 -4.798 -43.717 1.00 25.89 750 PHE A O 1
ATOM 5639 N N . HIS A 1 751 ? -28.753 -3.907 -45.725 1.00 30.45 751 HIS A N 1
ATOM 5640 C CA . HIS A 1 751 ? -27.556 -4.381 -46.432 1.00 30.45 751 HIS A CA 1
ATOM 5641 C C . HIS A 1 751 ? -27.023 -3.278 -47.362 1.00 30.45 751 HIS A C 1
ATOM 5643 O O . HIS A 1 751 ? -27.802 -2.748 -48.156 1.00 30.45 751 HIS A O 1
ATOM 5649 N N . PRO A 1 752 ? -25.705 -3.016 -47.394 1.00 33.16 752 PRO A N 1
ATOM 5650 C CA . PRO A 1 752 ? -25.043 -2.461 -48.568 1.00 33.16 752 PRO A CA 1
ATOM 5651 C C . PRO A 1 752 ? -24.641 -3.591 -49.538 1.00 33.16 752 PRO A C 1
ATOM 5653 O O . PRO A 1 752 ? -24.071 -4.603 -49.128 1.00 33.16 752 PRO A O 1
ATOM 5656 N N . ARG A 1 753 ? -24.919 -3.423 -50.838 1.00 27.50 753 ARG A N 1
ATOM 5657 C CA . ARG A 1 753 ? -24.458 -4.329 -51.912 1.00 27.50 753 ARG A CA 1
ATOM 5658 C C . ARG A 1 753 ? -23.147 -3.823 -52.537 1.00 27.50 753 ARG A C 1
ATOM 5660 O O . ARG A 1 753 ? -23.069 -2.633 -52.830 1.00 27.50 753 ARG A O 1
ATOM 5667 N N . PRO A 1 754 ? -22.192 -4.703 -52.884 1.00 38.22 754 PRO A N 1
ATOM 5668 C CA . PRO A 1 754 ? -21.174 -4.435 -53.901 1.00 38.22 754 PRO A CA 1
ATOM 5669 C C . PRO A 1 754 ? -21.594 -4.970 -55.288 1.00 38.22 754 PRO A C 1
ATOM 5671 O O . PRO A 1 754 ? -22.409 -5.892 -55.364 1.00 38.22 754 PRO A O 1
ATOM 5674 N N . SER A 1 755 ? -21.003 -4.443 -56.375 1.00 29.53 755 SER A N 1
ATOM 5675 C CA . SER A 1 755 ? -20.531 -5.159 -57.598 1.00 29.53 755 SER A CA 1
ATOM 5676 C C . SER A 1 755 ? -20.579 -4.315 -58.893 1.00 29.53 755 SER A C 1
ATOM 5678 O O . SER A 1 755 ? -21.313 -3.334 -58.964 1.00 29.53 755 SER A O 1
ATOM 5680 N N . ARG A 1 756 ? -19.872 -4.821 -59.929 1.00 31.62 756 ARG A N 1
ATOM 5681 C CA . ARG A 1 756 ? -19.883 -4.472 -61.378 1.00 31.62 756 ARG A CA 1
ATOM 5682 C C . ARG A 1 756 ? -18.887 -3.379 -61.842 1.00 31.62 756 ARG A C 1
ATOM 5684 O O . ARG A 1 756 ? -18.759 -2.370 -61.168 1.00 31.62 756 ARG A O 1
ATOM 5691 N N . LEU A 1 757 ? -18.165 -3.522 -62.974 1.00 30.61 757 LEU A N 1
ATOM 5692 C CA . LEU A 1 757 ? -18.026 -4.653 -63.933 1.00 30.61 757 LEU A CA 1
ATOM 5693 C C . LEU A 1 757 ? -16.697 -4.608 -64.757 1.00 30.61 757 LEU A C 1
ATOM 5695 O O . LEU A 1 757 ? -16.101 -3.552 -64.902 1.00 30.61 757 LEU A O 1
ATOM 5699 N N . HIS A 1 758 ? -16.300 -5.789 -65.265 1.00 31.77 758 HIS A N 1
ATOM 5700 C CA . HIS A 1 758 ? -15.488 -6.211 -66.446 1.00 31.77 758 HIS A CA 1
ATOM 5701 C C . HIS A 1 758 ? -14.921 -5.218 -67.507 1.00 31.77 758 HIS A C 1
ATOM 5703 O O . HIS A 1 758 ? -15.465 -4.138 -67.679 1.00 31.77 758 HIS A O 1
ATOM 5709 N N . ALA A 1 759 ? -13.927 -5.577 -68.359 1.00 31.48 759 ALA A N 1
ATOM 5710 C CA . ALA A 1 759 ? -13.003 -6.747 -68.446 1.00 31.48 759 ALA A CA 1
ATOM 5711 C C . ALA A 1 759 ? -11.890 -6.569 -69.527 1.00 31.48 759 ALA A C 1
ATOM 5713 O O . ALA A 1 759 ? -12.005 -5.705 -70.389 1.00 31.48 759 ALA A O 1
ATOM 5714 N N . GLY A 1 760 ? -10.897 -7.484 -69.540 1.00 25.58 760 GLY A N 1
ATOM 5715 C CA . GLY A 1 760 ? -9.987 -7.784 -70.673 1.00 25.58 760 GLY A CA 1
ATOM 5716 C C . GLY A 1 760 ? -8.601 -7.104 -70.628 1.00 25.58 760 GLY A C 1
ATOM 5717 O O . GLY A 1 760 ? -8.502 -5.963 -70.202 1.00 25.58 760 GLY A O 1
ATOM 5718 N N . GLY A 1 761 ? -7.487 -7.736 -71.040 1.00 25.66 761 GLY A N 1
ATOM 5719 C CA . GLY A 1 761 ? -7.266 -9.155 -71.379 1.00 25.66 761 GLY A CA 1
ATOM 5720 C C . GLY A 1 761 ? -5.885 -9.444 -72.019 1.00 25.66 761 GLY A C 1
ATOM 5721 O O . GLY A 1 761 ? -5.411 -8.655 -72.826 1.00 25.66 761 GLY A O 1
ATOM 5722 N N . GLY A 1 762 ? -5.279 -10.605 -71.713 1.00 25.34 762 GLY A N 1
ATOM 5723 C CA . GLY A 1 762 ? -4.109 -11.177 -72.421 1.00 25.34 762 GLY A CA 1
ATOM 5724 C C . GLY A 1 762 ? -2.700 -10.739 -71.959 1.00 25.34 762 GLY A C 1
ATOM 5725 O O . GLY A 1 762 ? -2.544 -9.734 -71.277 1.00 25.34 762 GLY A O 1
ATOM 5726 N N . GLY A 1 763 ? -1.665 -11.499 -72.364 1.00 26.05 763 GLY A N 1
ATOM 5727 C CA . GLY A 1 763 ? -0.247 -11.074 -72.320 1.00 26.05 763 GLY A CA 1
ATOM 5728 C C . GLY A 1 763 ? 0.723 -11.952 -71.505 1.00 26.05 763 GLY A C 1
ATOM 5729 O O . GLY A 1 763 ? 0.677 -11.992 -70.281 1.00 26.05 763 GLY A O 1
ATOM 5730 N N . HIS A 1 764 ? 1.660 -12.623 -72.184 1.00 28.53 764 HIS A N 1
ATOM 5731 C CA . HIS A 1 764 ? 2.723 -13.457 -71.594 1.00 28.53 764 HIS A CA 1
ATOM 5732 C C . HIS A 1 764 ? 4.055 -12.685 -71.394 1.00 28.53 764 HIS A C 1
ATOM 5734 O O . HIS A 1 764 ? 4.392 -11.835 -72.205 1.00 28.53 764 HIS A O 1
ATOM 5740 N N . ARG A 1 765 ? 4.884 -13.173 -70.448 1.00 29.28 765 ARG A N 1
ATOM 5741 C CA . ARG A 1 765 ? 6.377 -13.191 -70.445 1.00 29.28 765 ARG A CA 1
ATOM 5742 C C . ARG A 1 765 ? 7.214 -11.897 -70.223 1.00 29.28 765 ARG A C 1
ATOM 5744 O O . ARG A 1 765 ? 7.308 -11.041 -71.082 1.00 29.28 765 ARG A O 1
ATOM 5751 N N . LEU A 1 766 ? 8.075 -12.013 -69.195 1.00 26.75 766 LEU A N 1
ATOM 5752 C CA . LEU A 1 766 ? 9.540 -11.761 -69.178 1.00 26.75 766 LEU A CA 1
ATOM 5753 C C . LEU A 1 766 ? 10.157 -10.334 -69.169 1.00 26.75 766 LEU A C 1
ATOM 5755 O O . LEU A 1 766 ? 9.855 -9.481 -69.985 1.00 26.75 766 LEU A O 1
ATOM 5759 N N . ARG A 1 767 ? 11.227 -10.245 -68.350 1.00 27.27 767 ARG A N 1
ATOM 5760 C CA . ARG A 1 767 ? 12.457 -9.412 -68.446 1.00 27.27 767 ARG A CA 1
ATOM 5761 C C . ARG A 1 767 ? 12.398 -7.877 -68.240 1.00 27.27 767 ARG A C 1
ATOM 5763 O O . ARG A 1 767 ? 12.051 -7.126 -69.130 1.00 27.27 767 ARG A O 1
ATOM 5770 N N . HIS A 1 768 ? 12.973 -7.465 -67.099 1.00 26.34 768 HIS A N 1
ATOM 5771 C CA . HIS A 1 768 ? 14.257 -6.728 -66.972 1.00 26.34 768 HIS A CA 1
ATOM 5772 C C . HIS A 1 768 ? 14.511 -5.367 -67.685 1.00 26.34 768 HIS A C 1
ATOM 5774 O O . HIS A 1 768 ? 14.298 -5.215 -68.875 1.00 26.34 768 HIS A O 1
ATOM 5780 N N . VAL A 1 769 ? 15.239 -4.493 -66.957 1.00 26.11 769 VAL A N 1
ATOM 5781 C CA . VAL A 1 769 ? 16.168 -3.426 -67.441 1.00 26.11 769 VAL A CA 1
ATOM 5782 C C . VAL A 1 769 ? 15.595 -2.025 -67.786 1.00 26.11 769 VAL A C 1
ATOM 5784 O O . VAL A 1 769 ? 15.375 -1.657 -68.926 1.00 26.11 769 VAL A O 1
ATOM 5787 N N . SER A 1 770 ? 15.546 -1.197 -66.731 1.00 27.64 770 SER A N 1
ATOM 5788 C CA . SER A 1 770 ? 16.269 0.091 -66.571 1.00 27.64 770 SER A CA 1
ATOM 5789 C C . SER A 1 770 ? 15.883 1.412 -67.286 1.00 27.64 770 SER A C 1
ATOM 5791 O O . SER A 1 770 ? 15.878 1.503 -68.503 1.00 27.64 770 SER A O 1
ATOM 5793 N N . ARG A 1 771 ? 15.906 2.476 -66.456 1.00 30.05 771 ARG A N 1
ATOM 5794 C CA . ARG A 1 771 ? 16.634 3.767 -66.610 1.00 30.05 771 ARG A CA 1
ATOM 5795 C C . ARG A 1 771 ? 16.220 4.829 -67.662 1.00 30.05 771 ARG A C 1
ATOM 5797 O O . ARG A 1 771 ? 16.434 4.654 -68.850 1.00 30.05 771 ARG A O 1
ATOM 5804 N N . ARG A 1 772 ? 16.004 6.030 -67.089 1.00 29.28 772 ARG A N 1
ATOM 5805 C CA . ARG A 1 772 ? 16.532 7.371 -67.452 1.00 29.28 772 ARG A CA 1
ATOM 5806 C C . ARG A 1 772 ? 15.757 8.324 -68.391 1.00 29.28 772 ARG A C 1
ATOM 5808 O O . ARG A 1 772 ? 15.677 8.105 -69.587 1.00 29.28 772 ARG A O 1
ATOM 5815 N N . ASP A 1 773 ? 15.382 9.452 -67.770 1.00 28.61 773 ASP A N 1
ATOM 5816 C CA . ASP A 1 773 ? 15.775 10.849 -68.068 1.00 28.61 773 ASP A CA 1
ATOM 5817 C C . ASP A 1 773 ? 15.311 11.603 -69.347 1.00 28.61 773 ASP A C 1
ATOM 5819 O O . ASP A 1 773 ? 15.170 11.048 -70.428 1.00 28.61 773 ASP A O 1
ATOM 5823 N N . ALA A 1 774 ? 15.234 12.939 -69.172 1.00 28.25 774 ALA A N 1
ATOM 5824 C CA . ALA A 1 774 ? 15.449 14.034 -70.146 1.00 28.25 774 ALA A CA 1
ATOM 5825 C C . ALA A 1 774 ? 14.261 14.782 -70.834 1.00 28.25 774 ALA A C 1
ATOM 5827 O O . ALA A 1 774 ? 13.792 14.441 -71.911 1.00 28.25 774 ALA A O 1
ATOM 5828 N N . GLU A 1 775 ? 13.903 15.924 -70.223 1.00 28.72 775 GLU A N 1
ATOM 5829 C CA . GLU A 1 775 ? 13.938 17.299 -70.793 1.00 28.72 775 GLU A CA 1
ATOM 5830 C C . GLU A 1 775 ? 13.130 17.769 -72.044 1.00 28.72 775 GLU A C 1
ATOM 5832 O O . GLU A 1 775 ? 13.532 17.621 -73.190 1.00 28.72 775 GLU A O 1
ATOM 5837 N N . ALA A 1 776 ? 12.116 18.606 -71.758 1.00 28.48 776 ALA A N 1
ATOM 5838 C CA . ALA A 1 776 ? 12.009 20.050 -72.098 1.00 28.48 776 ALA A CA 1
ATOM 5839 C C . ALA A 1 776 ? 12.050 20.618 -73.550 1.00 28.48 776 ALA A C 1
ATOM 5841 O O . ALA A 1 776 ? 13.038 20.485 -74.267 1.00 28.48 776 ALA A O 1
ATOM 5842 N N . ARG A 1 777 ? 11.074 21.512 -73.852 1.00 26.58 777 ARG A N 1
ATOM 5843 C CA . ARG A 1 777 ? 11.186 22.868 -74.493 1.00 26.58 777 ARG A CA 1
ATOM 5844 C C . ARG A 1 777 ? 9.797 23.575 -74.472 1.00 26.58 777 ARG A C 1
ATOM 5846 O O . ARG A 1 777 ? 8.792 22.884 -74.523 1.00 26.58 777 ARG A O 1
ATOM 5853 N N . ARG A 1 778 ? 9.652 24.859 -74.072 1.00 28.50 778 ARG A N 1
ATOM 5854 C CA . ARG A 1 778 ? 9.816 26.160 -74.805 1.00 28.50 778 ARG A CA 1
ATOM 5855 C C . ARG A 1 778 ? 8.820 26.357 -75.979 1.00 28.50 778 ARG A C 1
ATOM 5857 O O . ARG A 1 778 ? 8.629 25.407 -76.717 1.00 28.50 778 ARG A O 1
ATOM 5864 N N . CYS A 1 779 ? 8.228 27.533 -76.277 1.00 25.33 779 CYS A N 1
ATOM 5865 C CA . CYS A 1 779 ? 8.206 28.880 -75.649 1.00 25.33 779 CYS A CA 1
ATOM 5866 C C . CYS A 1 779 ? 7.108 29.794 -76.282 1.00 25.33 779 CYS A C 1
ATOM 5868 O O . CYS A 1 779 ? 6.684 29.529 -77.399 1.00 25.33 779 CYS A O 1
ATOM 5870 N N . GLY A 1 780 ? 6.770 30.933 -75.643 1.00 24.47 780 GLY A N 1
ATOM 5871 C CA . GLY A 1 780 ? 6.001 32.063 -76.234 1.00 24.47 780 GLY A CA 1
ATOM 5872 C C . GLY A 1 780 ? 4.499 32.103 -75.878 1.00 24.47 780 GLY A C 1
ATOM 5873 O O . GLY A 1 780 ? 3.932 31.074 -75.542 1.00 24.47 780 GLY A O 1
ATOM 5874 N N . GLY A 1 781 ? 3.796 33.248 -75.883 1.00 25.52 781 GLY A N 1
ATOM 5875 C CA . GLY A 1 781 ? 4.193 34.649 -76.128 1.00 25.52 781 GLY A CA 1
ATOM 5876 C C . GLY A 1 781 ? 3.111 35.634 -75.618 1.00 25.52 781 GLY A C 1
ATOM 5877 O O . GLY A 1 781 ? 1.961 35.247 -75.443 1.00 25.52 781 GLY A O 1
ATOM 5878 N N . ALA A 1 782 ? 3.475 36.880 -75.291 1.00 28.34 782 ALA A N 1
ATOM 5879 C CA . ALA A 1 782 ? 2.670 37.763 -74.427 1.00 28.34 782 ALA A CA 1
ATOM 5880 C C . ALA A 1 782 ? 1.621 38.657 -75.127 1.00 28.34 782 ALA A C 1
ATOM 5882 O O . ALA A 1 782 ? 1.832 39.117 -76.245 1.00 28.34 782 ALA A O 1
ATOM 5883 N N . GLN A 1 783 ? 0.601 39.080 -74.366 1.00 26.55 783 GLN A N 1
ATOM 5884 C CA . GLN A 1 783 ? -0.051 40.389 -74.535 1.00 26.55 783 GLN A CA 1
ATOM 5885 C C . GLN A 1 783 ? -0.405 41.020 -73.170 1.00 26.55 783 GLN A C 1
ATOM 5887 O O . GLN A 1 783 ? -0.555 40.326 -72.166 1.00 26.55 783 GLN A O 1
ATOM 5892 N N . ARG A 1 784 ? -0.478 42.358 -73.114 1.00 31.17 784 ARG A N 1
ATOM 5893 C CA . ARG A 1 784 ? -0.765 43.175 -71.915 1.00 31.17 784 ARG A CA 1
ATOM 5894 C C . ARG A 1 784 ? -1.661 44.354 -72.289 1.00 31.17 784 ARG A C 1
ATOM 5896 O O . ARG A 1 784 ? -1.349 45.016 -73.271 1.00 31.17 784 ARG A O 1
ATOM 5903 N N . GLN A 1 785 ? -2.581 44.741 -71.401 1.00 27.20 785 GLN A N 1
ATOM 5904 C CA . GLN A 1 785 ? -2.904 46.154 -71.124 1.00 27.20 785 GLN A CA 1
ATOM 5905 C C . GLN A 1 785 ? -3.112 46.382 -69.605 1.00 27.20 785 GLN A C 1
ATOM 5907 O O . GLN A 1 785 ? -2.956 45.453 -68.812 1.00 27.20 785 GLN A O 1
ATOM 5912 N N . ARG A 1 786 ? -3.283 47.645 -69.179 1.00 29.23 786 ARG A N 1
ATOM 5913 C CA . ARG A 1 786 ? -3.116 48.150 -67.791 1.00 29.23 786 ARG A CA 1
ATOM 5914 C C . ARG A 1 786 ? -3.934 49.449 -67.613 1.00 29.23 786 ARG A C 1
ATOM 5916 O O . ARG A 1 786 ? -4.141 50.114 -68.624 1.00 29.23 786 ARG A O 1
ATOM 5923 N N . PRO A 1 787 ? -4.321 49.873 -66.387 1.00 44.12 787 PRO A N 1
ATOM 5924 C CA . PRO A 1 787 ? -3.472 50.802 -65.597 1.00 44.12 787 PRO A CA 1
ATOM 5925 C C . PRO A 1 787 ? -3.458 50.524 -64.063 1.00 44.12 787 PRO A C 1
ATOM 5927 O O . PRO A 1 787 ? -4.403 49.978 -63.518 1.00 44.12 787 PRO A O 1
ATOM 5930 N N . ARG A 1 788 ? -2.315 50.647 -63.356 1.00 28.38 788 ARG A N 1
ATOM 5931 C CA . ARG A 1 788 ? -1.805 51.805 -62.549 1.00 28.38 788 ARG A CA 1
ATOM 5932 C C . ARG A 1 788 ? -2.734 52.220 -61.375 1.00 28.38 788 ARG A C 1
ATOM 5934 O O . ARG A 1 788 ? -3.850 52.626 -61.643 1.00 28.38 788 ARG A O 1
ATOM 5941 N N . LEU A 1 789 ? -2.400 52.057 -60.081 1.00 29.72 789 LEU A N 1
ATOM 5942 C CA . LEU A 1 789 ? -1.268 52.522 -59.220 1.00 29.72 789 LEU A CA 1
ATOM 5943 C C . LEU A 1 789 ? -1.463 53.901 -58.542 1.00 29.72 789 LEU A C 1
ATOM 5945 O O . LEU A 1 789 ? -1.410 54.917 -59.229 1.00 29.72 789 LEU A O 1
ATOM 5949 N N . ARG A 1 790 ? -1.507 53.921 -57.193 1.00 24.47 790 ARG A N 1
ATOM 5950 C CA . ARG A 1 790 ? -0.951 54.954 -56.270 1.00 24.47 790 ARG A CA 1
ATOM 5951 C C . ARG A 1 790 ? -0.885 54.414 -54.818 1.00 24.47 790 ARG A C 1
ATOM 5953 O O . ARG A 1 790 ? -1.228 53.252 -54.612 1.00 24.47 790 ARG A O 1
ATOM 5960 N N . SER A 1 791 ? -0.323 55.168 -53.860 1.00 27.44 791 SER A N 1
ATOM 5961 C CA . SER A 1 791 ? 0.381 54.585 -52.691 1.00 27.44 791 SER A CA 1
ATOM 5962 C C . SER A 1 791 ? 0.544 55.495 -51.448 1.00 27.44 791 SER A C 1
ATOM 5964 O O . SER A 1 791 ? 0.979 56.631 -51.626 1.00 27.44 791 SER A O 1
ATOM 5966 N N . PHE A 1 792 ? 0.393 54.931 -50.226 1.00 25.75 792 PHE A N 1
ATOM 5967 C CA . PHE A 1 792 ? 0.739 55.509 -48.888 1.00 25.75 792 PHE A CA 1
ATOM 5968 C C . PHE A 1 792 ? -0.007 56.832 -48.500 1.00 25.75 792 PHE A C 1
ATOM 5970 O O . PHE A 1 792 ? -0.707 57.356 -49.364 1.00 25.75 792 PHE A O 1
ATOM 5977 N N . PRO A 1 793 ? 0.079 57.402 -47.257 1.00 43.50 793 PRO A N 1
ATOM 5978 C CA . PRO A 1 793 ? 0.815 57.012 -46.035 1.00 43.50 793 PRO A CA 1
ATOM 5979 C C . PRO A 1 793 ? 0.012 57.020 -44.683 1.00 43.50 793 PRO A C 1
ATOM 5981 O O . PRO A 1 793 ? -1.203 57.143 -44.633 1.00 43.50 793 PRO A O 1
ATOM 5984 N N . ARG A 1 794 ? 0.784 56.875 -43.590 1.00 27.23 794 ARG A N 1
ATOM 5985 C CA . ARG A 1 794 ? 0.613 57.091 -42.123 1.00 27.23 794 ARG A CA 1
ATOM 5986 C C . ARG A 1 794 ? -0.437 58.082 -41.515 1.00 27.23 794 ARG A C 1
ATOM 5988 O O . ARG A 1 794 ? -0.553 59.204 -41.982 1.00 27.23 794 ARG A O 1
ATOM 5995 N N . LEU A 1 795 ? -0.853 57.719 -40.276 1.00 26.55 795 LEU A N 1
ATOM 5996 C CA . LEU A 1 795 ? -1.067 58.512 -39.018 1.00 26.55 795 LEU A CA 1
ATOM 5997 C C . LEU A 1 795 ? -2.386 59.290 -38.693 1.00 26.55 795 LEU A C 1
ATOM 5999 O O . LEU A 1 795 ? -2.767 60.211 -39.396 1.00 26.55 795 LEU A O 1
ATOM 6003 N N . LEU A 1 796 ? -2.878 59.010 -37.463 1.00 25.66 796 LEU A N 1
ATOM 6004 C CA . LEU A 1 796 ? -3.515 59.867 -36.419 1.00 25.66 796 LEU A CA 1
ATOM 6005 C C . LEU A 1 796 ? -4.960 60.442 -36.511 1.00 25.66 796 LEU A C 1
ATOM 6007 O O . LEU A 1 796 ? -5.349 61.051 -37.493 1.00 25.66 796 LEU A O 1
ATOM 6011 N N . HIS A 1 797 ? -5.634 60.358 -35.341 1.00 27.33 797 HIS A N 1
ATOM 6012 C CA . HIS A 1 797 ? -6.792 61.113 -34.792 1.00 27.33 797 HIS A CA 1
ATOM 6013 C C . HIS A 1 797 ? -8.159 61.154 -35.526 1.00 27.33 797 HIS A C 1
ATOM 6015 O O . HIS A 1 797 ? -8.240 61.159 -36.747 1.00 27.33 797 HIS A O 1
ATOM 6021 N N . GLY A 1 798 ? -9.248 61.253 -34.739 1.00 24.66 798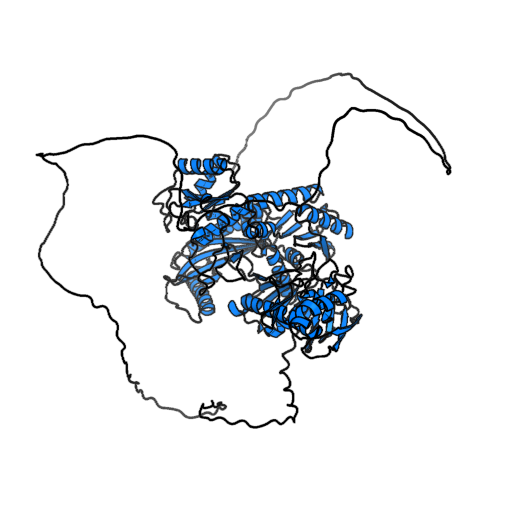 GLY A N 1
ATOM 6022 C CA . GLY A 1 798 ? -10.618 61.555 -35.202 1.00 24.66 798 GLY A CA 1
ATOM 6023 C C . GLY A 1 798 ? -11.728 60.870 -34.380 1.00 24.66 798 GLY A C 1
ATOM 6024 O O . GLY A 1 798 ? -11.840 59.649 -34.412 1.00 24.66 798 GLY A O 1
ATOM 6025 N N . ASP A 1 799 ? -12.529 61.644 -33.642 1.00 26.59 799 ASP A N 1
ATOM 6026 C CA . ASP A 1 799 ? -13.569 61.175 -32.702 1.00 26.59 799 ASP A CA 1
ATOM 6027 C C . ASP A 1 799 ? -14.922 60.756 -33.325 1.00 26.59 799 ASP A C 1
ATOM 6029 O O . ASP A 1 799 ? -15.287 61.202 -34.406 1.00 26.59 799 ASP A O 1
ATOM 6033 N N . ALA A 1 800 ? -15.701 60.011 -32.517 1.00 27.61 800 ALA A N 1
ATOM 6034 C CA . ALA A 1 800 ? -17.170 59.839 -32.528 1.00 27.61 800 ALA A CA 1
ATOM 6035 C C . ALA A 1 800 ? -17.881 59.208 -33.766 1.00 27.61 800 ALA A C 1
ATOM 6037 O O . ALA A 1 800 ? -17.555 59.456 -34.916 1.00 27.61 800 ALA A O 1
ATOM 6038 N N . GLY A 1 801 ? -18.946 58.405 -33.598 1.00 25.53 801 GLY A N 1
ATOM 6039 C CA . GLY A 1 801 ? -19.504 57.851 -32.356 1.00 25.53 801 GLY A CA 1
ATOM 6040 C C . GLY A 1 801 ? -20.846 57.104 -32.522 1.00 25.53 801 GLY A C 1
ATOM 6041 O O . GLY A 1 801 ? -21.563 57.291 -33.495 1.00 25.53 801 GLY A O 1
ATOM 6042 N N . LEU A 1 802 ? -21.196 56.301 -31.505 1.00 26.95 802 LEU A N 1
ATOM 6043 C CA . LEU A 1 802 ? -22.546 55.795 -31.167 1.00 26.95 802 LEU A CA 1
ATOM 6044 C C . LEU A 1 802 ? -23.349 54.971 -32.211 1.00 26.95 802 LEU A C 1
ATOM 6046 O O . LEU A 1 802 ? -24.193 55.513 -32.921 1.00 26.95 802 LEU A O 1
ATOM 6050 N N . ARG A 1 803 ? -23.305 53.629 -32.091 1.00 28.09 803 ARG A N 1
ATOM 6051 C CA . ARG A 1 803 ? -24.413 52.762 -31.580 1.00 28.09 803 ARG A CA 1
ATOM 6052 C C . ARG A 1 803 ? -24.083 51.261 -31.745 1.00 28.09 803 ARG A C 1
ATOM 6054 O O . ARG A 1 803 ? -23.378 50.882 -32.666 1.00 28.09 803 ARG A O 1
ATOM 6061 N N . GLY A 1 804 ? -24.665 50.409 -30.888 1.00 27.89 804 GLY A N 1
ATOM 6062 C CA . GLY A 1 804 ? -24.678 48.939 -31.045 1.00 27.89 804 GLY A CA 1
ATOM 6063 C C . GLY A 1 804 ? -23.569 48.180 -30.295 1.00 27.89 804 GLY A C 1
ATOM 6064 O O . GLY A 1 804 ? -22.397 48.273 -30.633 1.00 27.89 804 GLY A O 1
ATOM 6065 N N . ARG A 1 805 ? -23.945 47.404 -29.268 1.00 30.36 805 ARG A N 1
ATOM 6066 C CA . ARG A 1 805 ? -23.026 46.613 -28.420 1.00 30.36 805 ARG A CA 1
ATOM 6067 C C . ARG A 1 805 ? -22.468 45.371 -29.140 1.00 30.36 805 ARG A C 1
ATOM 6069 O O . ARG A 1 805 ? -23.269 44.581 -29.635 1.00 30.36 805 ARG A O 1
ATOM 6076 N N . PRO A 1 806 ? -21.164 45.079 -29.003 1.00 31.39 806 PRO A N 1
ATOM 6077 C CA . PRO A 1 806 ? -20.640 43.715 -28.979 1.00 31.39 806 PRO A CA 1
ATOM 6078 C C . PRO A 1 806 ? -20.157 43.308 -27.570 1.00 31.39 806 PRO A C 1
ATOM 6080 O O . PRO A 1 806 ? -19.820 44.148 -26.737 1.00 31.39 806 PRO A O 1
ATOM 6083 N N . LEU A 1 807 ? -20.093 42.001 -27.311 1.00 31.83 807 LEU A N 1
ATOM 6084 C CA . LEU A 1 807 ? -19.440 41.408 -26.135 1.00 31.83 807 LEU A CA 1
ATOM 6085 C C . LEU A 1 807 ? -17.983 41.063 -26.469 1.00 31.83 807 LEU A C 1
ATOM 6087 O O . LEU A 1 807 ? -17.784 40.311 -27.420 1.00 31.83 807 LEU A O 1
ATOM 6091 N N . LEU A 1 808 ? -17.005 41.515 -25.664 1.00 31.39 808 LEU A N 1
ATOM 6092 C CA . LEU A 1 808 ? -15.909 40.684 -25.109 1.00 31.39 808 LEU A CA 1
ATOM 6093 C C . LEU A 1 808 ? -14.809 41.485 -24.370 1.00 31.39 808 LEU A C 1
ATOM 6095 O O . LEU A 1 808 ? -14.531 42.633 -24.689 1.00 31.39 808 LEU A O 1
ATOM 6099 N N . ARG A 1 809 ? -14.115 40.758 -23.477 1.00 26.12 809 ARG A N 1
ATOM 6100 C CA . ARG A 1 809 ? -12.776 40.995 -22.885 1.00 26.12 809 ARG A CA 1
ATOM 6101 C C . ARG A 1 809 ? -12.555 42.089 -21.812 1.00 26.12 809 ARG A C 1
ATOM 6103 O O . ARG A 1 809 ? -12.313 43.247 -22.112 1.00 26.12 809 ARG A O 1
ATOM 6110 N N . LEU A 1 810 ? -12.327 41.549 -20.608 1.00 30.62 810 LEU A N 1
ATOM 6111 C CA . LEU A 1 810 ? -11.096 41.646 -19.794 1.00 30.62 810 LEU A CA 1
ATOM 6112 C C . LEU A 1 810 ? -10.941 42.687 -18.667 1.00 30.62 810 LEU A C 1
ATOM 6114 O O . LEU A 1 810 ? -11.203 43.872 -18.805 1.00 30.62 810 LEU A O 1
ATOM 6118 N N . ASP A 1 811 ? -10.345 42.121 -17.611 1.00 26.97 811 ASP A N 1
ATOM 6119 C CA . ASP A 1 811 ? -9.587 42.667 -16.482 1.00 26.97 811 ASP A CA 1
ATOM 6120 C C . ASP A 1 811 ? -10.287 43.554 -15.436 1.00 26.97 811 ASP A C 1
ATOM 6122 O O . ASP A 1 811 ? -10.884 44.591 -15.721 1.00 26.97 811 ASP A O 1
ATOM 6126 N N . ARG A 1 812 ? -10.113 43.133 -14.176 1.00 23.77 812 ARG A N 1
ATOM 6127 C CA . ARG A 1 812 ? -9.993 43.996 -12.999 1.00 23.77 812 ARG A CA 1
ATOM 6128 C C . ARG A 1 812 ? -9.427 43.209 -11.817 1.00 23.77 812 ARG A C 1
ATOM 6130 O O . ARG A 1 812 ? -10.159 42.717 -10.960 1.00 23.77 812 ARG A O 1
ATOM 6137 N N . GLN A 1 813 ? -8.103 43.187 -11.699 1.00 29.66 813 GLN A N 1
ATOM 6138 C CA . GLN A 1 813 ? -7.505 43.250 -10.363 1.00 29.66 813 GLN A CA 1
ATOM 6139 C C . GLN A 1 813 ? -8.019 44.512 -9.649 1.00 29.66 813 GLN A C 1
ATOM 6141 O O . GLN A 1 813 ? -7.840 45.600 -10.197 1.00 29.66 813 GLN A O 1
ATOM 6146 N N . HIS A 1 814 ? -8.552 44.412 -8.425 1.00 27.23 814 HIS A N 1
ATOM 6147 C CA . HIS A 1 814 ? -8.189 45.347 -7.347 1.00 27.23 814 HIS A CA 1
ATOM 6148 C C . HIS A 1 814 ? -8.630 44.906 -5.942 1.00 27.23 814 HIS A C 1
ATOM 6150 O O . HIS A 1 814 ? -9.463 44.024 -5.758 1.00 27.23 814 HIS A O 1
ATOM 6156 N N . ARG A 1 815 ? -7.991 45.547 -4.958 1.00 27.36 815 ARG A N 1
ATOM 6157 C CA . ARG A 1 815 ? -8.097 45.344 -3.505 1.00 27.36 815 ARG A CA 1
ATOM 6158 C C . ARG A 1 815 ? -9.506 45.625 -2.949 1.00 27.36 815 ARG A C 1
ATOM 6160 O O . ARG A 1 815 ? -10.189 46.494 -3.490 1.00 27.36 815 ARG A O 1
ATOM 6167 N N . PRO A 1 816 ? -9.863 45.084 -1.768 1.00 30.81 816 PRO A N 1
ATOM 6168 C CA . PRO A 1 816 ? -10.740 45.796 -0.844 1.00 30.81 816 PRO A CA 1
ATOM 6169 C C . PRO A 1 816 ? -9.997 46.996 -0.224 1.00 30.81 816 PRO A C 1
ATOM 6171 O O . PRO A 1 816 ? -8.803 46.920 0.074 1.00 30.81 816 PRO A O 1
ATOM 6174 N N . SER A 1 817 ? -10.699 48.104 0.006 1.00 27.56 817 SER A N 1
ATOM 6175 C CA . SER A 1 817 ? -10.173 49.282 0.708 1.00 27.56 817 SER A CA 1
ATOM 6176 C C . SER A 1 817 ? -11.042 49.623 1.914 1.00 27.56 817 SER A C 1
ATOM 6178 O O . SER A 1 817 ? -12.239 49.861 1.754 1.00 27.56 817 SER A O 1
ATOM 6180 N N . CYS A 1 818 ? -10.446 49.718 3.103 1.00 27.31 818 CYS A N 1
ATOM 6181 C CA . CYS A 1 818 ? -11.133 50.269 4.270 1.00 27.31 818 CYS A CA 1
ATOM 6182 C C . CYS A 1 818 ? -11.461 51.752 4.046 1.00 27.31 818 CYS A C 1
ATOM 6184 O O . CYS A 1 818 ? -10.594 52.531 3.648 1.00 27.31 818 CYS A O 1
ATOM 6186 N N . GLY A 1 819 ? -12.692 52.158 4.354 1.00 25.47 819 GLY A N 1
ATOM 6187 C CA . GLY A 1 819 ? -13.061 53.570 4.400 1.00 25.47 819 GLY A CA 1
ATOM 6188 C C . GLY A 1 819 ? -12.607 54.228 5.706 1.00 25.47 819 GLY A C 1
ATOM 6189 O O . GLY A 1 819 ? -12.889 53.721 6.790 1.00 25.47 819 GLY A O 1
ATOM 6190 N N . ARG A 1 820 ? -11.967 55.397 5.614 1.00 28.73 820 ARG A N 1
ATOM 6191 C CA . ARG A 1 820 ? -11.905 56.388 6.702 1.00 28.73 820 ARG A CA 1
ATOM 6192 C C . ARG A 1 820 ? -12.325 57.749 6.165 1.00 28.73 820 ARG A C 1
ATOM 6194 O O . ARG A 1 820 ? -11.904 58.149 5.083 1.00 28.73 820 ARG A O 1
ATOM 6201 N N . GLY A 1 821 ? -13.130 58.468 6.940 1.00 25.03 821 GLY A N 1
ATOM 6202 C CA . GLY A 1 821 ? -13.494 59.853 6.659 1.00 25.03 821 GLY A CA 1
ATOM 6203 C C . GLY A 1 821 ? -12.667 60.850 7.477 1.00 25.03 821 GLY A C 1
ATOM 6204 O O . GLY A 1 821 ? -12.335 60.578 8.622 1.00 25.03 821 GLY A O 1
ATOM 6205 N N . ARG A 1 822 ? -12.455 62.036 6.888 1.00 26.42 822 ARG A N 1
ATOM 6206 C CA . ARG A 1 822 ? -12.093 63.324 7.527 1.00 26.42 822 ARG A CA 1
ATOM 6207 C C . ARG A 1 822 ? -10.683 63.492 8.151 1.00 26.42 822 ARG A C 1
ATOM 6209 O O . ARG A 1 822 ? -10.478 63.244 9.326 1.00 26.42 822 ARG A O 1
ATOM 6216 N N . ARG A 1 823 ? -9.803 64.087 7.325 1.00 29.25 823 ARG A N 1
ATOM 6217 C CA . ARG A 1 823 ? -9.060 65.372 7.501 1.00 29.25 823 ARG A CA 1
ATOM 6218 C C . ARG A 1 823 ? -8.247 65.660 8.787 1.00 29.25 823 ARG A C 1
ATOM 6220 O O . ARG A 1 823 ? -8.768 65.582 9.888 1.00 29.25 823 ARG A O 1
ATOM 6227 N N . GLY A 1 824 ? -7.046 66.224 8.575 1.00 25.00 824 GLY A N 1
ATOM 6228 C CA . GLY A 1 824 ? -6.130 66.791 9.586 1.00 25.00 824 GLY A CA 1
ATOM 6229 C C . GLY A 1 824 ? -4.773 66.063 9.568 1.00 25.00 824 GLY A C 1
ATOM 6230 O O . GLY A 1 824 ? -4.771 64.889 9.908 1.00 25.00 824 GLY A O 1
ATOM 6231 N N . ALA A 1 825 ? -3.603 66.551 9.124 1.00 28.86 825 ALA A N 1
ATOM 6232 C CA . ALA A 1 825 ? -3.027 67.843 8.689 1.00 28.86 825 ALA A CA 1
ATOM 6233 C C . ALA A 1 825 ? -1.905 68.331 9.638 1.00 28.86 825 ALA A C 1
ATOM 6235 O O . ALA A 1 825 ? -2.164 68.610 10.802 1.00 28.86 825 ALA A O 1
ATOM 6236 N N . GLY A 1 826 ? -0.684 68.468 9.094 1.00 25.34 826 GLY A N 1
ATOM 6237 C CA . GLY A 1 826 ? 0.547 68.896 9.785 1.00 25.34 826 GLY A CA 1
ATOM 6238 C C . GLY A 1 826 ? 1.357 67.765 10.455 1.00 25.34 826 GLY A C 1
ATOM 6239 O O . GLY A 1 826 ? 0.791 66.716 10.741 1.00 25.34 826 GLY A O 1
ATOM 6240 N N . LEU A 1 827 ? 2.659 67.907 10.758 1.00 28.44 827 LEU A N 1
ATOM 6241 C CA . LEU A 1 827 ? 3.774 68.653 10.120 1.00 28.44 827 LEU A CA 1
ATOM 6242 C C . LEU A 1 827 ? 5.093 68.332 10.886 1.00 28.44 827 LEU A C 1
ATOM 6244 O O . LEU A 1 827 ? 5.029 68.161 12.094 1.00 28.44 827 LEU A O 1
ATOM 6248 N N . ALA A 1 828 ? 6.246 68.349 10.194 1.00 28.69 828 ALA A N 1
ATOM 6249 C CA . ALA A 1 828 ? 7.633 68.499 10.705 1.00 28.69 828 ALA A CA 1
ATOM 6250 C C . ALA A 1 828 ? 8.282 67.464 11.688 1.00 28.69 828 ALA A C 1
ATOM 6252 O O . ALA A 1 828 ? 7.645 66.928 12.580 1.00 28.69 828 ALA A O 1
ATOM 6253 N N . GLU A 1 829 ? 9.584 67.204 11.440 1.00 29.41 829 GLU A N 1
ATOM 6254 C CA . GLU A 1 829 ? 10.788 67.184 12.332 1.00 29.41 829 GLU A CA 1
ATOM 6255 C C . GLU A 1 829 ? 10.711 66.694 13.812 1.00 29.41 829 GLU A C 1
ATOM 6257 O O . GLU A 1 829 ? 9.719 66.885 14.495 1.00 29.41 829 GLU A O 1
ATOM 6262 N N . GLY A 1 830 ? 11.752 66.112 14.443 1.00 26.77 830 GLY A N 1
ATOM 6263 C CA . GLY A 1 830 ? 13.129 65.780 14.025 1.00 26.77 830 GLY A CA 1
ATOM 6264 C C . GLY A 1 830 ? 14.047 65.353 15.212 1.00 26.77 830 GLY A C 1
ATOM 6265 O O . GLY A 1 830 ? 13.605 65.303 16.351 1.00 26.77 830 GLY A O 1
ATOM 6266 N N . HIS A 1 831 ? 15.339 65.097 14.937 1.00 28.33 831 HIS A N 1
ATOM 6267 C CA . HIS A 1 831 ? 16.504 65.013 15.867 1.00 28.33 831 HIS A CA 1
ATOM 6268 C C . HIS A 1 831 ? 16.720 63.886 16.933 1.00 28.33 831 HIS A C 1
ATOM 6270 O O . HIS A 1 831 ? 16.178 63.922 18.027 1.00 28.33 831 HIS A O 1
ATOM 6276 N N . ARG A 1 832 ? 17.801 63.109 16.687 1.00 28.61 832 ARG A N 1
ATOM 6277 C CA . ARG A 1 832 ? 18.981 62.812 17.568 1.00 28.61 832 ARG A CA 1
ATOM 6278 C C . ARG A 1 832 ? 18.819 62.003 18.887 1.00 28.61 832 ARG A C 1
ATOM 6280 O O . ARG A 1 832 ? 17.763 61.476 19.195 1.00 28.61 832 ARG A O 1
ATOM 6287 N N . CYS A 1 833 ? 19.959 61.766 19.561 1.00 29.47 833 CYS A N 1
ATOM 6288 C CA . CYS A 1 833 ? 20.240 60.611 20.433 1.00 29.47 833 CYS A CA 1
ATOM 6289 C C . CYS A 1 833 ? 20.827 60.967 21.824 1.00 29.47 833 CYS A C 1
ATOM 6291 O O . CYS A 1 833 ? 21.442 62.021 21.970 1.00 29.47 833 CYS A O 1
ATOM 6293 N N . ASP A 1 834 ? 20.829 59.947 22.703 1.00 32.47 834 ASP A N 1
ATOM 6294 C CA . ASP A 1 834 ? 21.880 59.563 23.686 1.00 32.47 834 ASP A CA 1
ATOM 6295 C C . ASP A 1 834 ? 21.700 59.897 25.200 1.00 32.47 834 ASP A C 1
ATOM 6297 O O . ASP A 1 834 ? 21.312 61.001 25.569 1.00 32.47 834 ASP A O 1
ATOM 6301 N N . ARG A 1 835 ? 22.119 58.932 26.058 1.00 29.66 835 ARG A N 1
ATOM 6302 C CA . ARG A 1 835 ? 22.259 58.929 27.555 1.00 29.66 835 ARG A CA 1
ATOM 6303 C C . ARG A 1 835 ? 20.956 59.005 28.395 1.00 29.66 835 ARG A C 1
ATOM 6305 O O . ARG A 1 835 ? 19.972 59.570 27.947 1.00 29.66 835 ARG A O 1
ATOM 6312 N N . GLY A 1 836 ? 20.854 58.489 29.638 1.00 27.73 836 GLY A N 1
ATOM 6313 C CA . GLY A 1 836 ? 21.716 57.596 30.451 1.00 27.73 836 GLY A CA 1
ATOM 6314 C C . GLY A 1 836 ? 21.389 57.606 31.980 1.00 27.73 836 GLY A C 1
ATOM 6315 O O . GLY A 1 836 ? 20.808 58.573 32.451 1.00 27.73 836 GLY A O 1
ATOM 6316 N N . LEU A 1 837 ? 21.851 56.585 32.743 1.00 28.41 837 LEU A N 1
ATOM 6317 C CA . LEU A 1 837 ? 22.032 56.496 34.236 1.00 28.41 837 LEU A CA 1
ATOM 6318 C C . LEU A 1 837 ? 20.911 55.998 35.220 1.00 28.41 837 LEU A C 1
ATOM 6320 O O . LEU A 1 837 ? 20.033 56.734 35.643 1.00 28.41 837 LEU A O 1
ATOM 6324 N N . SER A 1 838 ? 21.089 54.746 35.686 1.00 32.34 838 SER A N 1
ATOM 6325 C CA . SER A 1 838 ? 21.020 54.139 37.060 1.00 32.34 838 SER A CA 1
ATOM 6326 C C . SER A 1 838 ? 20.345 54.769 38.319 1.00 32.34 838 SER A C 1
ATOM 6328 O O . SER A 1 838 ? 20.625 55.912 38.666 1.00 32.34 838 SER A O 1
ATOM 6330 N N . GLY A 1 839 ? 19.722 53.911 39.167 1.00 25.75 839 GLY A N 1
ATOM 6331 C CA . GLY A 1 839 ? 19.386 54.120 40.610 1.00 25.75 839 GLY A CA 1
ATOM 6332 C C . GLY A 1 839 ? 19.111 52.793 41.388 1.00 25.75 839 GLY A C 1
ATOM 6333 O O . GLY A 1 839 ? 18.816 51.793 40.741 1.00 25.75 839 GLY A O 1
ATOM 6334 N N . ARG A 1 840 ? 19.256 52.716 42.736 1.00 30.44 840 ARG A N 1
ATOM 6335 C CA . ARG A 1 840 ? 19.378 51.445 43.535 1.00 30.44 840 ARG A CA 1
ATOM 6336 C C . ARG A 1 840 ? 18.377 51.245 44.718 1.00 30.44 840 ARG A C 1
ATOM 6338 O O . ARG A 1 840 ? 18.263 52.177 45.497 1.00 30.44 840 ARG A O 1
ATOM 6345 N N . HIS A 1 841 ? 17.904 49.990 44.937 1.00 34.94 841 HIS A N 1
ATOM 6346 C CA . HIS A 1 841 ? 17.696 49.215 46.220 1.00 34.94 841 HIS A CA 1
ATOM 6347 C C . HIS A 1 841 ? 16.924 49.837 47.441 1.00 34.94 841 HIS A C 1
ATOM 6349 O O . HIS A 1 841 ? 16.539 50.993 47.314 1.00 34.94 841 HIS A O 1
ATOM 6355 N N . PRO A 1 842 ? 16.649 49.152 48.608 1.00 58.28 842 PRO A N 1
ATOM 6356 C CA . PRO A 1 842 ? 17.114 47.831 49.136 1.00 58.28 842 PRO A CA 1
ATOM 6357 C C . PRO A 1 842 ? 16.103 46.874 49.877 1.00 58.28 842 PRO A C 1
ATOM 6359 O O . PRO A 1 842 ? 15.074 47.318 50.356 1.00 58.28 842 PRO A O 1
ATOM 6362 N N . HIS A 1 843 ? 16.491 45.580 50.004 1.00 38.44 843 HIS A N 1
ATOM 6363 C CA . HIS A 1 843 ? 16.451 44.588 51.140 1.00 38.44 843 HIS A CA 1
ATOM 6364 C C . HIS A 1 843 ? 15.377 44.557 52.276 1.00 38.44 843 HIS A C 1
ATOM 6366 O O . HIS A 1 843 ? 14.513 45.425 52.309 1.00 38.44 843 HIS A O 1
ATOM 6372 N N . PRO A 1 844 ? 15.404 43.587 53.247 1.00 61.00 844 PRO A N 1
ATOM 6373 C CA . PRO A 1 844 ? 16.316 42.433 53.530 1.00 61.00 844 PRO A CA 1
ATOM 6374 C C . PRO A 1 844 ? 15.742 41.088 53.000 1.00 61.00 844 PRO A C 1
ATOM 6376 O O . PRO A 1 844 ? 14.896 41.152 52.118 1.00 61.00 844 PRO A O 1
ATOM 6379 N N . ALA A 1 845 ? 16.136 39.845 53.345 1.00 32.75 845 ALA A N 1
ATOM 6380 C CA . ALA A 1 845 ? 17.277 39.186 54.040 1.00 32.75 845 ALA A CA 1
ATOM 6381 C C . ALA A 1 845 ? 17.469 37.784 53.364 1.00 32.75 845 ALA A C 1
ATOM 6383 O O . ALA A 1 845 ? 16.605 37.407 52.578 1.00 32.75 845 ALA A O 1
ATOM 6384 N N . GLY A 1 846 ? 18.471 36.914 53.571 1.00 27.70 846 GLY A N 1
ATOM 6385 C CA . GLY A 1 846 ? 19.770 36.887 54.282 1.00 27.70 846 GLY A CA 1
ATOM 6386 C C . GLY A 1 846 ? 20.709 35.927 53.490 1.00 27.70 846 GLY A C 1
ATOM 6387 O O . GLY A 1 846 ? 20.630 35.939 52.266 1.00 27.70 846 GLY A O 1
ATOM 6388 N N . GLU A 1 847 ? 21.566 35.040 54.021 1.00 30.19 847 GLU A N 1
ATOM 6389 C CA . GLU A 1 847 ? 22.204 34.893 55.347 1.00 30.19 847 GLU A CA 1
ATOM 6390 C C . GLU A 1 847 ? 23.476 33.973 55.229 1.00 30.19 847 GLU A C 1
ATOM 6392 O O . GLU A 1 847 ? 24.088 33.932 54.159 1.00 30.19 847 GLU A O 1
ATOM 6397 N N . ALA A 1 848 ? 23.928 33.277 56.289 1.00 31.31 848 ALA A N 1
ATOM 6398 C CA . ALA A 1 848 ? 25.238 32.603 56.396 1.00 31.31 848 ALA A CA 1
ATOM 6399 C C . ALA A 1 848 ? 25.457 31.300 55.570 1.00 31.31 848 ALA A C 1
ATOM 6401 O O . ALA A 1 848 ? 24.529 30.537 55.326 1.00 31.31 848 ALA A O 1
ATOM 6402 N N . GLY A 1 849 ? 26.700 30.943 55.187 1.00 27.52 849 GLY A N 1
ATOM 6403 C CA . GLY A 1 849 ? 27.970 31.670 55.385 1.00 27.52 849 GLY A CA 1
ATOM 6404 C C . GLY A 1 849 ? 29.253 30.939 54.908 1.00 27.52 849 GLY A C 1
ATOM 6405 O O . GLY A 1 849 ? 29.186 29.841 54.376 1.00 27.52 849 GLY A O 1
ATOM 6406 N N . ALA A 1 850 ? 30.422 31.568 55.151 1.00 28.88 850 ALA A N 1
ATOM 6407 C CA . ALA A 1 850 ? 31.817 31.135 54.852 1.00 28.88 850 ALA A CA 1
ATOM 6408 C C . ALA A 1 850 ? 32.215 30.988 53.346 1.00 28.88 850 ALA A C 1
ATOM 6410 O O . ALA A 1 850 ? 31.682 30.155 52.634 1.00 28.88 850 ALA A O 1
ATOM 6411 N N . ARG A 1 851 ? 33.058 31.854 52.731 1.00 31.48 851 ARG A N 1
ATOM 6412 C CA . ARG A 1 851 ? 34.542 32.071 52.863 1.00 31.48 851 ARG A CA 1
ATOM 6413 C C . ARG A 1 851 ? 35.375 30.880 52.328 1.00 31.48 851 ARG A C 1
ATOM 6415 O O . ARG A 1 851 ? 35.049 29.765 52.684 1.00 31.48 851 ARG A O 1
ATOM 6422 N N . ARG A 1 852 ? 36.499 30.984 51.584 1.00 31.42 852 ARG A N 1
ATOM 6423 C CA . ARG A 1 852 ? 37.430 32.018 50.997 1.00 31.42 852 ARG A CA 1
ATOM 6424 C C . ARG A 1 852 ? 38.397 31.227 50.039 1.00 31.42 852 ARG A C 1
ATOM 6426 O O . ARG A 1 852 ? 38.428 30.016 50.186 1.00 31.42 852 ARG A O 1
ATOM 6433 N N . ARG A 1 853 ? 39.307 31.702 49.155 1.00 31.86 853 ARG A N 1
ATOM 6434 C CA . ARG A 1 853 ? 39.676 32.895 48.315 1.00 31.86 853 ARG A CA 1
ATOM 6435 C C . ARG A 1 853 ? 41.009 32.497 47.571 1.00 31.86 853 ARG A C 1
ATOM 6437 O O . ARG A 1 853 ? 41.705 31.666 48.130 1.00 31.86 853 ARG A O 1
ATOM 6444 N N . VAL A 1 854 ? 41.538 33.049 46.456 1.00 29.39 854 VAL A N 1
ATOM 6445 C CA . VAL A 1 854 ? 41.102 33.933 45.333 1.00 29.39 854 VAL A CA 1
ATOM 6446 C C . VAL A 1 854 ? 42.283 34.143 44.322 1.00 29.39 854 VAL A C 1
ATOM 6448 O O . VAL A 1 854 ? 43.421 34.094 44.775 1.00 29.39 854 VAL A O 1
ATOM 6451 N N . ARG A 1 855 ? 42.029 34.530 43.044 1.00 28.94 855 ARG A N 1
ATOM 6452 C CA . ARG A 1 855 ? 42.985 35.058 41.997 1.00 28.94 855 ARG A CA 1
ATOM 6453 C C . ARG A 1 855 ? 43.978 34.055 41.345 1.00 28.94 855 ARG A C 1
ATOM 6455 O O . ARG A 1 855 ? 44.237 33.027 41.946 1.00 28.94 855 ARG A O 1
ATOM 6462 N N . CYS A 1 856 ? 44.630 34.292 40.182 1.00 26.36 856 CYS A N 1
ATOM 6463 C CA . CYS A 1 856 ? 44.388 35.070 38.923 1.00 26.36 856 CYS A CA 1
ATOM 6464 C C . CYS A 1 856 ? 45.511 34.758 37.882 1.00 26.36 856 CYS A C 1
ATOM 6466 O O . CYS A 1 856 ? 46.596 34.444 38.339 1.00 26.36 856 CYS A O 1
ATOM 6468 N N . ARG A 1 857 ? 45.266 34.989 36.563 1.00 28.88 857 ARG A N 1
ATOM 6469 C CA . ARG A 1 857 ? 46.164 35.492 35.454 1.00 28.88 857 ARG A CA 1
ATOM 6470 C C . ARG A 1 857 ? 47.649 35.015 35.326 1.00 28.88 857 ARG A C 1
ATOM 6472 O O . ARG A 1 857 ? 48.319 34.857 36.327 1.00 28.88 857 ARG A O 1
ATOM 6479 N N . ALA A 1 858 ? 48.305 34.955 34.153 1.00 28.78 858 ALA A N 1
ATOM 6480 C CA . ALA A 1 858 ? 47.932 35.003 32.721 1.00 28.78 858 ALA A CA 1
ATOM 6481 C C . ALA A 1 858 ? 49.176 34.690 31.821 1.00 28.78 858 ALA A C 1
ATOM 6483 O O . ALA A 1 858 ? 50.288 34.625 32.331 1.00 28.78 858 ALA A O 1
ATOM 6484 N N . ASP A 1 859 ? 48.958 34.538 30.507 1.00 29.39 859 ASP A N 1
ATOM 6485 C CA . ASP A 1 859 ? 49.834 34.846 29.346 1.00 29.39 859 ASP A CA 1
ATOM 6486 C C . ASP A 1 859 ? 51.305 34.337 29.200 1.00 29.39 859 ASP A C 1
ATOM 6488 O O . ASP A 1 859 ? 52.252 34.926 29.705 1.00 29.39 859 ASP A O 1
ATOM 6492 N N . ALA A 1 860 ? 51.464 33.389 28.254 1.00 30.94 860 ALA A N 1
ATOM 6493 C CA . ALA A 1 860 ? 52.295 33.482 27.025 1.00 30.94 860 ALA A CA 1
ATOM 6494 C C . ALA A 1 860 ? 53.827 33.158 26.945 1.00 30.94 860 ALA A C 1
ATOM 6496 O O . ALA A 1 860 ? 54.622 33.375 27.846 1.00 30.94 860 ALA A O 1
ATOM 6497 N N . HIS A 1 861 ? 54.193 32.735 25.714 1.00 30.94 861 HIS A N 1
ATOM 6498 C CA . HIS A 1 861 ? 55.501 32.685 25.007 1.00 30.94 861 HIS A CA 1
ATOM 6499 C C . HIS A 1 861 ? 56.559 31.555 25.191 1.00 30.94 861 HIS A C 1
ATOM 6501 O O . HIS A 1 861 ? 57.312 31.498 26.149 1.00 30.94 861 HIS A O 1
ATOM 6507 N N . HIS A 1 862 ? 56.697 30.769 24.102 1.00 31.86 862 HIS A N 1
ATOM 6508 C CA . HIS A 1 862 ? 57.928 30.356 23.375 1.00 31.86 862 HIS A CA 1
ATOM 6509 C C . HIS A 1 862 ? 59.189 29.842 24.122 1.00 31.86 862 HIS A C 1
ATOM 6511 O O . HIS A 1 862 ? 59.895 30.630 24.737 1.00 31.86 862 HIS A O 1
ATOM 6517 N N . HIS A 1 863 ? 59.669 28.637 23.750 1.00 28.47 863 HIS A N 1
ATOM 6518 C CA . HIS A 1 863 ? 60.797 28.509 22.793 1.00 28.47 863 HIS A CA 1
ATOM 6519 C C . HIS A 1 863 ? 60.964 27.093 22.178 1.00 28.47 863 HIS A C 1
ATOM 6521 O O . HIS A 1 863 ? 60.281 26.149 22.565 1.00 28.47 863 HIS A O 1
ATOM 6527 N N . ARG A 1 864 ? 61.849 26.967 21.170 1.00 31.48 864 ARG A N 1
ATOM 6528 C CA . ARG A 1 864 ? 62.221 25.717 20.456 1.00 31.48 864 ARG A CA 1
ATOM 6529 C C . ARG A 1 864 ? 63.411 24.994 21.108 1.00 31.48 864 ARG A C 1
ATOM 6531 O O . ARG A 1 864 ? 64.294 25.680 21.612 1.00 31.48 864 ARG A O 1
ATOM 6538 N N . GLN A 1 865 ? 63.561 23.687 20.850 1.00 27.80 865 GLN A N 1
ATOM 6539 C CA . GLN A 1 865 ? 64.863 23.073 20.504 1.00 27.80 865 GLN A CA 1
ATOM 6540 C C . GLN A 1 865 ? 64.695 21.750 19.721 1.00 27.80 865 GLN A C 1
ATOM 6542 O O . GLN A 1 865 ? 63.581 21.244 19.604 1.00 27.80 865 GLN A O 1
ATOM 6547 N N . CYS A 1 866 ? 65.781 21.239 19.125 1.00 29.30 866 CYS A N 1
ATOM 6548 C CA . CYS A 1 866 ? 65.782 20.139 18.144 1.00 29.30 866 CYS A CA 1
ATOM 6549 C C . CYS A 1 866 ? 66.803 19.044 18.507 1.00 29.30 866 CYS A C 1
ATOM 6551 O O . CYS A 1 866 ? 67.862 19.373 19.035 1.00 29.30 866 CYS A O 1
ATOM 6553 N N . ALA A 1 867 ? 66.562 17.789 18.101 1.00 27.78 867 ALA A N 1
ATOM 6554 C CA . ALA A 1 867 ? 67.600 16.754 17.983 1.00 27.78 867 ALA A CA 1
ATOM 6555 C C . ALA A 1 867 ? 67.209 15.651 16.972 1.00 27.78 867 ALA A C 1
ATOM 6557 O O . ALA A 1 867 ? 66.038 15.301 16.857 1.00 27.78 867 ALA A O 1
ATOM 6558 N N . HIS A 1 868 ? 68.201 15.095 16.268 1.00 35.03 868 HIS A N 1
ATOM 6559 C CA . HIS A 1 868 ? 68.110 13.916 15.386 1.00 35.03 868 HIS A CA 1
ATOM 6560 C C . HIS A 1 868 ? 69.447 13.151 15.494 1.00 35.03 868 HIS A C 1
ATOM 6562 O O . HIS A 1 868 ? 70.484 13.797 15.664 1.00 35.03 868 HIS A O 1
ATOM 6568 N N . PRO A 1 869 ? 69.449 11.807 15.468 1.00 47.81 869 PRO A N 1
ATOM 6569 C CA . PRO A 1 869 ? 69.895 11.049 14.274 1.00 47.81 869 PRO A CA 1
ATOM 6570 C C . PRO A 1 869 ? 68.758 10.138 13.736 1.00 47.81 869 PRO A C 1
ATOM 6572 O O . PRO A 1 869 ? 67.669 10.150 14.302 1.00 47.81 869 PRO A O 1
ATOM 6575 N N . GLY A 1 870 ? 68.842 9.361 12.644 1.00 27.23 870 GLY A N 1
ATOM 6576 C CA . GLY A 1 870 ? 69.980 8.862 11.849 1.00 27.23 870 GLY A CA 1
ATOM 6577 C C . GLY A 1 870 ? 70.321 7.396 12.207 1.00 27.23 870 GLY A C 1
ATOM 6578 O O . GLY A 1 870 ? 70.535 7.113 13.375 1.00 27.23 870 GLY A O 1
ATOM 6579 N N . GLY A 1 871 ? 70.396 6.408 11.303 1.00 27.47 871 GLY A N 1
ATOM 6580 C CA . GLY A 1 871 ? 70.015 6.348 9.883 1.00 27.47 871 GLY A CA 1
ATOM 6581 C C . GLY A 1 871 ? 70.573 5.091 9.170 1.00 27.47 871 GLY A C 1
ATOM 6582 O O . GLY A 1 871 ? 71.676 4.658 9.478 1.00 27.47 871 GLY A O 1
ATOM 6583 N N . GLY A 1 872 ? 69.852 4.545 8.175 1.00 26.70 872 GLY A N 1
ATOM 6584 C CA . GLY A 1 872 ? 70.386 3.575 7.192 1.00 26.70 872 GLY A CA 1
ATOM 6585 C C . GLY A 1 872 ? 70.013 2.084 7.361 1.00 26.70 872 GLY A C 1
ATOM 6586 O O . GLY A 1 872 ? 70.146 1.505 8.429 1.00 26.70 872 GLY A O 1
ATOM 6587 N N . GLY A 1 873 ? 69.596 1.445 6.257 1.00 25.58 873 GLY A N 1
ATOM 6588 C CA . GLY A 1 873 ? 69.321 -0.001 6.134 1.00 25.58 873 GLY A CA 1
ATOM 6589 C C . GLY A 1 873 ? 68.745 -0.340 4.745 1.00 25.58 873 GLY A C 1
ATOM 6590 O O . GLY A 1 873 ? 67.979 0.453 4.199 1.00 25.58 873 GLY A O 1
ATOM 6591 N N . ARG A 1 874 ? 69.141 -1.455 4.103 1.00 29.73 874 ARG A N 1
ATOM 6592 C CA . ARG A 1 874 ? 68.867 -1.723 2.666 1.00 29.73 874 ARG A CA 1
ATOM 6593 C C . ARG A 1 874 ? 68.324 -3.134 2.368 1.00 29.73 874 ARG A C 1
ATOM 6595 O O . ARG A 1 874 ? 69.046 -4.095 2.592 1.00 29.73 874 ARG A O 1
ATOM 6602 N N . ARG A 1 875 ? 67.223 -3.188 1.589 1.00 30.83 875 ARG A N 1
ATOM 6603 C CA . ARG A 1 875 ? 66.782 -4.309 0.700 1.00 30.83 875 ARG A CA 1
ATOM 6604 C C . ARG A 1 875 ? 66.353 -5.605 1.464 1.00 30.83 875 ARG A C 1
ATOM 6606 O O . ARG A 1 875 ? 66.674 -5.752 2.626 1.00 30.83 875 ARG A O 1
ATOM 6613 N N . SER A 1 876 ? 65.570 -6.550 0.912 1.00 27.98 876 SER A N 1
ATOM 6614 C CA . SER A 1 876 ? 65.312 -6.864 -0.507 1.00 27.98 876 SER A CA 1
ATOM 6615 C C . SER A 1 876 ? 63.973 -7.591 -0.827 1.00 27.98 876 SER A C 1
ATOM 6617 O O . SER A 1 876 ? 63.454 -8.327 -0.003 1.00 27.98 876 SER A O 1
ATOM 6619 N N . ARG A 1 877 ? 63.493 -7.392 -2.071 1.00 28.05 877 ARG A N 1
ATOM 6620 C CA . ARG A 1 877 ? 62.856 -8.337 -3.039 1.00 28.05 877 ARG A CA 1
ATOM 6621 C C . ARG A 1 877 ? 61.693 -9.310 -2.665 1.00 28.05 877 ARG A C 1
ATOM 6623 O O . ARG A 1 877 ? 61.882 -10.321 -2.007 1.00 28.05 877 ARG A O 1
ATOM 6630 N N . ARG A 1 878 ? 60.545 -9.072 -3.340 1.00 33.34 878 ARG A N 1
ATOM 6631 C CA . ARG A 1 878 ? 59.566 -10.032 -3.959 1.00 33.34 878 ARG A CA 1
ATOM 6632 C C . ARG A 1 878 ? 60.255 -11.090 -4.874 1.00 33.34 878 ARG A C 1
ATOM 6634 O O . ARG A 1 878 ? 61.395 -10.792 -5.240 1.00 33.34 878 ARG A O 1
ATOM 6641 N N . PRO A 1 879 ? 59.635 -12.212 -5.355 1.00 51.34 879 PRO A N 1
ATOM 6642 C CA . PRO A 1 879 ? 58.211 -12.487 -5.730 1.00 51.34 879 PRO A CA 1
ATOM 6643 C C . PRO A 1 879 ? 57.605 -13.770 -5.080 1.00 51.34 879 PRO A C 1
ATOM 6645 O O . PRO A 1 879 ? 58.306 -14.428 -4.330 1.00 51.34 879 PRO A O 1
ATOM 6648 N N . ALA A 1 880 ? 56.324 -14.180 -5.166 1.00 32.75 880 ALA A N 1
ATOM 6649 C CA . ALA A 1 880 ? 55.172 -14.043 -6.089 1.00 32.75 880 ALA A CA 1
ATOM 6650 C C . ALA A 1 880 ? 55.021 -15.122 -7.202 1.00 32.75 880 ALA A C 1
ATOM 6652 O O . ALA A 1 880 ? 55.676 -15.017 -8.232 1.00 32.75 880 ALA A O 1
ATOM 6653 N N . GLN A 1 881 ? 54.084 -16.071 -7.007 1.00 32.12 881 GLN A N 1
ATOM 6654 C CA . GLN A 1 881 ? 53.240 -16.845 -7.965 1.00 32.12 881 GLN A CA 1
ATOM 6655 C C . GLN A 1 881 ? 52.252 -17.685 -7.099 1.00 32.12 881 GLN A C 1
ATOM 6657 O O . GLN A 1 881 ? 52.632 -18.065 -5.996 1.00 32.12 881 GLN A O 1
ATOM 6662 N N . ARG A 1 882 ? 50.934 -17.794 -7.351 1.00 32.03 882 ARG A N 1
ATOM 6663 C CA . ARG A 1 882 ? 50.160 -18.317 -8.507 1.00 32.03 882 ARG A CA 1
ATOM 6664 C C . ARG A 1 882 ? 50.336 -19.823 -8.756 1.00 32.03 882 ARG A C 1
ATOM 6666 O O . ARG A 1 882 ? 51.385 -20.226 -9.245 1.00 32.03 882 ARG A O 1
ATOM 6673 N N . GLN A 1 883 ? 49.243 -20.577 -8.639 1.00 40.53 883 GLN A N 1
ATOM 6674 C CA . GLN A 1 883 ? 48.306 -20.677 -9.770 1.00 40.53 883 GLN A CA 1
ATOM 6675 C C . GLN A 1 883 ? 46.964 -20.057 -9.370 1.00 40.53 883 GLN A C 1
ATOM 6677 O O . GLN A 1 883 ? 46.702 -20.046 -8.148 1.00 40.53 883 GLN A O 1
#

Radius of gyration: 38.11 Å; chains: 1; bounding box: 134×120×133 Å

Foldseek 3Di:
DLQAKEKEWEADPFWIKMWIARNNVLDIDIWIFGADVVCRLVSVLVGVVVVCVVVVHALVRHAYYFYADQLLVCCQQVLVFFQEAEEEAPPCLCCQVCPPVDDLPPPDPVDDADDASHDSVRYHHFHWDDDQQRDTPGATDLVSLLVVLVVCVVVPGQEYQYAYPLCLVPVVRQVSSVVSCVVVVRNHHYFYLNVQPSADDRSLSSLASRSQRRCLVVLVVNLVSSVVSCVVSVNPYFYWYFFQQLATFHSCVCSNRVSRSNVRLLSLLVLLVLLVCVVVVFQWEWEWAAEQFKIKIAIGHRSHFAKDQKDFRPADQRRPNRGRIHRHIHGDMDIDRQHQQFFWADDPLAIDTDNDGCPVVVGAQFQVSPDQTHGLVLLCVLQVQDDQQQALNRPGHTDNPSSLVNLVVGFCVVNVHHSNQSSLRRLVNSLVVVLVVNCVNAVVVVHQLCSYEYEFAAAERQSNVLVSCQVSVNQKYWYADPRNSSSRSSSLQGWNKDKDKGWDKAWLDPPRLVVVVVVQVVVVVVRVVRCVVPDDDFDKDKFKKWFKDFPPDPGTFIFTQDRSVDDSVVSSVVRLVRRQVRCCVVPVGDDSPTIMMTTMMMMMMTGPDRDRSSADALPAPQPFFDDWDFGDDDPPDPTDIATEGELSNHHAPRKDADCHKYDYSRHIHGHHHQKIWGQHPSRMIMIRRGHDDPPPPPDDDDDDDDDDDDDDDDDDDDDDDDDDDDDDDDDDDDDDDDDDDDDDDDDDDDDDDDDDDDDDDDDDDDDDDDDDDDDDDDDDDDDDDDDDDDDDDDDDDDDDDDDDDDDDDDDDDDDDDDDDDDDDDDDDDDDDDDDDDDDDDDDDDDDDDDDDDDDDDDDDDDDDDDDDDDDDDDDDDDDDDDD